Protein AF-A0AA38XIR4-F1 (afdb_monomer_lite)

Foldseek 3Di:
DVVQLVVCVVVLVLVSNLVVLVVVCVVPVLALVSLQSNLVSCVSVVNLVSSLVSLVSSCVSPVLDLVSLQVNLVSCVVVVNNVSSLVSLVSSCVSPVLPLVSLLVQLVVCVVVVNLVSNVVSLVSSCVNPVQDLSSLLSVLSSCLVVLNLVSNLVSLVSSCVVVVLPLSSLQSNLSSCVSVVVLVSSLVSLVSSCVSPVPPLVSLLVNLVSCVVVVNLVSSQVSLVVQCVDPVNLDLVSLLSQLVSCVVVVNLVSSCVSLLVCCVVVPLPLSSLVSPLSSCVSVVNLVVQLVSLVVSCVVPLVRPSSLVSNLVSDDQLDPSNLVSLVSSCVSPVLDLVSLLSNLVSCVVVVVLVVSLVSLVSNCVSPPPDCSSLVSVLVSCLVPPLVVSLVSLVVSLVPDDPVCNLVSLLVSLVSCLSSLNPQVSLVSLLVSLQVCQVVADAQQDADDADPDADAFADDDPVLVVQVFAEEEEEEDALLLSLLLLLLCVQFDPQEDPQLLDPRRDPALLNDSCSLVCLVVVVDALQNRVVRVVVCQVVVVHPDRHHYYYGPDDHNSNLRSCRHRRQRYEYEYRGAQLLSSLVQCSSPNGSHRYRDNDSVVSLVSSLRRLVRVLCCVVVVSGHYDYHYCQAPSFPQQVSQVSVCVVVVHGGDGRPGSDDDTDHHPSSVSCCVVCVVSVVSSVVSSVSVVHDDAFDFAAADDQCCACDAPVGGTFNKPGKAFDDPADPLFFFKKKWKKWFAAAPPVVQFQDPVHADDPPGHTGIWTQWIKTLHGPVDGIDHIRQFHGTDDAQADPDTGDHPRMDWAFTCQCVVCCPPPRRHHTHTGGHHDDGGQRYPDWIKMKIKMFGFSDNGFPADNHHDVVRVVVRRVPGGPDMDIGMHTHHNHPVVD

Secondary structure (DSSP, 8-state):
-HHHHHHHHHTT-HHHHHHHHHHHHHH-TT-HHHHHHHHHHHHHTT-HHHHHHHHHHHHHH-TT-HHHHHHHHHHHHHTT-HHHHHHHHHHHHHH-TT-HHHHHHHHHHHHHTT-HHHHHHHHHHHHTT-TT-HHHHHHHHHHHHHTT-HHHHHHHHHHHHHH-TT-HHHHHHHHHHHHHTT-HHHHHHHHHHHHHH-TT-HHHHHHHHHHHHHTT-HHHHHHHHHHHHTSTTT-SHHHHHHHHHHHHHTT-HHHHHHHHHHHHHHSTT-HHHHHHHHHHHHHHT-HHHHHHHHHHHHHHHTT-HHHHHHHHHTSPTT-HHHHHHHHHHHHHSTT-HHHHHHHHHHHHHHT-HHHHHHHHHHHHHHSTT-HHHHHHHHHHHHHH-HHHHHHHHHHHHHHS-GGGHHHHHHHHHHHHHHTT-HHHHHHHHHHHHHHHGGGSBPPPP-PPPPSSPPPPPPPPHHHHHHT---EEEE--TTS-HHHHHHHHHHH-TTEE-GGGSSS---STTT-TTHHHHHHHTSS-HHHHHHHHHHHTGGGT--SS--EEE-S---HHHHHHHHHH-TT-EEEEEE--HHHHHHHHHHH--SS-B--S-HHHHHHHHHHHHHHHHHHHHTT-S-EEEEE-TTTTT-HHHHHHHHHHHHTS--PPPS--SSPPPPTTGGGGGHHHHHHHHHHHHHHHHHTTPPPP--TTSBPPGGG-SEETTEE---PPPPEE---PPTT--EEEEEEEEEEEES-GGGTT-TT--B-TTS-EEEEEEEEEEEEETT--EE-TTSS--S--TT--SS---STT-EE-B-THHHHTTT-TTT-S--BS-------TTBSS-EEEEEEEEEESSSS----SS-BHHHHHHHTTTTEEEEEEEEEEE---TTT-

InterPro domains:
  IPR005247 YbhB/YbcL/LppC-like [TIGR00481] (713-880)
  IPR005247 YbhB/YbcL/LppC-like [cd00865] (692-881)
  IPR008914 Phosphatidylethanolamine-binding protein [PF01161] (711-881)
  IPR011990 Tetratricopeptide-like helical domain superfamily [G3DSA:1.25.40.10] (3-95)
  IPR011990 Tetratricopeptide-like helical domain superfamily [G3DSA:1.25.40.10] (96-233)
  IPR011990 Tetratricopeptide-like helical domain superfamily [G3DSA:1.25.40.10] (234-440)
  IPR011990 Tetratricopeptide-like helical domain superfamily [SSF48452] (9-231)
  IPR011990 Tetratricopeptide-like helical domain superfamily [SSF48452] (165-369)
  IPR019734 Tetratricopeptide repeat [PS50005] (32-65)
  IPR019734 Tetratricopeptide repeat [PS50005] (168-201)
  IPR019734 Tetratricopeptide repeat [SM00028] (32-65)
  IPR019734 Tetratricopeptide repeat [SM00028] (100-133)
  IPR019734 Tetratricopeptide repeat [SM00028] (134-167)
  IPR019734 Tetratricopeptide repeat [SM00028] (168-201)
  IPR036610 PEBP-like superfamily [G3DSA:3.90.280.10] (689-882)
  IPR036610 PEBP-like superfamily [SSF49777] (692-883)

Sequence (888 aa):
MQDQILQALRQNDAGQAVQLAQAWTRDEPGKAEAHRWLALALQQQGQAEAAMEALQQALQLAPDDAQLHLQHAGLLLALRQFEGADEALLRTTGLDPNAFPAYLMQAHLAVGRNDFDEAQRLSTLASRLEPDHPELLTIDGMVALRRGDADRALALLSAASQALPDDTRVLYALGFAYLGKDMLAFAEQAFRRVLALNPKMSSLHGMVVQLALRQGNVEAAAEAMQQALQQPELDVPPMRRLAGELALRSGQPLQALEHLLPLLESLQGDRQVLQLLLMSWQRLGREDDARARLDDALESNDQLHDLWLARLAVEDVGSAGAVAVVERWMAAMPSHLPALEARMRLHDMAGEHEQGEAIAERITTLEPGRVSGESRRVEGLLQRDPAAAVERVQALIAQAPEGHRADLRTWLGEIQDRAGQPEEALRTWMALQTDQASQRLPLPPQAKAPPSWPEMASIDEATRDSGSAPIFLWGAPGSGVERVATGLAAASPVLRSDRYTANPPDDAFQNYNTLQDLASGVLSPERLVERWREHLPARGLENDTVIDWLLWWDNALLWALRPQLPQGRLLLVLRDPRDMLLDWIAYGAAAPLAMTSMAEASQWLVRSLTQIAALHEEDLYPHVLLRIDDIGNDAHAMADLLGRVFGRPMPPAAQLGAPRLPAGHWRRYRDVMGAAFAQLTPVAVRLGYPEDLVNGAPIDREFAAGDANGFAPDRNPHLAWSGVPDGTRSFLLVCVDPDVPTVPETVGRDDMSVPRDQPRCDFVHWVMADIPASVQEIAAGSCSDGFVVKGKTAPAGPAGSRQGLNDFTGWFAGNPDMAGDYLGYDGPYPPFNDERVHRYFFRVFALDVATLSLPGRFTAADAYRAMHGHVLAEAALHGTYTLNPALA

pLDDT: mean 91.53, std 5.82, range [56.94, 98.62]

Organism: NCBI:txid1002370

Structure (mmCIF, N/CA/C/O backbone):
data_AF-A0AA38XIR4-F1
#
_entry.id   AF-A0AA38XIR4-F1
#
loop_
_atom_site.group_PDB
_atom_site.id
_atom_site.type_symbol
_atom_site.label_atom_id
_atom_site.label_alt_id
_atom_site.label_comp_id
_atom_site.label_asym_id
_atom_site.label_entity_id
_atom_site.label_seq_id
_atom_site.pdbx_PDB_ins_code
_atom_site.Cartn_x
_atom_site.Cartn_y
_atom_site.Cartn_z
_atom_site.occupancy
_atom_site.B_iso_or_equiv
_atom_site.auth_seq_id
_atom_site.auth_comp_id
_atom_site.auth_asym_id
_atom_site.auth_atom_id
_atom_site.pdbx_PDB_model_num
ATOM 1 N N . MET A 1 1 ? -42.554 14.257 71.934 1.00 84.12 1 MET A N 1
ATOM 2 C CA . MET A 1 1 ? -41.263 13.538 71.912 1.00 84.12 1 MET A CA 1
ATOM 3 C C . MET A 1 1 ? -40.608 13.647 70.538 1.00 84.12 1 MET A C 1
ATOM 5 O O . MET A 1 1 ? -39.532 14.215 70.448 1.00 84.12 1 MET A O 1
ATOM 9 N N . GLN A 1 2 ? -41.288 13.228 69.466 1.00 85.81 2 GLN A N 1
ATOM 10 C CA . GLN A 1 2 ? -40.827 13.368 68.076 1.00 85.81 2 GLN A CA 1
ATOM 11 C C . GLN A 1 2 ? -40.265 14.752 67.709 1.00 85.81 2 GLN A C 1
ATOM 13 O O . GLN A 1 2 ? -39.124 14.833 67.268 1.00 85.81 2 GLN A O 1
ATOM 18 N N . ASP A 1 3 ? -41.005 15.840 67.950 1.00 88.50 3 ASP A N 1
ATOM 19 C CA . ASP A 1 3 ? -40.545 17.196 67.598 1.00 88.50 3 ASP A CA 1
ATOM 20 C C . ASP A 1 3 ? -39.248 17.603 68.312 1.00 88.50 3 ASP A C 1
ATOM 22 O O . ASP A 1 3 ? -38.419 18.312 67.747 1.00 88.50 3 ASP A O 1
ATOM 26 N N . GLN A 1 4 ? -39.041 17.118 69.540 1.00 89.31 4 GLN A N 1
ATOM 27 C CA . GLN A 1 4 ? -37.830 17.388 70.321 1.00 89.31 4 GLN A CA 1
ATOM 28 C C . GLN A 1 4 ? -36.628 16.625 69.754 1.00 89.31 4 GLN A C 1
ATOM 30 O O . GLN A 1 4 ? -35.539 17.185 69.658 1.00 89.31 4 GLN A O 1
ATOM 35 N N . ILE A 1 5 ? -36.833 15.374 69.326 1.00 88.50 5 ILE A N 1
ATOM 36 C CA . ILE A 1 5 ? -35.803 14.578 68.642 1.00 88.50 5 ILE A CA 1
ATOM 37 C C . ILE A 1 5 ? -35.460 15.225 67.297 1.00 88.50 5 ILE A C 1
ATOM 39 O O . ILE A 1 5 ? -34.291 15.452 67.005 1.00 88.50 5 ILE A O 1
ATOM 43 N N . LEU A 1 6 ? -36.471 15.596 66.507 1.00 86.62 6 LEU A N 1
ATOM 44 C CA . LEU A 1 6 ? -36.292 16.275 65.223 1.00 86.62 6 LEU A CA 1
ATOM 45 C C . LEU A 1 6 ? -35.505 17.585 65.380 1.00 86.62 6 LEU A C 1
ATOM 47 O O . LEU A 1 6 ? -34.626 17.884 64.573 1.00 86.62 6 LEU A O 1
ATOM 51 N N . GLN A 1 7 ? -35.804 18.366 66.420 1.00 90.19 7 GLN A N 1
ATOM 52 C CA . GLN A 1 7 ? -35.092 19.605 66.712 1.00 90.19 7 GLN A CA 1
ATOM 53 C C . GLN A 1 7 ? -33.618 19.353 67.063 1.00 90.19 7 GLN A C 1
ATOM 55 O O . GLN A 1 7 ? -32.759 20.061 66.538 1.00 90.19 7 GLN A O 1
ATOM 60 N N . ALA A 1 8 ? -33.318 18.334 67.874 1.00 87.12 8 ALA A N 1
ATOM 61 C CA . ALA A 1 8 ? -31.944 17.953 68.210 1.00 87.12 8 ALA A CA 1
ATOM 62 C C . ALA A 1 8 ? -31.154 17.480 66.973 1.00 87.12 8 ALA A C 1
ATOM 64 O O . ALA A 1 8 ? -30.042 17.947 66.728 1.00 87.12 8 ALA A O 1
ATOM 65 N N . LEU A 1 9 ? -31.764 16.646 66.121 1.00 85.12 9 LEU A N 1
ATOM 66 C CA . LEU A 1 9 ? -31.159 16.186 64.862 1.00 85.12 9 LEU A CA 1
ATOM 67 C C . LEU A 1 9 ? -30.866 17.355 63.905 1.00 85.12 9 LEU A C 1
ATOM 69 O O . LEU A 1 9 ? -29.790 17.413 63.310 1.00 85.12 9 LEU A O 1
ATOM 73 N N . ARG A 1 10 ? -31.784 18.332 63.802 1.00 87.56 10 ARG A N 1
ATOM 74 C CA . ARG A 1 10 ? -31.592 19.560 62.999 1.00 87.56 10 ARG A CA 1
ATOM 75 C C . ARG A 1 10 ? -30.470 20.454 63.521 1.00 87.56 10 ARG A C 1
ATOM 77 O O . ARG A 1 10 ? -29.843 21.153 62.734 1.00 87.56 10 ARG A O 1
ATOM 84 N N . GLN A 1 11 ? -30.225 20.449 64.828 1.00 89.94 11 GLN A N 1
ATOM 85 C CA . GLN A 1 11 ? -29.117 21.176 65.458 1.00 89.94 11 GLN A CA 1
ATOM 86 C C . GLN A 1 11 ? -27.795 20.395 65.410 1.00 89.94 11 GLN A C 1
ATOM 88 O O . GLN A 1 11 ? -26.785 20.876 65.918 1.00 89.94 11 GLN A O 1
ATOM 93 N N . ASN A 1 12 ? -27.793 19.214 64.780 1.00 84.00 12 ASN A N 1
ATOM 94 C CA . ASN A 1 12 ? -26.673 18.278 64.738 1.00 84.00 12 ASN A CA 1
ATOM 95 C C . ASN A 1 12 ? -26.216 17.795 66.131 1.00 84.00 12 ASN A C 1
ATOM 97 O O . ASN A 1 12 ? -25.085 17.338 66.292 1.00 84.00 12 ASN A O 1
ATOM 101 N N . ASP A 1 13 ? -27.098 17.861 67.136 1.00 90.38 13 ASP A N 1
ATOM 102 C CA . ASP A 1 13 ? -26.867 17.294 68.467 1.00 90.38 13 ASP A CA 1
ATOM 103 C C . ASP A 1 13 ? -27.369 15.844 68.505 1.00 90.38 13 ASP A C 1
ATOM 105 O O . ASP A 1 13 ? -28.428 15.508 69.049 1.00 90.38 13 ASP A O 1
ATOM 109 N N . ALA A 1 14 ? -26.596 14.961 67.867 1.00 86.25 14 ALA A N 1
ATOM 110 C CA . ALA A 1 14 ? -26.912 13.537 67.790 1.00 86.25 14 ALA A CA 1
ATOM 111 C C . ALA A 1 14 ? -26.953 12.874 69.181 1.00 86.25 14 ALA A C 1
ATOM 113 O O . ALA A 1 14 ? -27.734 11.951 69.404 1.00 86.25 14 ALA A O 1
ATOM 114 N N . GLY A 1 15 ? -26.158 13.367 70.139 1.00 88.88 15 GLY A N 1
ATOM 115 C CA . GLY A 1 15 ? -26.134 12.846 71.505 1.00 88.88 15 GLY A CA 1
ATOM 116 C C . GLY A 1 15 ? -27.455 13.086 72.235 1.00 88.88 15 GLY A C 1
ATOM 117 O O . GLY A 1 15 ? -28.022 12.154 72.811 1.00 88.88 15 GLY A O 1
ATOM 118 N N . GLN A 1 16 ? -27.982 14.311 72.163 1.00 90.75 16 GLN A N 1
ATOM 119 C CA . GLN A 1 16 ? -29.286 14.646 72.733 1.00 90.75 16 GLN A CA 1
ATOM 120 C C . GLN A 1 16 ? -30.428 13.909 72.018 1.00 90.75 16 GLN A C 1
ATOM 122 O O . GLN A 1 16 ? -31.343 13.405 72.675 1.00 90.75 16 GLN A O 1
ATOM 127 N N . ALA A 1 17 ? -30.365 13.793 70.687 1.00 90.75 17 ALA A N 1
ATOM 128 C CA . ALA A 1 17 ? -31.366 13.071 69.904 1.00 90.75 17 ALA A CA 1
ATOM 129 C C . ALA A 1 17 ? -31.462 11.588 70.302 1.00 90.75 17 ALA A C 1
ATOM 131 O O . ALA A 1 17 ? -32.568 11.078 70.499 1.00 90.75 17 ALA A O 1
ATOM 132 N N . VAL A 1 18 ? -30.321 10.915 70.498 1.00 93.94 18 VAL A N 1
ATOM 133 C CA . VAL A 1 18 ? -30.277 9.520 70.964 1.00 93.94 18 VAL A CA 1
ATOM 134 C C . VAL A 1 18 ? -30.867 9.392 72.367 1.00 93.94 18 VAL A C 1
ATOM 136 O O . VAL A 1 18 ? -31.685 8.505 72.594 1.00 93.94 18 VAL A O 1
ATOM 139 N N . GLN A 1 19 ? -30.531 10.289 73.301 1.00 92.56 19 GLN A N 1
ATOM 140 C CA . GLN A 1 19 ? -31.079 10.243 74.666 1.00 92.56 19 GLN A CA 1
ATOM 141 C C . GLN A 1 19 ? -32.607 10.388 74.693 1.00 92.56 19 GLN A C 1
ATOM 143 O O . GLN A 1 19 ? -33.290 9.637 75.396 1.00 92.56 19 GLN A O 1
ATOM 148 N N . LEU A 1 20 ? -33.149 11.331 73.917 1.00 92.75 20 LEU A N 1
ATOM 149 C CA . LEU A 1 20 ? -34.592 11.552 73.798 1.00 92.75 20 LEU A CA 1
ATOM 150 C C . LEU A 1 20 ? -35.295 10.352 73.145 1.00 92.75 20 LEU A C 1
ATOM 152 O O . LEU A 1 20 ? -36.344 9.918 73.623 1.00 92.75 20 LEU A O 1
ATOM 156 N N . ALA A 1 21 ? -34.699 9.770 72.102 1.00 92.00 21 ALA A N 1
ATOM 157 C CA . ALA A 1 21 ? -35.238 8.583 71.445 1.00 92.00 21 ALA A CA 1
ATOM 158 C C . ALA A 1 21 ? -35.182 7.333 72.345 1.00 92.00 21 ALA A C 1
ATOM 160 O O . ALA A 1 21 ? -36.152 6.585 72.404 1.00 92.00 21 ALA A O 1
ATOM 161 N N . GLN A 1 22 ? -34.110 7.142 73.124 1.00 93.62 22 GLN A N 1
ATOM 162 C CA . GLN A 1 22 ? -33.993 6.063 74.119 1.00 93.62 22 GLN A CA 1
ATOM 163 C C . GLN A 1 22 ? -34.959 6.223 75.299 1.00 93.62 22 GLN A C 1
ATOM 165 O O . GLN A 1 22 ? -35.359 5.239 75.922 1.00 93.62 22 GLN A O 1
ATOM 170 N N . ALA A 1 23 ? -35.293 7.457 75.684 1.00 92.44 23 ALA A N 1
ATOM 171 C CA . ALA A 1 23 ? -36.355 7.703 76.656 1.00 92.44 23 ALA A CA 1
ATOM 172 C C . ALA A 1 23 ? -37.711 7.290 76.072 1.00 92.44 23 ALA A C 1
ATOM 174 O O . ALA A 1 23 ? -38.454 6.556 76.715 1.00 92.44 23 ALA A O 1
ATOM 175 N N . TRP A 1 24 ? -37.974 7.656 74.815 1.00 93.88 24 TRP A N 1
ATOM 176 C CA . TRP A 1 24 ? -39.211 7.288 74.136 1.00 93.88 24 TRP A CA 1
ATOM 177 C C . TRP A 1 24 ? -39.387 5.772 73.991 1.00 93.88 24 TRP A C 1
ATOM 179 O O . TRP A 1 24 ? -40.453 5.249 74.306 1.00 93.88 24 TRP A O 1
ATOM 189 N N . THR A 1 25 ? -38.346 5.046 73.577 1.00 92.88 25 THR A N 1
ATOM 190 C CA . THR A 1 25 ? -38.415 3.582 73.443 1.00 92.88 25 THR A CA 1
ATOM 191 C C . THR A 1 25 ? -38.568 2.868 74.786 1.00 92.88 25 THR A C 1
ATOM 193 O O . THR A 1 25 ? -39.151 1.788 74.827 1.00 92.88 25 THR A O 1
ATOM 196 N N . ARG A 1 26 ? -38.096 3.455 75.896 1.00 92.31 26 ARG A N 1
ATOM 197 C CA . ARG A 1 26 ? -38.334 2.921 77.250 1.00 92.31 26 ARG A CA 1
ATOM 198 C C . ARG A 1 26 ? -39.760 3.156 77.731 1.00 92.31 26 ARG A C 1
ATOM 200 O O . ARG A 1 26 ? -40.349 2.244 78.307 1.00 92.31 26 ARG A O 1
ATOM 207 N N . ASP A 1 27 ? -40.293 4.352 77.506 1.00 90.75 27 ASP A N 1
ATOM 208 C CA . ASP A 1 27 ? -41.641 4.717 77.947 1.00 90.75 27 ASP A CA 1
ATOM 209 C C . ASP A 1 27 ? -42.717 4.012 77.102 1.00 90.75 27 ASP A C 1
ATOM 211 O O . ASP A 1 27 ? -43.787 3.666 77.604 1.00 90.75 27 ASP A O 1
ATOM 215 N N . GLU A 1 28 ? -42.431 3.758 75.821 1.00 91.19 28 GLU A N 1
ATOM 216 C CA . GLU A 1 28 ? -43.372 3.183 74.858 1.00 91.19 28 GLU A CA 1
ATOM 217 C C . GLU A 1 28 ? -42.707 2.121 73.948 1.00 91.19 28 GLU A C 1
ATOM 219 O O . GLU A 1 28 ? -42.606 2.310 72.732 1.00 91.19 28 GLU A O 1
ATOM 224 N N . PRO A 1 29 ? -42.291 0.956 74.488 1.00 88.56 29 PRO A N 1
ATOM 225 C CA . PRO A 1 29 ? -41.488 -0.032 73.755 1.00 88.56 29 PRO A CA 1
ATOM 226 C C . PRO A 1 29 ? -42.203 -0.683 72.565 1.00 88.56 29 PRO A C 1
ATOM 228 O O . PRO A 1 29 ? -41.542 -1.204 71.672 1.00 88.56 29 PRO A O 1
ATOM 231 N N . GLY A 1 30 ? -43.540 -0.651 72.537 1.00 90.06 30 GLY A N 1
ATOM 232 C CA . GLY A 1 30 ? -44.356 -1.195 71.448 1.00 90.06 30 GLY A CA 1
ATOM 233 C C . GLY A 1 30 ? -44.609 -0.232 70.284 1.00 90.06 30 GLY A C 1
ATOM 234 O O . GLY A 1 30 ? -45.307 -0.608 69.346 1.00 90.06 30 GLY A O 1
ATOM 235 N N . LYS A 1 31 ? -44.098 1.009 70.322 1.00 92.00 31 LYS A N 1
ATOM 236 C CA . LYS A 1 31 ? -44.265 1.960 69.212 1.00 92.00 31 LYS A CA 1
ATOM 237 C C . LYS A 1 31 ? -43.094 1.874 68.236 1.00 92.00 31 LYS A C 1
ATOM 239 O O . LYS A 1 31 ? -41.989 2.309 68.550 1.00 92.00 31 LYS A O 1
ATOM 244 N N . ALA A 1 32 ? -43.363 1.396 67.020 1.00 91.25 32 ALA A N 1
ATOM 245 C CA . ALA A 1 32 ? -42.378 1.323 65.935 1.00 91.25 32 ALA A CA 1
ATOM 246 C C . ALA A 1 32 ? -41.712 2.682 65.645 1.00 91.25 32 ALA A C 1
ATOM 248 O O . ALA A 1 32 ? -40.506 2.755 65.421 1.00 91.25 32 ALA A O 1
ATOM 249 N N . GLU A 1 33 ? -42.477 3.774 65.727 1.00 90.56 33 GLU A N 1
ATOM 250 C CA . GLU A 1 33 ? -41.976 5.131 65.494 1.00 90.56 33 GLU A CA 1
ATOM 251 C C . GLU A 1 33 ? -40.881 5.547 66.494 1.00 90.56 33 GLU A C 1
ATOM 253 O O . GLU A 1 33 ? -39.906 6.184 66.100 1.00 90.56 33 GLU A O 1
ATOM 258 N N . ALA A 1 34 ? -40.970 5.135 67.764 1.00 90.75 34 ALA A N 1
ATOM 259 C CA . ALA A 1 34 ? -39.939 5.438 68.759 1.00 90.75 34 ALA A CA 1
ATOM 260 C C . ALA A 1 34 ? -38.597 4.773 68.398 1.00 90.75 34 ALA A C 1
ATOM 262 O O . ALA A 1 34 ? -37.544 5.414 68.442 1.00 90.75 34 ALA A O 1
ATOM 263 N N . HIS A 1 35 ? -38.645 3.507 67.968 1.00 93.50 35 HIS A N 1
ATOM 264 C CA . HIS A 1 35 ? -37.470 2.755 67.512 1.00 93.50 35 HIS A CA 1
ATOM 265 C C . HIS A 1 35 ? -36.902 3.299 66.196 1.00 93.50 35 HIS A C 1
ATOM 267 O O . HIS A 1 35 ? -35.686 3.385 66.039 1.00 93.50 35 HIS A O 1
ATOM 273 N N . ARG A 1 36 ? -37.763 3.771 65.286 1.00 93.75 36 ARG A N 1
ATOM 274 C CA . ARG A 1 36 ? -37.363 4.461 64.049 1.00 93.75 36 ARG A CA 1
ATOM 275 C C . ARG A 1 36 ? -36.532 5.715 64.329 1.00 93.75 36 ARG A C 1
ATOM 277 O O . ARG A 1 36 ? -35.477 5.912 63.729 1.00 93.75 36 ARG A O 1
ATOM 284 N N . TRP A 1 37 ? -36.997 6.572 65.238 1.00 92.25 37 TRP A N 1
ATOM 285 C CA . TRP A 1 37 ? -36.272 7.790 65.611 1.00 92.25 37 TRP A CA 1
ATOM 286 C C . TRP A 1 37 ? -34.961 7.487 66.341 1.00 92.25 37 TRP A C 1
ATOM 288 O O . TRP A 1 37 ? -33.983 8.210 66.148 1.00 92.25 37 TRP A O 1
ATOM 298 N N . LEU A 1 38 ? -34.910 6.396 67.114 1.00 93.69 38 LEU A N 1
ATOM 299 C CA . LEU A 1 38 ? -33.672 5.911 67.723 1.00 93.69 38 LEU A CA 1
ATOM 300 C C . LEU A 1 38 ? -32.657 5.472 66.662 1.00 93.69 38 LEU A C 1
ATOM 302 O O . LEU A 1 38 ? -31.504 5.894 66.727 1.00 93.69 38 LEU A O 1
ATOM 306 N N . ALA A 1 39 ? -33.086 4.699 65.662 1.00 93.00 39 ALA A N 1
ATOM 307 C CA . ALA A 1 39 ? -32.228 4.281 64.556 1.00 93.00 39 ALA A CA 1
ATOM 308 C C . ALA A 1 39 ? -31.633 5.480 63.803 1.00 93.00 39 ALA A C 1
ATOM 310 O O . ALA A 1 39 ? -30.425 5.536 63.580 1.00 93.00 39 ALA A O 1
ATOM 311 N N . LEU A 1 40 ? -32.461 6.478 63.478 1.00 90.25 40 LEU A N 1
ATOM 312 C CA . LEU A 1 40 ? -32.022 7.678 62.763 1.00 90.25 40 LEU A CA 1
ATOM 313 C C . LEU A 1 40 ? -31.001 8.498 63.574 1.00 90.25 40 LEU A C 1
ATOM 315 O O . LEU A 1 40 ? -30.003 8.972 63.030 1.00 90.25 40 LEU A O 1
ATOM 319 N N . ALA A 1 41 ? -31.227 8.633 64.884 1.00 91.81 41 ALA A N 1
ATOM 320 C CA . ALA A 1 41 ? -30.320 9.344 65.779 1.00 91.81 41 ALA A CA 1
ATOM 321 C C . ALA A 1 41 ? -28.977 8.612 65.950 1.00 91.81 41 ALA A C 1
ATOM 323 O O . ALA A 1 41 ? -27.921 9.244 65.893 1.00 91.81 41 ALA A O 1
ATOM 324 N N . LEU A 1 42 ? -29.002 7.282 66.091 1.00 92.56 42 LEU A N 1
ATOM 325 C CA . LEU A 1 42 ? -27.799 6.444 66.162 1.00 92.56 42 LEU A CA 1
ATOM 326 C C . LEU A 1 42 ? -27.003 6.478 64.852 1.00 92.56 42 LEU A C 1
ATOM 328 O O . LEU A 1 42 ? -25.774 6.556 64.880 1.00 92.56 42 LEU A O 1
ATOM 332 N N . GLN A 1 43 ? -27.691 6.493 63.707 1.00 89.94 43 GLN A N 1
ATOM 333 C CA . GLN A 1 43 ? -27.065 6.629 62.394 1.00 89.94 43 GLN A CA 1
ATOM 334 C C . GLN A 1 43 ? -26.336 7.974 62.257 1.00 89.94 43 GLN A C 1
ATOM 336 O O . GLN A 1 43 ? -25.184 7.994 61.828 1.00 89.94 43 GLN A O 1
ATOM 341 N N . GLN A 1 44 ? -26.952 9.089 62.674 1.00 86.81 44 GLN A N 1
ATOM 342 C CA . GLN A 1 44 ? -26.298 10.408 62.666 1.00 86.81 44 GLN A CA 1
ATOM 343 C C . GLN A 1 44 ? -25.103 10.475 63.634 1.00 86.81 44 GLN A C 1
ATOM 345 O O . GLN A 1 44 ? -24.144 11.202 63.385 1.00 86.81 44 GLN A O 1
ATOM 350 N N . GLN A 1 45 ? -25.123 9.682 64.708 1.00 89.19 45 GLN A N 1
ATOM 351 C CA . GLN A 1 45 ? -24.004 9.535 65.642 1.00 89.19 45 GLN A CA 1
ATOM 352 C C . GLN A 1 45 ? -22.884 8.605 65.124 1.00 89.19 45 GLN A C 1
ATOM 354 O O . GLN A 1 45 ? -21.867 8.438 65.797 1.00 89.19 45 GLN A O 1
ATOM 359 N N . GLY A 1 46 ? -23.051 7.982 63.951 1.00 87.56 46 GLY A N 1
ATOM 360 C CA . GLY A 1 46 ? -22.087 7.039 63.373 1.00 87.56 46 GLY A CA 1
ATOM 361 C C . GLY A 1 46 ? -22.126 5.629 63.977 1.00 87.56 46 GLY A C 1
ATOM 362 O O . GLY A 1 46 ? -21.251 4.819 63.683 1.00 87.56 46 GLY A O 1
ATOM 363 N N . GLN A 1 47 ? -23.128 5.306 64.800 1.00 91.50 47 GLN A N 1
ATOM 364 C CA . GLN A 1 47 ? -23.301 3.985 65.416 1.00 91.50 47 GLN A CA 1
ATOM 365 C C . GLN A 1 47 ? -24.182 3.090 64.535 1.00 91.50 47 GLN A C 1
ATOM 367 O O . GLN A 1 47 ? -25.327 2.790 64.867 1.00 91.50 47 GLN A O 1
ATOM 372 N N . ALA A 1 48 ? -23.655 2.690 63.378 1.00 87.88 48 ALA A N 1
ATOM 373 C CA . ALA A 1 48 ? -24.435 2.025 62.333 1.00 87.88 48 ALA A CA 1
ATOM 374 C C . ALA A 1 48 ? -25.000 0.649 62.744 1.00 87.88 48 ALA A C 1
ATOM 376 O O . ALA A 1 48 ? -26.114 0.305 62.359 1.00 87.88 48 ALA A O 1
ATOM 377 N N . GLU A 1 49 ? -24.274 -0.116 63.561 1.00 88.12 49 GLU A N 1
ATOM 378 C CA . GLU A 1 49 ? -24.721 -1.427 64.061 1.00 88.12 49 GLU A CA 1
ATOM 379 C C . GLU A 1 49 ? -25.885 -1.282 65.053 1.00 88.12 49 GLU A C 1
ATOM 381 O O . GLU A 1 49 ? -26.921 -1.921 64.897 1.00 88.12 49 GLU A O 1
ATOM 386 N N . ALA A 1 50 ? -25.771 -0.358 66.013 1.00 91.69 50 ALA A N 1
ATOM 387 C CA . ALA A 1 50 ? -26.852 -0.059 66.953 1.00 91.69 50 ALA A CA 1
ATOM 388 C C . ALA A 1 50 ? -28.075 0.557 66.246 1.00 91.69 50 ALA A C 1
ATOM 390 O O . ALA A 1 50 ? -29.220 0.278 66.607 1.00 91.69 50 ALA A O 1
ATOM 391 N N . ALA A 1 51 ? -27.847 1.375 65.210 1.00 93.62 51 ALA A N 1
ATOM 392 C CA . ALA A 1 51 ? -28.914 1.886 64.355 1.00 93.62 51 ALA A CA 1
ATOM 393 C C . ALA A 1 51 ? -29.654 0.749 63.634 1.00 93.62 51 ALA A C 1
ATOM 395 O O . ALA A 1 51 ? -30.879 0.794 63.530 1.00 93.62 51 ALA A O 1
ATOM 396 N N . MET A 1 52 ? -28.927 -0.282 63.188 1.00 93.94 52 MET A N 1
ATOM 397 C CA . MET A 1 52 ? -29.502 -1.454 62.527 1.00 93.94 52 MET A CA 1
ATOM 398 C C . MET A 1 52 ? -30.395 -2.244 63.480 1.00 93.94 52 MET A C 1
ATOM 400 O O . MET A 1 52 ? -31.529 -2.562 63.128 1.00 93.94 52 MET A O 1
ATOM 404 N N . GLU A 1 53 ? -29.931 -2.501 64.704 1.00 93.25 53 GLU A N 1
ATOM 405 C CA . GLU A 1 53 ? -30.729 -3.189 65.725 1.00 93.25 53 GLU A CA 1
ATOM 406 C C . GLU A 1 53 ? -32.026 -2.429 66.041 1.00 93.25 53 GLU A C 1
ATOM 408 O O . GLU A 1 53 ? -33.111 -3.015 66.026 1.00 93.25 53 GLU A O 1
ATOM 413 N N . ALA A 1 54 ? -31.940 -1.113 66.269 1.00 93.88 54 ALA A N 1
ATOM 414 C CA . ALA A 1 54 ? -33.111 -0.278 66.534 1.00 93.88 54 ALA A CA 1
ATOM 415 C C . ALA A 1 54 ? -34.099 -0.278 65.352 1.00 93.88 54 ALA A C 1
ATOM 417 O O . ALA A 1 54 ? -35.313 -0.355 65.545 1.00 93.88 54 ALA A O 1
ATOM 418 N N . LEU A 1 55 ? -33.596 -0.250 64.117 1.00 95.06 55 LEU A N 1
ATOM 419 C CA . LEU A 1 55 ? -34.435 -0.270 62.923 1.00 95.06 55 LEU A CA 1
ATOM 420 C C . LEU A 1 55 ? -35.101 -1.634 62.696 1.00 95.06 55 LEU A C 1
ATOM 422 O O . LEU A 1 55 ? -36.267 -1.691 62.310 1.00 95.06 55 LEU A O 1
ATOM 426 N N . GLN A 1 56 ? -34.407 -2.731 63.003 1.00 94.44 56 GLN A N 1
ATOM 427 C CA . GLN A 1 56 ? -34.984 -4.076 62.985 1.00 94.44 56 GLN A CA 1
ATOM 428 C C . GLN A 1 56 ? -36.099 -4.228 64.024 1.00 94.44 56 GLN A C 1
ATOM 430 O O . GLN A 1 56 ? -37.124 -4.836 63.722 1.00 94.44 56 GLN A O 1
ATOM 435 N N . GLN A 1 57 ? -35.954 -3.637 65.216 1.00 93.88 57 GLN A N 1
ATOM 436 C CA . GLN A 1 57 ? -37.038 -3.591 66.205 1.00 93.88 57 GLN A CA 1
ATOM 437 C C . GLN A 1 57 ? -38.247 -2.798 65.689 1.00 93.88 57 GLN A C 1
ATOM 439 O O . GLN A 1 57 ? -39.385 -3.244 65.838 1.00 93.88 57 GLN A O 1
ATOM 444 N N . ALA A 1 58 ? -38.022 -1.665 65.014 1.00 94.44 58 ALA A N 1
ATOM 445 C CA . ALA A 1 58 ? -39.101 -0.915 64.371 1.00 94.44 58 ALA A CA 1
ATOM 446 C C . ALA A 1 58 ? -39.833 -1.762 63.310 1.00 94.44 58 ALA A C 1
ATOM 448 O O . ALA A 1 58 ? -41.063 -1.801 63.302 1.00 94.44 58 ALA A O 1
ATOM 449 N N . LEU A 1 59 ? -39.091 -2.491 62.470 1.00 95.31 59 LEU A N 1
ATOM 450 C CA . LEU A 1 59 ? -39.638 -3.384 61.441 1.00 95.31 59 LEU A CA 1
ATOM 451 C C . LEU A 1 59 ? -40.376 -4.600 62.023 1.00 95.31 59 LEU A C 1
ATOM 453 O O . LEU A 1 59 ? -41.362 -5.042 61.443 1.00 95.31 59 LEU A O 1
ATOM 457 N N . GLN A 1 60 ? -39.954 -5.134 63.173 1.00 94.88 60 GLN A N 1
ATOM 458 C CA . GLN A 1 60 ? -40.691 -6.203 63.864 1.00 94.88 60 GLN A CA 1
ATOM 459 C C . GLN A 1 60 ? -42.062 -5.725 64.361 1.00 94.88 60 GLN A C 1
ATOM 461 O O . GLN A 1 60 ? -43.026 -6.489 64.346 1.00 94.88 60 GLN A O 1
ATOM 466 N N . LEU A 1 61 ? -42.151 -4.465 64.793 1.00 93.81 61 LEU A N 1
ATOM 467 C CA . LEU A 1 61 ? -43.387 -3.852 65.284 1.00 93.81 61 LEU A CA 1
ATOM 468 C C . LEU A 1 61 ? -44.308 -3.376 64.149 1.00 93.81 61 LEU A C 1
ATOM 470 O O . LEU A 1 61 ? -45.525 -3.352 64.329 1.00 93.81 61 LEU A O 1
ATOM 474 N N . ALA A 1 62 ? -43.746 -3.003 62.998 1.00 94.38 62 ALA A N 1
ATOM 475 C CA . ALA A 1 62 ? -44.477 -2.536 61.821 1.00 94.38 62 ALA A CA 1
ATOM 476 C C . ALA A 1 62 ? -43.857 -3.094 60.517 1.00 94.38 62 ALA A C 1
ATOM 478 O O . ALA A 1 62 ? -43.177 -2.365 59.793 1.00 94.38 62 ALA A O 1
ATOM 479 N N . PRO A 1 63 ? -44.083 -4.383 60.193 1.00 93.56 63 PRO A N 1
ATOM 480 C CA . PRO A 1 63 ? -43.427 -5.047 59.060 1.00 93.56 63 PRO A CA 1
ATOM 481 C C . PRO A 1 63 ? -43.884 -4.547 57.683 1.00 93.56 63 PRO A C 1
ATOM 483 O O . PRO A 1 63 ? -43.148 -4.711 56.712 1.00 93.56 63 PRO A O 1
ATOM 486 N N . ASP A 1 64 ? -45.061 -3.924 57.600 1.00 94.12 64 ASP A N 1
ATOM 487 C CA . ASP A 1 64 ? -45.650 -3.411 56.356 1.00 94.12 64 ASP A CA 1
ATOM 488 C C . ASP A 1 64 ? -45.470 -1.885 56.193 1.00 94.12 64 ASP A C 1
ATOM 490 O O . ASP A 1 64 ? -46.116 -1.263 55.351 1.00 94.12 64 ASP A O 1
ATOM 494 N N . ASP A 1 65 ? -44.599 -1.253 56.991 1.00 93.75 65 ASP A N 1
ATOM 495 C CA . ASP A 1 65 ? -44.275 0.172 56.855 1.00 93.75 65 ASP A CA 1
ATOM 496 C C . ASP A 1 65 ? -43.180 0.381 55.793 1.00 93.75 65 ASP A C 1
ATOM 498 O O . ASP A 1 65 ? -41.996 0.101 56.011 1.00 93.75 65 ASP A O 1
ATOM 502 N N . ALA A 1 66 ? -43.577 0.902 54.629 1.00 93.31 66 ALA A N 1
ATOM 503 C CA . ALA A 1 66 ? -42.675 1.178 53.511 1.00 93.31 66 ALA A CA 1
ATOM 504 C C . ALA A 1 66 ? -41.516 2.118 53.890 1.00 93.31 66 ALA A C 1
ATOM 506 O O . ALA A 1 66 ? -40.389 1.934 53.431 1.00 93.31 66 ALA A O 1
ATOM 507 N N . GLN A 1 67 ? -41.755 3.101 54.762 1.00 92.00 67 GLN A N 1
ATOM 508 C CA . GLN A 1 67 ? -40.745 4.083 55.149 1.00 92.00 67 GLN A CA 1
ATOM 509 C C . GLN A 1 67 ? -39.651 3.459 56.025 1.00 92.00 67 GLN A C 1
ATOM 511 O O . GLN A 1 67 ? -38.494 3.886 55.956 1.00 92.00 67 GLN A O 1
ATOM 516 N N . LEU A 1 68 ? -39.990 2.448 56.832 1.00 94.25 68 LEU A N 1
ATOM 517 C CA . LEU A 1 68 ? -39.003 1.682 57.597 1.00 94.25 68 LEU A CA 1
ATOM 518 C C . LEU A 1 68 ? -38.124 0.829 56.681 1.00 94.25 68 LEU A C 1
ATOM 520 O O . LEU A 1 68 ? -36.907 0.808 56.864 1.00 94.25 68 LEU A O 1
ATOM 524 N N . HIS A 1 69 ? -38.707 0.193 55.659 1.00 96.12 69 HIS A N 1
ATOM 525 C CA . HIS A 1 69 ? -37.940 -0.546 54.648 1.00 96.12 69 HIS A CA 1
ATOM 526 C C . HIS A 1 69 ? -37.016 0.370 53.835 1.00 96.12 69 HIS A C 1
ATOM 528 O O . HIS A 1 69 ? -35.865 0.009 53.593 1.00 96.12 69 HIS A O 1
ATOM 534 N N . LEU A 1 70 ? -37.454 1.588 53.499 1.00 95.06 70 LEU A N 1
ATOM 535 C CA . LEU A 1 70 ? -36.618 2.573 52.804 1.00 95.06 70 LEU A CA 1
ATOM 536 C C . LEU A 1 70 ? -35.408 2.991 53.651 1.00 95.06 70 LEU A C 1
ATOM 538 O O . LEU A 1 70 ? -34.278 3.057 53.164 1.00 95.06 70 LEU A O 1
ATOM 542 N N . GLN A 1 71 ? -35.631 3.261 54.939 1.00 93.00 71 GLN A N 1
ATOM 543 C CA . GLN A 1 71 ? -34.552 3.595 55.871 1.00 93.00 71 GLN A CA 1
ATOM 544 C C . GLN A 1 71 ? -33.603 2.409 56.081 1.00 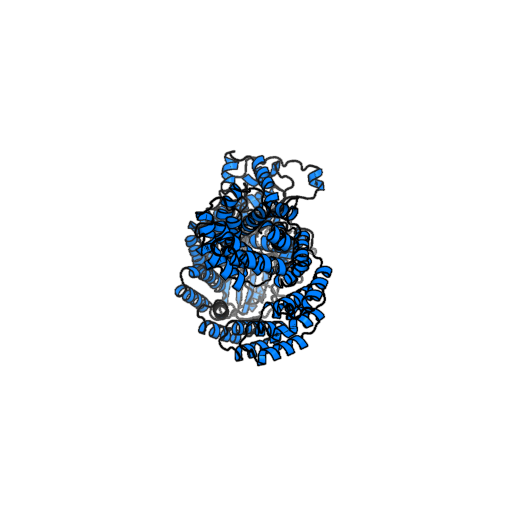93.00 71 GLN A C 1
ATOM 546 O O . GLN A 1 71 ? -32.392 2.605 56.182 1.00 93.00 71 GLN A O 1
ATOM 551 N N . HIS A 1 72 ? -34.137 1.185 56.077 1.00 95.06 72 HIS A N 1
ATOM 552 C CA . HIS A 1 72 ? -33.349 -0.039 56.189 1.00 95.06 72 HIS A CA 1
ATOM 553 C C . HIS A 1 72 ? -32.435 -0.214 54.982 1.00 95.06 72 HIS A C 1
ATOM 555 O O . HIS A 1 72 ? -31.233 -0.401 55.159 1.00 95.06 72 HIS A O 1
ATOM 561 N N . ALA A 1 73 ? -32.958 -0.015 53.772 1.00 95.19 73 ALA A N 1
ATOM 562 C CA . ALA A 1 73 ? -32.146 0.027 52.564 1.00 95.19 73 ALA A CA 1
ATOM 563 C C . ALA A 1 73 ? -31.020 1.068 52.653 1.00 95.19 73 ALA A C 1
ATOM 565 O O . ALA A 1 73 ? -29.869 0.756 52.360 1.00 95.19 73 ALA A O 1
ATOM 566 N N . GLY A 1 74 ? -31.323 2.291 53.101 1.00 91.62 74 GLY A N 1
ATOM 567 C CA . GLY A 1 74 ? -30.323 3.355 53.238 1.00 91.62 74 GLY A CA 1
ATOM 568 C C . GLY A 1 74 ? -29.182 2.989 54.192 1.00 91.62 74 GLY A C 1
ATOM 569 O O . GLY A 1 74 ? -28.012 3.222 53.882 1.00 91.62 74 GLY A O 1
ATOM 570 N N . LEU A 1 75 ? -29.506 2.366 55.327 1.00 92.25 75 LEU A N 1
ATOM 571 C CA . LEU A 1 75 ? -28.510 1.921 56.300 1.00 92.25 75 LEU A CA 1
ATOM 572 C C . LEU A 1 75 ? -27.683 0.731 55.785 1.00 92.25 75 LEU A C 1
ATOM 574 O O . LEU A 1 75 ? -26.465 0.709 55.963 1.00 92.25 75 LEU A O 1
ATOM 578 N N . LEU A 1 76 ? -28.315 -0.219 55.090 1.00 93.94 76 LEU A N 1
ATOM 579 C CA . LEU A 1 76 ? -27.630 -1.342 54.442 1.00 93.94 76 LEU A CA 1
ATOM 580 C C . LEU A 1 76 ? -26.632 -0.861 53.382 1.00 93.94 76 LEU A C 1
ATOM 582 O O . LEU A 1 76 ? -25.506 -1.356 53.331 1.00 93.94 76 LEU A O 1
ATOM 586 N N . LEU A 1 77 ? -26.988 0.155 52.590 1.00 90.44 77 LEU A N 1
ATOM 587 C CA . LEU A 1 77 ? -26.070 0.770 51.626 1.00 90.44 77 LEU A CA 1
ATOM 588 C C . LEU A 1 77 ? -24.881 1.456 52.299 1.00 90.44 77 LEU A C 1
ATOM 590 O O . LEU A 1 77 ? -23.749 1.291 51.842 1.00 90.44 77 LEU A O 1
ATOM 594 N N . ALA A 1 78 ? -25.104 2.167 53.408 1.00 87.50 78 ALA A N 1
ATOM 595 C CA . ALA A 1 78 ? -24.019 2.758 54.192 1.00 87.50 78 ALA A CA 1
ATOM 596 C C . ALA A 1 78 ? -23.052 1.687 54.740 1.00 87.50 78 ALA A C 1
ATOM 598 O O . ALA A 1 78 ? -21.842 1.910 54.787 1.00 87.50 78 ALA A O 1
ATOM 599 N N . LEU A 1 79 ? -23.574 0.502 55.075 1.00 88.88 79 LEU A N 1
ATOM 600 C CA . LEU A 1 79 ? -22.811 -0.680 55.496 1.00 88.88 79 LEU A CA 1
ATOM 601 C C . LEU A 1 79 ? -22.270 -1.529 54.328 1.00 88.88 79 LEU A C 1
ATOM 603 O O . LEU A 1 79 ? -21.655 -2.567 54.569 1.00 88.88 79 LEU A O 1
ATOM 607 N N . ARG A 1 80 ? -22.464 -1.102 53.070 1.00 89.88 80 ARG A N 1
ATOM 608 C CA . ARG A 1 80 ? -22.075 -1.821 51.837 1.00 89.88 80 ARG A CA 1
ATOM 609 C C . ARG A 1 80 ? -22.716 -3.210 51.671 1.00 89.88 80 ARG A C 1
ATOM 611 O O . ARG A 1 80 ? -22.163 -4.073 50.995 1.00 89.88 80 ARG A O 1
ATOM 618 N N . GLN A 1 81 ? -23.892 -3.425 52.253 1.00 92.88 81 GLN A N 1
ATOM 619 C CA . GLN A 1 81 ? -24.678 -4.658 52.146 1.00 92.88 81 GLN A CA 1
ATOM 620 C C . GLN A 1 81 ? -25.708 -4.534 51.011 1.00 92.88 81 GLN A C 1
ATOM 622 O O . GLN A 1 81 ? -26.890 -4.286 51.238 1.00 92.88 81 GLN A O 1
ATOM 627 N N . PHE A 1 82 ? -25.246 -4.663 49.764 1.00 90.75 82 PHE A N 1
ATOM 628 C CA . PHE A 1 82 ? -26.046 -4.345 48.571 1.00 90.75 82 PHE A CA 1
ATOM 629 C C . PHE A 1 82 ? -27.239 -5.284 48.331 1.00 90.75 82 PHE A C 1
ATOM 631 O O . PHE A 1 82 ? -28.288 -4.821 47.898 1.00 90.75 82 PHE A O 1
ATOM 638 N N . GLU A 1 83 ? -27.098 -6.579 48.619 1.00 89.69 83 GLU A N 1
ATOM 639 C CA . GLU A 1 83 ? -28.157 -7.579 48.393 1.00 89.69 83 GLU A CA 1
ATOM 640 C C . GLU A 1 83 ? -29.357 -7.340 49.316 1.00 89.69 83 GLU A C 1
ATOM 642 O O . GLU A 1 83 ? -30.491 -7.233 48.856 1.00 89.69 83 GLU A O 1
ATOM 647 N N . GLY A 1 84 ? -29.102 -7.149 50.615 1.00 92.38 84 GLY A N 1
ATOM 648 C CA . GLY A 1 84 ? -30.158 -6.799 51.565 1.00 92.38 84 GLY A CA 1
ATOM 649 C C . GLY A 1 84 ? -30.803 -5.447 51.245 1.00 92.38 84 GLY A C 1
ATOM 650 O O . GLY A 1 84 ? -32.003 -5.267 51.460 1.00 92.38 84 GLY A O 1
ATOM 651 N N . ALA A 1 85 ? -30.026 -4.488 50.725 1.00 94.31 85 ALA A N 1
ATOM 652 C CA . ALA A 1 85 ? -30.561 -3.194 50.320 1.00 94.31 85 ALA A CA 1
ATOM 653 C C . ALA A 1 85 ? -31.561 -3.331 49.161 1.00 94.31 85 ALA A C 1
ATOM 655 O O . ALA A 1 85 ? -32.611 -2.694 49.205 1.00 94.31 85 ALA A O 1
ATOM 656 N N . ASP A 1 86 ? -31.289 -4.188 48.171 1.00 92.62 86 ASP A N 1
ATOM 657 C CA . ASP A 1 86 ? -32.231 -4.459 47.078 1.00 92.62 86 ASP A CA 1
ATOM 658 C C . ASP A 1 86 ? -33.539 -5.064 47.589 1.00 92.62 86 ASP A C 1
ATOM 660 O O . ASP A 1 86 ? -34.616 -4.609 47.202 1.00 92.62 86 ASP A O 1
ATOM 664 N N . GLU A 1 87 ? -33.464 -6.053 48.486 1.00 94.31 87 GLU A N 1
ATOM 665 C CA . GLU A 1 87 ? -34.657 -6.665 49.082 1.00 94.31 87 GLU A CA 1
ATOM 666 C C . GLU A 1 87 ? -35.505 -5.626 49.826 1.00 94.31 87 GLU A C 1
ATOM 668 O O . GLU A 1 87 ? -36.726 -5.571 49.651 1.00 94.31 87 GLU A O 1
ATOM 673 N N . ALA A 1 88 ? -34.863 -4.757 50.610 1.00 95.06 88 ALA A N 1
ATOM 674 C CA . ALA A 1 88 ? -35.536 -3.684 51.333 1.00 95.06 88 ALA A CA 1
ATOM 675 C C . ALA A 1 88 ? -36.144 -2.626 50.385 1.00 95.06 88 ALA A C 1
ATOM 677 O O . ALA A 1 88 ? -37.269 -2.171 50.604 1.00 95.06 88 ALA A O 1
ATOM 678 N N . LEU A 1 89 ? -35.471 -2.269 49.284 1.00 96.44 89 LEU A N 1
ATOM 679 C CA . LEU A 1 89 ? -36.003 -1.341 48.272 1.00 96.44 89 LEU A CA 1
ATOM 680 C C . LEU A 1 89 ? -37.175 -1.946 47.481 1.00 96.44 89 LEU A C 1
ATOM 682 O O . LEU A 1 89 ? -38.161 -1.259 47.199 1.00 96.44 89 LEU A O 1
ATOM 686 N N . LEU A 1 90 ? -37.116 -3.242 47.162 1.00 95.38 90 LEU A N 1
ATOM 687 C CA . LEU A 1 90 ? -38.223 -3.975 46.538 1.00 95.38 90 LEU A CA 1
ATOM 688 C C . LEU A 1 90 ? -39.431 -4.063 47.474 1.00 95.38 90 LEU A C 1
ATOM 690 O O . LEU A 1 90 ? -40.565 -3.862 47.042 1.00 95.38 90 LEU A O 1
ATOM 694 N N . ARG A 1 91 ? -39.204 -4.303 48.770 1.00 95.81 91 ARG A N 1
ATOM 695 C CA . ARG A 1 91 ? -40.271 -4.247 49.779 1.00 95.81 91 ARG A CA 1
ATOM 696 C C . ARG A 1 91 ? -40.872 -2.852 49.892 1.00 95.81 91 ARG A C 1
ATOM 698 O O . ARG A 1 91 ? -42.093 -2.740 49.919 1.00 95.81 91 ARG A O 1
ATOM 705 N N . THR A 1 92 ? -40.041 -1.812 49.880 1.00 96.75 92 THR A N 1
ATOM 706 C CA . THR A 1 92 ? -40.487 -0.411 49.907 1.00 96.75 92 THR A CA 1
ATOM 707 C C . THR A 1 92 ? -41.428 -0.110 48.744 1.00 96.75 92 THR A C 1
ATOM 709 O O . THR A 1 92 ? -42.553 0.314 48.971 1.00 96.75 92 THR A O 1
ATOM 712 N N . THR A 1 93 ? -41.003 -0.387 47.510 1.00 95.12 93 THR A N 1
ATOM 713 C CA . THR A 1 93 ? -41.796 -0.114 46.295 1.00 95.12 93 THR A CA 1
ATOM 714 C C . THR A 1 93 ? -43.022 -1.023 46.153 1.00 95.12 93 THR A C 1
ATOM 716 O O . THR A 1 93 ? -44.018 -0.624 45.552 1.00 95.12 93 THR A O 1
ATOM 719 N N . GLY A 1 94 ? -42.984 -2.232 46.726 1.00 95.12 94 GLY A N 1
ATOM 720 C CA . GLY A 1 94 ? -44.139 -3.128 46.798 1.00 95.12 94 GLY A CA 1
ATOM 721 C C . GLY A 1 94 ? -45.213 -2.679 47.796 1.00 95.12 94 GLY A C 1
ATOM 722 O O . GLY A 1 94 ? -46.396 -2.917 47.555 1.00 95.12 94 GLY A O 1
ATOM 723 N N . LEU A 1 95 ? -44.813 -2.036 48.898 1.00 94.62 95 LEU A N 1
ATOM 724 C CA . LEU A 1 95 ? -45.717 -1.488 49.918 1.00 94.62 95 LEU A CA 1
ATOM 725 C C . LEU A 1 95 ? -46.210 -0.078 49.557 1.00 94.62 95 LEU A C 1
ATOM 727 O O . LEU A 1 95 ? -47.385 0.227 49.751 1.00 94.62 95 LEU A O 1
ATOM 731 N N . ASP A 1 96 ? -45.332 0.758 49.001 1.00 94.69 96 ASP A N 1
ATOM 732 C CA . ASP A 1 96 ? -45.638 2.099 48.504 1.00 94.69 96 ASP A CA 1
ATOM 733 C C . ASP A 1 96 ? -45.078 2.301 47.081 1.00 94.69 96 ASP A C 1
ATOM 735 O O . ASP A 1 96 ? -43.908 2.659 46.900 1.00 94.69 96 ASP A O 1
ATOM 739 N N . PRO A 1 97 ? -45.920 2.131 46.045 1.00 93.12 97 PRO A N 1
ATOM 740 C CA . PRO A 1 97 ? -45.528 2.374 44.660 1.00 93.12 97 PRO A CA 1
ATOM 741 C C . PRO A 1 97 ? -45.142 3.826 44.346 1.00 93.12 97 PRO A C 1
ATOM 743 O O . PRO A 1 97 ? -44.563 4.056 43.283 1.00 93.12 97 PRO A O 1
ATOM 746 N N . ASN A 1 98 ? -45.453 4.787 45.226 1.00 92.75 98 ASN A N 1
ATOM 747 C CA . ASN A 1 98 ? -45.127 6.208 45.074 1.00 92.75 98 ASN A CA 1
ATOM 748 C C . ASN A 1 98 ? -43.864 6.618 45.854 1.00 92.75 98 ASN A C 1
ATOM 750 O O . ASN A 1 98 ? -43.551 7.808 45.923 1.00 92.75 98 ASN A O 1
ATOM 754 N N . ALA A 1 99 ? -43.117 5.661 46.414 1.00 93.56 99 ALA A N 1
ATOM 755 C CA . ALA A 1 99 ? -41.872 5.914 47.133 1.00 93.56 99 ALA A CA 1
ATOM 756 C C . ALA A 1 99 ? -40.732 6.329 46.181 1.00 93.56 99 ALA A C 1
ATOM 758 O O . ALA A 1 99 ? -39.824 5.551 45.882 1.00 93.56 99 ALA A O 1
ATOM 759 N N . PHE A 1 100 ? -40.758 7.580 45.715 1.00 93.88 100 PHE A N 1
ATOM 760 C CA . PHE A 1 100 ? -39.774 8.145 44.786 1.00 93.88 100 PHE A CA 1
ATOM 761 C C . PHE A 1 100 ? -38.299 7.918 45.196 1.00 93.88 100 PHE A C 1
ATOM 763 O O . PHE A 1 100 ? -37.529 7.442 44.354 1.00 93.88 100 PHE A O 1
ATOM 770 N N . PRO A 1 101 ? -37.886 8.121 46.469 1.00 94.19 101 PRO A N 1
ATOM 771 C CA . PRO A 1 101 ? -36.503 7.870 46.884 1.00 94.19 101 PRO A CA 1
ATOM 772 C C . PRO A 1 101 ? -36.051 6.415 46.691 1.00 94.19 101 PRO A C 1
ATOM 774 O O . PRO A 1 101 ? -34.872 6.168 46.443 1.00 94.19 101 PRO A O 1
ATOM 777 N N . ALA A 1 102 ? -36.974 5.448 46.763 1.00 94.38 102 ALA A N 1
ATOM 778 C CA . ALA A 1 102 ? -36.648 4.042 46.554 1.00 94.38 102 ALA A CA 1
ATOM 779 C C . ALA A 1 102 ? -36.230 3.781 45.100 1.00 94.38 102 ALA A C 1
ATOM 781 O O . ALA A 1 102 ? -35.216 3.124 44.864 1.00 94.38 102 ALA A O 1
ATOM 782 N N . TYR A 1 103 ? -36.953 4.352 44.129 1.00 95.50 103 TYR A N 1
ATOM 783 C CA . TYR A 1 103 ? -36.599 4.228 42.714 1.00 95.50 103 TYR A CA 1
ATOM 784 C C . TYR A 1 103 ? -35.265 4.906 42.386 1.00 95.50 103 TYR A C 1
ATOM 786 O O . TYR A 1 103 ? -34.483 4.341 41.624 1.00 95.50 103 TYR A O 1
ATOM 794 N N . LEU A 1 104 ? -34.963 6.069 42.981 1.00 93.62 104 LEU A N 1
ATOM 795 C CA . LEU A 1 104 ? -33.659 6.725 42.805 1.00 93.62 104 LEU A CA 1
ATOM 796 C C . LEU A 1 104 ? -32.506 5.865 43.338 1.00 93.62 104 LEU A C 1
ATOM 798 O O . LEU A 1 104 ? -31.499 5.684 42.652 1.00 93.62 104 LEU A O 1
ATOM 802 N N . MET A 1 105 ? -32.658 5.292 44.536 1.00 93.88 105 MET A N 1
ATOM 803 C CA . MET A 1 105 ? -31.646 4.411 45.128 1.00 93.88 105 MET A CA 1
ATOM 804 C C . MET A 1 105 ? -31.428 3.149 44.281 1.00 93.88 105 MET A C 1
ATOM 806 O O . MET A 1 105 ? -30.282 2.785 44.017 1.00 93.88 105 MET A O 1
ATOM 810 N N . GLN A 1 106 ? -32.505 2.521 43.797 1.00 94.88 106 GLN A N 1
ATOM 811 C CA . GLN A 1 106 ? -32.416 1.370 42.890 1.00 94.88 106 GLN A CA 1
ATOM 812 C C . GLN A 1 106 ? -31.742 1.744 41.562 1.00 94.88 106 GLN A C 1
ATOM 814 O O . GLN A 1 106 ? -30.874 1.015 41.083 1.00 94.88 106 GLN A O 1
ATOM 819 N N . ALA A 1 107 ? -32.091 2.891 40.975 1.00 94.12 107 ALA A N 1
ATOM 820 C CA . ALA A 1 107 ? -31.518 3.337 39.710 1.00 94.12 107 ALA A CA 1
ATOM 821 C C . ALA A 1 107 ? -30.014 3.636 39.838 1.00 94.12 107 ALA A C 1
ATOM 823 O O . ALA A 1 107 ? -29.230 3.248 38.973 1.00 94.12 107 ALA A O 1
ATOM 824 N N . HIS A 1 108 ? -29.578 4.243 40.946 1.00 90.88 108 HIS A N 1
ATOM 825 C CA . HIS A 1 108 ? -28.154 4.426 41.235 1.00 90.88 108 HIS A CA 1
ATOM 826 C C . HIS A 1 108 ? -27.407 3.100 41.428 1.00 90.88 108 HIS A C 1
ATOM 828 O O . HIS A 1 108 ? -26.278 2.967 40.950 1.00 90.88 108 HIS A O 1
ATOM 834 N N . LEU A 1 109 ? -28.019 2.111 42.087 1.00 91.56 109 LEU A N 1
ATOM 835 C CA . LEU A 1 109 ? -27.444 0.767 42.201 1.00 91.56 109 LEU A CA 1
ATOM 836 C C . LEU A 1 109 ? -27.297 0.099 40.832 1.00 91.56 109 LEU A C 1
ATOM 838 O O . LEU A 1 109 ? -26.247 -0.482 40.552 1.00 91.56 109 LEU A O 1
ATOM 842 N N . ALA A 1 110 ? -28.300 0.232 39.963 1.00 93.00 110 ALA A N 1
ATOM 843 C CA . ALA A 1 110 ? -28.255 -0.273 38.595 1.00 93.00 110 ALA A CA 1
ATOM 844 C C . ALA A 1 110 ? -27.123 0.388 37.783 1.00 93.00 110 ALA A C 1
ATOM 846 O O . ALA A 1 110 ? -26.301 -0.316 37.195 1.00 93.00 110 ALA A O 1
ATOM 847 N N . VAL A 1 111 ? -26.976 1.720 37.854 1.00 90.25 111 VAL A N 1
ATOM 848 C CA . VAL A 1 111 ? -25.838 2.446 37.251 1.00 90.25 111 VAL A CA 1
ATOM 849 C C . VAL A 1 111 ? -24.497 1.925 37.781 1.00 90.25 111 VAL A C 1
ATOM 851 O O . VAL A 1 111 ? -23.592 1.650 36.994 1.00 90.25 111 VAL A O 1
ATOM 854 N N . GLY A 1 112 ? -24.365 1.738 39.099 1.00 86.31 112 GLY A N 1
ATOM 855 C CA . GLY A 1 112 ? -23.145 1.208 39.721 1.00 86.31 112 GLY A CA 1
ATOM 856 C C . GLY A 1 112 ? -22.795 -0.221 39.285 1.00 86.31 112 GLY A C 1
ATOM 857 O O . GLY A 1 112 ? -21.619 -0.577 39.226 1.00 86.31 112 GLY A O 1
ATOM 858 N N . ARG A 1 113 ? -23.801 -1.024 38.921 1.00 90.44 113 ARG A N 1
ATOM 859 C CA . ARG A 1 113 ? -23.653 -2.383 38.368 1.00 90.44 113 ARG A CA 1
ATOM 860 C C . ARG A 1 113 ? -23.432 -2.408 36.853 1.00 90.44 113 ARG A C 1
ATOM 862 O O . ARG A 1 113 ? -23.269 -3.486 36.294 1.00 90.44 113 ARG A O 1
ATOM 869 N N . ASN A 1 114 ? -23.383 -1.244 36.199 1.00 89.31 114 ASN A N 1
ATOM 870 C CA . ASN A 1 114 ? -23.404 -1.090 34.741 1.00 89.31 114 ASN A CA 1
ATOM 871 C C . ASN A 1 114 ? -24.672 -1.651 34.058 1.00 89.31 114 ASN A C 1
ATOM 873 O O . ASN A 1 114 ? -24.643 -1.929 32.860 1.00 89.31 114 ASN A O 1
ATOM 877 N N . ASP A 1 115 ? -25.784 -1.782 34.784 1.00 93.56 115 ASP A N 1
ATOM 878 C CA . ASP A 1 115 ? -27.085 -2.173 34.232 1.00 93.56 115 ASP A CA 1
ATOM 879 C C . ASP A 1 115 ? -27.888 -0.922 33.835 1.00 93.56 115 ASP A C 1
ATOM 881 O O . ASP A 1 115 ? -28.749 -0.419 34.562 1.00 93.56 115 ASP A O 1
ATOM 885 N N . PHE A 1 116 ? -27.531 -0.349 32.683 1.00 91.44 116 PHE A N 1
ATOM 886 C CA . PHE A 1 116 ? -28.107 0.916 32.213 1.00 91.44 116 PHE A CA 1
ATOM 887 C C . PHE A 1 116 ? -29.546 0.783 31.706 1.00 91.44 116 PHE A C 1
ATOM 889 O O . PHE A 1 116 ? -30.270 1.779 31.679 1.00 91.44 116 PHE A O 1
ATOM 896 N N . ASP A 1 117 ? -29.976 -0.420 31.327 1.00 92.50 117 ASP A N 1
ATOM 897 C CA . ASP A 1 117 ? -31.351 -0.657 30.892 1.00 92.50 117 ASP A CA 1
ATOM 898 C C . ASP A 1 117 ? -32.298 -0.699 32.090 1.00 92.50 117 ASP A C 1
ATOM 900 O O . ASP A 1 117 ? -33.347 -0.046 32.066 1.00 92.50 117 ASP A O 1
ATOM 904 N N . GLU A 1 118 ? -31.895 -1.360 33.178 1.00 93.56 118 GLU A N 1
ATOM 905 C CA . GLU A 1 118 ? -32.652 -1.320 34.425 1.00 93.56 118 GLU A CA 1
ATOM 906 C C . GLU A 1 118 ? -32.642 0.083 35.046 1.00 93.56 118 GLU A C 1
ATOM 908 O O . GLU A 1 118 ? -33.691 0.579 35.466 1.00 93.56 118 GLU A O 1
ATOM 913 N N . ALA A 1 119 ? -31.500 0.783 35.012 1.00 94.69 119 ALA A N 1
ATOM 914 C CA . ALA A 1 119 ? -31.421 2.181 35.436 1.00 94.69 119 ALA A CA 1
ATOM 915 C C . ALA A 1 119 ? -32.399 3.073 34.653 1.00 94.69 119 ALA A C 1
ATOM 917 O O . ALA A 1 119 ? -33.112 3.879 35.251 1.00 94.69 119 ALA A O 1
ATOM 918 N N . GLN A 1 120 ? -32.497 2.897 33.329 1.00 94.25 120 GLN A N 1
ATOM 919 C CA . GLN A 1 120 ? -33.448 3.640 32.502 1.00 94.25 120 GLN A CA 1
ATOM 920 C C . GLN A 1 120 ? -34.900 3.294 32.843 1.00 94.25 120 GLN A C 1
ATOM 922 O O . GLN A 1 120 ? -35.754 4.187 32.873 1.00 94.25 120 GLN A O 1
ATOM 927 N N . ARG A 1 121 ? -35.205 2.013 33.086 1.00 95.50 121 ARG A N 1
ATOM 928 C CA . ARG A 1 121 ? -36.551 1.563 33.464 1.00 95.50 121 ARG A CA 1
ATOM 929 C C . ARG A 1 121 ? -36.980 2.188 34.790 1.00 95.50 121 ARG A C 1
ATOM 931 O O . ARG A 1 121 ? -38.071 2.753 34.870 1.00 95.50 121 ARG A O 1
ATOM 938 N N . LEU A 1 122 ? -36.118 2.120 35.803 1.00 94.69 122 LEU A N 1
ATOM 939 C CA . LEU A 1 122 ? -36.347 2.694 37.129 1.00 94.69 122 LEU A CA 1
ATOM 940 C C . LEU A 1 122 ? -36.450 4.219 37.073 1.00 94.69 122 LEU A C 1
ATOM 942 O O . LEU A 1 122 ? -37.377 4.782 37.649 1.00 94.69 122 LEU A O 1
ATOM 946 N N . SER A 1 123 ? -35.577 4.871 36.303 1.00 93.25 123 SER A N 1
ATOM 947 C CA . SER A 1 123 ? -35.651 6.310 36.039 1.00 93.25 123 SER A CA 1
ATOM 948 C C . SER A 1 123 ? -36.991 6.702 35.398 1.00 93.25 123 SER A C 1
ATOM 950 O O . SER A 1 123 ? -37.671 7.619 35.848 1.00 93.25 123 SER A O 1
ATOM 952 N N . THR A 1 124 ? -37.469 5.927 34.419 1.00 93.75 124 THR A N 1
ATOM 953 C CA . THR A 1 124 ? -38.773 6.168 33.772 1.00 93.75 124 THR A CA 1
ATOM 954 C C . THR A 1 124 ? -39.939 6.049 34.757 1.00 93.75 124 THR A C 1
ATOM 956 O O . THR A 1 124 ? -40.922 6.781 34.642 1.00 93.75 124 THR A O 1
ATOM 959 N N . LEU A 1 125 ? -39.861 5.126 35.721 1.00 93.62 125 LEU A N 1
ATOM 960 C CA . LEU A 1 125 ? -40.866 5.005 36.780 1.00 93.62 125 LEU A CA 1
ATOM 961 C C . LEU A 1 125 ? -40.803 6.188 37.748 1.00 93.62 125 LEU A C 1
ATOM 963 O O . LEU A 1 125 ? -41.839 6.786 38.028 1.00 93.62 125 LEU A O 1
ATOM 967 N N . ALA A 1 126 ? -39.602 6.562 38.189 1.00 93.06 126 ALA A N 1
ATOM 968 C CA . ALA A 1 126 ? -39.370 7.704 39.067 1.00 93.06 126 ALA A CA 1
ATOM 969 C C . ALA A 1 126 ? -39.832 9.030 38.429 1.00 93.06 126 ALA A C 1
ATOM 971 O O . ALA A 1 126 ? -40.467 9.845 39.094 1.00 93.06 126 ALA A O 1
ATOM 972 N N . SER A 1 127 ? -39.623 9.200 37.119 1.00 92.88 127 SER A N 1
ATOM 973 C CA . SER A 1 127 ? -40.053 10.371 36.340 1.00 92.88 127 SER A CA 1
ATOM 974 C C . SER A 1 127 ? -41.568 10.588 36.355 1.00 92.88 127 SER A C 1
ATOM 976 O O . SER A 1 127 ? -42.031 11.719 36.263 1.00 92.88 127 SER A O 1
ATOM 978 N N . ARG A 1 128 ? -42.373 9.527 36.518 1.00 93.75 128 ARG A N 1
ATOM 979 C CA . ARG A 1 128 ? -43.839 9.665 36.643 1.00 93.75 128 ARG A CA 1
ATOM 980 C C . ARG A 1 128 ? -44.260 10.323 37.954 1.00 93.75 128 ARG A C 1
ATOM 982 O O . ARG A 1 128 ? -45.377 10.829 38.028 1.00 93.75 128 ARG A O 1
ATOM 989 N N . LEU A 1 129 ? -43.403 10.260 38.971 1.00 92.56 129 LEU A N 1
ATOM 990 C CA . LEU A 1 129 ? -43.635 10.844 40.286 1.00 92.56 129 LEU A CA 1
ATOM 991 C C . LEU A 1 129 ? -43.069 12.267 40.329 1.00 92.56 129 LEU A C 1
ATOM 993 O O . LEU A 1 129 ? -43.802 13.203 40.636 1.00 92.56 129 LEU A O 1
ATOM 997 N N . GLU A 1 130 ? -41.795 12.431 39.956 1.00 91.94 130 GLU A N 1
ATOM 998 C CA . GLU A 1 130 ? -41.096 13.722 39.948 1.00 91.94 130 GLU A CA 1
ATOM 999 C C . GLU A 1 130 ? -40.261 13.891 38.656 1.00 91.94 130 GLU A C 1
ATOM 1001 O O . GLU A 1 130 ? -39.093 13.496 38.616 1.00 91.94 130 GLU A O 1
ATOM 1006 N N . PRO A 1 131 ? -40.838 14.472 37.581 1.00 85.94 131 PRO A N 1
ATOM 1007 C CA . PRO A 1 131 ? -40.215 14.524 36.251 1.00 85.94 131 PRO A CA 1
ATOM 1008 C C . PRO A 1 131 ? -38.911 15.331 36.157 1.00 85.94 131 PRO A C 1
ATOM 1010 O O . PRO A 1 131 ? -38.050 14.990 35.352 1.00 85.94 131 PRO A O 1
ATOM 1013 N N . ASP A 1 132 ? -38.759 16.368 36.986 1.00 85.75 132 ASP A N 1
ATOM 1014 C CA . ASP A 1 132 ? -37.659 17.345 36.911 1.00 85.75 132 ASP A CA 1
ATOM 1015 C C . ASP A 1 132 ? -36.696 17.255 38.110 1.00 85.75 132 ASP A C 1
ATOM 1017 O O . ASP A 1 132 ? -35.957 18.196 38.409 1.00 85.75 132 ASP A O 1
ATOM 1021 N N . HIS A 1 133 ? -36.706 16.134 38.841 1.00 93.06 133 HIS A N 1
ATOM 1022 C CA . HIS A 1 133 ? -35.841 15.983 40.007 1.00 93.06 133 HIS A CA 1
ATOM 1023 C C . HIS A 1 133 ? -34.352 15.938 39.587 1.00 93.06 133 HIS A C 1
ATOM 1025 O O . HIS A 1 133 ? -33.978 15.114 38.747 1.00 93.06 133 HIS A O 1
ATOM 1031 N N . PRO A 1 134 ? -33.454 16.749 40.180 1.00 92.69 134 PRO A N 1
ATOM 1032 C CA . PRO A 1 134 ? -32.055 16.849 39.742 1.00 92.69 134 PRO A CA 1
ATOM 1033 C C . PRO A 1 134 ? -31.272 15.527 39.747 1.00 92.69 134 PRO A C 1
ATOM 1035 O O . PRO A 1 134 ? -30.459 15.272 38.857 1.00 92.69 134 PRO A O 1
ATOM 1038 N N . GLU A 1 135 ? -31.525 14.649 40.721 1.00 91.62 135 GLU A N 1
ATOM 1039 C CA . GLU A 1 135 ? -30.879 13.326 40.766 1.00 91.62 135 GLU A CA 1
ATOM 1040 C C . GLU A 1 135 ? -31.361 12.405 39.637 1.00 91.62 135 GLU A C 1
ATOM 1042 O O . GLU A 1 135 ? -30.584 11.610 39.110 1.00 91.62 135 GLU A O 1
ATOM 1047 N N . LEU A 1 136 ? -32.614 12.565 39.202 1.00 93.31 136 LEU A N 1
ATOM 1048 C CA . LEU A 1 136 ? -33.170 11.813 38.084 1.00 93.31 136 LEU A CA 1
ATOM 1049 C C . LEU A 1 136 ? -32.534 12.250 36.761 1.00 93.31 136 LEU A C 1
ATOM 1051 O O . LEU A 1 136 ? -32.061 11.414 35.993 1.00 93.31 136 LEU A O 1
ATOM 1055 N N . LEU A 1 137 ? -32.421 13.567 36.558 1.00 94.62 137 LEU A N 1
ATOM 1056 C CA . LEU A 1 137 ? -31.698 14.157 35.427 1.00 94.62 137 LEU A CA 1
ATOM 1057 C C . LEU A 1 137 ? -30.238 13.677 35.378 1.00 94.62 137 LEU A C 1
ATOM 1059 O O . LEU A 1 137 ? -29.688 13.445 34.303 1.00 94.62 137 LEU A O 1
ATOM 1063 N N . THR A 1 138 ? -29.619 13.477 36.545 1.00 94.88 138 THR A N 1
ATOM 1064 C CA . THR A 1 138 ? -28.257 12.940 36.655 1.00 94.88 138 THR A CA 1
ATOM 1065 C C . THR A 1 138 ? -28.172 11.494 36.166 1.00 94.88 138 THR A C 1
ATOM 1067 O O . THR A 1 138 ? -27.278 11.165 35.384 1.00 94.88 138 THR A O 1
ATOM 1070 N N . ILE A 1 139 ? -29.104 10.635 36.591 1.00 94.25 139 ILE A N 1
ATOM 1071 C CA . ILE A 1 139 ? -29.172 9.229 36.167 1.00 94.25 139 ILE A CA 1
ATOM 1072 C C . ILE A 1 139 ? -29.422 9.133 34.660 1.00 94.25 139 ILE A C 1
ATOM 1074 O O . ILE A 1 139 ? -28.664 8.458 33.962 1.00 94.25 139 ILE A O 1
ATOM 1078 N N . ASP A 1 140 ? -30.427 9.841 34.139 1.00 95.00 140 ASP A N 1
ATOM 1079 C CA . ASP A 1 140 ? -30.735 9.833 32.705 1.00 95.00 140 ASP A CA 1
ATOM 1080 C C . ASP A 1 140 ? -29.572 10.385 31.871 1.00 95.00 140 ASP A C 1
ATOM 1082 O O . ASP A 1 140 ? -29.271 9.863 30.796 1.00 95.00 140 ASP A O 1
ATOM 1086 N N . GLY A 1 141 ? -28.868 11.398 32.381 1.00 95.06 141 GLY A N 1
ATOM 1087 C CA . GLY A 1 141 ? -27.649 11.919 31.772 1.00 95.06 141 GLY A CA 1
ATOM 1088 C C . GLY A 1 141 ? -26.526 10.880 31.694 1.00 95.06 141 GLY A C 1
ATOM 1089 O O . GLY A 1 141 ? -25.906 10.718 30.643 1.00 95.06 141 GLY A O 1
ATOM 1090 N N . MET A 1 142 ? -26.288 10.122 32.770 1.00 94.19 142 MET A N 1
ATOM 1091 C CA . MET A 1 142 ? -25.313 9.021 32.778 1.00 94.19 142 MET A CA 1
ATOM 1092 C C . MET A 1 142 ? -25.703 7.892 31.813 1.00 94.19 142 MET A C 1
ATOM 1094 O O . MET A 1 142 ? -24.838 7.358 31.116 1.00 94.19 142 MET A O 1
ATOM 1098 N N . VAL A 1 143 ? -26.992 7.547 31.729 1.00 94.12 143 VAL A N 1
ATOM 1099 C CA . VAL A 1 143 ? -27.499 6.565 30.756 1.00 94.12 143 VAL A CA 1
ATOM 1100 C C . VAL A 1 143 ? -27.285 7.061 29.321 1.00 94.12 143 VAL A C 1
ATOM 1102 O O . VAL A 1 143 ? -26.810 6.299 28.477 1.00 94.12 143 VAL A O 1
ATOM 1105 N N . ALA A 1 144 ? -27.562 8.339 29.044 1.00 94.56 144 ALA A N 1
ATOM 1106 C CA . ALA A 1 144 ? -27.338 8.946 27.731 1.00 94.56 144 ALA A CA 1
ATOM 1107 C C . ALA A 1 144 ? -25.856 8.898 27.313 1.00 94.56 144 ALA A C 1
ATOM 1109 O O . ALA A 1 144 ? -25.558 8.487 26.190 1.00 94.56 144 ALA A O 1
ATOM 1110 N N . LEU A 1 145 ? -24.922 9.186 28.232 1.00 93.38 145 LEU A N 1
ATOM 1111 C CA . LEU A 1 145 ? -23.478 9.059 27.974 1.00 93.38 145 LEU A CA 1
ATOM 1112 C C . LEU A 1 145 ? -23.085 7.651 27.542 1.00 93.38 145 LEU A C 1
ATOM 1114 O O . LEU A 1 145 ? -22.317 7.476 26.599 1.00 93.38 145 LEU A O 1
ATOM 1118 N N . ARG A 1 146 ? -23.624 6.629 28.210 1.00 91.19 146 ARG A N 1
ATOM 1119 C CA . ARG A 1 146 ? -23.319 5.230 27.882 1.00 91.19 146 ARG A CA 1
ATOM 1120 C C . ARG A 1 146 ? -23.905 4.778 26.556 1.00 91.19 146 ARG A C 1
ATOM 1122 O O . ARG A 1 146 ? -23.354 3.863 25.952 1.00 91.19 146 ARG A O 1
ATOM 1129 N N . ARG A 1 147 ? -24.970 5.430 26.096 1.00 89.94 147 ARG A N 1
ATOM 1130 C CA . ARG A 1 147 ? -25.571 5.212 24.775 1.00 89.94 147 ARG A CA 1
ATOM 1131 C C . ARG A 1 147 ? -24.915 6.041 23.665 1.00 89.94 147 ARG A C 1
ATOM 1133 O O . ARG A 1 147 ? -25.330 5.925 22.519 1.00 89.94 147 ARG A O 1
ATOM 1140 N N . GLY A 1 148 ? -23.898 6.846 23.985 1.00 90.69 148 GLY A N 1
ATOM 1141 C CA . GLY A 1 148 ? -23.204 7.704 23.020 1.00 90.69 148 GLY A CA 1
ATOM 1142 C C . GLY A 1 148 ? -23.974 8.973 22.638 1.00 90.69 148 GLY A C 1
ATOM 1143 O O . GLY A 1 148 ? -23.554 9.681 21.729 1.00 90.69 148 GLY A O 1
ATOM 1144 N N . ASP A 1 149 ? -25.072 9.288 23.331 1.00 94.25 149 ASP A N 1
ATOM 1145 C CA . ASP A 1 149 ? -25.874 10.492 23.092 1.00 94.25 149 ASP A CA 1
ATOM 1146 C C . ASP A 1 149 ? -25.345 11.653 23.950 1.00 94.25 149 ASP A C 1
ATOM 1148 O O . ASP A 1 149 ? -25.872 11.984 25.018 1.00 94.25 149 ASP A O 1
ATOM 1152 N N . ALA A 1 150 ? -24.233 12.238 23.498 1.00 92.12 150 ALA A N 1
ATOM 1153 C CA . ALA A 1 150 ? -23.544 13.312 24.211 1.00 92.12 150 ALA A CA 1
ATOM 1154 C C . ALA A 1 150 ? -24.372 14.609 24.287 1.00 92.12 150 ALA A C 1
ATOM 1156 O O . ALA A 1 150 ? -24.259 15.346 25.266 1.00 92.12 150 ALA A O 1
ATOM 1157 N N . ASP A 1 151 ? -25.221 14.879 23.290 1.00 93.69 151 ASP A N 1
ATOM 1158 C CA . ASP A 1 151 ? -26.092 16.060 23.258 1.00 93.69 151 ASP A CA 1
ATOM 1159 C C . ASP A 1 151 ? -27.157 15.999 24.349 1.00 93.69 151 ASP A C 1
ATOM 1161 O O . ASP A 1 151 ? -27.299 16.929 25.152 1.00 93.69 151 ASP A O 1
ATOM 1165 N N . ARG A 1 152 ? -27.868 14.870 24.434 1.00 95.44 152 ARG A N 1
ATOM 1166 C CA . ARG A 1 152 ? -28.864 14.665 25.483 1.00 95.44 152 ARG A CA 1
ATOM 1167 C C . ARG A 1 152 ? -28.222 14.618 26.864 1.00 95.44 152 ARG A C 1
ATOM 1169 O O . ARG A 1 152 ? -28.758 15.214 27.799 1.00 95.44 152 ARG A O 1
ATOM 1176 N N . ALA A 1 153 ? -27.078 13.947 26.992 1.00 96.38 153 ALA A N 1
ATOM 1177 C CA . ALA A 1 153 ? -26.331 13.903 28.243 1.00 96.38 153 ALA A CA 1
ATOM 1178 C C . ALA A 1 153 ? -25.969 15.307 28.737 1.00 96.38 153 ALA A C 1
ATOM 1180 O O . ALA A 1 153 ? -26.223 15.632 29.896 1.00 96.38 153 ALA A O 1
ATOM 1181 N N . LEU A 1 154 ? -25.421 16.149 27.856 1.00 96.50 154 LEU A N 1
ATOM 1182 C CA . LEU A 1 154 ? -25.031 17.509 28.205 1.00 96.50 154 LEU A CA 1
ATOM 1183 C C . LEU A 1 154 ? -26.235 18.335 28.670 1.00 96.50 154 LEU A C 1
ATOM 1185 O O . LEU A 1 154 ? -26.134 19.015 29.692 1.00 96.50 154 LEU A O 1
ATOM 1189 N N . ALA A 1 155 ? -27.375 18.247 27.978 1.00 95.62 155 ALA A N 1
ATOM 1190 C CA . ALA A 1 155 ? -28.577 18.988 28.352 1.00 95.62 155 ALA A CA 1
ATOM 1191 C C . ALA A 1 155 ? -29.088 18.597 29.752 1.00 95.62 155 ALA A C 1
ATOM 1193 O O . ALA A 1 155 ? -29.300 19.465 30.603 1.00 95.62 155 ALA A O 1
ATOM 1194 N N . LEU A 1 156 ? -29.227 17.292 30.010 1.00 95.69 156 LEU A N 1
ATOM 1195 C CA . LEU A 1 156 ? -29.734 16.763 31.280 1.00 95.69 156 LEU A CA 1
ATOM 1196 C C . LEU A 1 156 ? -28.789 17.062 32.450 1.00 95.69 156 LEU A C 1
ATOM 1198 O O . LEU A 1 156 ? -29.222 17.547 33.495 1.00 95.69 156 LEU A O 1
ATOM 1202 N N . LEU A 1 157 ? -27.488 16.830 32.266 1.00 96.50 157 LEU A N 1
ATOM 1203 C CA . LEU A 1 157 ? -26.480 17.052 33.305 1.00 96.50 157 LEU A CA 1
ATOM 1204 C C . LEU A 1 157 ? -26.248 18.542 33.578 1.00 96.50 157 LEU A C 1
ATOM 1206 O O . LEU A 1 157 ? -25.980 18.911 34.720 1.00 96.50 157 LEU A O 1
ATOM 1210 N N . SER A 1 158 ? -26.403 19.414 32.577 1.00 95.12 158 SER A N 1
ATOM 1211 C CA . SER A 1 158 ? -26.358 20.866 32.802 1.00 95.12 158 SER A CA 1
ATOM 1212 C C . SER A 1 158 ? -27.531 21.334 33.657 1.00 95.12 158 SER A C 1
ATOM 1214 O O . SER A 1 158 ? -27.338 22.126 34.577 1.00 95.12 158 SER A O 1
ATOM 1216 N N . ALA A 1 159 ? -28.736 20.818 33.393 1.00 94.38 159 ALA A N 1
ATOM 1217 C CA . ALA A 1 159 ? -29.911 21.113 34.209 1.00 94.38 159 ALA A CA 1
ATOM 1218 C C . ALA A 1 159 ? -29.749 20.581 35.645 1.00 94.38 159 ALA A C 1
ATOM 1220 O O . ALA A 1 159 ? -29.986 21.316 36.605 1.00 94.38 159 ALA A O 1
ATOM 1221 N N . ALA A 1 160 ? -29.247 19.351 35.807 1.00 94.44 160 ALA A N 1
ATOM 1222 C CA . ALA A 1 160 ? -28.928 18.791 37.120 1.00 94.44 160 ALA A CA 1
ATOM 1223 C C . ALA A 1 160 ? -27.898 19.649 37.878 1.00 94.44 160 ALA A C 1
ATOM 1225 O O . ALA A 1 160 ? -28.083 19.945 39.058 1.00 94.44 160 ALA A O 1
ATOM 1226 N N . SER A 1 161 ? -26.847 20.115 37.193 1.00 95.06 161 SER A N 1
ATOM 1227 C CA . SER A 1 161 ? -25.785 20.938 37.782 1.00 95.06 161 SER A CA 1
ATOM 1228 C C . SER A 1 161 ? -26.255 22.328 38.216 1.00 95.06 161 SER A C 1
ATOM 1230 O O . SER A 1 161 ? -25.620 22.922 39.083 1.00 95.06 161 SER A O 1
ATOM 1232 N N . GLN A 1 162 ? -27.339 22.871 37.652 1.00 94.44 162 GLN A N 1
ATOM 1233 C CA . GLN A 1 162 ? -27.908 24.141 38.124 1.00 94.44 162 GLN A CA 1
ATOM 1234 C C . GLN A 1 162 ? -28.542 23.997 39.511 1.00 94.44 162 GLN A C 1
ATOM 1236 O O . GLN A 1 162 ? -28.445 24.909 40.330 1.00 94.44 162 GLN A O 1
ATOM 1241 N N . ALA A 1 163 ? -29.169 22.851 39.780 1.00 91.56 163 ALA A N 1
ATOM 1242 C CA . ALA A 1 163 ? -29.787 22.563 41.070 1.00 91.56 163 ALA A CA 1
ATOM 1243 C C . ALA A 1 163 ? -28.794 21.972 42.088 1.00 91.56 163 ALA A C 1
ATOM 1245 O O . ALA A 1 163 ? -28.923 22.221 43.285 1.00 91.56 163 ALA A O 1
ATOM 1246 N N . LEU A 1 164 ? -27.794 21.219 41.617 1.00 92.38 164 LEU A N 1
ATOM 1247 C CA . LEU A 1 164 ? -26.769 20.550 42.424 1.00 92.38 164 LEU A CA 1
ATOM 1248 C C . LEU A 1 164 ? -25.344 20.953 41.971 1.00 92.38 164 LEU A C 1
ATOM 1250 O O . LEU A 1 164 ? -24.608 20.117 41.444 1.00 92.38 164 LEU A O 1
ATOM 1254 N N . PRO A 1 165 ? -24.921 22.219 42.163 1.00 90.44 165 PRO A N 1
ATOM 1255 C CA . PRO A 1 165 ? -23.687 22.754 41.567 1.00 90.44 165 PRO A CA 1
ATOM 1256 C C . PRO A 1 165 ? -22.379 22.154 42.103 1.00 90.44 165 PRO A C 1
ATOM 1258 O O . PRO A 1 165 ? -21.370 22.186 41.403 1.00 90.44 165 PRO A O 1
ATOM 1261 N N . ASP A 1 166 ? -22.389 21.593 43.313 1.00 90.69 166 ASP A N 1
ATOM 1262 C CA . ASP A 1 166 ? -21.215 20.986 43.958 1.00 90.69 166 ASP A CA 1
ATOM 1263 C C . ASP A 1 166 ? -21.363 19.465 44.161 1.00 90.69 166 ASP A C 1
ATOM 1265 O O . ASP A 1 166 ? -20.578 18.846 44.883 1.00 90.69 166 ASP A O 1
ATOM 1269 N N . ASP A 1 167 ? -22.351 18.826 43.524 1.00 91.50 167 ASP A N 1
ATOM 1270 C CA . ASP A 1 167 ? -22.452 17.367 43.568 1.00 91.50 167 ASP A CA 1
ATOM 1271 C C . ASP A 1 167 ? -21.381 16.735 42.665 1.00 91.50 167 ASP A C 1
ATOM 1273 O O . ASP A 1 167 ? -21.383 16.867 41.438 1.00 91.50 167 ASP A O 1
ATOM 1277 N N . THR A 1 168 ? -20.442 16.020 43.290 1.00 90.69 168 THR A N 1
ATOM 1278 C CA . THR A 1 168 ? -19.313 15.379 42.596 1.00 90.69 168 THR A CA 1
ATOM 1279 C C . THR A 1 168 ? -19.733 14.386 41.511 1.00 90.69 168 THR A C 1
ATOM 1281 O O . THR A 1 168 ? -19.009 14.246 40.528 1.00 90.69 168 THR A O 1
ATOM 1284 N N . ARG A 1 169 ? -20.891 13.720 41.639 1.00 89.56 169 ARG A N 1
ATOM 1285 C CA . ARG A 1 169 ? -21.399 12.751 40.651 1.00 89.56 169 ARG A CA 1
ATOM 1286 C C . ARG A 1 169 ? -21.879 13.473 39.398 1.00 89.56 169 ARG A C 1
ATOM 1288 O O . ARG A 1 169 ? -21.566 13.041 38.289 1.00 89.56 169 ARG A O 1
ATOM 1295 N N . VAL A 1 170 ? -22.594 14.584 39.587 1.00 94.12 170 VAL A N 1
ATOM 1296 C CA . VAL A 1 170 ? -23.087 15.439 38.498 1.00 94.12 170 VAL A CA 1
ATOM 1297 C C . VAL A 1 170 ? -21.915 16.040 37.739 1.00 94.12 170 VAL A C 1
ATOM 1299 O O . VAL A 1 170 ? -21.832 15.883 36.525 1.00 94.12 170 VAL A O 1
ATOM 1302 N N . LEU A 1 171 ? -20.969 16.655 38.452 1.00 94.50 171 LEU A N 1
ATOM 1303 C CA . LEU A 1 171 ? -19.783 17.263 37.847 1.00 94.50 171 LEU A CA 1
ATOM 1304 C C . LEU A 1 171 ? -18.910 16.234 37.113 1.00 94.50 171 LEU A C 1
ATOM 1306 O O . LEU A 1 171 ? -18.403 16.521 36.030 1.00 94.50 171 LEU A O 1
ATOM 1310 N N . TYR A 1 172 ? -18.766 15.024 37.663 1.00 92.44 172 TYR A N 1
ATOM 1311 C CA . TYR A 1 172 ? -18.042 13.930 37.013 1.00 92.44 172 TYR A CA 1
ATOM 1312 C C . TYR A 1 172 ? -18.702 13.528 35.691 1.00 92.44 172 TYR A C 1
ATOM 1314 O O . TYR A 1 172 ? -18.038 13.507 34.656 1.00 92.44 172 TYR A O 1
ATOM 1322 N N . ALA A 1 173 ? -20.011 13.261 35.703 1.00 93.69 173 ALA A N 1
ATOM 1323 C CA . ALA A 1 173 ? -20.755 12.913 34.495 1.00 93.69 173 ALA A CA 1
ATOM 1324 C C . ALA A 1 173 ? -20.747 14.060 33.473 1.00 93.69 173 ALA A C 1
ATOM 1326 O O . ALA A 1 173 ? -20.532 13.828 32.284 1.00 93.69 173 ALA A O 1
ATOM 1327 N N . LEU A 1 174 ? -20.908 15.305 33.928 1.00 95.69 174 LEU A N 1
ATOM 1328 C CA . LEU A 1 174 ? -20.866 16.490 33.076 1.00 95.69 174 LEU A CA 1
ATOM 1329 C C . LEU A 1 174 ? -19.497 16.646 32.393 1.00 95.69 174 LEU A C 1
ATOM 1331 O O . LEU A 1 174 ? -19.443 16.966 31.208 1.00 95.69 174 LEU A O 1
ATOM 1335 N N . GLY A 1 175 ? -18.401 16.332 33.093 1.00 95.12 175 GLY A N 1
ATOM 1336 C CA . GLY A 1 175 ? -17.062 16.265 32.504 1.00 95.12 175 GLY A CA 1
ATOM 1337 C C . GLY A 1 175 ? -16.995 15.321 31.300 1.00 95.12 175 GLY A C 1
ATOM 1338 O O . GLY A 1 175 ? -16.499 15.706 30.244 1.00 95.12 175 GLY A O 1
ATOM 1339 N N . PHE A 1 176 ? -17.570 14.118 31.402 1.00 94.62 176 PHE A N 1
ATOM 1340 C CA . PHE A 1 176 ? -17.647 13.181 30.272 1.00 94.62 176 PHE A CA 1
ATOM 1341 C C . PHE A 1 176 ? -18.611 13.627 29.167 1.00 94.62 176 PHE A C 1
ATOM 1343 O O . PHE A 1 176 ? -18.339 13.362 27.998 1.00 94.62 176 PHE A O 1
ATOM 1350 N N . ALA A 1 177 ? -19.693 14.336 29.496 1.00 95.94 177 ALA A N 1
ATOM 1351 C CA . ALA A 1 177 ? -20.572 14.932 28.488 1.00 95.94 177 ALA A CA 1
ATOM 1352 C C . ALA A 1 177 ? -19.842 15.981 27.647 1.00 95.94 177 ALA A C 1
ATOM 1354 O O . ALA A 1 177 ? -19.918 15.946 26.419 1.00 95.94 177 ALA A O 1
ATOM 1355 N N . TYR A 1 178 ? -19.052 16.844 28.291 1.00 96.19 178 TYR A N 1
ATOM 1356 C CA . TYR A 1 178 ? -18.183 17.777 27.583 1.00 96.19 178 TYR A CA 1
ATOM 1357 C C . TYR A 1 178 ? -17.155 17.055 26.704 1.00 96.19 178 TYR A C 1
ATOM 1359 O O . TYR A 1 178 ? -16.944 17.475 25.569 1.00 96.19 178 TYR A O 1
ATOM 1367 N N . LEU A 1 179 ? -16.572 15.938 27.160 1.00 93.00 179 LEU A N 1
ATOM 1368 C CA . LEU A 1 179 ? -15.679 15.126 26.321 1.00 93.00 179 LEU A CA 1
ATOM 1369 C C . LEU A 1 179 ? -16.373 14.542 25.091 1.00 93.00 179 LEU A C 1
ATOM 1371 O O . LEU A 1 179 ? -15.801 14.589 24.006 1.00 93.00 179 LEU A O 1
ATOM 1375 N N . GLY A 1 180 ? -17.596 14.027 25.237 1.00 90.88 180 GLY A N 1
ATOM 1376 C CA . GLY A 1 180 ? -18.381 13.509 24.112 1.00 90.88 180 GLY A CA 1
ATOM 1377 C C . GLY A 1 180 ? -18.716 14.575 23.060 1.00 90.88 180 GLY A C 1
ATOM 1378 O O . GLY A 1 180 ? -18.935 14.243 21.900 1.00 90.88 180 GLY A O 1
ATOM 1379 N N . LYS A 1 181 ? -18.712 15.856 23.450 1.00 92.44 181 LYS A N 1
ATOM 1380 C CA . LYS A 1 181 ? -18.900 17.022 22.572 1.00 92.44 181 LYS A CA 1
ATOM 1381 C C . LYS A 1 181 ? -17.588 17.697 22.145 1.00 92.44 181 LYS A C 1
ATOM 1383 O O . LYS A 1 181 ? -17.639 18.774 21.560 1.00 92.44 181 LYS A O 1
ATOM 1388 N N . ASP A 1 182 ? -16.441 17.100 22.471 1.00 90.69 182 ASP A N 1
ATOM 1389 C CA . ASP A 1 182 ? -15.091 17.643 22.251 1.00 90.69 182 ASP A CA 1
ATOM 1390 C C . ASP A 1 182 ? -14.848 19.036 22.878 1.00 90.69 182 ASP A C 1
ATOM 1392 O O . ASP A 1 182 ? -13.977 19.806 22.479 1.00 90.69 182 ASP A O 1
ATOM 1396 N N . MET A 1 183 ? -15.600 19.365 23.931 1.00 93.44 183 MET A N 1
ATOM 1397 C CA . MET A 1 183 ? -15.495 20.609 24.696 1.00 93.44 183 MET A CA 1
ATOM 1398 C C . MET A 1 183 ? -14.423 20.487 25.793 1.00 93.44 183 MET A C 1
ATOM 1400 O O . MET A 1 183 ? -14.716 20.488 26.991 1.00 93.44 183 MET A O 1
ATOM 1404 N N . LEU A 1 184 ? -13.159 20.353 25.385 1.00 92.00 184 LEU A N 1
ATOM 1405 C CA . LEU A 1 184 ? -12.053 19.932 26.260 1.00 92.00 184 LEU A CA 1
ATOM 1406 C C . LEU A 1 184 ? -11.825 20.828 27.491 1.00 92.00 184 LEU A C 1
ATOM 1408 O O . LEU A 1 184 ? -11.648 20.307 28.591 1.00 92.00 184 LEU A O 1
ATOM 1412 N N . ALA A 1 185 ? -11.884 22.154 27.333 1.00 91.75 185 ALA A N 1
ATOM 1413 C CA . ALA A 1 185 ? -11.667 23.096 28.435 1.00 91.75 185 ALA A CA 1
ATOM 1414 C C . ALA A 1 185 ? -12.745 22.976 29.529 1.00 91.75 185 ALA A C 1
ATOM 1416 O O . ALA A 1 185 ? -12.445 23.005 30.724 1.00 91.75 185 ALA A O 1
ATOM 1417 N N . PHE A 1 186 ? -14.005 22.782 29.125 1.00 93.69 186 PHE A N 1
ATOM 1418 C CA . PHE A 1 186 ? -15.119 22.589 30.054 1.00 93.69 186 PHE A CA 1
ATOM 1419 C C . PHE A 1 186 ? -15.027 21.240 30.771 1.00 93.69 186 PHE A C 1
ATOM 1421 O O . PHE A 1 186 ? -15.260 21.168 31.979 1.00 93.69 186 PHE A O 1
ATOM 1428 N N . ALA A 1 187 ? -14.621 20.185 30.056 1.00 94.75 187 ALA A N 1
ATOM 1429 C CA . ALA A 1 187 ? -14.362 18.881 30.657 1.00 94.75 187 ALA A CA 1
ATOM 1430 C C . ALA A 1 187 ? -13.252 18.959 31.715 1.00 94.75 187 ALA A C 1
ATOM 1432 O O . ALA A 1 187 ? -13.418 18.474 32.835 1.00 94.75 187 ALA A O 1
ATOM 1433 N N . GLU A 1 188 ? -12.136 19.614 31.387 1.00 92.62 188 GLU A N 1
ATOM 1434 C CA . GLU A 1 188 ? -11.022 19.804 32.312 1.00 92.62 188 GLU A CA 1
ATOM 1435 C C . GLU A 1 188 ? -11.456 20.576 33.565 1.00 92.62 188 GLU A C 1
ATOM 1437 O O . GLU A 1 188 ? -11.160 20.152 34.685 1.00 92.62 188 GLU A O 1
ATOM 1442 N N . GLN A 1 189 ? -12.202 21.672 33.402 1.00 92.56 189 GLN A N 1
ATOM 1443 C CA . GLN A 1 189 ? -12.710 22.459 34.525 1.00 92.56 189 GLN A CA 1
ATOM 1444 C C . GLN A 1 189 ? -13.643 21.638 35.426 1.00 92.56 189 GLN A C 1
ATOM 1446 O O . GLN A 1 189 ? -13.518 21.703 36.653 1.00 92.56 189 GLN A O 1
ATOM 1451 N N . ALA A 1 190 ? -14.539 20.840 34.838 1.00 93.62 190 ALA A N 1
ATOM 1452 C CA . ALA A 1 190 ? -15.433 19.958 35.582 1.00 93.62 190 ALA A CA 1
ATOM 1453 C C . ALA A 1 190 ? -14.638 18.936 36.412 1.00 93.62 190 ALA A C 1
ATOM 1455 O O . ALA A 1 190 ? -14.853 18.824 37.620 1.00 93.62 190 ALA A O 1
ATOM 1456 N N . PHE A 1 191 ? -13.647 18.261 35.819 1.00 94.00 191 PHE A N 1
ATOM 1457 C CA . PHE A 1 191 ? -12.812 17.300 36.547 1.00 94.00 191 PHE A CA 1
ATOM 1458 C C . PHE A 1 191 ? -11.919 17.953 37.608 1.00 94.00 191 PHE A C 1
ATOM 1460 O O . PHE A 1 191 ? -11.780 17.404 38.702 1.00 94.00 191 PHE A O 1
ATOM 1467 N N . ARG A 1 192 ? -11.369 19.148 37.356 1.00 91.00 192 ARG A N 1
ATOM 1468 C CA . ARG A 1 192 ? -10.635 19.917 38.377 1.00 91.00 192 ARG A CA 1
ATOM 1469 C C . ARG A 1 192 ? -11.535 20.272 39.563 1.00 91.00 192 ARG A C 1
ATOM 1471 O O . ARG A 1 192 ? -11.101 20.161 40.708 1.00 91.00 192 ARG A O 1
ATOM 1478 N N . ARG A 1 193 ? -12.797 20.653 39.318 1.00 92.25 193 ARG A N 1
ATOM 1479 C CA . ARG A 1 193 ? -13.767 20.921 40.393 1.00 92.25 193 ARG A CA 1
ATOM 1480 C C . ARG A 1 193 ? -14.067 19.660 41.198 1.00 92.25 193 ARG A C 1
ATOM 1482 O O . ARG A 1 193 ? -14.087 19.720 42.424 1.00 92.25 193 ARG A O 1
ATOM 1489 N N . VAL A 1 194 ? -14.225 18.524 40.523 1.00 92.88 194 VAL A N 1
ATOM 1490 C CA . VAL A 1 194 ? -14.391 17.220 41.172 1.00 92.88 194 VAL A CA 1
ATOM 1491 C C . VAL A 1 194 ? -13.193 16.886 42.069 1.00 92.88 194 VAL A C 1
ATOM 1493 O O . VAL A 1 194 ? -13.398 16.506 43.218 1.00 92.88 194 VAL A O 1
ATOM 1496 N N . LEU A 1 195 ? -11.959 17.076 41.594 1.00 89.25 195 LEU A N 1
ATOM 1497 C CA . LEU A 1 195 ? -10.742 16.841 42.382 1.00 89.25 195 LEU A CA 1
ATOM 1498 C C . LEU A 1 195 ? -10.612 17.793 43.580 1.00 89.25 195 LEU A C 1
ATOM 1500 O O . LEU A 1 195 ? -10.141 17.381 44.635 1.00 89.25 195 LEU A O 1
ATOM 1504 N N . ALA A 1 196 ? -11.073 19.042 43.463 1.00 89.62 196 ALA A N 1
ATOM 1505 C CA . ALA A 1 196 ? -11.103 19.978 44.589 1.00 89.62 196 ALA A CA 1
ATOM 1506 C C . ALA A 1 196 ? -12.082 19.542 45.698 1.00 89.62 196 ALA A C 1
ATOM 1508 O O . ALA A 1 196 ? -11.832 19.795 46.874 1.00 89.62 196 ALA A O 1
ATOM 1509 N N . LEU A 1 197 ? -13.191 18.894 45.325 1.00 88.62 197 LEU A N 1
ATOM 1510 C CA . LEU A 1 197 ? -14.215 18.398 46.252 1.00 88.62 197 LEU A CA 1
ATOM 1511 C C . LEU A 1 197 ? -13.888 17.000 46.800 1.00 88.62 197 LEU A C 1
ATOM 1513 O O . LEU A 1 197 ? -14.207 16.691 47.946 1.00 88.62 197 LEU A O 1
ATOM 1517 N N . ASN A 1 198 ? -13.243 16.154 45.996 1.00 84.88 198 ASN A N 1
ATOM 1518 C CA . ASN A 1 198 ? -12.812 14.814 46.373 1.00 84.88 198 ASN A CA 1
ATOM 1519 C C . ASN A 1 198 ? -11.404 14.513 45.817 1.00 84.88 198 ASN A C 1
ATOM 1521 O O . ASN A 1 198 ? -11.274 13.880 44.762 1.00 84.88 198 ASN A O 1
ATOM 1525 N N . PRO A 1 199 ? -10.344 14.901 46.552 1.00 79.88 199 PRO A N 1
ATOM 1526 C CA . PRO A 1 199 ? -8.958 14.733 46.107 1.00 79.88 199 PRO A CA 1
ATOM 1527 C C . PRO A 1 199 ? -8.510 13.277 45.933 1.00 79.88 199 PRO A C 1
ATOM 1529 O O . PRO A 1 199 ? -7.476 13.018 45.334 1.00 79.88 199 PRO A O 1
ATOM 1532 N N . LYS A 1 200 ? -9.267 12.299 46.449 1.00 77.81 200 LYS A N 1
ATOM 1533 C CA . LYS A 1 200 ? -8.874 10.880 46.447 1.00 77.81 200 LYS A CA 1
ATOM 1534 C C . LYS A 1 200 ? -9.155 10.153 45.125 1.00 77.81 200 LYS A C 1
ATOM 1536 O O . LYS A 1 200 ? -8.898 8.956 45.028 1.00 77.81 200 LYS A O 1
ATOM 1541 N N . MET A 1 201 ? -9.709 10.826 44.113 1.00 79.00 201 MET A N 1
ATOM 1542 C CA . MET A 1 201 ? -10.009 10.211 42.813 1.00 79.00 201 MET A CA 1
ATOM 1543 C C . MET A 1 201 ? -8.808 10.246 41.861 1.00 79.00 201 MET A C 1
ATOM 1545 O O . MET A 1 201 ? -8.786 10.973 40.869 1.00 79.00 201 MET A O 1
ATOM 1549 N N . SER A 1 202 ? -7.824 9.390 42.146 1.00 74.50 202 SER A N 1
ATOM 1550 C CA . SER A 1 202 ? -6.535 9.285 41.447 1.00 74.50 202 SER A CA 1
ATOM 1551 C C . SER A 1 202 ? -6.626 9.174 39.919 1.00 74.50 202 SER A C 1
ATOM 1553 O O . SER A 1 202 ? -5.776 9.707 39.209 1.00 74.50 202 SER A O 1
ATOM 1555 N N . SER A 1 203 ? -7.667 8.525 39.387 1.00 78.75 203 SER A N 1
ATOM 1556 C CA . SER A 1 203 ? -7.856 8.334 37.940 1.00 78.75 203 SER A CA 1
ATOM 1557 C C . SER A 1 203 ? -8.088 9.639 37.169 1.00 78.75 203 SER A C 1
ATOM 1559 O O . SER A 1 203 ? -7.744 9.721 35.990 1.00 78.75 203 SER A O 1
ATOM 1561 N N . LEU A 1 204 ? -8.627 10.676 37.818 1.00 87.12 204 LEU A N 1
ATOM 1562 C CA . LEU A 1 204 ? -8.909 11.960 37.171 1.00 87.12 204 LEU A CA 1
ATOM 1563 C C . LEU A 1 204 ? -7.667 12.833 36.996 1.00 87.12 204 LEU A C 1
ATOM 1565 O O . LEU A 1 204 ? -7.642 13.650 36.080 1.00 87.12 204 LEU A O 1
ATOM 1569 N N . HIS A 1 205 ? -6.624 12.646 37.808 1.00 86.69 205 HIS A N 1
ATOM 1570 C CA . HIS A 1 205 ? -5.384 13.415 37.672 1.00 86.69 205 HIS A CA 1
ATOM 1571 C C . HIS A 1 205 ? -4.729 13.194 36.302 1.00 86.69 205 HIS A C 1
ATOM 1573 O O . HIS A 1 205 ? -4.391 14.156 35.615 1.00 86.69 205 HIS A O 1
ATOM 1579 N N . GLY A 1 206 ? -4.634 11.935 35.857 1.00 87.69 206 GLY A N 1
ATOM 1580 C CA . GLY A 1 206 ? -4.112 11.611 34.525 1.00 87.69 206 GLY A CA 1
ATOM 1581 C C . GLY A 1 206 ? -4.995 12.161 33.400 1.00 87.69 206 GLY A C 1
ATOM 1582 O O . GLY A 1 206 ? -4.479 12.655 32.399 1.00 87.69 206 GLY A O 1
ATOM 1583 N N . MET A 1 207 ? -6.319 12.145 33.592 1.00 89.62 207 MET A N 1
ATOM 1584 C CA . MET A 1 207 ? -7.279 12.699 32.632 1.00 89.62 207 MET A CA 1
ATOM 1585 C C . MET A 1 207 ? -7.094 14.212 32.462 1.00 89.62 207 MET A C 1
ATOM 1587 O O . MET A 1 207 ? -7.048 14.694 31.337 1.00 89.62 207 MET A O 1
ATOM 1591 N N . VAL A 1 208 ? -6.926 14.965 33.555 1.00 91.31 208 VAL A N 1
ATOM 1592 C CA . VAL A 1 208 ? -6.684 16.418 33.504 1.00 91.31 208 VAL A CA 1
ATOM 1593 C C . VAL A 1 208 ? -5.408 16.738 32.720 1.00 91.31 208 VAL A C 1
ATOM 1595 O O . VAL A 1 208 ? -5.440 17.598 31.842 1.00 91.31 208 VAL A O 1
ATOM 1598 N N . VAL A 1 209 ? -4.313 16.004 32.956 1.00 90.62 209 VAL A N 1
ATOM 1599 C CA . VAL A 1 209 ? -3.060 16.187 32.199 1.00 90.62 209 VAL A CA 1
ATOM 1600 C C . VAL A 1 209 ? -3.264 15.903 30.707 1.00 90.62 209 VAL A C 1
ATOM 1602 O O . VAL A 1 209 ? -2.835 16.686 29.858 1.00 90.62 209 VAL A O 1
ATOM 1605 N N . GLN A 1 210 ? -3.947 14.808 30.364 1.00 89.00 210 GLN A N 1
ATOM 1606 C CA . GLN A 1 210 ? -4.234 14.460 28.969 1.00 89.00 210 GLN A CA 1
ATOM 1607 C C . GLN A 1 210 ? -5.135 15.490 28.279 1.00 89.00 210 GLN A C 1
ATOM 1609 O O . GLN A 1 210 ? -4.942 15.779 27.098 1.00 89.00 210 GLN A O 1
ATOM 1614 N N . LEU A 1 211 ? -6.101 16.065 28.995 1.00 91.12 211 LEU A N 1
ATOM 1615 C CA . LEU A 1 211 ? -6.989 17.086 28.445 1.00 91.12 211 LEU A CA 1
ATOM 1616 C C . LEU A 1 211 ? -6.273 18.403 28.188 1.00 91.12 211 LEU A C 1
ATOM 1618 O O . LEU A 1 211 ? -6.478 18.986 27.124 1.00 91.12 211 LEU A O 1
ATOM 1622 N N . ALA A 1 212 ? -5.397 18.831 29.096 1.00 89.06 212 ALA A N 1
ATOM 1623 C CA . ALA A 1 212 ? -4.543 19.991 28.869 1.00 89.06 212 ALA A CA 1
ATOM 1624 C C . ALA A 1 212 ? -3.621 19.772 27.651 1.00 89.06 212 ALA A C 1
ATOM 1626 O O . ALA A 1 212 ? -3.496 20.648 26.793 1.00 89.06 212 ALA A O 1
ATOM 1627 N N . LEU A 1 213 ? -3.069 18.560 27.495 1.00 84.94 213 LEU A N 1
ATOM 1628 C CA . LEU A 1 213 ? -2.288 18.166 26.316 1.00 84.94 213 LEU A CA 1
ATOM 1629 C C . LEU A 1 213 ? -3.095 18.213 25.011 1.00 84.94 213 LEU A C 1
ATOM 1631 O O . LEU A 1 213 ? -2.603 18.740 24.014 1.00 84.94 213 LEU A O 1
ATOM 1635 N N . ARG A 1 214 ? -4.325 17.680 24.995 1.00 87.31 214 ARG A N 1
ATOM 1636 C CA . ARG A 1 214 ? -5.202 17.713 23.808 1.00 87.31 214 ARG A CA 1
ATOM 1637 C C . ARG A 1 214 ? -5.607 19.136 23.414 1.00 87.31 214 ARG A C 1
ATOM 1639 O O . ARG A 1 214 ? -5.840 19.383 22.238 1.00 87.31 214 ARG A O 1
ATOM 1646 N N . GLN A 1 215 ? -5.651 20.059 24.372 1.00 87.25 215 GLN A N 1
ATOM 1647 C CA . GLN A 1 215 ? -5.883 21.487 24.133 1.00 87.25 215 GLN A CA 1
ATOM 1648 C C . GLN A 1 215 ? -4.632 22.234 23.638 1.00 87.25 215 GLN A C 1
ATOM 1650 O O . GLN A 1 215 ? -4.714 23.418 23.325 1.00 87.25 215 GLN A O 1
ATOM 1655 N N . GLY A 1 216 ? -3.465 21.581 23.597 1.00 84.38 216 GLY A N 1
ATOM 1656 C CA . GLY A 1 216 ? -2.189 22.229 23.285 1.00 84.38 216 GLY A CA 1
ATOM 1657 C C . GLY A 1 216 ? -1.629 23.087 24.426 1.00 84.38 216 GLY A C 1
ATOM 1658 O O . GLY A 1 216 ? -0.613 23.753 24.238 1.00 84.38 216 GLY A O 1
ATOM 1659 N N . ASN A 1 217 ? -2.243 23.062 25.616 1.00 87.94 217 ASN A N 1
ATOM 1660 C CA . ASN A 1 217 ? -1.766 23.799 26.782 1.00 87.94 217 ASN A CA 1
ATOM 1661 C C . ASN A 1 217 ? -0.753 22.959 27.574 1.00 87.94 217 ASN A C 1
ATOM 1663 O O . ASN A 1 217 ? -1.060 22.326 28.586 1.00 87.94 217 ASN A O 1
ATOM 1667 N N . VAL A 1 218 ? 0.475 22.945 27.064 1.00 86.81 218 VAL A N 1
ATOM 1668 C CA . VAL A 1 218 ? 1.587 22.161 27.615 1.00 86.81 218 VAL A CA 1
ATOM 1669 C C . VAL A 1 218 ? 1.992 22.636 29.015 1.00 86.81 218 VAL A C 1
ATOM 1671 O O . VAL A 1 218 ? 2.352 21.814 29.854 1.00 86.81 218 VAL A O 1
ATOM 1674 N N . GLU A 1 219 ? 1.893 23.938 29.293 1.00 86.44 219 GLU A N 1
ATOM 1675 C CA . GLU A 1 219 ? 2.234 24.518 30.597 1.00 86.44 219 GLU A CA 1
ATOM 1676 C C . GLU A 1 219 ? 1.262 24.041 31.683 1.00 86.44 219 GLU A C 1
ATOM 1678 O O . GLU A 1 219 ? 1.691 23.476 32.689 1.00 86.44 219 GLU A O 1
ATOM 1683 N N . ALA A 1 220 ? -0.049 24.129 31.429 1.00 87.06 220 ALA A N 1
ATOM 1684 C CA . ALA A 1 220 ? -1.059 23.622 32.358 1.00 87.06 220 ALA A CA 1
ATOM 1685 C C . ALA A 1 220 ? -0.945 22.103 32.581 1.00 87.06 220 ALA A C 1
ATOM 1687 O O . ALA A 1 220 ? -1.167 21.621 33.694 1.00 87.06 220 ALA A O 1
ATOM 1688 N N . ALA A 1 221 ? -0.580 21.345 31.540 1.00 90.31 221 ALA A N 1
ATOM 1689 C CA . ALA A 1 221 ? -0.325 19.912 31.656 1.00 90.31 221 ALA A CA 1
ATOM 1690 C C . ALA A 1 221 ? 0.896 19.618 32.544 1.00 90.31 221 ALA A C 1
ATOM 1692 O O . ALA A 1 221 ? 0.841 18.705 33.369 1.00 90.31 221 ALA A O 1
ATOM 1693 N N . ALA A 1 222 ? 1.977 20.392 32.401 1.00 88.00 222 ALA A N 1
ATOM 1694 C CA . ALA A 1 222 ? 3.193 20.254 33.202 1.00 88.00 222 ALA A CA 1
ATOM 1695 C C . ALA A 1 222 ? 2.947 20.584 34.677 1.00 88.00 222 ALA A C 1
ATOM 1697 O O . ALA A 1 222 ? 3.347 19.809 35.544 1.00 88.00 222 ALA A O 1
ATOM 1698 N N . GLU A 1 223 ? 2.218 21.663 34.966 1.00 88.75 223 GLU A N 1
ATOM 1699 C CA . GLU A 1 223 ? 1.826 22.014 36.334 1.00 88.75 223 GLU A CA 1
ATOM 1700 C C . GLU A 1 223 ? 0.973 20.915 36.980 1.00 88.75 223 GLU A C 1
ATOM 1702 O O . GLU A 1 223 ? 1.264 20.469 38.093 1.00 88.75 223 GLU A O 1
ATOM 1707 N N . ALA A 1 224 ? -0.058 20.436 36.273 1.00 88.50 224 ALA A N 1
ATOM 1708 C CA . ALA A 1 224 ? -0.930 19.373 36.768 1.00 88.50 224 ALA A CA 1
ATOM 1709 C C . ALA A 1 224 ? -0.162 18.057 36.988 1.00 88.50 224 ALA A C 1
ATOM 1711 O O . ALA A 1 224 ? -0.390 17.369 37.985 1.00 88.50 224 ALA A O 1
ATOM 1712 N N . MET A 1 225 ? 0.778 17.725 36.098 1.00 92.25 225 MET A N 1
ATOM 1713 C CA . MET A 1 225 ? 1.637 16.547 36.229 1.00 92.25 225 MET A CA 1
ATOM 1714 C C . MET A 1 225 ? 2.589 16.671 37.424 1.00 92.25 225 MET A C 1
ATOM 1716 O O . MET A 1 225 ? 2.715 15.734 38.210 1.00 92.25 225 MET A O 1
ATOM 1720 N N . GLN A 1 226 ? 3.217 17.832 37.618 1.00 88.69 226 GLN A N 1
ATOM 1721 C CA . GLN A 1 226 ? 4.104 18.072 38.756 1.00 88.69 226 GLN A CA 1
ATOM 1722 C C . GLN A 1 226 ? 3.351 17.949 40.087 1.00 88.69 226 GLN A C 1
ATOM 1724 O O . GLN A 1 226 ? 3.853 17.326 41.021 1.00 88.69 226 GLN A O 1
ATOM 1729 N N . GLN A 1 227 ? 2.137 18.498 40.170 1.00 86.19 227 GLN A N 1
ATOM 1730 C CA . GLN A 1 227 ? 1.278 18.355 41.349 1.00 86.19 227 GLN A CA 1
ATOM 1731 C C . GLN A 1 227 ? 0.869 16.900 41.594 1.00 86.19 227 GLN A C 1
ATOM 1733 O O . GLN A 1 227 ? 0.817 16.469 42.745 1.00 86.19 227 GLN A O 1
ATOM 1738 N N . ALA A 1 228 ? 0.590 16.141 40.530 1.00 87.88 228 ALA A N 1
ATOM 1739 C CA . ALA A 1 228 ? 0.258 14.727 40.646 1.00 87.88 228 ALA A CA 1
ATOM 1740 C C . ALA A 1 228 ? 1.451 13.919 41.184 1.00 87.88 228 ALA A C 1
ATOM 1742 O O . ALA A 1 228 ? 1.299 13.200 42.164 1.00 87.88 228 ALA A O 1
ATOM 1743 N N . LEU A 1 229 ? 2.650 14.089 40.620 1.00 89.06 229 LEU A N 1
ATOM 1744 C CA . LEU A 1 229 ? 3.846 13.338 41.032 1.00 89.06 229 LEU A CA 1
ATOM 1745 C C . LEU A 1 229 ? 4.383 13.714 42.426 1.00 89.06 229 LEU A C 1
ATOM 1747 O O . LEU A 1 229 ? 5.192 12.977 42.983 1.00 89.06 229 LEU A O 1
ATOM 1751 N N . GLN A 1 230 ? 3.943 14.830 43.018 1.00 87.69 230 GLN A N 1
ATOM 1752 C CA . GLN A 1 230 ? 4.235 15.155 44.423 1.00 87.69 230 GLN A CA 1
ATOM 1753 C C . GLN A 1 230 ? 3.458 14.280 45.419 1.00 87.69 230 GLN A C 1
ATOM 1755 O O . GLN A 1 230 ? 3.826 14.232 46.593 1.00 87.69 230 GLN A O 1
ATOM 1760 N N . GLN A 1 231 ? 2.394 13.606 44.975 1.00 86.38 231 GLN A N 1
ATOM 1761 C CA . GLN A 1 231 ? 1.584 12.712 45.799 1.00 86.38 231 GLN A CA 1
ATOM 1762 C C . GLN A 1 231 ? 2.079 11.268 45.617 1.00 86.38 231 GLN A C 1
ATOM 1764 O O . GLN A 1 231 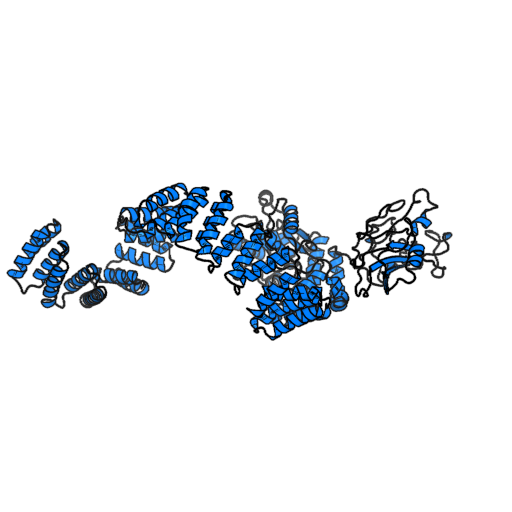? 1.936 10.722 44.520 1.00 86.38 231 GLN A O 1
ATOM 1769 N N . PRO A 1 232 ? 2.643 10.618 46.655 1.00 85.06 232 PRO A N 1
ATOM 1770 C CA . PRO A 1 232 ? 3.200 9.266 46.538 1.00 85.06 232 PRO A CA 1
ATOM 1771 C C . PRO A 1 232 ? 2.210 8.224 45.996 1.00 85.06 232 PRO A C 1
ATOM 1773 O O . PRO A 1 232 ? 2.600 7.308 45.281 1.00 85.06 232 PRO A O 1
ATOM 1776 N N . GLU A 1 233 ? 0.921 8.370 46.298 1.00 85.38 233 GLU A N 1
ATOM 1777 C CA . GLU A 1 233 ? -0.163 7.515 45.807 1.00 85.38 233 GLU A CA 1
ATOM 1778 C C . GLU A 1 233 ? -0.443 7.644 44.298 1.00 85.38 233 GLU A C 1
ATOM 1780 O O . GLU A 1 233 ? -1.051 6.746 43.713 1.00 85.38 233 GLU A O 1
ATOM 1785 N N . LEU A 1 234 ? -0.019 8.741 43.664 1.00 85.25 234 LEU A N 1
ATOM 1786 C CA . LEU A 1 234 ? -0.173 8.991 42.226 1.00 85.25 234 LEU A CA 1
ATOM 1787 C C . LEU A 1 234 ? 1.122 8.756 41.441 1.00 85.25 234 LEU A C 1
ATOM 1789 O O . LEU A 1 234 ? 1.080 8.670 40.211 1.00 85.25 234 LEU A O 1
ATOM 1793 N N . ASP A 1 235 ? 2.258 8.630 42.128 1.00 89.31 235 ASP A N 1
ATOM 1794 C CA . ASP A 1 235 ? 3.566 8.358 41.536 1.00 89.31 235 ASP A CA 1
ATOM 1795 C C . ASP A 1 235 ? 3.721 6.873 41.154 1.00 89.31 235 ASP A C 1
ATOM 1797 O O . ASP A 1 235 ? 4.499 6.107 41.722 1.00 89.31 235 ASP A O 1
ATOM 1801 N N . VAL A 1 236 ? 2.913 6.451 40.182 1.00 88.88 236 VAL A N 1
ATOM 1802 C CA . VAL A 1 236 ? 2.831 5.074 39.677 1.00 88.88 236 VAL A CA 1
ATOM 1803 C C . VAL A 1 236 ? 3.321 4.982 38.225 1.00 88.88 236 VAL A C 1
ATOM 1805 O O . VAL A 1 236 ? 3.308 5.990 37.509 1.00 88.88 236 VAL A O 1
ATOM 1808 N N . PRO A 1 237 ? 3.700 3.785 37.724 1.00 91.12 237 PRO A N 1
ATOM 1809 C CA . PRO A 1 237 ? 4.248 3.629 36.375 1.00 91.12 237 PRO A CA 1
ATOM 1810 C C . PRO A 1 237 ? 3.432 4.282 35.241 1.00 91.12 237 PRO A C 1
ATOM 1812 O O . PRO A 1 237 ? 4.034 4.967 34.411 1.00 91.12 237 PRO A O 1
ATOM 1815 N N . PRO A 1 238 ? 2.082 4.191 35.199 1.00 89.25 238 PRO A N 1
ATOM 1816 C CA . PRO A 1 238 ? 1.295 4.886 34.177 1.00 89.25 238 PRO A CA 1
ATOM 1817 C C . PRO A 1 238 ? 1.439 6.414 34.209 1.00 89.25 238 PRO A C 1
ATOM 1819 O O . PRO A 1 238 ? 1.464 7.045 33.153 1.00 89.25 238 PRO A O 1
ATOM 1822 N N . MET A 1 239 ? 1.556 7.007 35.403 1.00 90.19 239 MET A N 1
ATOM 1823 C CA . MET A 1 239 ? 1.715 8.453 35.566 1.00 90.19 239 MET A CA 1
ATOM 1824 C C . MET A 1 239 ? 3.117 8.899 35.147 1.00 90.19 239 MET A C 1
ATOM 1826 O O . MET A 1 239 ? 3.254 9.859 34.394 1.00 90.19 239 MET A O 1
ATOM 1830 N N . ARG A 1 240 ? 4.156 8.149 35.537 1.00 92.94 240 ARG A N 1
ATOM 1831 C CA . ARG A 1 240 ? 5.539 8.394 35.095 1.00 92.94 240 ARG A CA 1
ATOM 1832 C C . ARG A 1 240 ? 5.709 8.253 33.584 1.00 92.94 240 ARG A C 1
ATOM 1834 O O . ARG A 1 240 ? 6.394 9.068 32.972 1.00 92.94 240 ARG A O 1
ATOM 1841 N N . ARG A 1 241 ? 5.043 7.278 32.955 1.00 93.12 241 ARG A N 1
ATOM 1842 C CA . ARG A 1 241 ? 5.035 7.141 31.491 1.00 93.12 241 ARG A CA 1
ATOM 1843 C C . ARG A 1 241 ? 4.414 8.372 30.826 1.00 93.12 241 ARG A C 1
ATOM 1845 O O . ARG A 1 241 ? 4.997 8.907 29.887 1.00 93.12 241 ARG A O 1
ATOM 1852 N N . LEU A 1 242 ? 3.270 8.840 31.335 1.00 92.00 242 LEU A N 1
ATOM 1853 C CA . LEU A 1 242 ? 2.612 10.057 30.847 1.00 92.00 242 LEU A CA 1
ATOM 1854 C C . LEU A 1 242 ? 3.483 11.307 31.062 1.00 92.00 242 LEU A C 1
ATOM 1856 O O . LEU A 1 242 ? 3.544 12.158 30.179 1.00 92.00 242 LEU A O 1
ATOM 1860 N N . ALA A 1 243 ? 4.195 11.402 32.188 1.00 93.69 243 ALA A N 1
ATOM 1861 C CA . ALA A 1 243 ? 5.156 12.474 32.450 1.00 93.69 243 ALA A CA 1
ATOM 1862 C C . ALA A 1 243 ? 6.310 12.468 31.437 1.00 93.69 243 ALA A C 1
ATOM 1864 O O . ALA A 1 243 ? 6.664 13.514 30.895 1.00 93.69 243 ALA A O 1
ATOM 1865 N N . GLY A 1 244 ? 6.851 11.287 31.121 1.00 94.12 244 GLY A N 1
ATOM 1866 C CA . GLY A 1 244 ? 7.875 11.123 30.091 1.00 94.12 244 GLY A CA 1
ATOM 1867 C C . GLY A 1 244 ? 7.395 11.527 28.694 1.00 94.12 244 GLY A C 1
ATOM 1868 O O . GLY A 1 244 ? 8.096 12.238 27.975 1.00 94.12 244 GLY A O 1
ATOM 1869 N N . GLU A 1 245 ? 6.174 11.132 28.324 1.00 92.06 245 GLU A N 1
ATOM 1870 C CA . GLU A 1 245 ? 5.548 11.543 27.062 1.00 92.06 245 GLU A CA 1
ATOM 1871 C C . GLU A 1 245 ? 5.349 13.065 26.992 1.00 92.06 245 GLU A C 1
ATOM 1873 O O . GLU A 1 245 ? 5.696 13.690 25.986 1.00 92.06 245 GLU A O 1
ATOM 1878 N N . LEU A 1 246 ? 4.829 13.671 28.065 1.00 92.31 246 LEU A N 1
ATOM 1879 C CA . LEU A 1 246 ? 4.664 15.118 28.183 1.00 92.31 246 LEU A CA 1
ATOM 1880 C C . LEU A 1 246 ? 6.009 15.835 28.019 1.00 92.31 246 LEU A C 1
ATOM 1882 O O . LEU A 1 246 ? 6.116 16.726 27.182 1.00 92.31 246 LEU A O 1
ATOM 1886 N N . ALA A 1 247 ? 7.047 15.410 28.740 1.00 93.38 247 ALA A N 1
ATOM 1887 C CA . ALA A 1 247 ? 8.378 16.002 28.652 1.00 93.38 247 ALA A CA 1
ATOM 1888 C C . ALA A 1 247 ? 8.963 15.916 27.228 1.00 93.38 247 ALA A C 1
ATOM 1890 O O . ALA A 1 247 ? 9.519 16.895 26.727 1.00 93.38 247 ALA A O 1
ATOM 1891 N N . LEU A 1 248 ? 8.769 14.799 26.517 1.00 89.81 248 LEU A N 1
ATOM 1892 C CA . LEU A 1 248 ? 9.157 14.680 25.107 1.00 89.81 248 LEU A CA 1
ATOM 1893 C C . LEU A 1 248 ? 8.392 15.650 24.198 1.00 89.81 248 LEU A C 1
ATOM 1895 O O . LEU A 1 248 ? 9.003 16.281 23.330 1.00 89.81 248 LEU A O 1
ATOM 1899 N N . ARG A 1 249 ? 7.076 15.806 24.382 1.00 86.50 249 ARG A N 1
ATOM 1900 C CA . ARG A 1 249 ? 6.276 16.784 23.620 1.00 86.50 249 ARG A CA 1
ATOM 1901 C C . ARG A 1 249 ? 6.716 18.221 23.901 1.00 86.50 249 ARG A C 1
ATOM 1903 O O . ARG A 1 249 ? 6.769 19.024 22.976 1.00 86.50 249 ARG A O 1
ATOM 1910 N N . SER A 1 250 ? 7.117 18.506 25.135 1.00 87.25 250 SER A N 1
ATOM 1911 C CA . SER A 1 250 ? 7.639 19.805 25.577 1.00 87.25 250 SER A CA 1
ATOM 1912 C C . SER A 1 250 ? 9.073 20.097 25.121 1.00 87.25 250 SER A C 1
ATOM 1914 O O . SER A 1 250 ? 9.625 21.130 25.492 1.00 87.25 250 SER A O 1
ATOM 1916 N N . GLY A 1 251 ? 9.715 19.197 24.365 1.00 89.38 251 GLY A N 1
ATOM 1917 C CA . GLY A 1 251 ? 11.107 19.367 23.939 1.00 89.38 251 GLY A CA 1
ATOM 1918 C C . GLY A 1 251 ? 12.127 19.196 25.070 1.00 89.38 251 GLY A C 1
ATOM 1919 O O . GLY A 1 251 ? 13.236 19.713 24.973 1.00 89.38 251 GLY A O 1
ATOM 1920 N N . GLN A 1 252 ? 11.772 18.467 26.132 1.00 93.81 252 GLN A N 1
ATOM 1921 C CA . GLN A 1 252 ? 12.584 18.251 27.335 1.00 93.81 252 GLN A CA 1
ATOM 1922 C C . GLN A 1 252 ? 12.982 16.765 27.471 1.00 93.81 252 GLN A C 1
ATOM 1924 O O . GLN A 1 252 ? 12.562 16.083 28.407 1.00 93.81 252 GLN A O 1
ATOM 1929 N N . PRO A 1 253 ? 13.798 16.220 26.547 1.00 94.56 253 PRO A N 1
ATOM 1930 C CA . PRO A 1 253 ? 14.111 14.789 26.513 1.00 94.56 253 PRO A CA 1
ATOM 1931 C C . PRO A 1 253 ? 14.916 14.298 27.729 1.00 94.56 253 PRO A C 1
ATOM 1933 O O . PRO A 1 253 ? 14.848 13.121 28.068 1.00 94.56 253 PRO A O 1
ATOM 1936 N N . LEU A 1 254 ? 15.644 15.180 28.428 1.00 95.88 254 LEU A N 1
ATOM 1937 C CA . LEU A 1 254 ? 16.360 14.808 29.654 1.00 95.88 254 LEU A CA 1
ATOM 1938 C C . LEU A 1 254 ? 15.396 14.480 30.803 1.00 95.88 254 LEU A C 1
ATOM 1940 O O . LEU A 1 254 ? 15.523 13.423 31.412 1.00 95.88 254 LEU A O 1
ATOM 1944 N N . GLN A 1 255 ? 14.395 15.332 31.042 1.00 94.56 255 GLN A N 1
ATOM 1945 C CA . GLN A 1 255 ? 13.354 15.065 32.044 1.00 94.56 255 GLN A CA 1
ATOM 1946 C C . GLN A 1 255 ? 12.527 13.834 31.669 1.00 94.56 255 GLN A C 1
ATOM 1948 O O . GLN A 1 255 ? 12.136 13.049 32.531 1.00 94.56 255 GLN A O 1
ATOM 1953 N N . ALA A 1 256 ? 12.309 13.612 30.369 1.00 96.00 256 ALA A N 1
ATOM 1954 C CA . ALA A 1 256 ? 11.662 12.392 29.918 1.00 96.00 256 ALA A CA 1
ATOM 1955 C C . ALA A 1 256 ? 12.442 11.139 30.348 1.00 96.00 256 ALA A C 1
ATOM 1957 O O . ALA A 1 256 ? 11.834 10.211 30.877 1.00 96.00 256 ALA A O 1
ATOM 1958 N N . LEU A 1 257 ? 13.776 11.118 30.205 1.00 95.50 257 LEU A N 1
ATOM 1959 C CA . LEU A 1 257 ? 14.593 10.008 30.714 1.00 95.50 257 LEU A CA 1
ATOM 1960 C C . LEU A 1 257 ? 14.472 9.841 32.232 1.00 95.50 257 LEU A C 1
ATOM 1962 O O . LEU A 1 257 ? 14.358 8.711 32.695 1.00 95.50 257 LEU A O 1
ATOM 1966 N N . GLU A 1 258 ? 14.459 10.926 33.008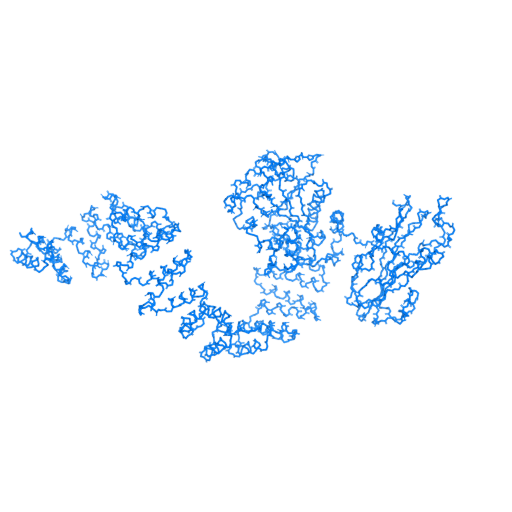 1.00 94.25 258 GLU A N 1
ATOM 1967 C CA . GLU A 1 258 ? 14.322 10.854 34.474 1.00 94.25 258 GLU A CA 1
ATOM 1968 C C . GLU A 1 258 ? 13.020 10.163 34.905 1.00 94.25 258 GLU A C 1
ATOM 1970 O O . GLU A 1 258 ? 13.008 9.377 35.856 1.00 94.25 258 GLU A O 1
ATOM 1975 N N . HIS A 1 259 ? 11.924 10.408 34.183 1.00 94.69 259 HIS A N 1
ATOM 1976 C CA . HIS A 1 259 ? 10.647 9.749 34.447 1.00 94.69 259 HIS A CA 1
ATOM 1977 C C . HIS A 1 259 ? 10.596 8.303 33.943 1.00 94.69 259 HIS A C 1
ATOM 1979 O O . HIS A 1 259 ? 9.986 7.457 34.600 1.00 94.69 259 HIS A O 1
ATOM 1985 N N . LEU A 1 260 ? 11.214 8.019 32.793 1.00 95.88 260 LEU A N 1
ATOM 1986 C CA . LEU A 1 260 ? 11.072 6.745 32.082 1.00 95.88 260 LEU A CA 1
ATOM 1987 C C . LEU A 1 260 ? 12.100 5.685 32.490 1.00 95.88 260 LEU A C 1
ATOM 1989 O O . LEU A 1 260 ? 11.767 4.505 32.474 1.00 95.88 260 LEU A O 1
ATOM 1993 N N . LEU A 1 261 ? 13.326 6.060 32.869 1.00 94.19 261 LEU A N 1
ATOM 1994 C CA . LEU A 1 261 ? 14.382 5.099 33.220 1.00 94.19 261 LEU A CA 1
ATOM 1995 C C . LEU A 1 261 ? 13.983 4.140 34.357 1.00 94.19 261 LEU A C 1
ATOM 1997 O O . LEU A 1 261 ? 14.199 2.941 34.193 1.00 94.19 261 LEU A O 1
ATOM 2001 N N . PRO A 1 262 ? 13.330 4.585 35.452 1.00 92.94 262 PRO A N 1
ATOM 2002 C CA . PRO A 1 262 ? 12.847 3.665 36.489 1.00 92.94 262 PRO A CA 1
ATOM 2003 C C . PRO A 1 262 ? 11.810 2.648 35.978 1.00 92.94 262 PRO A C 1
ATOM 2005 O O . PRO A 1 262 ? 11.589 1.599 36.586 1.00 92.94 262 PRO A O 1
ATOM 2008 N N . LEU A 1 263 ? 11.142 2.949 34.859 1.00 94.00 263 LEU A N 1
ATOM 2009 C CA . LEU A 1 263 ? 10.165 2.047 34.252 1.00 94.00 263 LEU A CA 1
ATOM 2010 C C . LEU A 1 263 ? 10.832 0.913 33.475 1.00 94.00 263 LEU A C 1
ATOM 2012 O O . LEU A 1 263 ? 10.211 -0.130 33.312 1.00 94.00 263 LEU A O 1
ATOM 2016 N N . LEU A 1 264 ? 12.092 1.072 33.059 1.00 90.69 264 LEU A N 1
ATOM 2017 C CA . LEU A 1 264 ? 12.848 -0.003 32.417 1.00 90.69 264 LEU A CA 1
ATOM 2018 C C . LEU A 1 264 ? 13.078 -1.182 33.376 1.00 90.69 264 LEU A C 1
ATOM 2020 O O . LEU A 1 264 ? 13.097 -2.326 32.939 1.00 90.69 264 LEU A O 1
ATOM 2024 N N . GLU A 1 265 ? 13.196 -0.912 34.680 1.00 84.88 265 GLU A N 1
ATOM 2025 C CA . GLU A 1 265 ? 13.358 -1.945 35.710 1.00 84.88 265 GLU A CA 1
ATOM 2026 C C . GLU A 1 265 ? 12.032 -2.618 36.093 1.00 84.88 265 GLU A C 1
ATOM 2028 O O . GLU A 1 265 ? 12.013 -3.818 36.359 1.00 84.88 265 GLU A O 1
ATOM 2033 N N . SER A 1 266 ? 10.927 -1.864 36.131 1.00 86.12 266 SER A N 1
ATOM 2034 C CA . SER A 1 266 ? 9.627 -2.336 36.646 1.00 86.12 266 SER A CA 1
ATOM 2035 C C . SER A 1 266 ? 8.657 -2.836 35.571 1.00 86.12 266 SER A C 1
ATOM 2037 O O . SER A 1 266 ? 7.848 -3.720 35.847 1.00 86.12 266 SER A O 1
ATOM 2039 N N . LEU A 1 267 ? 8.737 -2.299 34.352 1.00 86.94 267 LEU A N 1
ATOM 2040 C CA . LEU A 1 267 ? 7.930 -2.661 33.182 1.00 86.94 267 LEU A CA 1
ATOM 2041 C C . LEU A 1 267 ? 8.850 -3.098 32.034 1.00 86.94 267 LEU A C 1
ATOM 2043 O O . LEU A 1 267 ? 8.863 -2.523 30.944 1.00 86.94 267 LEU A O 1
ATOM 2047 N N . GLN A 1 268 ? 9.659 -4.116 32.312 1.00 85.12 268 GLN A N 1
ATOM 2048 C CA . GLN A 1 268 ? 10.638 -4.660 31.375 1.00 85.12 268 GLN A CA 1
ATOM 2049 C C . GLN A 1 268 ? 9.940 -5.128 30.091 1.00 85.12 268 GLN A C 1
ATOM 2051 O O . GLN A 1 268 ? 8.963 -5.874 30.137 1.00 85.12 268 GLN A O 1
ATOM 2056 N N . GLY A 1 269 ? 10.430 -4.678 28.936 1.00 84.75 269 GLY A N 1
ATOM 2057 C CA . GLY A 1 269 ? 9.846 -5.036 27.642 1.00 84.75 269 GLY A CA 1
ATOM 2058 C C . GLY A 1 269 ? 8.549 -4.302 27.281 1.00 84.75 269 GLY A C 1
ATOM 2059 O O . GLY A 1 269 ? 7.998 -4.587 26.221 1.00 84.75 269 GLY A O 1
ATOM 2060 N N . ASP A 1 270 ? 8.056 -3.350 28.088 1.00 94.06 270 ASP A N 1
ATOM 2061 C CA . ASP A 1 270 ? 6.916 -2.524 27.676 1.00 94.06 270 ASP A CA 1
ATOM 2062 C C . ASP A 1 270 ? 7.294 -1.685 26.448 1.00 94.06 270 ASP A C 1
ATOM 2064 O O . ASP A 1 270 ? 8.117 -0.765 26.503 1.00 94.06 270 ASP A O 1
ATOM 2068 N N . ARG A 1 271 ? 6.678 -2.021 25.311 1.00 93.75 271 ARG A N 1
ATOM 2069 C CA . ARG A 1 271 ? 6.981 -1.424 24.009 1.00 93.75 271 ARG A CA 1
ATOM 2070 C C . ARG A 1 271 ? 6.831 0.097 24.004 1.00 93.75 271 ARG A C 1
ATOM 2072 O O . ARG A 1 271 ? 7.613 0.781 23.345 1.00 93.75 271 ARG A O 1
ATOM 2079 N N . GLN A 1 272 ? 5.840 0.635 24.714 1.00 93.50 272 GLN A N 1
ATOM 2080 C CA . GLN A 1 272 ? 5.589 2.072 24.723 1.00 93.50 272 GLN A CA 1
ATOM 2081 C C . GLN A 1 272 ? 6.668 2.808 25.522 1.00 93.50 272 GLN A C 1
ATOM 2083 O O . GLN A 1 272 ? 7.170 3.837 25.070 1.00 93.50 272 GLN A O 1
ATOM 2088 N N . VAL A 1 273 ? 7.066 2.272 26.678 1.00 95.81 273 VAL A N 1
ATOM 2089 C CA . VAL A 1 273 ? 8.179 2.807 27.474 1.00 95.81 273 VAL A CA 1
ATOM 2090 C C . VAL A 1 273 ? 9.486 2.755 26.683 1.00 95.81 273 VAL A C 1
ATOM 2092 O O . VAL A 1 273 ? 10.180 3.768 26.607 1.00 95.81 273 VAL A O 1
ATOM 2095 N N . LEU A 1 274 ? 9.798 1.622 26.042 1.00 96.75 274 LEU A N 1
ATOM 2096 C CA . LEU A 1 274 ? 11.008 1.468 25.227 1.00 96.75 274 LEU A CA 1
ATOM 2097 C C . LEU A 1 274 ? 11.053 2.468 24.066 1.00 96.75 274 LEU A C 1
ATOM 2099 O O . LEU A 1 274 ? 12.083 3.099 23.843 1.00 96.75 274 LEU A O 1
ATOM 2103 N N . GLN A 1 275 ? 9.933 2.681 23.370 1.00 96.38 275 GLN A N 1
ATOM 2104 C CA . GLN A 1 275 ? 9.852 3.677 22.301 1.00 96.38 275 GLN A CA 1
ATOM 2105 C C . GLN A 1 275 ? 10.124 5.097 22.818 1.00 96.38 275 GLN A C 1
ATOM 2107 O O . GLN A 1 275 ? 10.889 5.839 22.201 1.00 96.38 275 GLN A O 1
ATOM 2112 N N . LEU A 1 276 ? 9.529 5.478 23.953 1.00 96.38 276 LEU A N 1
ATOM 2113 C CA . LEU A 1 276 ? 9.755 6.796 24.549 1.00 96.38 276 LEU A CA 1
ATOM 2114 C C . LEU A 1 276 ? 11.211 6.958 25.020 1.00 96.38 276 LEU A C 1
ATOM 2116 O O . LEU A 1 276 ? 11.801 8.016 24.814 1.00 96.38 276 LEU A O 1
ATOM 2120 N N . LEU A 1 277 ? 11.818 5.918 25.600 1.00 97.25 277 LEU A N 1
ATOM 2121 C CA . LEU A 1 277 ? 13.234 5.922 25.979 1.00 97.25 277 LEU A CA 1
ATOM 2122 C C . LEU A 1 277 ? 14.151 6.111 24.762 1.00 97.25 277 LEU A C 1
ATOM 2124 O O . LEU A 1 277 ? 15.009 6.992 24.789 1.00 97.25 277 LEU A O 1
ATOM 2128 N N . LEU A 1 278 ? 13.927 5.361 23.676 1.00 96.81 278 LEU A N 1
ATOM 2129 C CA . LEU A 1 278 ? 14.680 5.496 22.422 1.00 96.81 278 LEU A CA 1
ATOM 2130 C C . LEU A 1 278 ? 14.572 6.906 21.840 1.00 96.81 278 LEU A C 1
ATOM 2132 O O . LEU A 1 278 ? 15.589 7.514 21.516 1.00 96.81 278 LEU A O 1
ATOM 2136 N N . MET A 1 279 ? 13.359 7.465 21.778 1.00 95.81 279 MET A N 1
ATOM 2137 C CA . MET A 1 279 ? 13.145 8.842 21.322 1.00 95.81 279 MET A CA 1
ATOM 2138 C C . MET A 1 279 ? 13.889 9.858 22.200 1.00 95.81 279 MET A C 1
ATOM 2140 O O . MET A 1 279 ? 14.459 10.820 21.682 1.00 95.81 279 MET A O 1
ATOM 2144 N N . SER A 1 280 ? 13.889 9.658 23.520 1.00 97.12 280 SER A N 1
ATOM 2145 C CA . SER A 1 280 ? 14.604 10.523 24.460 1.00 97.12 280 SER A CA 1
ATOM 2146 C C . SER A 1 280 ? 16.120 10.450 24.279 1.00 97.12 280 SER A C 1
ATOM 2148 O O . SER A 1 280 ? 16.764 11.495 24.194 1.00 97.12 280 SER A O 1
ATOM 2150 N N . TRP A 1 281 ? 16.695 9.248 24.169 1.00 97.38 281 TRP A N 1
ATOM 2151 C CA . TRP A 1 281 ? 18.130 9.068 23.926 1.00 97.38 281 TRP A CA 1
ATOM 2152 C C . TRP A 1 281 ? 18.565 9.643 22.578 1.00 97.38 281 TRP A C 1
ATOM 2154 O O . TRP A 1 281 ? 19.543 10.388 22.536 1.00 97.38 281 TRP A O 1
ATOM 2164 N N . GLN A 1 282 ? 17.804 9.388 21.510 1.00 94.69 282 GLN A N 1
ATOM 2165 C CA . GLN A 1 282 ? 18.089 9.903 20.169 1.00 94.69 282 GLN A CA 1
ATOM 2166 C C . GLN A 1 282 ? 18.085 11.438 20.135 1.00 94.69 282 GLN A C 1
ATOM 2168 O O . GLN A 1 282 ? 18.989 12.055 19.580 1.00 94.69 282 GLN A O 1
ATOM 2173 N N . ARG A 1 283 ? 17.097 12.091 20.766 1.00 94.69 283 ARG A N 1
ATOM 2174 C CA . ARG A 1 283 ? 17.037 13.565 20.826 1.00 94.69 283 ARG A CA 1
ATOM 2175 C C . ARG A 1 283 ? 18.174 14.191 21.630 1.00 94.69 283 ARG A C 1
ATOM 2177 O O . ARG A 1 283 ? 18.458 15.371 21.444 1.00 94.69 283 ARG A O 1
ATOM 2184 N N . LEU A 1 284 ? 18.781 13.432 22.538 1.00 95.88 284 LEU A N 1
ATOM 2185 C CA . LEU A 1 284 ? 19.919 13.872 23.339 1.00 95.88 284 LEU A CA 1
ATOM 2186 C C . LEU A 1 284 ? 21.274 13.515 22.710 1.00 95.88 284 LEU A C 1
ATOM 2188 O O . LEU A 1 284 ? 22.284 13.986 23.228 1.00 95.88 284 LEU A O 1
ATOM 2192 N N . GLY A 1 285 ? 21.315 12.690 21.654 1.00 95.62 285 GLY A N 1
ATOM 2193 C CA . GLY A 1 285 ? 22.561 12.113 21.134 1.00 95.62 285 GLY A CA 1
ATOM 2194 C C . GLY A 1 285 ? 23.282 11.260 22.184 1.00 95.62 285 GLY A C 1
ATOM 2195 O O . GLY A 1 285 ? 24.479 11.427 22.411 1.00 95.62 285 GLY A O 1
ATOM 2196 N N . ARG A 1 286 ? 22.521 10.450 22.937 1.00 96.56 286 ARG A N 1
ATOM 2197 C CA . ARG A 1 286 ? 23.021 9.598 24.035 1.00 96.56 286 ARG A CA 1
ATOM 2198 C C . ARG A 1 286 ? 22.863 8.115 23.704 1.00 96.56 286 ARG A C 1
ATOM 2200 O O . ARG A 1 286 ? 22.317 7.346 24.495 1.00 96.56 286 ARG A O 1
ATOM 2207 N N . GLU A 1 287 ? 23.326 7.713 22.526 1.00 94.69 287 GLU A N 1
ATOM 2208 C CA . GLU A 1 287 ? 23.247 6.333 22.042 1.00 94.69 287 GLU A CA 1
ATOM 2209 C C . GLU A 1 287 ? 24.065 5.379 22.921 1.00 94.69 287 GLU A C 1
ATOM 2211 O O . GLU A 1 287 ? 23.605 4.281 23.215 1.00 94.69 287 GLU A O 1
ATOM 2216 N N . ASP A 1 288 ? 25.232 5.800 23.415 1.00 96.31 288 ASP A N 1
ATOM 2217 C CA . ASP A 1 288 ? 26.062 4.972 24.305 1.00 96.31 288 ASP A CA 1
ATOM 2218 C C . ASP A 1 288 ? 25.355 4.637 25.624 1.00 96.31 288 ASP A C 1
ATOM 2220 O O . ASP A 1 288 ? 25.416 3.500 26.096 1.00 96.31 288 ASP A O 1
ATOM 2224 N N . ASP A 1 289 ? 24.622 5.600 26.190 1.00 96.00 289 ASP A N 1
ATOM 2225 C CA . ASP A 1 289 ? 23.812 5.356 27.384 1.00 96.00 289 ASP A CA 1
ATOM 2226 C C . ASP A 1 289 ? 22.641 4.419 27.077 1.00 96.00 289 ASP A C 1
ATOM 2228 O O . ASP A 1 289 ? 22.331 3.546 27.887 1.00 96.00 289 ASP A O 1
ATOM 2232 N N . ALA A 1 290 ? 22.007 4.565 25.908 1.00 96.75 290 ALA A N 1
ATOM 2233 C CA . ALA A 1 290 ? 20.963 3.647 25.462 1.00 96.75 290 ALA A CA 1
ATOM 2234 C C . ALA A 1 290 ? 21.499 2.213 25.348 1.00 96.75 290 ALA A C 1
ATOM 2236 O O . ALA A 1 290 ? 20.881 1.290 25.879 1.00 96.75 290 ALA A O 1
ATOM 2237 N N . ARG A 1 291 ? 22.671 2.027 24.719 1.00 97.31 291 ARG A N 1
ATOM 2238 C CA . ARG A 1 291 ? 23.340 0.721 24.600 1.00 97.31 291 ARG A CA 1
ATOM 2239 C C . ARG A 1 291 ? 23.567 0.102 25.973 1.00 97.31 291 ARG A C 1
ATOM 2241 O O . ARG A 1 291 ? 23.083 -0.998 26.208 1.00 97.31 291 ARG A O 1
ATOM 2248 N N . ALA A 1 292 ? 24.224 0.830 26.878 1.00 96.19 292 ALA A N 1
ATOM 2249 C CA . ALA A 1 292 ? 24.546 0.336 28.215 1.00 96.19 292 ALA A CA 1
ATOM 2250 C C . ALA A 1 292 ? 23.288 -0.070 28.998 1.00 96.19 292 ALA A C 1
ATOM 2252 O O . ALA A 1 292 ? 23.204 -1.186 29.493 1.00 96.19 292 ALA A O 1
ATOM 2253 N N . ARG A 1 293 ? 22.267 0.796 29.052 1.00 95.69 293 ARG A N 1
ATOM 2254 C CA . ARG A 1 293 ? 21.041 0.522 29.822 1.00 95.69 293 ARG A CA 1
ATOM 2255 C C . ARG A 1 293 ? 20.217 -0.629 29.255 1.00 95.69 293 ARG A C 1
ATOM 2257 O O . ARG A 1 293 ? 19.615 -1.376 30.021 1.00 95.69 293 ARG A O 1
ATOM 2264 N N . LEU A 1 294 ? 20.156 -0.758 27.931 1.00 96.75 294 LEU A N 1
ATOM 2265 C CA . LEU A 1 294 ? 19.444 -1.860 27.285 1.00 96.75 294 LEU A CA 1
ATOM 2266 C C . LEU A 1 294 ? 20.222 -3.176 27.405 1.00 96.75 294 LEU A C 1
ATOM 2268 O O . LEU A 1 294 ? 19.597 -4.214 27.596 1.00 96.75 294 LEU A O 1
ATOM 2272 N N . ASP A 1 295 ? 21.556 -3.140 27.336 1.00 96.31 295 ASP A N 1
ATOM 2273 C CA . ASP A 1 295 ? 22.399 -4.314 27.577 1.00 96.31 295 ASP A CA 1
ATOM 2274 C C . ASP A 1 295 ? 22.277 -4.799 29.033 1.00 96.31 295 ASP A C 1
ATOM 2276 O O . ASP A 1 295 ? 22.024 -5.985 29.233 1.00 96.31 295 ASP A O 1
ATOM 2280 N N . ASP A 1 296 ? 22.316 -3.896 30.021 1.00 94.75 296 ASP A N 1
ATOM 2281 C CA . ASP A 1 296 ? 22.064 -4.219 31.436 1.00 94.75 296 ASP A CA 1
ATOM 2282 C C . ASP A 1 296 ? 20.678 -4.866 31.623 1.00 94.75 296 ASP A C 1
ATOM 2284 O O . ASP A 1 296 ? 20.525 -5.881 32.304 1.00 94.75 296 ASP A O 1
ATOM 2288 N N . ALA A 1 297 ? 19.641 -4.305 30.987 1.00 94.62 297 ALA A N 1
ATOM 2289 C CA . ALA A 1 297 ? 18.288 -4.851 31.066 1.00 94.62 297 ALA A CA 1
ATOM 2290 C C . ALA A 1 297 ? 18.190 -6.257 30.446 1.00 94.62 297 ALA A C 1
ATOM 2292 O O . ALA A 1 297 ? 17.426 -7.092 30.941 1.00 94.62 297 ALA A O 1
ATOM 2293 N N . LEU A 1 298 ? 18.963 -6.529 29.388 1.00 96.00 298 LEU A N 1
ATOM 2294 C CA . LEU A 1 298 ? 19.020 -7.828 28.720 1.00 96.00 298 LEU A CA 1
ATOM 2295 C C . LEU A 1 298 ? 19.729 -8.896 29.558 1.00 96.00 298 LEU A C 1
ATOM 2297 O O . LEU A 1 298 ? 19.369 -10.060 29.420 1.00 96.00 298 LEU A O 1
ATOM 2301 N N . GLU A 1 299 ? 20.657 -8.546 30.457 1.00 93.69 299 GLU A N 1
ATOM 2302 C CA . GLU A 1 299 ? 21.350 -9.534 31.308 1.00 93.69 299 GLU A CA 1
ATOM 2303 C C . GLU A 1 299 ? 20.383 -10.393 32.134 1.00 93.69 299 GLU A C 1
ATOM 2305 O O . GLU A 1 299 ? 20.651 -11.566 32.390 1.00 93.69 299 GLU A O 1
ATOM 2310 N N . SER A 1 300 ? 19.249 -9.817 32.541 1.00 91.12 300 SER A N 1
ATOM 2311 C CA . SER A 1 300 ? 18.215 -10.516 33.314 1.00 91.12 300 SER A CA 1
ATOM 2312 C C . SER A 1 300 ? 16.975 -10.889 32.494 1.00 91.12 300 SER A C 1
ATOM 2314 O O . SER A 1 300 ? 16.132 -11.632 32.993 1.00 91.12 300 SER A O 1
ATOM 2316 N N . ASN A 1 301 ? 16.842 -10.382 31.260 1.00 94.06 301 ASN A N 1
ATOM 2317 C CA . ASN A 1 301 ? 15.599 -10.435 30.475 1.00 94.06 301 ASN A CA 1
ATOM 2318 C C . ASN A 1 301 ? 15.818 -10.738 28.987 1.00 94.06 301 ASN A C 1
ATOM 2320 O O . ASN A 1 301 ? 15.100 -10.236 28.118 1.00 94.06 301 ASN A O 1
ATOM 2324 N N . ASP A 1 302 ? 16.799 -11.581 28.680 1.00 95.31 302 ASP A N 1
ATOM 2325 C CA . ASP A 1 302 ? 17.186 -11.939 27.313 1.00 95.31 302 ASP A CA 1
ATOM 2326 C C . ASP A 1 302 ? 16.106 -12.694 26.506 1.00 95.31 302 ASP A C 1
ATOM 2328 O O . ASP A 1 302 ? 16.272 -12.895 25.304 1.00 95.31 302 ASP A O 1
ATOM 2332 N N . GLN A 1 303 ? 14.979 -13.055 27.126 1.00 96.44 303 GLN A N 1
ATOM 2333 C CA . GLN A 1 303 ? 13.811 -13.662 26.474 1.00 96.44 303 GLN A CA 1
ATOM 2334 C C . GLN A 1 303 ? 12.747 -12.636 26.030 1.00 96.44 303 GLN A C 1
ATOM 2336 O O . GLN A 1 303 ? 11.732 -13.014 25.444 1.00 96.44 303 GLN A O 1
ATOM 2341 N N . LEU A 1 304 ? 12.947 -11.333 26.277 1.00 95.81 304 LEU A N 1
ATOM 2342 C CA . LEU A 1 304 ? 11.987 -10.288 25.899 1.00 95.81 304 LEU A CA 1
ATOM 2343 C C . LEU A 1 304 ? 12.264 -9.729 24.495 1.00 95.81 304 LEU A C 1
ATOM 2345 O O . LEU A 1 304 ? 13.238 -9.013 24.267 1.00 95.81 304 LEU A O 1
ATOM 2349 N N . HIS A 1 305 ? 11.362 -10.007 23.550 1.00 95.19 305 HIS A N 1
ATOM 2350 C CA . HIS A 1 305 ? 11.474 -9.578 22.150 1.00 95.19 305 HIS A CA 1
ATOM 2351 C C . HIS A 1 305 ? 11.635 -8.061 21.969 1.00 95.19 305 HIS A C 1
ATOM 2353 O O . HIS A 1 305 ? 12.550 -7.629 21.265 1.00 95.19 305 HIS A O 1
ATOM 2359 N N . ASP A 1 306 ? 10.759 -7.259 22.579 1.00 96.50 306 ASP A N 1
ATOM 2360 C CA . ASP A 1 306 ? 10.752 -5.804 22.392 1.00 96.50 306 ASP A CA 1
ATOM 2361 C C . ASP A 1 306 ? 12.036 -5.148 22.919 1.00 96.50 306 ASP A C 1
ATOM 2363 O O . ASP A 1 306 ? 12.484 -4.139 22.376 1.00 96.50 306 ASP A O 1
ATOM 2367 N N . LEU A 1 307 ? 12.680 -5.754 23.921 1.00 96.50 307 LEU A N 1
ATOM 2368 C CA . LEU A 1 307 ? 13.945 -5.268 24.463 1.00 96.50 307 LEU A CA 1
ATOM 2369 C C . LEU A 1 307 ? 15.102 -5.469 23.472 1.00 96.50 307 LEU A C 1
ATOM 2371 O O . LEU A 1 307 ? 15.913 -4.563 23.279 1.00 96.50 307 LEU A O 1
ATOM 2375 N N . TRP A 1 308 ? 15.131 -6.605 22.766 1.00 97.75 308 TRP A N 1
ATOM 2376 C CA . TRP A 1 308 ? 16.074 -6.819 21.665 1.00 97.75 308 TRP A CA 1
ATOM 2377 C C . TRP A 1 308 ? 15.816 -5.897 20.479 1.00 97.75 308 TRP A C 1
ATOM 2379 O O . TRP A 1 308 ? 16.773 -5.372 19.912 1.00 97.75 308 TRP A O 1
ATOM 2389 N N . LEU A 1 309 ? 14.549 -5.656 20.119 1.00 97.06 309 LEU A N 1
ATOM 2390 C CA . LEU A 1 309 ? 14.218 -4.669 19.088 1.00 97.06 309 LEU A CA 1
ATOM 2391 C C . LEU A 1 309 ? 14.709 -3.277 19.482 1.00 97.06 309 LEU A C 1
ATOM 2393 O O . LEU A 1 309 ? 15.309 -2.593 18.656 1.00 97.06 309 LEU A O 1
ATOM 2397 N N . ALA A 1 310 ? 14.498 -2.876 20.738 1.00 96.75 310 ALA A N 1
ATOM 2398 C CA . ALA A 1 310 ? 14.979 -1.598 21.234 1.00 96.75 310 ALA A CA 1
ATOM 2399 C C . ALA A 1 310 ? 16.506 -1.516 21.185 1.00 96.75 310 ALA A C 1
ATOM 2401 O O . ALA A 1 310 ? 17.044 -0.525 20.702 1.00 96.75 310 ALA A O 1
ATOM 2402 N N . ARG A 1 311 ? 17.213 -2.572 21.606 1.00 97.12 311 ARG A N 1
ATOM 2403 C CA . ARG A 1 311 ? 18.679 -2.616 21.541 1.00 97.12 311 ARG A CA 1
ATOM 2404 C C . ARG A 1 311 ? 19.197 -2.558 20.105 1.00 97.12 311 ARG A C 1
ATOM 2406 O O . ARG A 1 311 ? 20.181 -1.863 19.864 1.00 97.12 311 ARG A O 1
ATOM 2413 N N . LEU A 1 312 ? 18.550 -3.256 19.171 1.00 97.38 312 LEU A N 1
ATOM 2414 C CA . LEU A 1 312 ? 18.901 -3.241 17.750 1.00 97.38 312 LEU A CA 1
ATOM 2415 C C . LEU A 1 312 ? 18.645 -1.869 17.111 1.00 97.38 312 LEU A C 1
ATOM 2417 O O . LEU A 1 312 ? 19.444 -1.431 16.294 1.00 97.38 312 LEU A O 1
ATOM 2421 N N . ALA A 1 313 ? 17.576 -1.174 17.507 1.00 96.00 313 ALA A N 1
ATOM 2422 C CA . ALA A 1 313 ? 17.205 0.136 16.967 1.00 96.00 313 ALA A CA 1
ATOM 2423 C C . ALA A 1 313 ? 18.213 1.261 17.278 1.00 96.00 313 ALA A C 1
ATOM 2425 O O . ALA A 1 313 ? 18.151 2.312 16.648 1.00 96.00 313 ALA A O 1
ATOM 2426 N N . VAL A 1 314 ? 19.121 1.057 18.240 1.00 96.75 314 VAL A N 1
ATOM 2427 C CA . VAL A 1 314 ? 20.212 2.000 18.558 1.00 96.75 314 VAL A CA 1
ATOM 2428 C C . VAL A 1 314 ? 21.385 1.874 17.574 1.00 96.75 314 VAL A C 1
ATOM 2430 O O . VAL A 1 314 ? 22.225 2.768 17.495 1.00 96.75 314 VAL A O 1
ATOM 2433 N N . GLU A 1 315 ? 21.483 0.763 16.843 1.00 96.19 315 GLU A N 1
ATOM 2434 C CA . GLU A 1 315 ? 22.577 0.523 15.902 1.00 96.19 315 GLU A CA 1
ATOM 2435 C C . GLU A 1 315 ? 22.254 1.060 14.506 1.00 96.19 315 GLU A C 1
ATOM 2437 O O . GLU A 1 315 ? 21.121 0.971 14.028 1.00 96.19 315 GLU A O 1
ATOM 2442 N N . ASP A 1 316 ? 23.284 1.545 13.812 1.00 92.31 316 ASP A N 1
ATOM 2443 C CA . ASP A 1 316 ? 23.158 1.918 12.407 1.00 92.31 316 ASP A CA 1
ATOM 2444 C C . ASP A 1 316 ? 22.814 0.684 11.562 1.00 92.31 316 ASP A C 1
A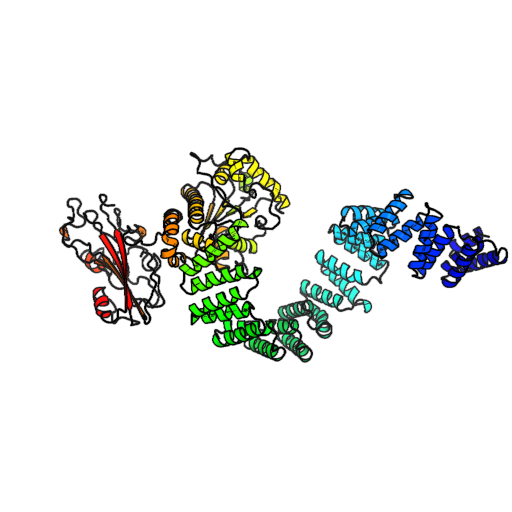TOM 2446 O O . ASP A 1 316 ? 23.374 -0.407 11.749 1.00 92.31 316 ASP A O 1
ATOM 2450 N N . VAL A 1 317 ? 21.901 0.853 10.604 1.00 88.50 317 VAL A N 1
ATOM 2451 C CA . VAL A 1 317 ? 21.416 -0.243 9.756 1.00 88.50 317 VAL A CA 1
ATOM 2452 C C . VAL A 1 317 ? 22.579 -0.847 8.960 1.00 88.50 317 VAL A C 1
ATOM 2454 O O . VAL A 1 317 ? 23.313 -0.136 8.279 1.00 88.50 317 VAL A O 1
ATOM 2457 N N . GLY A 1 318 ? 22.751 -2.169 9.040 1.00 88.69 318 GLY A N 1
ATOM 2458 C CA . GLY A 1 318 ? 23.833 -2.885 8.351 1.00 88.69 318 GLY A CA 1
ATOM 2459 C C . GLY A 1 318 ? 25.208 -2.785 9.023 1.00 88.69 318 GLY A C 1
ATOM 2460 O O . GLY A 1 318 ? 26.174 -3.342 8.509 1.00 88.69 318 GLY A O 1
ATOM 2461 N N . SER A 1 319 ? 25.324 -2.105 10.168 1.00 93.62 319 SER A N 1
ATOM 2462 C CA . SER A 1 319 ? 26.591 -2.005 10.898 1.00 93.62 319 SER A CA 1
ATOM 2463 C C . SER A 1 319 ? 27.024 -3.339 11.520 1.00 93.62 319 SER A C 1
ATOM 2465 O O . SER A 1 319 ? 26.211 -4.217 11.823 1.00 93.62 319 SER A O 1
ATOM 2467 N N . ALA A 1 320 ? 28.324 -3.469 11.803 1.00 94.25 320 ALA A N 1
ATOM 2468 C CA . ALA A 1 320 ? 28.850 -4.602 12.568 1.00 94.25 320 ALA A CA 1
ATOM 2469 C C . ALA A 1 320 ? 28.225 -4.697 13.977 1.00 94.25 320 ALA A C 1
ATOM 2471 O O . ALA A 1 320 ? 28.062 -5.798 14.503 1.00 94.25 320 ALA A O 1
ATOM 2472 N N . GLY A 1 321 ? 27.833 -3.556 14.564 1.00 94.81 321 GLY A N 1
ATOM 2473 C CA . GLY A 1 321 ? 27.100 -3.494 15.830 1.00 94.81 321 GLY A CA 1
ATOM 2474 C C . GLY A 1 321 ? 25.720 -4.142 15.726 1.00 94.81 321 GLY A C 1
ATOM 2475 O O . GLY A 1 321 ? 25.388 -5.005 16.540 1.00 94.81 321 GLY A O 1
ATOM 2476 N N . ALA A 1 322 ? 24.957 -3.822 14.675 1.00 96.56 322 ALA A N 1
ATOM 2477 C CA . ALA A 1 322 ? 23.659 -4.442 14.411 1.00 96.56 322 ALA A CA 1
ATOM 2478 C C . ALA A 1 322 ? 23.775 -5.966 14.238 1.00 96.56 322 ALA A C 1
ATOM 2480 O O . ALA A 1 322 ? 22.996 -6.716 14.830 1.00 96.56 322 ALA A O 1
ATOM 2481 N N . VAL A 1 323 ? 24.786 -6.437 13.494 1.00 97.00 323 VAL A N 1
ATOM 2482 C CA . VAL A 1 323 ? 25.069 -7.876 13.345 1.00 97.00 323 VAL A CA 1
ATOM 2483 C C . VAL A 1 323 ? 25.353 -8.518 14.704 1.00 97.00 323 VAL A C 1
ATOM 2485 O O . VAL A 1 323 ? 24.737 -9.528 15.036 1.00 97.00 323 VAL A O 1
ATOM 2488 N N . ALA A 1 324 ? 26.218 -7.919 15.527 1.00 97.31 324 ALA A N 1
ATOM 2489 C CA . ALA A 1 324 ? 26.555 -8.457 16.845 1.00 97.31 324 ALA A CA 1
ATOM 2490 C C . ALA A 1 324 ? 25.340 -8.544 17.789 1.00 97.31 324 ALA A C 1
ATOM 2492 O O . ALA A 1 324 ? 25.202 -9.522 18.527 1.00 97.31 324 ALA A O 1
ATOM 2493 N N . VAL A 1 325 ? 24.441 -7.553 17.757 1.00 98.19 325 VAL A N 1
ATOM 2494 C CA . VAL A 1 325 ? 23.194 -7.572 18.540 1.00 98.19 325 VAL A CA 1
ATOM 2495 C C . VAL A 1 325 ? 22.271 -8.694 18.069 1.00 98.19 325 VAL A C 1
ATOM 2497 O O . VAL A 1 325 ? 21.771 -9.451 18.899 1.00 98.19 325 VAL A O 1
ATOM 2500 N N . VAL A 1 326 ? 22.068 -8.845 16.756 1.00 97.81 326 VAL A N 1
ATOM 2501 C CA . VAL A 1 326 ? 21.204 -9.903 16.207 1.00 97.81 326 VAL A CA 1
ATOM 2502 C C . VAL A 1 326 ? 21.768 -11.300 16.485 1.00 97.81 326 VAL A C 1
ATOM 2504 O O . VAL A 1 326 ? 21.002 -12.198 16.819 1.00 97.81 326 VAL A O 1
ATOM 2507 N N . GLU A 1 327 ? 23.086 -11.494 16.426 1.00 97.44 327 GLU A N 1
ATOM 2508 C CA . GLU A 1 327 ? 23.719 -12.775 16.778 1.00 97.44 327 GLU A CA 1
ATOM 2509 C C . GLU A 1 327 ? 23.525 -13.120 18.262 1.00 97.44 327 GLU A C 1
ATOM 2511 O O . GLU A 1 327 ? 23.160 -14.248 18.598 1.00 97.44 327 GLU A O 1
ATOM 2516 N N . ARG A 1 328 ? 23.686 -12.142 19.167 1.00 98.00 328 ARG A N 1
ATOM 2517 C CA . ARG A 1 328 ? 23.371 -12.325 20.596 1.00 98.00 328 ARG A CA 1
ATOM 2518 C C . ARG A 1 328 ? 21.895 -12.655 20.808 1.00 98.00 328 ARG A C 1
ATOM 2520 O O . ARG A 1 328 ? 21.580 -13.549 21.589 1.00 98.00 328 ARG A O 1
ATOM 2527 N N . TRP A 1 329 ? 21.005 -11.982 20.085 1.00 98.12 329 TRP A N 1
ATOM 2528 C CA . TRP A 1 329 ? 19.571 -12.242 20.142 1.00 98.12 329 TRP A CA 1
ATOM 2529 C C . TRP A 1 329 ? 19.234 -13.660 19.663 1.00 98.12 329 TRP A C 1
ATOM 2531 O O . TRP A 1 329 ? 18.512 -14.388 20.340 1.00 98.12 329 TRP A O 1
ATOM 2541 N N . MET A 1 330 ? 19.809 -14.102 18.545 1.00 97.75 330 MET A N 1
ATOM 2542 C CA . MET A 1 330 ? 19.663 -15.474 18.057 1.00 97.75 330 MET A CA 1
ATOM 2543 C C . MET A 1 330 ? 20.261 -16.507 19.018 1.00 97.75 330 MET A C 1
ATOM 2545 O O . MET A 1 330 ? 19.740 -17.615 19.105 1.00 97.75 330 MET A O 1
ATOM 2549 N N . ALA A 1 331 ? 21.332 -16.182 19.742 1.00 97.50 331 ALA A N 1
ATOM 2550 C CA . ALA A 1 331 ? 21.887 -17.069 20.761 1.00 97.50 331 ALA A CA 1
ATOM 2551 C C . ALA A 1 331 ? 20.956 -17.198 21.979 1.00 97.50 331 ALA A C 1
ATOM 2553 O O . ALA A 1 331 ? 20.743 -18.309 22.463 1.00 97.50 331 ALA A O 1
ATOM 2554 N N . ALA A 1 332 ? 20.372 -16.085 22.436 1.00 97.56 332 ALA A N 1
ATOM 2555 C CA . ALA A 1 332 ? 19.414 -16.061 23.542 1.00 97.56 332 ALA A CA 1
ATOM 2556 C C . ALA A 1 332 ? 18.073 -16.719 23.175 1.00 97.56 332 ALA A C 1
ATOM 2558 O O . ALA A 1 332 ? 17.469 -17.404 24.001 1.00 97.56 332 ALA A O 1
ATOM 2559 N N . MET A 1 333 ? 17.624 -16.553 21.925 1.00 97.56 333 MET A N 1
ATOM 2560 C CA . MET A 1 333 ? 16.376 -17.117 21.407 1.00 97.56 333 MET A CA 1
ATOM 2561 C C . MET A 1 333 ? 16.561 -17.820 20.040 1.00 97.56 333 MET A C 1
ATOM 2563 O O . MET A 1 333 ? 16.145 -17.297 19.000 1.00 97.56 333 MET A O 1
ATOM 2567 N N . PRO A 1 334 ? 17.118 -19.048 20.003 1.00 96.06 334 PRO A N 1
ATOM 2568 C CA . PRO A 1 334 ? 17.503 -19.726 18.755 1.00 96.06 334 PRO A CA 1
ATOM 2569 C C . PRO A 1 334 ? 16.374 -20.045 17.773 1.00 96.06 334 PRO A C 1
ATOM 2571 O O . PRO A 1 334 ? 16.635 -20.211 16.580 1.00 96.06 334 PRO A O 1
ATOM 2574 N N . SER A 1 335 ? 15.135 -20.157 18.243 1.00 95.50 335 SER A N 1
ATOM 2575 C CA . SER A 1 335 ? 13.972 -20.456 17.396 1.00 95.50 335 SER A CA 1
ATOM 2576 C C . SER A 1 335 ? 13.077 -19.238 17.161 1.00 95.50 335 SER A C 1
ATOM 2578 O O . SER A 1 335 ? 11.987 -19.376 16.612 1.00 95.50 335 SER A O 1
ATOM 2580 N N . HIS A 1 336 ? 13.504 -18.044 17.588 1.00 97.31 336 HIS A N 1
ATOM 2581 C CA . HIS A 1 336 ? 12.688 -16.840 17.471 1.00 97.31 336 HIS A CA 1
ATOM 2582 C C . HIS A 1 336 ? 12.771 -16.252 16.067 1.00 97.31 336 HIS A C 1
ATOM 2584 O O . HIS A 1 336 ? 13.796 -15.708 15.652 1.00 97.31 336 HIS A O 1
ATOM 2590 N N . LEU A 1 337 ? 11.667 -16.359 15.330 1.00 97.44 337 LEU A N 1
ATOM 2591 C CA . LEU A 1 337 ? 11.596 -16.005 13.912 1.00 97.44 337 LEU A CA 1
ATOM 2592 C C . LEU A 1 337 ? 12.000 -14.544 13.627 1.00 97.44 337 LEU A C 1
ATOM 2594 O O . LEU A 1 337 ? 12.807 -14.352 12.720 1.00 97.44 337 LEU A O 1
ATOM 2598 N N . PRO A 1 338 ? 11.575 -13.523 14.404 1.00 97.19 338 PRO A N 1
ATOM 2599 C CA . PRO A 1 338 ? 12.021 -12.144 14.187 1.00 97.19 338 PRO A CA 1
ATOM 2600 C C . PRO A 1 338 ? 13.542 -11.936 14.246 1.00 97.19 338 PRO A C 1
ATOM 2602 O O . PRO A 1 338 ? 14.065 -11.099 13.510 1.00 97.19 338 PRO A O 1
ATOM 2605 N N . ALA A 1 339 ? 14.262 -12.694 15.084 1.00 97.44 339 ALA A N 1
ATOM 2606 C CA . ALA A 1 339 ? 15.722 -12.611 15.173 1.00 97.44 339 ALA A CA 1
ATOM 2607 C C . ALA A 1 339 ? 16.382 -13.186 13.909 1.00 97.44 339 ALA A C 1
ATOM 2609 O O . ALA A 1 339 ? 17.262 -12.562 13.317 1.00 97.44 339 ALA A O 1
ATOM 2610 N N . LEU A 1 340 ? 15.892 -14.343 13.448 1.00 98.00 340 LEU A N 1
ATOM 2611 C CA . LEU A 1 340 ? 16.334 -14.962 12.196 1.00 98.00 340 LEU A CA 1
ATOM 2612 C C . LEU A 1 340 ? 16.038 -14.057 10.992 1.00 98.00 340 LEU A C 1
ATOM 2614 O O . LEU A 1 340 ? 16.895 -13.862 10.139 1.00 98.00 340 LEU A O 1
ATOM 2618 N N . GLU A 1 341 ? 14.859 -13.439 10.937 1.00 97.69 341 GLU A N 1
ATOM 2619 C CA . GLU A 1 341 ? 14.495 -12.503 9.869 1.00 97.69 341 GLU A CA 1
ATOM 2620 C C . GLU A 1 341 ? 15.368 -11.247 9.870 1.00 97.69 341 GLU A C 1
ATOM 2622 O O . GLU A 1 341 ? 15.762 -10.772 8.804 1.00 97.69 341 GLU A O 1
ATOM 2627 N N . ALA A 1 342 ? 15.699 -10.711 11.049 1.00 96.62 342 ALA A N 1
ATOM 2628 C CA . ALA A 1 342 ? 16.652 -9.613 11.159 1.00 96.62 342 ALA A CA 1
ATOM 2629 C C . ALA A 1 342 ? 18.027 -10.023 10.612 1.00 96.62 342 ALA A C 1
ATOM 2631 O O . ALA A 1 342 ? 18.636 -9.258 9.864 1.00 96.62 342 ALA A O 1
ATOM 2632 N N . ARG A 1 343 ? 18.485 -11.248 10.904 1.00 96.94 343 ARG A N 1
ATOM 2633 C CA . ARG A 1 343 ? 19.773 -11.746 10.409 1.00 96.94 343 ARG A CA 1
ATOM 2634 C C . ARG A 1 343 ? 19.790 -11.973 8.905 1.00 96.94 343 ARG A C 1
ATOM 2636 O O . ARG A 1 343 ? 20.763 -11.597 8.253 1.00 96.94 343 ARG A O 1
ATOM 2643 N N . MET A 1 344 ? 18.720 -12.555 8.371 1.00 97.06 344 MET A N 1
ATOM 2644 C CA . MET A 1 344 ? 18.528 -12.761 6.938 1.00 97.06 344 MET A CA 1
ATOM 2645 C C . MET A 1 344 ? 18.609 -11.429 6.186 1.00 97.06 344 MET A C 1
ATOM 2647 O O . MET A 1 344 ? 19.391 -11.309 5.250 1.00 97.06 344 MET A O 1
ATOM 2651 N N . ARG A 1 345 ? 17.904 -10.392 6.665 1.00 94.56 345 ARG A N 1
ATOM 2652 C CA . ARG A 1 345 ? 17.973 -9.045 6.074 1.00 94.56 345 ARG A CA 1
ATOM 2653 C C . ARG A 1 345 ? 19.384 -8.456 6.105 1.00 94.56 345 ARG A C 1
ATOM 2655 O O . ARG A 1 345 ? 19.798 -7.845 5.127 1.00 94.56 345 ARG A O 1
ATOM 2662 N N . LEU A 1 346 ? 20.132 -8.642 7.196 1.00 95.00 346 LEU A N 1
ATOM 2663 C CA . LEU A 1 346 ? 21.519 -8.168 7.283 1.00 95.00 346 LEU A CA 1
ATOM 2664 C C . LEU A 1 346 ? 22.441 -8.881 6.279 1.00 95.00 346 LEU A C 1
ATOM 2666 O O . LEU A 1 346 ? 23.290 -8.225 5.683 1.00 95.00 346 LEU A O 1
ATOM 2670 N N . HIS A 1 347 ? 22.252 -10.185 6.046 1.00 95.31 347 HIS A N 1
ATOM 2671 C CA . HIS A 1 347 ? 22.964 -10.901 4.980 1.00 95.31 347 HIS A CA 1
ATOM 2672 C C . HIS A 1 347 ? 22.613 -10.359 3.591 1.00 95.31 347 HIS A C 1
ATOM 2674 O O . HIS A 1 347 ? 23.507 -10.130 2.779 1.00 95.31 347 HIS A O 1
ATOM 2680 N N . ASP A 1 348 ? 21.330 -10.101 3.331 1.00 90.12 348 ASP A N 1
ATOM 2681 C CA . ASP A 1 348 ? 20.881 -9.561 2.046 1.00 90.12 348 ASP A CA 1
ATOM 2682 C C . ASP A 1 348 ? 21.473 -8.172 1.773 1.00 90.12 348 ASP A C 1
ATOM 2684 O O . ASP A 1 348 ? 21.954 -7.916 0.671 1.00 90.12 348 ASP A O 1
ATOM 2688 N N . MET A 1 349 ? 21.530 -7.305 2.790 1.00 89.06 349 MET A N 1
ATOM 2689 C CA . MET A 1 349 ? 22.184 -5.993 2.694 1.00 89.06 349 MET A CA 1
ATOM 2690 C C . MET A 1 349 ? 23.691 -6.089 2.425 1.00 89.06 349 MET A C 1
ATOM 2692 O O . MET A 1 349 ? 24.248 -5.224 1.751 1.00 89.06 349 MET A O 1
ATOM 2696 N N . ALA A 1 350 ? 24.351 -7.123 2.948 1.00 91.50 350 ALA A N 1
ATOM 2697 C CA . ALA A 1 350 ? 25.776 -7.366 2.745 1.00 91.50 350 ALA A CA 1
ATOM 2698 C C . ALA A 1 350 ? 26.093 -8.086 1.417 1.00 91.50 350 ALA A C 1
ATOM 2700 O O . ALA A 1 350 ? 27.266 -8.266 1.091 1.00 91.50 350 ALA A O 1
ATOM 2701 N N . GLY A 1 351 ? 25.080 -8.515 0.651 1.00 89.50 351 GLY A N 1
ATOM 2702 C CA . GLY A 1 351 ? 25.267 -9.354 -0.541 1.00 89.50 351 GLY A CA 1
ATOM 2703 C C . GLY A 1 351 ? 25.714 -10.789 -0.220 1.00 89.50 351 GLY A C 1
ATOM 2704 O O . GLY A 1 351 ? 26.201 -11.509 -1.090 1.00 89.50 351 GLY A O 1
ATOM 2705 N N . GLU A 1 352 ? 25.556 -11.226 1.030 1.00 92.25 352 GLU A N 1
ATOM 2706 C CA . GLU A 1 352 ? 25.940 -12.549 1.536 1.00 92.25 352 GLU A CA 1
ATOM 2707 C C . GLU A 1 352 ? 24.850 -13.579 1.202 1.00 92.25 352 GLU A C 1
ATOM 2709 O O . GLU A 1 352 ? 24.126 -14.086 2.066 1.00 92.25 352 GLU A O 1
ATOM 2714 N N . HIS A 1 353 ? 24.674 -13.841 -0.096 1.00 88.12 353 HIS A N 1
ATOM 2715 C CA . HIS A 1 353 ? 23.493 -14.541 -0.596 1.00 88.12 353 HIS A CA 1
ATOM 2716 C C . HIS A 1 353 ? 23.340 -15.976 -0.070 1.00 88.12 353 HIS A C 1
ATOM 2718 O O . HIS A 1 353 ? 22.218 -16.408 0.196 1.00 88.12 353 HIS A O 1
ATOM 2724 N N . GLU A 1 354 ? 24.441 -16.710 0.082 1.00 90.50 354 GLU A N 1
ATOM 2725 C CA . GLU A 1 354 ? 24.430 -18.095 0.566 1.00 90.50 354 GLU A CA 1
ATOM 2726 C C . GLU A 1 354 ? 24.022 -18.160 2.044 1.00 90.50 354 GLU A C 1
ATOM 2728 O O . GLU A 1 354 ? 23.181 -18.967 2.439 1.00 90.50 354 GLU A O 1
ATOM 2733 N N . GLN A 1 355 ? 24.561 -17.256 2.860 1.00 94.12 355 GLN A N 1
ATOM 2734 C CA . GLN A 1 355 ? 24.271 -17.204 4.286 1.00 94.12 355 GLN A CA 1
ATOM 2735 C C . GLN A 1 355 ? 22.835 -16.738 4.550 1.00 94.12 355 GLN A C 1
ATOM 2737 O O . GLN A 1 355 ? 22.143 -17.324 5.384 1.00 94.12 355 GLN A O 1
ATOM 2742 N N . GLY A 1 356 ? 22.351 -15.738 3.802 1.00 94.50 356 GLY A N 1
ATOM 2743 C CA . GLY A 1 356 ? 20.953 -15.305 3.871 1.00 94.50 356 GLY A CA 1
ATOM 2744 C C . GLY A 1 356 ? 19.982 -16.449 3.566 1.00 94.50 356 GLY A C 1
ATOM 2745 O O . GLY A 1 356 ? 18.978 -16.622 4.257 1.00 94.50 356 GLY A O 1
ATOM 2746 N N . GLU A 1 357 ? 20.316 -17.297 2.596 1.00 93.44 357 GLU A N 1
ATOM 2747 C CA . GLU A 1 357 ? 19.501 -18.459 2.257 1.00 93.44 357 GLU A CA 1
ATOM 2748 C C . GLU A 1 357 ? 19.568 -19.582 3.297 1.00 93.44 357 GLU A C 1
ATOM 2750 O O . GLU A 1 357 ? 18.539 -20.189 3.588 1.00 93.44 357 GLU A O 1
ATOM 2755 N N . ALA A 1 358 ? 20.723 -19.815 3.925 1.00 95.25 358 ALA A N 1
ATOM 2756 C CA . ALA A 1 358 ? 20.830 -20.757 5.040 1.00 95.25 358 ALA A CA 1
ATOM 2757 C C . ALA A 1 358 ? 19.936 -20.341 6.228 1.00 95.25 358 ALA A C 1
ATOM 2759 O O . ALA A 1 358 ? 19.285 -21.177 6.862 1.00 95.25 358 ALA A O 1
ATOM 2760 N N . ILE A 1 359 ? 19.840 -19.035 6.512 1.00 97.56 359 ILE A N 1
ATOM 2761 C CA . ILE A 1 359 ? 18.888 -18.517 7.505 1.00 97.56 359 ILE A CA 1
ATOM 2762 C C . ILE A 1 359 ? 17.442 -18.716 7.032 1.00 97.56 359 ILE A C 1
ATOM 2764 O O . ILE A 1 359 ? 16.598 -19.143 7.822 1.00 97.56 359 ILE A O 1
ATOM 2768 N N . ALA A 1 360 ? 17.152 -18.468 5.755 1.00 96.62 360 ALA A N 1
ATOM 2769 C CA . ALA A 1 360 ? 15.829 -18.690 5.178 1.00 96.62 360 ALA A CA 1
ATOM 2770 C C . ALA A 1 360 ? 15.392 -20.167 5.260 1.00 96.62 360 ALA A C 1
ATOM 2772 O O . ALA A 1 360 ? 14.246 -20.459 5.606 1.00 96.62 360 ALA A O 1
ATOM 2773 N N . GLU A 1 361 ? 16.303 -21.116 5.030 1.00 95.44 361 GLU A N 1
ATOM 2774 C CA . GLU A 1 361 ? 16.058 -22.548 5.224 1.00 95.44 361 GLU A CA 1
ATOM 2775 C C . GLU A 1 361 ? 15.684 -22.856 6.677 1.00 95.44 361 GLU A C 1
ATOM 2777 O O . GLU A 1 361 ? 14.669 -23.516 6.931 1.00 95.44 361 GLU A O 1
ATOM 2782 N N . ARG A 1 362 ? 16.432 -22.305 7.639 1.00 97.06 362 ARG A N 1
ATOM 2783 C CA . ARG A 1 362 ? 16.128 -22.445 9.068 1.00 97.06 362 ARG A CA 1
ATOM 2784 C C . ARG A 1 362 ? 14.755 -21.870 9.423 1.00 97.06 362 ARG A C 1
ATOM 2786 O O . ARG A 1 362 ? 14.009 -22.517 10.155 1.00 97.06 362 ARG A O 1
ATOM 2793 N N . ILE A 1 363 ? 14.392 -20.711 8.870 1.00 97.75 363 ILE A N 1
ATOM 2794 C CA . ILE A 1 363 ? 13.061 -20.106 9.031 1.00 97.75 363 ILE A CA 1
ATOM 2795 C C . ILE A 1 363 ? 11.972 -21.057 8.516 1.00 97.75 363 ILE A C 1
ATOM 2797 O O . ILE A 1 363 ? 11.051 -21.383 9.260 1.00 97.75 363 ILE A O 1
ATOM 2801 N N . THR A 1 364 ? 12.101 -21.556 7.282 1.00 95.31 364 THR A N 1
ATOM 2802 C CA . THR A 1 364 ? 11.103 -22.466 6.682 1.00 95.31 364 THR A CA 1
ATOM 2803 C C . THR A 1 364 ? 11.058 -23.848 7.342 1.00 95.31 364 THR A C 1
ATOM 2805 O O . THR A 1 364 ? 10.055 -24.546 7.239 1.00 95.31 364 THR A O 1
ATOM 2808 N N . THR A 1 365 ? 12.118 -24.248 8.048 1.00 95.50 365 THR A N 1
ATOM 2809 C CA . THR A 1 365 ? 12.139 -25.474 8.862 1.00 95.50 365 THR A CA 1
ATOM 2810 C C . THR A 1 365 ? 11.349 -25.298 10.159 1.00 95.50 365 THR A C 1
ATOM 2812 O O . THR A 1 365 ? 10.660 -26.220 10.589 1.00 95.50 365 THR A O 1
ATOM 2815 N N . LEU A 1 366 ? 11.444 -24.120 10.785 1.00 96.25 366 LEU A N 1
ATOM 2816 C CA . LEU A 1 366 ? 10.695 -23.788 12.000 1.00 96.25 366 LEU A CA 1
ATOM 2817 C C . LEU A 1 366 ? 9.213 -23.537 11.703 1.00 96.25 366 LEU A C 1
ATOM 2819 O O . LEU A 1 366 ? 8.352 -24.005 12.443 1.00 96.25 366 LEU A O 1
ATOM 2823 N N . GLU A 1 367 ? 8.925 -22.815 10.621 1.00 94.69 367 GLU A N 1
ATOM 2824 C CA . GLU A 1 367 ? 7.571 -22.480 10.184 1.00 94.69 367 GLU A CA 1
ATOM 2825 C C . GLU A 1 367 ? 7.454 -22.664 8.658 1.00 94.69 367 GLU A C 1
ATOM 2827 O O . GLU A 1 367 ? 7.737 -21.740 7.886 1.00 94.69 367 GLU A O 1
ATOM 2832 N N . PRO A 1 368 ? 7.069 -23.870 8.195 1.00 90.69 368 PRO A N 1
ATOM 2833 C CA . PRO A 1 368 ? 6.877 -24.146 6.774 1.00 90.69 368 PRO A CA 1
ATOM 2834 C C . PRO A 1 368 ? 5.870 -23.189 6.131 1.00 90.69 368 PRO A C 1
ATOM 2836 O O . PRO A 1 368 ? 4.779 -22.981 6.659 1.00 90.69 368 PRO A O 1
ATOM 2839 N N . GLY A 1 369 ? 6.224 -22.621 4.975 1.00 87.62 369 GLY A N 1
ATOM 2840 C CA . GLY A 1 369 ? 5.373 -21.662 4.265 1.00 87.62 369 GLY A CA 1
ATOM 2841 C C . GLY A 1 369 ? 5.479 -20.216 4.758 1.00 87.62 369 GLY A C 1
ATOM 2842 O O . GLY A 1 369 ? 4.791 -19.349 4.217 1.00 87.62 369 GLY A O 1
ATOM 2843 N N . ARG A 1 370 ? 6.339 -19.914 5.743 1.00 91.88 370 ARG A N 1
ATOM 2844 C CA . ARG A 1 370 ? 6.567 -18.530 6.175 1.00 91.88 370 ARG A CA 1
ATOM 2845 C C . ARG A 1 370 ? 7.143 -17.692 5.034 1.00 91.88 370 ARG A C 1
ATOM 2847 O O . ARG A 1 370 ? 8.241 -17.960 4.545 1.00 91.88 370 ARG A O 1
ATOM 2854 N N . VAL A 1 371 ? 6.414 -16.637 4.667 1.00 91.69 371 VAL A N 1
ATOM 2855 C CA . VAL A 1 371 ? 6.677 -15.802 3.482 1.00 91.69 371 VAL A CA 1
ATOM 2856 C C . VAL A 1 371 ? 8.116 -15.289 3.429 1.00 91.69 371 VAL A C 1
ATOM 2858 O O . VAL A 1 371 ? 8.760 -15.412 2.398 1.00 91.69 371 VAL A O 1
ATOM 2861 N N . SER A 1 372 ? 8.658 -14.768 4.533 1.00 92.69 372 SER A N 1
ATOM 2862 C CA . SER A 1 372 ? 10.020 -14.213 4.570 1.00 92.69 372 SER A CA 1
ATOM 2863 C C . SER A 1 372 ? 11.088 -15.232 4.150 1.00 92.69 372 SER A C 1
ATOM 2865 O O . SER A 1 372 ? 11.940 -14.925 3.316 1.00 92.69 372 SER A O 1
ATOM 2867 N N . GLY A 1 373 ? 11.014 -16.455 4.682 1.00 95.38 373 GLY A N 1
ATOM 2868 C CA . GLY A 1 373 ? 11.931 -17.536 4.337 1.00 95.38 373 GLY A CA 1
ATOM 2869 C C . GLY A 1 373 ? 11.693 -18.080 2.927 1.00 95.38 373 GLY A C 1
ATOM 2870 O O . GLY A 1 373 ? 12.642 -18.226 2.159 1.00 95.38 373 GLY A O 1
ATOM 2871 N N . GLU A 1 374 ? 10.438 -18.342 2.548 1.00 95.06 374 GLU A N 1
ATOM 2872 C CA . GLU A 1 374 ? 10.127 -18.869 1.212 1.00 95.06 374 GLU A CA 1
ATOM 2873 C C . GLU A 1 374 ? 10.517 -17.886 0.104 1.00 95.06 374 GLU A C 1
ATOM 2875 O O . GLU A 1 374 ? 11.172 -18.291 -0.856 1.00 95.06 374 GLU A O 1
ATOM 2880 N N . SER A 1 375 ? 10.203 -16.595 0.255 1.00 93.06 375 SER A N 1
ATOM 2881 C CA . SER A 1 375 ? 10.566 -15.565 -0.722 1.00 93.06 375 SER A CA 1
ATOM 2882 C C . SER A 1 375 ? 12.067 -15.508 -0.948 1.00 93.06 375 SER A C 1
ATOM 2884 O O . SER A 1 375 ? 12.522 -15.469 -2.091 1.00 93.06 375 SER A O 1
ATOM 2886 N N . ARG A 1 376 ? 12.858 -15.571 0.129 1.00 94.75 376 ARG A N 1
ATOM 2887 C CA . ARG A 1 376 ? 14.311 -15.502 0.006 1.00 94.75 376 ARG A CA 1
ATOM 2888 C C . ARG A 1 376 ? 14.914 -16.745 -0.649 1.00 94.75 376 ARG A C 1
ATOM 2890 O O . ARG A 1 376 ? 15.859 -16.621 -1.432 1.00 94.75 376 ARG A O 1
ATOM 2897 N N . ARG A 1 377 ? 14.373 -17.930 -0.353 1.00 94.44 377 ARG A N 1
ATOM 2898 C CA . ARG A 1 377 ? 14.785 -19.190 -0.995 1.00 94.44 377 ARG A CA 1
ATOM 2899 C C . ARG A 1 377 ? 14.435 -19.206 -2.478 1.00 94.44 377 ARG A C 1
ATOM 2901 O O . ARG A 1 377 ? 15.276 -19.564 -3.295 1.00 94.44 377 ARG A O 1
ATOM 2908 N N . VAL A 1 378 ? 13.222 -18.784 -2.831 1.00 95.12 378 VAL A N 1
ATOM 2909 C CA . VAL A 1 378 ? 12.787 -18.682 -4.230 1.00 95.12 378 VAL A CA 1
ATOM 2910 C C . VAL A 1 378 ? 13.649 -17.683 -4.998 1.00 95.12 378 VAL A C 1
ATOM 2912 O O . VAL A 1 378 ? 14.057 -17.992 -6.110 1.00 95.12 378 VAL A O 1
ATOM 2915 N N . GLU A 1 379 ? 14.020 -16.550 -4.397 1.00 92.00 379 GLU A N 1
ATOM 2916 C CA . GLU A 1 379 ? 14.942 -15.589 -5.018 1.00 92.00 379 GLU A CA 1
ATOM 2917 C C . GLU A 1 379 ? 16.330 -16.197 -5.283 1.00 92.00 379 GLU A C 1
ATOM 2919 O O . GLU A 1 379 ? 16.885 -16.039 -6.368 1.00 92.00 379 GLU A O 1
ATOM 2924 N N . GLY A 1 380 ? 16.876 -16.950 -4.320 1.00 90.25 380 GLY A N 1
ATOM 2925 C CA . GLY A 1 380 ? 18.147 -17.660 -4.502 1.00 90.25 380 GLY A CA 1
ATOM 2926 C C . GLY A 1 380 ? 18.074 -18.727 -5.599 1.00 90.25 380 GLY A C 1
ATOM 2927 O O . GLY A 1 380 ? 19.001 -18.868 -6.398 1.00 90.25 380 GLY A O 1
ATOM 2928 N N . LEU A 1 381 ? 16.965 -19.472 -5.670 1.00 92.06 381 LEU A N 1
ATOM 2929 C CA . LEU A 1 381 ? 16.721 -20.435 -6.745 1.00 92.06 381 LEU A CA 1
ATOM 2930 C C . LEU A 1 381 ? 16.599 -19.739 -8.095 1.00 92.06 381 LEU A C 1
ATOM 2932 O O . LEU A 1 381 ? 17.247 -20.165 -9.034 1.00 92.06 381 LEU A O 1
ATOM 2936 N N . LEU A 1 382 ? 15.864 -18.637 -8.194 1.00 89.12 382 LEU A N 1
ATOM 2937 C CA . LEU A 1 382 ? 15.636 -17.944 -9.458 1.00 89.12 382 LEU A CA 1
ATOM 2938 C C . LEU A 1 382 ? 16.936 -17.492 -10.141 1.00 89.12 382 LEU A C 1
ATOM 2940 O O . LEU A 1 382 ? 17.007 -17.456 -11.364 1.00 89.12 382 LEU A O 1
ATOM 2944 N N . GLN A 1 383 ? 17.979 -17.195 -9.363 1.00 85.75 383 GLN A N 1
ATOM 2945 C CA . GLN A 1 383 ? 19.298 -16.837 -9.889 1.00 85.75 383 GLN A CA 1
ATOM 2946 C C . GLN A 1 383 ? 20.111 -18.041 -10.392 1.00 85.75 383 GLN A C 1
ATOM 2948 O O . GLN A 1 383 ? 20.947 -17.881 -11.279 1.00 85.75 383 GLN A O 1
ATOM 2953 N N . ARG A 1 384 ? 19.914 -19.233 -9.815 1.00 87.88 384 ARG A N 1
ATOM 2954 C CA . ARG A 1 384 ? 20.755 -20.424 -10.067 1.00 87.88 384 ARG A CA 1
ATOM 2955 C C . ARG A 1 384 ? 20.067 -21.482 -10.923 1.00 87.88 384 ARG A C 1
ATOM 2957 O O . ARG A 1 384 ? 20.707 -22.103 -11.761 1.00 87.88 384 ARG A O 1
ATOM 2964 N N . ASP A 1 385 ? 18.785 -21.693 -10.670 1.00 90.00 385 ASP A N 1
ATOM 2965 C CA . ASP A 1 385 ? 17.894 -22.639 -11.328 1.00 90.00 385 ASP A CA 1
ATOM 2966 C C . ASP A 1 385 ? 16.456 -22.067 -11.333 1.00 90.00 385 ASP A C 1
ATOM 2968 O O . ASP A 1 385 ? 15.654 -22.328 -10.423 1.00 90.00 385 ASP A O 1
ATOM 2972 N N . PRO A 1 386 ? 16.117 -21.251 -12.351 1.00 91.38 386 PRO A N 1
ATOM 2973 C CA . PRO A 1 386 ? 14.786 -20.668 -12.489 1.00 91.38 386 PRO A CA 1
ATOM 2974 C C . PRO A 1 386 ? 13.654 -21.700 -12.526 1.00 91.38 386 PRO A C 1
ATOM 2976 O O . PRO A 1 386 ? 12.556 -21.422 -12.043 1.00 91.38 386 PRO A O 1
ATOM 2979 N N . ALA A 1 387 ? 13.903 -22.897 -13.067 1.00 91.88 387 ALA A N 1
ATOM 2980 C CA . ALA A 1 387 ? 12.898 -23.953 -13.125 1.00 91.88 387 ALA A CA 1
ATOM 2981 C C . ALA A 1 387 ? 12.590 -24.492 -11.721 1.00 91.88 387 ALA A C 1
ATOM 2983 O O . ALA A 1 387 ? 11.421 -24.576 -11.340 1.00 91.88 387 ALA A O 1
ATOM 2984 N N . ALA A 1 388 ? 13.619 -24.742 -10.906 1.00 94.25 388 ALA A N 1
ATOM 2985 C CA . ALA A 1 388 ? 13.437 -25.145 -9.511 1.00 94.25 388 ALA A CA 1
ATOM 2986 C C . ALA A 1 388 ? 12.721 -24.071 -8.669 1.00 94.25 388 ALA A C 1
ATOM 2988 O O . ALA A 1 388 ? 11.958 -24.401 -7.756 1.00 94.25 388 ALA A O 1
ATOM 2989 N N . ALA A 1 389 ? 12.922 -22.783 -8.975 1.00 95.81 389 ALA A N 1
ATOM 2990 C CA . ALA A 1 389 ? 12.198 -21.690 -8.322 1.00 95.81 389 ALA A CA 1
ATOM 2991 C C . ALA A 1 389 ? 10.682 -21.777 -8.584 1.00 95.81 389 ALA A C 1
ATOM 2993 O O . ALA A 1 389 ? 9.881 -21.679 -7.651 1.00 95.81 389 ALA A O 1
ATOM 2994 N N . VAL A 1 390 ? 10.292 -22.029 -9.839 1.00 96.94 390 VAL A N 1
ATOM 2995 C CA . VAL A 1 390 ? 8.890 -22.238 -10.238 1.00 96.94 390 VAL A CA 1
ATOM 2996 C C . VAL A 1 390 ? 8.304 -23.475 -9.546 1.00 96.94 390 VAL A C 1
ATOM 2998 O O . VAL A 1 390 ? 7.234 -23.388 -8.937 1.00 96.94 390 VAL A O 1
ATOM 3001 N N . GLU A 1 391 ? 9.015 -24.607 -9.564 1.00 96.75 391 GLU A N 1
ATOM 3002 C CA . GLU A 1 391 ? 8.579 -25.849 -8.904 1.00 96.75 391 GLU A CA 1
ATOM 3003 C C . GLU A 1 391 ? 8.365 -25.661 -7.395 1.00 96.75 391 GLU A C 1
ATOM 3005 O O . GLU A 1 391 ? 7.401 -26.177 -6.819 1.00 96.75 391 GLU A O 1
ATOM 3010 N N . ARG A 1 392 ? 9.227 -24.872 -6.739 1.00 95.06 392 ARG A N 1
ATOM 3011 C CA . ARG A 1 392 ? 9.100 -24.565 -5.310 1.00 95.06 392 ARG A CA 1
ATOM 3012 C C . ARG A 1 392 ? 7.791 -23.840 -5.006 1.00 95.06 392 ARG A C 1
ATOM 3014 O O . ARG A 1 392 ? 7.083 -24.253 -4.087 1.00 95.06 392 ARG A O 1
ATOM 3021 N N . VAL A 1 393 ? 7.441 -22.804 -5.770 1.00 96.44 393 VAL A N 1
ATOM 3022 C CA . VAL A 1 393 ? 6.186 -22.058 -5.560 1.00 96.44 393 VAL A CA 1
ATOM 3023 C C . VAL A 1 393 ? 4.966 -22.932 -5.866 1.00 96.44 393 VAL A C 1
ATOM 3025 O O . VAL A 1 393 ? 3.990 -22.912 -5.115 1.00 96.44 393 VAL A O 1
ATOM 3028 N N . GLN A 1 394 ? 5.029 -23.781 -6.897 1.00 96.25 394 GLN A N 1
ATOM 3029 C CA . GLN A 1 394 ? 3.975 -24.763 -7.180 1.00 96.25 394 GLN A CA 1
ATOM 3030 C C . GLN A 1 394 ? 3.756 -25.732 -6.007 1.00 96.25 394 GLN A C 1
ATOM 3032 O O . GLN A 1 394 ? 2.612 -26.005 -5.634 1.00 96.25 394 GLN A O 1
ATOM 3037 N N . ALA A 1 395 ? 4.836 -26.208 -5.380 1.00 94.44 395 ALA A N 1
ATOM 3038 C CA . ALA A 1 395 ? 4.749 -27.054 -4.194 1.00 94.44 395 ALA A CA 1
ATOM 3039 C C . ALA A 1 395 ? 4.111 -26.321 -2.999 1.00 94.44 395 ALA A C 1
ATOM 3041 O O . ALA A 1 395 ? 3.314 -26.926 -2.277 1.00 94.44 395 ALA A O 1
ATOM 3042 N N . LEU A 1 396 ? 4.404 -25.026 -2.816 1.00 94.69 396 LEU A N 1
ATOM 3043 C CA . LEU A 1 396 ? 3.764 -24.196 -1.787 1.00 94.69 396 LEU A CA 1
ATOM 3044 C C . LEU A 1 396 ? 2.258 -24.055 -2.035 1.00 94.69 396 LEU A C 1
ATOM 3046 O O . LEU A 1 396 ? 1.470 -24.248 -1.113 1.00 94.69 396 LEU A O 1
ATOM 3050 N N . ILE A 1 397 ? 1.839 -23.810 -3.281 1.00 94.25 397 ILE A N 1
ATOM 3051 C CA . ILE A 1 397 ? 0.414 -23.737 -3.651 1.00 94.25 397 ILE A CA 1
ATOM 3052 C C . ILE A 1 397 ? -0.305 -25.052 -3.335 1.00 94.25 397 ILE A C 1
ATOM 3054 O O . ILE A 1 397 ? -1.410 -25.037 -2.789 1.00 94.25 397 ILE A O 1
ATOM 3058 N N . ALA A 1 398 ? 0.313 -26.191 -3.661 1.00 93.25 398 ALA A N 1
ATOM 3059 C CA . ALA A 1 398 ? -0.278 -27.508 -3.431 1.00 93.25 398 ALA A CA 1
ATOM 3060 C C . ALA A 1 398 ? -0.523 -27.796 -1.938 1.00 93.25 398 ALA A C 1
ATOM 3062 O O . ALA A 1 398 ? -1.494 -28.470 -1.589 1.00 93.25 398 ALA A O 1
ATOM 3063 N N . GLN A 1 399 ? 0.336 -27.267 -1.063 1.00 91.25 399 GLN A N 1
ATOM 3064 C CA . GLN A 1 399 ? 0.264 -27.452 0.390 1.00 91.25 399 GLN A CA 1
ATOM 3065 C C . GLN A 1 399 ? -0.585 -26.381 1.092 1.00 91.25 399 GLN A C 1
ATOM 3067 O O . GLN A 1 399 ? -1.046 -26.602 2.212 1.00 91.25 399 GLN A O 1
ATOM 3072 N N . ALA A 1 400 ? -0.820 -25.235 0.448 1.00 90.81 400 ALA A N 1
ATOM 3073 C CA . ALA A 1 400 ? -1.527 -24.113 1.048 1.00 90.81 400 ALA A CA 1
ATOM 3074 C C . ALA A 1 400 ? -3.045 -24.365 1.209 1.00 90.81 400 ALA A C 1
ATOM 3076 O O . ALA A 1 400 ? -3.676 -24.981 0.333 1.00 90.81 400 ALA A O 1
ATOM 3077 N N . PRO A 1 401 ? -3.668 -23.836 2.285 1.00 90.56 401 PRO A N 1
ATOM 3078 C CA . PRO A 1 401 ? -5.123 -23.762 2.416 1.00 90.56 401 PRO A CA 1
ATOM 3079 C C . PRO A 1 401 ? -5.752 -22.963 1.270 1.00 90.56 401 PRO A C 1
ATOM 3081 O O . PRO A 1 401 ? -5.143 -22.022 0.766 1.00 90.56 401 PRO A O 1
ATOM 3084 N N . GLU A 1 402 ? -6.996 -23.284 0.905 1.00 86.56 402 GLU A N 1
ATOM 3085 C CA . GLU A 1 402 ? -7.687 -22.711 -0.262 1.00 86.56 402 GLU A CA 1
ATOM 3086 C C . GLU A 1 402 ? -7.652 -21.174 -0.308 1.00 86.56 402 GLU A C 1
ATOM 3088 O O . GLU A 1 402 ? -7.313 -20.607 -1.344 1.00 86.56 402 GLU A O 1
ATOM 3093 N N . GLY A 1 403 ? -7.870 -20.507 0.832 1.00 85.12 403 GLY A N 1
ATOM 3094 C CA . GLY A 1 403 ? -7.858 -19.043 0.926 1.00 85.12 403 GLY A CA 1
ATOM 3095 C C . GLY A 1 403 ? -6.516 -18.364 0.614 1.00 85.12 403 GLY A C 1
ATOM 3096 O O . GLY A 1 403 ? -6.520 -17.190 0.279 1.00 85.12 403 GLY A O 1
ATOM 3097 N N . HIS A 1 404 ? -5.386 -19.080 0.673 1.00 86.56 404 HIS A N 1
ATOM 3098 C CA . HIS A 1 404 ? -4.048 -18.521 0.404 1.00 86.56 404 HIS A CA 1
ATOM 3099 C C . HIS A 1 404 ? -3.521 -18.873 -0.996 1.00 86.56 404 HIS A C 1
ATOM 3101 O O . HIS A 1 404 ? -2.485 -18.368 -1.429 1.00 86.56 404 HIS A O 1
ATOM 3107 N N . ARG A 1 405 ? -4.211 -19.759 -1.728 1.00 90.06 405 ARG A N 1
ATOM 3108 C CA . ARG A 1 405 ? -3.744 -20.238 -3.040 1.00 90.06 405 ARG A CA 1
ATOM 3109 C C . ARG A 1 405 ? -3.781 -19.157 -4.113 1.00 90.06 405 ARG A C 1
ATOM 3111 O O . ARG A 1 405 ? -2.980 -19.224 -5.038 1.00 90.06 405 ARG A O 1
ATOM 3118 N N . ALA A 1 406 ? -4.698 -18.196 -4.007 1.00 88.25 406 ALA A N 1
ATOM 3119 C CA . ALA A 1 406 ? -4.802 -17.088 -4.954 1.00 88.25 406 ALA A CA 1
ATOM 3120 C C . ALA A 1 406 ? -3.542 -16.209 -4.918 1.00 88.25 406 ALA A C 1
ATOM 3122 O O . ALA A 1 406 ? -2.921 -16.007 -5.957 1.00 88.25 406 ALA A O 1
ATOM 3123 N N . ASP A 1 407 ? -3.107 -15.791 -3.728 1.00 88.44 407 ASP A N 1
ATOM 3124 C CA . ASP A 1 407 ? -1.915 -14.950 -3.558 1.00 88.44 407 ASP A CA 1
ATOM 3125 C C . ASP A 1 407 ? -0.639 -15.672 -4.011 1.00 88.44 407 ASP A C 1
ATOM 3127 O O . ASP A 1 407 ? 0.183 -15.111 -4.735 1.00 88.44 407 ASP A O 1
ATOM 3131 N N . LEU A 1 408 ? -0.504 -16.958 -3.668 1.00 92.06 408 LEU A N 1
ATOM 3132 C CA . LEU A 1 408 ? 0.622 -17.772 -4.131 1.00 92.06 408 LEU A CA 1
ATOM 3133 C C . LEU A 1 408 ? 0.610 -17.993 -5.652 1.00 92.06 408 LEU A C 1
ATOM 3135 O O . LEU A 1 408 ? 1.674 -18.121 -6.249 1.00 92.06 408 LEU A O 1
ATOM 3139 N N . ARG A 1 409 ? -0.565 -18.026 -6.297 1.00 93.88 409 ARG A N 1
ATOM 3140 C CA . ARG A 1 409 ? -0.682 -18.084 -7.765 1.00 93.88 409 ARG A CA 1
ATOM 3141 C C . ARG A 1 409 ? -0.277 -16.770 -8.426 1.00 93.88 409 ARG A C 1
ATOM 3143 O O . ARG A 1 409 ? 0.376 -16.820 -9.465 1.00 93.88 409 ARG A O 1
ATOM 3150 N N . THR A 1 410 ? -0.612 -15.623 -7.833 1.00 91.88 410 THR A N 1
ATOM 3151 C CA . THR A 1 410 ? -0.093 -14.320 -8.284 1.00 91.88 410 THR A CA 1
ATOM 3152 C C . THR A 1 410 ? 1.432 -14.337 -8.266 1.00 91.88 410 THR A C 1
ATOM 3154 O O . THR A 1 410 ? 2.063 -14.068 -9.288 1.00 91.88 410 THR A O 1
ATOM 3157 N N . TRP A 1 411 ? 2.012 -14.773 -7.143 1.00 93.94 411 TRP A N 1
ATOM 3158 C CA . TRP A 1 411 ? 3.459 -14.892 -6.993 1.00 93.94 411 TRP A CA 1
ATOM 3159 C C . TRP A 1 411 ? 4.076 -15.915 -7.961 1.00 93.94 411 TRP A C 1
ATOM 3161 O O . TRP A 1 411 ? 5.121 -15.653 -8.549 1.00 93.94 411 TRP A O 1
ATOM 3171 N N . LEU A 1 412 ? 3.417 -17.053 -8.212 1.00 96.50 412 LEU A N 1
ATOM 3172 C CA . LEU A 1 412 ? 3.866 -18.030 -9.210 1.00 96.50 412 LEU A CA 1
ATOM 3173 C C . LEU A 1 412 ? 4.003 -17.405 -10.600 1.00 96.50 412 LEU A C 1
ATOM 3175 O O . LEU A 1 412 ? 5.011 -17.643 -11.257 1.00 96.50 412 LEU A O 1
ATOM 3179 N N . GLY A 1 413 ? 3.022 -16.612 -11.038 1.00 96.38 413 GLY A N 1
ATOM 3180 C CA . GLY A 1 413 ? 3.094 -15.945 -12.337 1.00 96.38 413 GLY A CA 1
ATOM 3181 C C . GLY A 1 413 ? 4.268 -14.963 -12.425 1.00 96.38 413 GLY A C 1
ATOM 3182 O O . GLY A 1 413 ? 4.976 -14.951 -13.428 1.00 96.38 413 GLY A O 1
ATOM 3183 N N . GLU A 1 414 ? 4.560 -14.220 -11.351 1.00 95.00 414 GLU A N 1
ATOM 3184 C CA . GLU A 1 414 ? 5.749 -13.352 -11.274 1.00 95.00 414 GLU A CA 1
ATOM 3185 C C . GLU A 1 414 ? 7.060 -14.148 -11.363 1.00 95.00 414 GLU A C 1
ATOM 3187 O O . GLU A 1 414 ? 7.993 -13.754 -12.062 1.00 95.00 414 GLU A O 1
ATOM 3192 N N . ILE A 1 415 ? 7.144 -15.288 -10.672 1.00 96.25 415 ILE A N 1
ATOM 3193 C CA . ILE A 1 415 ? 8.330 -16.150 -10.720 1.00 96.25 415 ILE A CA 1
ATOM 3194 C C . ILE A 1 415 ? 8.486 -16.793 -12.102 1.00 96.25 415 ILE A C 1
ATOM 3196 O O . ILE A 1 415 ? 9.602 -16.842 -12.611 1.00 96.25 415 ILE A O 1
ATOM 3200 N N . GLN A 1 416 ? 7.396 -17.214 -12.749 1.00 96.88 416 GLN A N 1
ATOM 3201 C CA . GLN A 1 416 ? 7.410 -17.719 -14.128 1.00 96.88 416 GLN A CA 1
ATOM 3202 C C . GLN A 1 416 ? 7.883 -16.649 -15.124 1.00 96.88 416 GLN A C 1
ATOM 3204 O O . GLN A 1 416 ? 8.717 -16.936 -15.985 1.00 96.88 416 GLN A O 1
ATOM 3209 N N . ASP A 1 417 ? 7.419 -15.405 -14.983 1.00 94.62 417 ASP A N 1
ATOM 3210 C CA . ASP A 1 417 ? 7.850 -14.278 -15.815 1.00 94.62 417 ASP A CA 1
ATOM 3211 C C . ASP A 1 417 ? 9.361 -14.024 -15.706 1.00 94.62 417 ASP A C 1
ATOM 3213 O O . ASP A 1 417 ? 10.083 -13.977 -16.716 1.00 94.62 417 ASP A O 1
ATOM 3217 N N . ARG A 1 418 ? 9.855 -13.927 -14.466 1.00 92.00 418 ARG A N 1
ATOM 3218 C CA . ARG A 1 418 ? 11.279 -13.714 -14.180 1.00 92.00 418 ARG A CA 1
ATOM 3219 C C . ARG A 1 418 ? 12.133 -14.920 -14.576 1.00 92.00 418 ARG A C 1
ATOM 3221 O O . ARG A 1 418 ? 13.279 -14.734 -14.974 1.00 92.00 418 ARG A O 1
ATOM 3228 N N . ALA A 1 419 ? 11.568 -16.128 -14.550 1.00 89.19 419 ALA A N 1
ATOM 3229 C CA . ALA A 1 419 ? 12.199 -17.352 -15.043 1.00 89.19 419 ALA A CA 1
ATOM 3230 C C . ALA A 1 419 ? 12.219 -17.464 -16.580 1.00 89.19 419 ALA A C 1
ATOM 3232 O O . ALA A 1 419 ? 12.716 -18.456 -17.110 1.00 89.19 419 ALA A O 1
ATOM 3233 N N . GLY A 1 420 ? 11.690 -16.474 -17.310 1.00 87.38 420 GLY A N 1
ATOM 3234 C CA . GLY A 1 420 ? 11.679 -16.487 -18.774 1.00 87.38 420 GLY A CA 1
ATOM 3235 C C . GLY A 1 420 ? 10.612 -17.398 -19.380 1.00 87.38 420 GLY A C 1
ATOM 3236 O O . GLY A 1 420 ? 10.792 -17.869 -20.500 1.00 87.38 420 GLY A O 1
ATOM 3237 N N . GLN A 1 421 ? 9.507 -17.637 -18.667 1.00 92.38 421 GLN A N 1
ATOM 3238 C CA . GLN A 1 421 ? 8.393 -18.488 -19.101 1.00 92.38 421 GLN A CA 1
ATOM 3239 C C . GLN A 1 421 ? 7.111 -17.658 -19.332 1.00 92.38 421 GLN A C 1
ATOM 3241 O O . GLN A 1 421 ? 6.133 -17.818 -18.598 1.00 92.38 421 GLN A O 1
ATOM 3246 N N . PRO A 1 422 ? 7.075 -16.762 -20.341 1.00 91.81 422 PRO A N 1
ATOM 3247 C CA . PRO A 1 422 ? 5.959 -15.833 -20.544 1.00 91.81 422 PRO A CA 1
ATOM 3248 C C . PRO A 1 422 ? 4.631 -16.540 -20.853 1.00 91.81 422 PRO A C 1
ATOM 3250 O O . PRO A 1 422 ? 3.576 -16.082 -20.424 1.00 91.81 422 PRO A O 1
ATOM 3253 N N . GLU A 1 423 ? 4.655 -17.677 -21.555 1.00 95.12 423 GLU A N 1
ATOM 3254 C CA . GLU A 1 423 ? 3.433 -18.444 -21.831 1.00 95.12 423 GLU A CA 1
ATOM 3255 C C . GLU A 1 423 ? 2.815 -19.016 -20.545 1.00 95.12 423 GLU A C 1
ATOM 3257 O O . GLU A 1 423 ? 1.605 -18.919 -20.329 1.00 95.12 423 GLU A O 1
ATOM 3262 N N . GLU A 1 424 ? 3.653 -19.572 -19.669 1.00 97.12 424 GLU A N 1
ATOM 3263 C CA . GLU A 1 424 ? 3.229 -20.146 -18.393 1.00 97.12 424 GLU A CA 1
ATOM 3264 C C . GLU A 1 424 ? 2.723 -19.060 -17.439 1.00 97.12 424 GLU A C 1
ATOM 3266 O O . GLU A 1 424 ? 1.641 -19.209 -16.867 1.00 97.12 424 GLU A O 1
ATOM 3271 N N . ALA A 1 425 ? 3.456 -17.945 -17.332 1.00 97.50 425 ALA A N 1
ATOM 3272 C CA . ALA A 1 425 ? 3.069 -16.787 -16.528 1.00 97.50 425 ALA A CA 1
ATOM 3273 C C . ALA A 1 425 ? 1.706 -16.232 -16.965 1.00 97.50 425 ALA A C 1
ATOM 3275 O O . ALA A 1 425 ? 0.790 -16.098 -16.148 1.00 97.50 425 ALA A O 1
ATOM 3276 N N . LEU A 1 426 ? 1.531 -16.007 -18.274 1.00 96.56 426 LEU A N 1
ATOM 3277 C CA . LEU A 1 426 ? 0.272 -15.535 -18.845 1.00 96.56 426 LEU A CA 1
ATOM 3278 C C . LEU A 1 426 ? -0.879 -16.496 -18.536 1.00 96.56 426 LEU A C 1
ATOM 3280 O O . LEU A 1 426 ? -1.965 -16.054 -18.160 1.00 96.56 426 LEU A O 1
ATOM 3284 N N . ARG A 1 427 ? -0.654 -17.808 -18.666 1.00 96.44 427 ARG A N 1
ATOM 3285 C CA . ARG A 1 427 ? -1.677 -18.818 -18.371 1.00 96.44 427 ARG A CA 1
ATOM 3286 C C . ARG A 1 427 ? -2.080 -18.800 -16.897 1.00 96.44 427 ARG A C 1
ATOM 3288 O O . ARG A 1 427 ? -3.274 -18.855 -16.601 1.00 96.44 427 ARG A O 1
ATOM 3295 N N . THR A 1 428 ? -1.110 -18.692 -15.990 1.00 97.00 428 THR A N 1
ATOM 3296 C CA . THR A 1 428 ? -1.342 -18.593 -14.542 1.00 97.00 428 THR A CA 1
ATOM 3297 C C . THR A 1 428 ? -2.169 -17.357 -14.197 1.00 97.00 428 THR A C 1
ATOM 3299 O O . THR A 1 428 ? -3.197 -17.475 -13.525 1.00 97.00 428 THR A O 1
ATOM 3302 N N . TRP A 1 429 ? -1.777 -16.183 -14.696 1.00 95.88 429 TRP A N 1
ATOM 3303 C CA . TRP A 1 429 ? -2.497 -14.938 -14.440 1.00 95.88 429 TRP A CA 1
ATOM 3304 C C . TRP A 1 429 ? -3.900 -14.937 -15.054 1.00 95.88 429 TRP A C 1
ATOM 3306 O O . TRP A 1 429 ? -4.865 -14.607 -14.370 1.00 95.88 429 TRP A O 1
ATOM 3316 N N . MET A 1 430 ? -4.065 -15.390 -16.300 1.00 94.81 430 MET A N 1
ATOM 3317 C CA . MET A 1 430 ? -5.383 -15.485 -16.945 1.00 94.81 430 MET A CA 1
ATOM 3318 C C . MET A 1 430 ? -6.339 -16.431 -16.207 1.00 94.81 430 MET A C 1
ATOM 3320 O O . MET A 1 430 ? -7.533 -16.134 -16.093 1.00 94.81 430 MET A O 1
ATOM 3324 N N . ALA A 1 431 ? -5.834 -17.551 -15.681 1.00 93.75 431 ALA A N 1
ATOM 3325 C CA . ALA A 1 431 ? -6.632 -18.447 -14.849 1.00 93.75 431 ALA A CA 1
ATOM 3326 C C . ALA A 1 431 ? -7.109 -17.737 -13.572 1.00 93.75 431 ALA A C 1
ATOM 3328 O O . ALA A 1 431 ? -8.289 -17.809 -13.241 1.00 93.75 431 ALA A O 1
ATOM 3329 N N . LEU A 1 432 ? -6.228 -16.975 -12.912 1.00 92.62 432 LEU A N 1
ATOM 3330 C CA . LEU A 1 432 ? -6.583 -16.186 -11.730 1.00 92.62 432 LEU A CA 1
ATOM 3331 C C . LEU A 1 432 ? -7.648 -15.119 -12.039 1.00 92.62 432 LEU A C 1
ATOM 3333 O O . LEU A 1 432 ? -8.607 -14.972 -11.282 1.00 92.62 432 LEU A O 1
ATOM 3337 N N . GLN A 1 433 ? -7.513 -14.406 -13.162 1.00 92.50 433 GLN A N 1
ATOM 3338 C CA . GLN A 1 433 ? -8.503 -13.415 -13.599 1.00 92.50 433 GLN A CA 1
ATOM 3339 C C . GLN A 1 433 ? -9.875 -14.059 -13.836 1.00 92.50 433 GLN A C 1
ATOM 3341 O O . GLN A 1 433 ? -10.896 -13.524 -13.400 1.00 92.50 433 GLN A O 1
ATOM 3346 N N . THR A 1 434 ? -9.892 -15.238 -14.462 1.00 90.94 434 THR A N 1
ATOM 3347 C CA . THR A 1 434 ? -11.120 -15.995 -14.743 1.00 90.94 434 THR A CA 1
ATOM 3348 C C . THR A 1 434 ? -11.791 -16.475 -13.454 1.00 90.94 434 THR A C 1
ATOM 3350 O O . THR A 1 434 ? -12.994 -16.276 -13.288 1.00 90.94 434 THR A O 1
ATOM 3353 N N . ASP A 1 435 ? -11.018 -17.037 -12.519 1.00 89.75 435 ASP A N 1
ATOM 3354 C CA . ASP A 1 435 ? -11.510 -17.529 -11.223 1.00 89.75 435 ASP A CA 1
ATOM 3355 C C . ASP A 1 435 ? -12.161 -16.403 -10.392 1.00 89.75 435 ASP A C 1
ATOM 3357 O O . ASP A 1 435 ? -13.105 -16.636 -9.636 1.00 89.75 435 ASP A O 1
ATOM 3361 N N . GLN A 1 436 ? -11.686 -15.163 -10.549 1.00 88.94 436 GLN A N 1
ATOM 3362 C CA . GLN A 1 436 ? -12.171 -13.996 -9.805 1.00 88.94 436 GLN A CA 1
ATOM 3363 C C . GLN A 1 436 ? -13.240 -13.181 -10.550 1.00 88.94 436 GLN A C 1
ATOM 3365 O O . GLN A 1 436 ? -13.868 -12.307 -9.948 1.00 88.94 436 GLN A O 1
ATOM 3370 N N . ALA A 1 437 ? -13.489 -13.453 -11.835 1.00 90.06 437 ALA A N 1
ATOM 3371 C CA . ALA A 1 437 ? -14.355 -12.630 -12.679 1.00 90.06 437 ALA A CA 1
ATOM 3372 C C . ALA A 1 437 ? -15.791 -12.505 -12.139 1.00 90.06 437 ALA A C 1
ATOM 3374 O O . ALA A 1 437 ? -16.375 -11.427 -12.210 1.00 90.06 437 ALA A O 1
ATOM 3375 N N . SER A 1 438 ? -16.353 -13.564 -11.541 1.00 88.88 438 SER A N 1
ATOM 3376 C CA . SER A 1 438 ? -17.725 -13.545 -11.005 1.00 88.88 438 SER A CA 1
ATOM 3377 C C . SER A 1 438 ? -17.896 -12.693 -9.743 1.00 88.88 438 SER A C 1
ATOM 3379 O O . SER A 1 438 ? -19.025 -12.414 -9.350 1.00 88.88 438 SER A O 1
ATOM 3381 N N . GLN A 1 439 ? -16.798 -12.323 -9.080 1.00 88.56 439 GLN A N 1
ATOM 3382 C CA . GLN A 1 439 ? -16.790 -11.501 -7.862 1.00 88.56 439 GLN A CA 1
ATOM 3383 C C . GLN A 1 439 ? -16.484 -10.026 -8.163 1.00 88.56 439 GLN A C 1
ATOM 3385 O O . GLN A 1 439 ? -16.430 -9.200 -7.254 1.00 88.56 439 GLN A O 1
ATOM 3390 N N . ARG A 1 440 ? -16.255 -9.696 -9.437 1.00 90.25 440 ARG A N 1
ATOM 3391 C CA . ARG A 1 440 ? -15.797 -8.392 -9.911 1.00 90.25 440 ARG A CA 1
ATOM 3392 C C . ARG A 1 440 ? -16.862 -7.706 -10.768 1.00 90.25 440 ARG A C 1
ATOM 3394 O O . ARG A 1 440 ? -17.786 -8.339 -11.273 1.00 90.25 440 ARG A O 1
ATOM 3401 N N . LEU A 1 441 ? -16.736 -6.391 -10.924 1.00 87.81 441 LEU A N 1
ATOM 3402 C CA . LEU A 1 441 ? -17.660 -5.575 -11.709 1.00 87.81 441 LEU A CA 1
ATOM 3403 C C . LEU A 1 441 ? -17.465 -5.819 -13.211 1.00 87.81 441 LEU A C 1
ATOM 3405 O O . LEU A 1 441 ? -16.322 -5.858 -13.661 1.00 87.81 441 LEU A O 1
ATOM 3409 N N . PRO A 1 442 ? -18.531 -5.914 -14.021 1.00 88.94 442 PRO A N 1
ATOM 3410 C CA . PRO A 1 442 ? -18.378 -5.985 -15.470 1.00 88.94 442 PRO A CA 1
ATOM 3411 C C . PRO A 1 442 ? -17.667 -4.738 -16.013 1.00 88.94 442 PRO A C 1
ATOM 3413 O O . PRO A 1 442 ? -17.764 -3.652 -15.435 1.00 88.94 442 PRO A O 1
ATOM 3416 N N . LEU A 1 443 ? -16.975 -4.872 -17.147 1.00 89.19 443 LEU A N 1
ATOM 3417 C CA . LEU A 1 443 ? -16.317 -3.736 -17.794 1.00 89.19 443 LEU A CA 1
ATOM 3418 C C . LEU A 1 443 ? -17.336 -2.628 -18.101 1.00 89.19 443 LEU A C 1
ATOM 3420 O O . LEU A 1 443 ? -18.334 -2.917 -18.766 1.00 89.19 443 LEU A O 1
ATOM 3424 N N . PRO A 1 444 ? -17.116 -1.380 -17.641 1.00 86.06 444 PRO A N 1
ATOM 3425 C CA . PRO A 1 444 ? -18.056 -0.294 -17.875 1.00 86.06 444 PRO A CA 1
ATOM 3426 C C . PRO A 1 444 ? -18.318 -0.103 -19.375 1.00 86.06 444 PRO A C 1
ATOM 3428 O O . PRO A 1 444 ? -17.367 -0.171 -20.168 1.00 86.06 444 PRO A O 1
ATOM 3431 N N . PRO A 1 445 ? -19.572 0.146 -19.793 1.00 82.44 445 PRO A N 1
ATOM 3432 C CA . PRO A 1 445 ? -19.850 0.536 -21.169 1.00 82.44 445 PRO A CA 1
ATOM 3433 C C . PRO A 1 445 ? -19.114 1.843 -21.501 1.00 82.44 445 PRO A C 1
ATOM 3435 O O . PRO A 1 445 ? -18.762 2.605 -20.612 1.00 82.44 445 PRO A O 1
ATOM 3438 N N . GLN A 1 446 ? -18.860 2.105 -22.782 1.00 86.38 446 GLN A N 1
ATOM 3439 C CA . GLN A 1 446 ? -18.125 3.296 -23.223 1.00 86.38 446 GLN A CA 1
ATOM 3440 C C . GLN A 1 446 ? -18.945 4.051 -24.265 1.00 86.38 446 GLN A C 1
ATOM 3442 O O . GLN A 1 446 ? -19.281 3.487 -25.315 1.00 86.38 446 GLN A O 1
ATOM 3447 N N . ALA A 1 447 ? -19.251 5.323 -24.006 1.00 86.31 447 ALA A N 1
ATOM 3448 C CA . ALA A 1 447 ? -19.962 6.155 -24.964 1.00 86.31 447 ALA A CA 1
ATOM 3449 C C . ALA A 1 447 ? -19.124 6.416 -26.227 1.00 86.31 447 ALA A C 1
ATOM 3451 O O . ALA A 1 447 ? -17.910 6.641 -26.188 1.00 86.31 447 ALA A O 1
ATOM 3452 N N . LYS A 1 448 ? -19.793 6.412 -27.384 1.00 87.12 448 LYS A N 1
ATOM 3453 C CA . LYS A 1 448 ? -19.180 6.832 -28.651 1.00 87.12 448 LYS A CA 1
ATOM 3454 C C . LYS A 1 448 ? -18.960 8.344 -28.648 1.00 87.12 448 LYS A C 1
ATOM 3456 O O . LYS A 1 448 ? -19.682 9.070 -27.970 1.00 87.12 448 LYS A O 1
ATOM 3461 N N . ALA A 1 449 ? -17.993 8.807 -29.437 1.00 87.31 449 ALA A N 1
ATOM 3462 C CA . ALA A 1 449 ? -17.831 10.236 -29.671 1.00 87.31 449 ALA A CA 1
ATOM 3463 C C . ALA A 1 449 ? -19.106 10.797 -30.337 1.00 87.31 449 ALA A C 1
ATOM 3465 O O . ALA A 1 449 ? -19.652 10.149 -31.242 1.00 87.31 449 ALA A O 1
ATOM 3466 N N . PRO A 1 450 ? -19.612 11.958 -29.888 1.00 88.00 450 PRO A N 1
ATOM 3467 C CA . PRO A 1 450 ? -20.740 12.613 -30.532 1.00 88.00 450 PRO A CA 1
ATOM 3468 C C . PRO A 1 450 ? -20.325 13.151 -31.915 1.00 88.00 450 PRO A C 1
ATOM 3470 O O . PRO A 1 450 ? -19.141 13.380 -32.154 1.00 88.00 450 PRO A O 1
ATOM 3473 N N . PRO A 1 451 ? -21.280 13.425 -32.823 1.00 86.69 451 PRO A N 1
ATOM 3474 C CA . PRO A 1 451 ? -20.983 14.075 -34.104 1.00 86.69 451 PRO A CA 1
ATOM 3475 C C . PRO A 1 451 ? -20.350 15.467 -33.951 1.00 86.69 451 PRO A C 1
ATOM 3477 O O . PRO A 1 451 ? -19.638 15.925 -34.838 1.00 86.69 451 PRO A O 1
ATOM 3480 N N . SER A 1 452 ? -20.641 16.145 -32.839 1.00 90.31 452 SER A N 1
ATOM 3481 C CA . SER A 1 452 ? -20.081 17.443 -32.471 1.00 90.31 452 SER A CA 1
ATOM 3482 C C . SER A 1 452 ? -20.038 17.581 -30.952 1.00 90.31 452 SER A C 1
ATOM 3484 O O . SER A 1 452 ? -21.010 17.236 -30.270 1.00 90.31 452 SER A O 1
ATOM 3486 N N . TRP A 1 453 ? -18.943 18.123 -30.427 1.00 93.19 453 TRP A N 1
ATOM 3487 C CA . TRP A 1 453 ? -18.801 18.419 -29.003 1.00 93.19 453 TRP A CA 1
ATOM 3488 C C . TRP A 1 453 ? -19.553 19.703 -28.614 1.00 93.19 453 TRP A C 1
ATOM 3490 O O . TRP A 1 453 ? -19.572 20.649 -29.401 1.00 93.19 453 TRP A O 1
ATOM 3500 N N . PRO A 1 454 ? -20.152 19.773 -27.410 1.00 92.38 454 PRO A N 1
ATOM 3501 C CA . PRO A 1 454 ? -20.761 21.000 -26.906 1.00 92.38 454 PRO A CA 1
ATOM 3502 C C . PRO A 1 454 ? -19.682 22.067 -26.694 1.00 92.38 454 PRO A C 1
ATOM 3504 O O . PRO A 1 454 ? -18.525 21.740 -26.414 1.00 92.38 454 PRO A O 1
ATOM 3507 N N . GLU A 1 455 ? -20.029 23.345 -26.832 1.00 92.12 455 GLU A N 1
ATOM 3508 C CA . GLU A 1 455 ? -19.076 24.428 -26.571 1.00 92.12 455 GLU A CA 1
ATOM 3509 C C . GLU A 1 455 ? -18.613 24.415 -25.108 1.00 92.12 455 GLU A C 1
ATOM 3511 O O . GLU A 1 455 ? -19.361 24.053 -24.197 1.00 92.12 455 GLU A O 1
ATOM 3516 N N . MET A 1 456 ? -17.349 24.780 -24.890 1.00 91.62 456 MET A N 1
ATOM 3517 C CA . MET A 1 456 ? -16.810 24.941 -23.545 1.00 91.62 456 MET A CA 1
ATOM 3518 C C . MET A 1 456 ? -17.361 26.235 -22.949 1.00 91.62 456 MET A C 1
ATOM 3520 O O . MET A 1 456 ? -17.235 27.297 -23.560 1.00 91.62 456 MET A O 1
ATOM 3524 N N . ALA A 1 457 ? -17.988 26.153 -21.775 1.00 88.88 457 ALA A N 1
ATOM 3525 C CA . ALA A 1 457 ? -18.561 27.333 -21.137 1.00 88.88 457 ALA A CA 1
ATOM 3526 C C . ALA A 1 457 ? -17.468 28.327 -20.703 1.00 88.88 457 ALA A C 1
ATOM 3528 O O . ALA A 1 457 ? -16.330 27.955 -20.412 1.00 88.88 457 ALA A O 1
ATOM 3529 N N . SER A 1 458 ? -17.804 29.617 -20.637 1.00 85.31 458 SER A N 1
ATOM 3530 C CA . SER A 1 458 ? -16.874 30.633 -20.142 1.00 85.31 458 SER A CA 1
ATOM 3531 C C . SER A 1 458 ? -16.691 30.506 -18.630 1.00 85.31 458 SER A C 1
ATOM 3533 O O . SER A 1 458 ? -17.669 30.540 -17.888 1.00 85.31 458 SER A O 1
ATOM 3535 N N . ILE A 1 459 ? -15.442 30.444 -18.170 1.00 82.12 459 ILE A N 1
ATOM 3536 C CA . ILE A 1 459 ? -15.117 30.544 -16.740 1.00 82.12 459 ILE A CA 1
ATOM 3537 C C . ILE A 1 459 ? -15.322 31.999 -16.300 1.00 82.12 459 ILE A C 1
ATOM 3539 O O . ILE A 1 459 ? -14.708 32.888 -16.902 1.00 82.12 459 ILE A O 1
ATOM 3543 N N . ASP A 1 460 ? -16.157 32.233 -15.285 1.00 74.25 460 ASP A N 1
ATOM 3544 C CA . ASP A 1 460 ? -16.386 33.563 -14.709 1.00 74.25 460 ASP A CA 1
ATOM 3545 C C . ASP A 1 460 ? -15.135 34.120 -13.990 1.00 74.25 460 ASP A C 1
ATOM 3547 O O . ASP A 1 460 ? -14.205 33.385 -13.646 1.00 74.25 460 ASP A O 1
ATOM 3551 N N . GLU A 1 461 ? -15.071 35.444 -13.813 1.00 68.00 461 GLU A N 1
ATOM 3552 C CA . GLU A 1 461 ? -13.896 36.112 -13.227 1.00 68.00 461 GLU A CA 1
ATOM 3553 C C . GLU A 1 461 ? -13.666 35.720 -11.759 1.00 68.00 461 GLU A C 1
ATOM 3555 O O . GLU A 1 461 ? -12.525 35.507 -11.359 1.00 68.00 461 GLU A O 1
ATOM 3560 N N . ALA A 1 462 ? -14.734 35.526 -10.978 1.00 63.28 462 ALA A N 1
ATOM 3561 C CA . ALA A 1 462 ? -14.635 35.139 -9.570 1.00 63.28 462 ALA A CA 1
ATOM 3562 C C . ALA A 1 462 ? -14.015 33.738 -9.387 1.00 63.28 462 ALA A C 1
ATOM 3564 O O . ALA A 1 462 ? -13.160 33.542 -8.524 1.00 63.28 462 ALA A O 1
ATOM 3565 N N . THR A 1 463 ? -14.391 32.781 -10.237 1.00 65.88 463 THR A N 1
ATOM 3566 C CA . THR A 1 463 ? -13.854 31.414 -10.252 1.00 65.88 463 THR A CA 1
ATOM 3567 C C . THR A 1 463 ? -12.420 31.400 -10.781 1.00 65.88 463 THR A C 1
ATOM 3569 O O . THR A 1 463 ? -11.587 30.648 -10.279 1.00 65.88 463 THR A O 1
ATOM 3572 N N . ARG A 1 464 ? -12.073 32.264 -11.748 1.00 65.19 464 ARG A N 1
ATOM 3573 C CA . ARG A 1 464 ? -10.671 32.417 -12.185 1.00 65.19 464 ARG A CA 1
ATOM 3574 C C . ARG A 1 464 ? -9.769 32.926 -11.064 1.00 65.19 464 ARG A C 1
ATOM 3576 O O . ARG A 1 464 ? -8.688 32.372 -10.875 1.00 65.19 464 ARG A O 1
ATOM 3583 N N . ASP A 1 465 ? -10.218 33.932 -10.320 1.00 56.94 465 ASP A N 1
ATOM 3584 C CA . ASP A 1 465 ? -9.424 34.569 -9.263 1.00 56.94 465 ASP A CA 1
ATOM 3585 C C . ASP A 1 465 ? -9.287 33.693 -8.007 1.00 56.94 465 ASP A C 1
ATOM 3587 O O . ASP A 1 465 ? -8.294 33.792 -7.286 1.00 56.94 465 ASP A O 1
ATOM 3591 N N . SER A 1 466 ? -10.243 32.791 -7.763 1.00 61.16 466 SER A N 1
ATOM 3592 C CA . SER A 1 466 ? -10.206 31.844 -6.639 1.00 61.16 466 SER A CA 1
ATOM 3593 C C . SER A 1 466 ? -9.127 30.751 -6.753 1.00 61.16 466 SER A C 1
ATOM 3595 O O . SER A 1 466 ? -8.773 30.129 -5.751 1.00 61.16 466 SER A O 1
ATOM 3597 N N . GLY A 1 467 ? -8.554 30.527 -7.947 1.00 57.53 467 GLY A N 1
ATOM 3598 C CA . GLY A 1 467 ? -7.469 29.557 -8.172 1.00 57.53 467 GLY A CA 1
ATOM 3599 C C . GLY A 1 467 ? -7.861 28.084 -7.974 1.00 57.53 467 GLY A C 1
ATOM 3600 O O . GLY A 1 467 ? -6.995 27.209 -7.933 1.00 57.53 467 GLY A O 1
ATOM 3601 N N . SER A 1 468 ? -9.154 27.800 -7.860 1.00 65.06 468 SER A N 1
ATOM 3602 C CA . SER A 1 468 ? -9.724 26.562 -7.344 1.00 65.06 468 SER A CA 1
ATOM 3603 C C . SER A 1 468 ? -10.354 25.684 -8.427 1.00 65.06 468 SER A C 1
ATOM 3605 O O . SER A 1 468 ? -11.563 25.472 -8.534 1.00 65.06 468 SER A O 1
ATOM 3607 N N . ALA A 1 469 ? -9.500 25.158 -9.295 1.00 79.56 469 ALA A N 1
ATOM 3608 C CA . ALA A 1 469 ? -9.928 24.200 -10.302 1.00 79.56 469 ALA A CA 1
ATOM 3609 C C . ALA A 1 469 ? -10.024 22.791 -9.689 1.00 79.56 469 ALA A C 1
ATOM 3611 O O . ALA A 1 469 ? -9.016 22.297 -9.172 1.00 79.56 469 ALA A O 1
ATOM 3612 N N . PRO A 1 470 ? -11.173 22.095 -9.782 1.00 89.25 470 PRO A N 1
ATOM 3613 C CA . PRO A 1 470 ? -11.234 20.690 -9.420 1.00 89.25 470 PRO A CA 1
ATOM 3614 C C . PRO A 1 470 ? -10.389 19.864 -10.385 1.00 89.25 470 PRO A C 1
ATOM 3616 O O . PRO A 1 470 ? -10.408 20.067 -11.603 1.00 89.25 470 PRO A O 1
ATOM 3619 N N . ILE A 1 471 ? -9.647 18.918 -9.825 1.00 92.31 471 ILE A N 1
ATOM 3620 C CA . ILE A 1 471 ? -8.779 18.018 -10.564 1.00 92.31 471 ILE A CA 1
ATOM 3621 C C . ILE A 1 471 ? -9.370 16.615 -10.490 1.00 92.31 471 ILE A C 1
ATOM 3623 O O . ILE A 1 471 ? -9.612 16.096 -9.403 1.00 92.31 471 ILE A O 1
ATOM 3627 N N . PHE A 1 472 ? -9.551 15.976 -11.639 1.00 94.62 472 PHE A N 1
ATOM 3628 C CA . PHE A 1 472 ? -9.938 14.573 -11.709 1.00 94.62 472 PHE A CA 1
ATOM 3629 C C . PHE A 1 472 ? -8.735 13.723 -12.077 1.00 94.62 472 PHE A C 1
ATOM 3631 O O . PHE A 1 472 ? -8.159 13.880 -13.153 1.00 94.62 472 PHE A O 1
ATOM 3638 N N . LEU A 1 473 ? -8.356 12.821 -11.178 1.00 96.88 473 LEU A N 1
ATOM 3639 C CA . LEU A 1 473 ? -7.327 11.825 -11.436 1.00 96.88 473 LEU A CA 1
ATOM 3640 C C . LEU A 1 473 ? -7.983 10.586 -12.036 1.00 96.88 473 LEU A C 1
ATOM 3642 O O . LEU A 1 473 ? -8.908 10.028 -11.445 1.00 96.88 473 LEU A O 1
ATOM 3646 N N . TRP A 1 474 ? -7.484 10.125 -13.178 1.00 96.12 474 TRP A N 1
ATOM 3647 C CA . TRP A 1 474 ? -7.944 8.883 -13.780 1.00 96.12 474 TRP A CA 1
ATOM 3648 C C . TRP A 1 474 ? -6.838 8.180 -14.568 1.00 96.12 474 TRP A C 1
ATOM 3650 O O . TRP A 1 474 ? -5.916 8.802 -15.089 1.00 96.12 474 TRP A O 1
ATOM 3660 N N . GLY A 1 475 ? -6.950 6.862 -14.678 1.00 95.88 475 GLY A N 1
ATOM 3661 C CA . GLY A 1 475 ? -6.160 6.052 -15.591 1.00 95.88 475 GLY A CA 1
ATOM 3662 C C . GLY A 1 475 ? -6.859 4.720 -15.835 1.00 95.88 475 GLY A C 1
ATOM 3663 O O . GLY A 1 475 ? -7.536 4.196 -14.950 1.00 95.88 475 GLY A O 1
ATOM 3664 N N . ALA A 1 476 ? -6.721 4.190 -17.047 1.00 95.44 476 ALA A N 1
ATOM 3665 C CA . ALA A 1 476 ? -7.255 2.875 -17.380 1.00 95.44 476 ALA A CA 1
ATOM 3666 C C . ALA A 1 476 ? -6.497 1.761 -16.616 1.00 95.44 476 ALA A C 1
ATOM 3668 O O . ALA A 1 476 ? -5.374 1.989 -16.163 1.00 95.44 476 ALA A O 1
ATOM 3669 N N . PRO A 1 477 ? -7.071 0.550 -16.479 1.00 95.56 477 PRO A N 1
ATOM 3670 C CA . PRO A 1 477 ? -6.376 -0.610 -15.928 1.00 95.56 477 PRO A CA 1
ATOM 3671 C C . PRO A 1 477 ? -4.943 -0.778 -16.450 1.00 95.56 477 PRO A C 1
ATOM 3673 O O . PRO A 1 477 ? -4.693 -0.610 -17.643 1.00 95.56 477 PRO A O 1
ATOM 3676 N N . GLY A 1 478 ? -4.014 -1.083 -15.540 1.00 94.88 478 GLY A N 1
ATOM 3677 C CA . GLY A 1 478 ? -2.586 -1.226 -15.834 1.00 94.88 478 GLY A CA 1
ATOM 3678 C C . GLY A 1 478 ? -1.809 0.082 -16.023 1.00 94.88 478 GLY A C 1
ATOM 3679 O O . GLY A 1 478 ? -0.593 0.043 -16.200 1.00 94.88 478 GLY A O 1
ATOM 3680 N N . SER A 1 479 ? -2.455 1.255 -15.949 1.00 96.00 479 SER A N 1
ATOM 3681 C CA . SER A 1 479 ? -1.739 2.538 -16.031 1.00 96.00 479 SER A CA 1
ATOM 3682 C C . SER A 1 479 ? -0.878 2.840 -14.805 1.00 96.00 479 SER A C 1
ATOM 3684 O O . SER A 1 479 ? 0.004 3.687 -14.888 1.00 96.00 479 SER A O 1
ATOM 3686 N N . GLY A 1 480 ? -1.150 2.194 -13.665 1.00 95.00 480 GLY A N 1
ATOM 3687 C CA . GLY A 1 480 ? -0.530 2.499 -12.375 1.00 95.00 480 GLY A CA 1
ATOM 3688 C C . GLY A 1 480 ? -1.084 3.759 -11.697 1.00 95.00 480 GLY A C 1
ATOM 3689 O O . GLY A 1 480 ? -0.396 4.371 -10.876 1.00 95.00 480 GLY A O 1
ATOM 3690 N N . VAL A 1 481 ? -2.316 4.172 -12.019 1.00 96.25 481 VAL A N 1
ATOM 3691 C CA . VAL A 1 481 ? -2.986 5.332 -11.399 1.00 96.25 481 VAL A CA 1
ATOM 3692 C C . VAL A 1 481 ? -3.030 5.258 -9.868 1.00 96.25 481 VAL A C 1
ATOM 3694 O O . VAL A 1 481 ? -2.873 6.282 -9.205 1.00 96.25 481 VAL A O 1
ATOM 3697 N N . GLU A 1 482 ? -3.152 4.064 -9.285 1.00 95.12 482 GLU A N 1
ATOM 3698 C CA . GLU A 1 482 ? -3.138 3.852 -7.833 1.00 95.12 482 GLU A CA 1
ATOM 3699 C C . GLU A 1 482 ? -1.820 4.297 -7.180 1.00 95.12 482 GLU A C 1
ATOM 3701 O O . GLU A 1 482 ? -1.785 4.753 -6.032 1.00 95.12 482 GLU A O 1
ATOM 3706 N N . ARG A 1 483 ? -0.729 4.221 -7.943 1.00 94.75 483 ARG A N 1
ATOM 3707 C CA . ARG A 1 483 ? 0.623 4.580 -7.510 1.00 94.75 483 ARG A CA 1
ATOM 3708 C C . ARG A 1 483 ? 0.790 6.094 -7.506 1.00 94.75 483 ARG A C 1
ATOM 3710 O O . ARG A 1 483 ? 1.306 6.656 -6.543 1.00 94.75 483 ARG A O 1
ATOM 3717 N N . VAL A 1 484 ? 0.254 6.763 -8.528 1.00 95.75 484 VAL A N 1
ATOM 3718 C CA . VAL A 1 484 ? 0.146 8.231 -8.572 1.00 95.75 484 VAL A CA 1
ATOM 3719 C C . VAL A 1 484 ? -0.748 8.736 -7.439 1.00 95.75 484 VAL A C 1
ATOM 3721 O O . VAL A 1 484 ? -0.385 9.694 -6.760 1.00 95.75 484 VAL A O 1
ATOM 3724 N N . ALA A 1 485 ? -1.874 8.063 -7.173 1.00 95.50 485 ALA A N 1
ATOM 3725 C CA . ALA A 1 485 ? -2.753 8.392 -6.053 1.00 95.50 485 ALA A CA 1
ATOM 3726 C C . ALA A 1 485 ? -2.030 8.250 -4.703 1.00 95.50 485 ALA A C 1
ATOM 3728 O O . ALA A 1 485 ? -2.142 9.134 -3.859 1.00 95.50 485 ALA A O 1
ATOM 3729 N N . THR A 1 486 ? -1.221 7.203 -4.513 1.00 94.06 486 THR A N 1
ATOM 3730 C CA . THR A 1 486 ? -0.398 7.038 -3.300 1.00 94.06 486 THR A CA 1
ATOM 3731 C C . THR A 1 486 ? 0.652 8.142 -3.163 1.00 94.06 486 THR A C 1
ATOM 3733 O O . THR A 1 486 ? 0.792 8.724 -2.087 1.00 94.06 486 THR A O 1
ATOM 3736 N N . GLY A 1 487 ? 1.345 8.493 -4.252 1.00 92.94 487 GLY A N 1
ATOM 3737 C CA . GLY A 1 487 ? 2.287 9.617 -4.267 1.00 92.94 487 GLY A CA 1
ATOM 3738 C C . GLY A 1 487 ? 1.619 10.950 -3.909 1.00 92.94 487 GLY A C 1
ATOM 3739 O O . GLY A 1 487 ? 2.135 11.712 -3.095 1.00 92.94 487 GLY A O 1
ATOM 3740 N N . LEU A 1 488 ? 0.424 11.205 -4.448 1.00 92.88 488 LEU A N 1
ATOM 3741 C CA . LEU A 1 488 ? -0.375 12.386 -4.118 1.00 92.88 488 LEU A CA 1
ATOM 3742 C C . LEU A 1 488 ? -0.854 12.383 -2.663 1.00 92.88 488 LEU A C 1
ATOM 3744 O O . LEU A 1 488 ? -0.811 13.429 -2.018 1.00 92.88 488 LEU A O 1
ATOM 3748 N N . ALA A 1 489 ? -1.280 11.233 -2.135 1.00 89.94 489 ALA A N 1
ATOM 3749 C CA . ALA A 1 489 ? -1.763 11.097 -0.761 1.00 89.94 489 ALA A CA 1
ATOM 3750 C C . ALA A 1 489 ? -0.682 11.458 0.267 1.00 89.94 489 ALA A C 1
ATOM 3752 O O . ALA A 1 489 ? -0.980 12.094 1.275 1.00 89.94 489 ALA A O 1
ATOM 3753 N N . ALA A 1 490 ? 0.577 11.102 -0.010 1.00 83.50 490 ALA A N 1
ATOM 3754 C CA . ALA A 1 490 ? 1.712 11.440 0.849 1.00 83.50 490 ALA A CA 1
ATOM 3755 C C . ALA A 1 490 ? 1.968 12.957 0.939 1.00 83.50 490 ALA A C 1
ATOM 3757 O O . ALA A 1 490 ? 2.536 13.436 1.919 1.00 83.50 490 ALA A O 1
ATOM 3758 N N . ALA A 1 491 ? 1.546 13.712 -0.078 1.00 77.19 491 ALA A N 1
ATOM 3759 C CA . ALA A 1 491 ? 1.892 15.116 -0.257 1.00 77.19 491 ALA A CA 1
ATOM 3760 C C . ALA A 1 491 ? 0.706 16.090 -0.133 1.00 77.19 491 ALA A C 1
ATOM 3762 O O . ALA A 1 491 ? 0.912 17.304 -0.058 1.00 77.19 491 ALA A O 1
ATOM 3763 N N . SER A 1 492 ? -0.536 15.598 -0.167 1.00 78.06 492 SER A N 1
ATOM 3764 C CA . SER A 1 492 ? -1.712 16.440 -0.373 1.00 78.06 492 SER A CA 1
ATOM 3765 C C . SER A 1 492 ? -2.935 15.959 0.418 1.00 78.06 492 SER A C 1
ATOM 3767 O O . SER A 1 492 ? -3.532 14.940 0.063 1.00 78.06 492 SER A O 1
ATOM 3769 N N . PRO A 1 493 ? -3.403 16.722 1.427 1.00 73.31 493 PRO A N 1
ATOM 3770 C CA . PRO A 1 493 ? -4.605 16.372 2.189 1.00 73.31 493 PRO A CA 1
ATOM 3771 C C . PRO A 1 493 ? -5.907 16.577 1.392 1.00 73.31 493 PRO A C 1
ATOM 3773 O O . PRO A 1 493 ? -6.985 16.227 1.874 1.00 73.31 493 PRO A O 1
ATOM 3776 N N . VAL A 1 494 ? -5.833 17.150 0.182 1.00 80.25 494 VAL A N 1
ATOM 3777 C CA . VAL A 1 494 ? -7.000 17.399 -0.686 1.00 80.25 494 VAL A CA 1
ATOM 3778 C C . VAL A 1 494 ? -7.277 16.272 -1.685 1.00 80.25 494 VAL A C 1
ATOM 3780 O O . VAL A 1 494 ? -8.271 16.335 -2.409 1.00 80.25 494 VAL A O 1
ATOM 3783 N N . LEU A 1 495 ? -6.433 15.231 -1.729 1.00 87.56 495 LEU A N 1
ATOM 3784 C CA . LEU A 1 495 ? -6.763 14.013 -2.467 1.00 87.56 495 LEU A CA 1
ATOM 3785 C C . LEU A 1 495 ? -7.958 13.315 -1.810 1.00 87.56 495 LEU A C 1
ATOM 3787 O O . LEU A 1 495 ? -8.029 13.179 -0.586 1.00 87.56 495 LEU A O 1
ATOM 3791 N N . ARG A 1 496 ? -8.894 12.850 -2.632 1.00 89.12 496 ARG A N 1
ATOM 3792 C CA . ARG A 1 496 ? -10.018 12.019 -2.216 1.00 89.12 496 ARG A CA 1
ATOM 3793 C C . ARG A 1 496 ? -9.952 10.668 -2.919 1.00 89.12 496 ARG A C 1
ATOM 3795 O O . ARG A 1 496 ? -10.213 10.552 -4.112 1.00 89.12 496 ARG A O 1
ATOM 3802 N N . SER A 1 497 ? -9.557 9.659 -2.145 1.00 87.25 497 SER A N 1
ATOM 3803 C CA . SER A 1 497 ? -9.491 8.242 -2.527 1.00 87.25 497 SER A CA 1
ATOM 3804 C C . SER A 1 497 ? -10.639 7.412 -1.931 1.00 87.25 497 SER A C 1
ATOM 3806 O O . SER A 1 497 ? -10.660 6.190 -2.054 1.00 87.25 497 SER A O 1
ATOM 3808 N N . ASP A 1 498 ? -11.613 8.071 -1.303 1.00 86.81 498 ASP A N 1
ATOM 3809 C CA . ASP A 1 498 ? -12.776 7.487 -0.625 1.00 86.81 498 ASP A CA 1
ATOM 3810 C C . ASP A 1 498 ? -13.667 6.638 -1.547 1.00 86.81 498 ASP A C 1
ATOM 3812 O O . ASP A 1 498 ? -14.280 5.679 -1.079 1.00 86.81 498 ASP A O 1
ATOM 3816 N N . ARG A 1 499 ? -13.650 6.891 -2.863 1.00 89.25 499 ARG A N 1
ATOM 3817 C CA . ARG A 1 499 ? -14.319 6.059 -3.888 1.00 89.25 499 ARG A CA 1
ATOM 3818 C C . ARG A 1 499 ? -13.854 4.603 -3.934 1.00 89.25 499 ARG A C 1
ATOM 3820 O O . ARG A 1 499 ? -14.609 3.743 -4.382 1.00 89.25 499 ARG A O 1
ATOM 3827 N N . TYR A 1 500 ? -12.635 4.336 -3.468 1.00 88.50 500 TYR A N 1
ATOM 3828 C CA . TYR A 1 500 ? -12.018 3.006 -3.421 1.00 88.50 500 TYR A CA 1
ATOM 3829 C C . TYR A 1 500 ? -12.062 2.388 -2.013 1.00 88.50 500 TYR A C 1
ATOM 3831 O O . TYR A 1 500 ? -11.388 1.395 -1.743 1.00 88.50 500 TYR A O 1
ATOM 3839 N N . THR A 1 501 ? -12.835 2.977 -1.095 1.00 85.38 501 THR A N 1
ATOM 3840 C CA . THR A 1 501 ? -13.016 2.465 0.270 1.00 85.38 501 THR A CA 1
ATOM 3841 C C . THR A 1 501 ? -14.321 1.681 0.406 1.00 85.38 501 THR A C 1
ATOM 3843 O O . THR A 1 501 ? -15.137 1.636 -0.510 1.00 85.38 501 THR A O 1
ATOM 3846 N N . ALA A 1 502 ? -14.543 1.072 1.575 1.00 82.62 502 ALA A N 1
ATOM 3847 C CA . ALA A 1 502 ? -15.780 0.347 1.870 1.00 82.62 502 ALA A CA 1
ATOM 3848 C C . ALA A 1 502 ? -17.032 1.248 1.929 1.00 82.62 502 ALA A C 1
ATOM 3850 O O . ALA A 1 502 ? -18.140 0.739 1.792 1.00 82.62 502 ALA A O 1
ATOM 3851 N N . ASN A 1 503 ? -16.859 2.564 2.111 1.00 84.75 503 ASN A N 1
ATOM 3852 C CA . ASN A 1 503 ? -17.941 3.548 2.194 1.00 84.75 503 ASN A CA 1
ATOM 3853 C C . ASN A 1 503 ? -17.739 4.644 1.131 1.00 84.75 503 ASN A C 1
ATOM 3855 O O . ASN A 1 503 ? -17.351 5.763 1.478 1.00 84.75 503 ASN A O 1
ATOM 3859 N N . PRO A 1 504 ? -17.938 4.336 -0.161 1.00 87.88 504 PRO A N 1
ATOM 3860 C CA . PRO A 1 504 ? -17.766 5.321 -1.218 1.00 87.88 504 PRO A CA 1
ATOM 3861 C C . PRO A 1 504 ? -18.875 6.391 -1.200 1.00 87.88 504 PRO A C 1
ATOM 3863 O O . PRO A 1 504 ? -19.963 6.138 -0.677 1.00 87.88 504 PRO A O 1
ATOM 3866 N N . PRO A 1 505 ? -18.638 7.577 -1.794 1.00 87.12 505 PRO A N 1
ATOM 3867 C CA . PRO A 1 505 ? -19.660 8.615 -1.907 1.00 87.12 505 PRO A CA 1
ATOM 3868 C C . PRO A 1 505 ? -20.816 8.166 -2.813 1.00 87.12 505 PRO A C 1
ATOM 3870 O O . PRO A 1 505 ? -20.583 7.618 -3.886 1.00 87.12 505 PRO A O 1
ATOM 3873 N N . ASP A 1 506 ? -22.060 8.446 -2.419 1.00 86.12 506 ASP A N 1
ATOM 3874 C CA . ASP A 1 506 ? -23.261 8.169 -3.226 1.00 86.12 506 ASP A CA 1
ATOM 3875 C C . ASP A 1 506 ? -23.538 9.309 -4.223 1.00 86.12 506 ASP A C 1
ATOM 3877 O O . ASP A 1 506 ? -24.519 10.048 -4.132 1.00 86.12 506 ASP A O 1
ATOM 3881 N N . ASP A 1 507 ? -22.613 9.498 -5.167 1.00 86.44 507 ASP A N 1
ATOM 3882 C CA . ASP A 1 507 ? -22.740 10.490 -6.232 1.00 86.44 507 ASP A CA 1
ATOM 3883 C C . ASP A 1 507 ? -22.748 9.856 -7.631 1.00 86.44 507 ASP A C 1
ATOM 3885 O O . ASP A 1 507 ? -22.545 8.656 -7.838 1.00 86.44 507 ASP A O 1
ATOM 3889 N N . ALA A 1 508 ? -22.998 10.689 -8.638 1.00 79.69 508 ALA A N 1
ATOM 3890 C CA . ALA A 1 508 ? -23.093 10.215 -10.008 1.00 79.69 508 ALA A CA 1
ATOM 3891 C C . ALA A 1 508 ? -21.736 9.782 -10.605 1.00 79.69 508 ALA A C 1
ATOM 3893 O O . ALA A 1 508 ? -21.721 9.014 -11.557 1.00 79.69 508 ALA A O 1
ATOM 3894 N N . PHE A 1 509 ? -20.593 10.175 -10.043 1.00 86.31 509 PHE A N 1
ATOM 3895 C CA . PHE A 1 509 ? -19.296 9.626 -10.460 1.00 86.31 509 PHE A CA 1
ATOM 3896 C C . PHE A 1 509 ? -19.015 8.245 -9.841 1.00 86.31 509 PHE A C 1
ATOM 3898 O O . PHE A 1 509 ? -18.113 7.543 -10.296 1.00 86.31 509 PHE A O 1
ATOM 3905 N N . GLN A 1 510 ? -19.789 7.835 -8.830 1.00 87.50 510 GLN A N 1
ATOM 3906 C CA . GLN A 1 510 ? -19.714 6.504 -8.225 1.00 87.50 510 GLN A CA 1
ATOM 3907 C C . GLN A 1 510 ? -20.641 5.483 -8.903 1.00 87.50 510 GLN A C 1
ATOM 3909 O O . GLN A 1 510 ? -20.327 4.292 -8.951 1.00 87.50 510 GLN A O 1
ATOM 3914 N N . ASN A 1 511 ? -21.788 5.923 -9.422 1.00 82.69 511 ASN A N 1
ATOM 3915 C CA . ASN A 1 511 ? -22.804 5.027 -9.970 1.00 82.69 511 ASN A CA 1
ATOM 3916 C C . ASN A 1 511 ? -22.372 4.402 -11.314 1.00 82.69 511 ASN A C 1
ATOM 3918 O O . ASN A 1 511 ? -22.114 5.095 -12.294 1.00 82.69 511 ASN A O 1
ATOM 3922 N N . TYR A 1 512 ? -22.366 3.067 -11.377 1.00 76.88 512 TYR A N 1
ATOM 3923 C CA . TYR A 1 512 ? -22.032 2.290 -12.578 1.00 76.88 512 TYR A CA 1
ATOM 3924 C C . TYR A 1 512 ? -22.932 2.614 -13.788 1.00 76.88 512 TYR A C 1
ATOM 3926 O O . TYR A 1 512 ? -22.489 2.549 -14.933 1.00 76.88 512 TYR A O 1
ATOM 3934 N N . ASN A 1 513 ? -24.192 2.991 -13.544 1.00 81.06 513 ASN A N 1
ATOM 3935 C CA . ASN A 1 513 ? -25.179 3.260 -14.594 1.00 81.06 513 ASN A CA 1
ATOM 3936 C C . ASN A 1 513 ? -25.171 4.709 -15.096 1.00 81.06 513 ASN A C 1
ATOM 3938 O O . ASN A 1 513 ? -25.903 5.020 -16.033 1.00 81.06 513 ASN A O 1
ATOM 3942 N N . THR A 1 514 ? -24.340 5.592 -14.535 1.00 83.75 514 THR A N 1
ATOM 3943 C CA . THR A 1 514 ? -24.317 7.021 -14.892 1.00 83.75 514 THR A CA 1
ATOM 3944 C C . THR A 1 514 ? -24.187 7.259 -16.390 1.00 83.75 514 THR A C 1
ATOM 3946 O O . THR A 1 514 ? -24.825 8.156 -16.933 1.00 83.75 514 THR A O 1
ATOM 3949 N N . LEU A 1 515 ? -23.416 6.425 -17.087 1.00 74.62 515 LEU A N 1
ATOM 3950 C CA . LEU A 1 515 ? -23.260 6.504 -18.538 1.00 74.62 515 LEU A CA 1
ATOM 3951 C C . LEU A 1 515 ? -24.564 6.249 -19.291 1.00 74.62 515 LEU A C 1
ATOM 3953 O O . LEU A 1 515 ? -24.917 6.983 -20.215 1.00 74.62 515 LEU A O 1
ATOM 3957 N N . GLN A 1 516 ? -25.295 5.216 -18.881 1.00 80.06 516 GLN A N 1
ATOM 3958 C CA . GLN A 1 516 ? -26.597 4.892 -19.448 1.00 80.06 516 GLN A CA 1
ATOM 3959 C C . GLN A 1 516 ? -27.623 5.983 -19.119 1.00 80.06 516 GLN A C 1
ATOM 3961 O O . GLN A 1 516 ? -28.434 6.342 -19.976 1.00 80.06 516 GLN A O 1
ATOM 3966 N N . ASP A 1 517 ? -27.567 6.540 -17.912 1.00 86.25 517 ASP A N 1
ATOM 3967 C CA . ASP A 1 517 ? -28.482 7.589 -17.470 1.00 86.25 517 ASP A CA 1
ATOM 3968 C C . ASP A 1 517 ? -28.239 8.911 -18.216 1.00 86.25 517 ASP A C 1
ATOM 3970 O O . ASP A 1 517 ? -29.202 9.560 -18.626 1.00 86.25 517 ASP A O 1
ATOM 3974 N N . LEU A 1 518 ? -26.976 9.272 -18.480 1.00 83.81 518 LEU A N 1
ATOM 3975 C CA . LEU A 1 518 ? -26.618 10.414 -19.333 1.00 83.81 518 LEU A CA 1
ATOM 3976 C C . LEU A 1 518 ? -27.088 10.195 -20.777 1.00 83.81 518 LEU A C 1
ATOM 3978 O O . LEU A 1 518 ? -27.718 11.071 -21.368 1.00 83.81 518 LEU A O 1
ATOM 3982 N N . ALA A 1 519 ? -26.832 9.013 -21.346 1.00 77.38 519 ALA A N 1
ATOM 3983 C CA . ALA A 1 519 ? -27.203 8.702 -22.727 1.00 77.38 519 ALA A CA 1
ATOM 3984 C C . ALA A 1 519 ? -28.727 8.643 -22.949 1.00 77.38 519 ALA A C 1
ATOM 3986 O O . ALA A 1 519 ? -29.208 8.971 -24.033 1.00 77.38 519 ALA A O 1
ATOM 3987 N N . SER A 1 520 ? -29.488 8.220 -21.937 1.00 82.56 520 SER A N 1
ATOM 3988 C CA . SER A 1 520 ? -30.956 8.156 -21.980 1.00 82.56 520 SER A CA 1
ATOM 3989 C C . SER A 1 520 ? -31.645 9.462 -21.569 1.00 82.56 520 SER A C 1
ATOM 3991 O O . SER A 1 520 ? -32.861 9.578 -21.726 1.00 82.56 520 SER A O 1
ATOM 3993 N N . GLY A 1 521 ? -30.892 10.443 -21.058 1.00 82.94 521 GLY A N 1
ATOM 3994 C CA . GLY A 1 521 ? -31.419 11.708 -20.540 1.00 82.94 521 GLY A CA 1
ATOM 3995 C C . GLY A 1 521 ? -32.085 11.601 -19.163 1.00 82.94 521 GLY A C 1
ATOM 3996 O O . GLY A 1 521 ? -32.699 12.566 -18.714 1.00 82.94 521 GLY A O 1
ATOM 3997 N N . VAL A 1 522 ? -31.973 10.451 -18.486 1.00 88.06 522 VAL A N 1
ATOM 3998 C CA . VAL A 1 522 ? -32.411 10.262 -17.090 1.00 88.06 522 VAL A CA 1
ATOM 3999 C C . VAL A 1 522 ? -31.590 11.140 -16.142 1.00 88.06 522 VAL A C 1
ATOM 4001 O O . VAL A 1 522 ? -32.126 11.677 -15.172 1.00 88.06 522 VAL A O 1
ATOM 4004 N N . LEU A 1 523 ? -30.305 11.323 -16.445 1.00 89.81 523 LEU A N 1
ATOM 4005 C CA . LEU A 1 523 ? -29.411 12.244 -15.757 1.00 89.81 523 LEU A CA 1
ATOM 4006 C C . LEU A 1 523 ? -28.998 13.357 -16.724 1.00 89.81 523 LEU A C 1
ATOM 4008 O O . LEU A 1 523 ? -28.504 13.076 -17.813 1.00 89.81 523 LEU A O 1
ATOM 4012 N N . SER A 1 524 ? -29.180 14.619 -16.330 1.00 92.12 524 SER A N 1
ATOM 4013 C CA . SER A 1 524 ? -28.672 15.759 -17.102 1.00 92.12 524 SER A CA 1
ATOM 4014 C C . SER A 1 524 ? -27.232 16.111 -16.691 1.00 92.12 524 SER A C 1
ATOM 4016 O O . SER A 1 524 ? -26.844 15.840 -15.548 1.00 92.12 524 SER A O 1
ATOM 4018 N N . PRO A 1 525 ? -26.431 16.738 -17.575 1.00 90.69 525 PRO A N 1
ATOM 4019 C CA . PRO A 1 525 ? -25.092 17.231 -17.236 1.00 90.69 525 PRO A CA 1
ATOM 4020 C C . PRO A 1 525 ? -25.057 18.159 -16.026 1.00 90.69 525 PRO A C 1
ATOM 4022 O O . PRO A 1 525 ? -24.155 18.068 -15.198 1.00 90.69 525 PRO A O 1
ATOM 4025 N N . GLU A 1 526 ? -26.037 19.055 -15.919 1.00 91.62 526 GLU A N 1
ATOM 4026 C CA . GLU A 1 526 ? -26.147 20.007 -14.813 1.00 91.62 526 GLU A CA 1
ATOM 4027 C C . GLU A 1 526 ? -26.292 19.229 -13.503 1.00 91.62 526 GLU A C 1
ATOM 4029 O O . GLU A 1 526 ? -25.520 19.418 -12.562 1.00 91.62 526 GLU A O 1
ATOM 4034 N N . ARG A 1 527 ? -27.220 18.259 -13.475 1.00 91.62 527 ARG A N 1
ATOM 4035 C CA . ARG A 1 527 ? -27.486 17.464 -12.274 1.00 91.62 527 ARG A CA 1
ATOM 4036 C C . ARG A 1 527 ? -26.320 16.545 -11.902 1.00 91.62 527 ARG A C 1
ATOM 4038 O O . ARG A 1 527 ? -26.125 16.292 -10.713 1.00 91.62 527 ARG A O 1
ATOM 4045 N N . LEU A 1 528 ? -25.546 16.064 -12.881 1.00 91.00 528 LEU A N 1
ATOM 4046 C CA . LEU A 1 528 ? -24.304 15.310 -12.659 1.00 91.00 528 LEU A CA 1
ATOM 4047 C C . LEU A 1 528 ? -23.331 16.118 -11.782 1.00 91.00 528 LEU A C 1
ATOM 4049 O O . LEU A 1 528 ? -22.881 15.627 -10.745 1.00 91.00 528 LEU A O 1
ATOM 4053 N N . VAL A 1 529 ? -23.041 17.363 -12.176 1.00 89.06 529 VAL A N 1
ATOM 4054 C CA . VAL A 1 529 ? -22.082 18.231 -11.472 1.00 89.06 529 VAL A CA 1
ATOM 4055 C C . VAL A 1 529 ? -22.654 18.761 -10.156 1.00 89.06 529 VAL A C 1
ATOM 4057 O O . VAL A 1 529 ? -21.932 18.809 -9.160 1.00 89.06 529 VAL A O 1
ATOM 4060 N N . GLU A 1 530 ? -23.943 19.110 -10.110 1.00 89.25 530 GLU A N 1
ATOM 4061 C CA . GLU A 1 530 ? -24.611 19.537 -8.872 1.00 89.25 530 GLU A CA 1
ATOM 4062 C C . GLU A 1 530 ? -24.534 18.469 -7.779 1.00 89.25 530 GLU A C 1
ATOM 4064 O O . GLU A 1 530 ? -24.094 18.766 -6.669 1.00 89.25 530 GLU A O 1
ATOM 4069 N N . ARG A 1 531 ? -24.899 17.216 -8.092 1.00 89.19 531 ARG A N 1
ATOM 4070 C CA . ARG A 1 531 ? -24.850 16.117 -7.114 1.00 89.19 531 ARG A CA 1
ATOM 4071 C C . ARG A 1 531 ? -23.445 15.882 -6.588 1.00 89.19 531 ARG A C 1
ATOM 4073 O O . ARG A 1 531 ? -23.277 15.635 -5.400 1.00 89.19 531 ARG A O 1
ATOM 4080 N N . TRP A 1 532 ? -22.444 15.958 -7.458 1.00 89.50 532 TRP A N 1
ATOM 4081 C CA . TRP A 1 532 ? -21.053 15.832 -7.045 1.00 89.50 532 TRP A CA 1
ATOM 4082 C C . TRP A 1 532 ? -20.649 16.947 -6.067 1.00 89.50 532 TRP A C 1
ATOM 4084 O O . TRP A 1 532 ? -20.105 16.650 -5.004 1.00 89.50 532 TRP A O 1
ATOM 4094 N N . ARG A 1 533 ? -20.996 18.211 -6.358 1.00 87.06 533 ARG A N 1
ATOM 4095 C CA . ARG A 1 533 ? -20.719 19.350 -5.460 1.00 87.06 533 ARG A CA 1
ATOM 4096 C C . ARG A 1 533 ? -21.439 19.233 -4.114 1.00 87.06 533 ARG A C 1
ATOM 4098 O O . ARG A 1 533 ? -20.820 19.497 -3.088 1.00 87.06 533 ARG A O 1
ATOM 4105 N N . GLU A 1 534 ? -22.705 18.805 -4.107 1.00 87.75 534 GLU A N 1
ATOM 4106 C CA . GLU A 1 534 ? -23.517 18.605 -2.890 1.00 87.75 534 GLU A CA 1
ATOM 4107 C C . GLU A 1 534 ? -22.847 17.648 -1.882 1.00 87.75 534 GLU A C 1
ATOM 4109 O O . GLU A 1 534 ? -23.033 17.799 -0.675 1.00 87.75 534 GLU A O 1
ATOM 4114 N N . HIS A 1 535 ? -22.034 16.697 -2.355 1.00 86.50 535 HIS A N 1
ATOM 4115 C CA . HIS A 1 535 ? -21.370 15.700 -1.509 1.00 86.50 535 HIS A CA 1
ATOM 4116 C C . HIS A 1 535 ? -19.972 16.113 -1.022 1.00 86.50 535 HIS A C 1
ATOM 4118 O O . HIS A 1 535 ? -19.437 15.470 -0.118 1.00 86.50 535 HIS A O 1
ATOM 4124 N N . LEU A 1 536 ? -19.366 17.177 -1.561 1.00 84.38 536 LEU A N 1
ATOM 4125 C CA . LEU A 1 536 ? -18.019 17.612 -1.156 1.00 84.38 536 LEU A CA 1
ATOM 4126 C C . LEU A 1 536 ? -17.913 18.006 0.334 1.00 84.38 536 LEU A C 1
ATOM 4128 O O .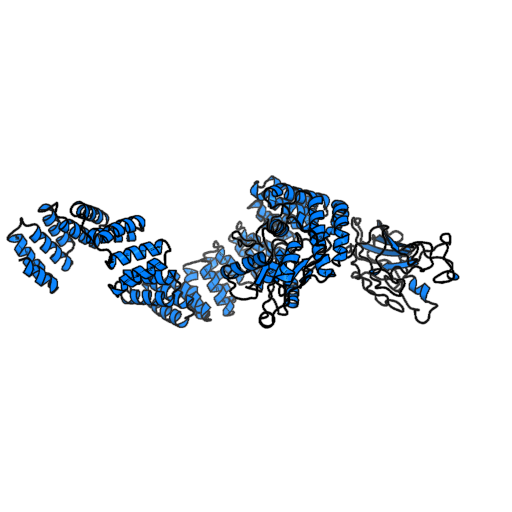 LEU A 1 536 ? -16.952 17.560 0.972 1.00 84.38 536 LEU A O 1
ATOM 4132 N N . PRO A 1 537 ? -18.880 18.729 0.943 1.00 84.31 537 PRO A N 1
ATOM 4133 C CA . PRO A 1 537 ? -18.798 19.088 2.362 1.00 84.31 537 PRO A CA 1
ATOM 4134 C C . PRO A 1 537 ? -18.767 17.866 3.286 1.00 84.31 537 PRO A C 1
ATOM 4136 O O . PRO A 1 537 ? -17.945 17.793 4.197 1.00 84.31 537 PRO A O 1
ATOM 4139 N N . ALA A 1 538 ? -19.589 16.849 3.001 1.00 81.12 538 ALA A N 1
ATOM 4140 C CA . ALA A 1 538 ? -19.595 15.589 3.751 1.00 81.12 538 ALA A CA 1
ATOM 4141 C C . ALA A 1 538 ? -18.267 14.815 3.625 1.00 81.12 538 ALA A C 1
ATOM 4143 O O . ALA A 1 538 ? -17.920 14.028 4.502 1.00 81.12 538 ALA A O 1
ATOM 4144 N N . ARG A 1 539 ? -17.491 15.081 2.565 1.00 79.94 539 ARG A N 1
ATOM 4145 C CA . ARG A 1 539 ? -16.140 14.546 2.323 1.00 79.94 539 ARG A CA 1
ATOM 4146 C C . ARG A 1 539 ? -15.041 15.435 2.934 1.00 79.94 539 ARG A C 1
ATOM 4148 O O . ARG A 1 539 ? -13.864 15.300 2.583 1.00 79.94 539 ARG A O 1
ATOM 4155 N N . GLY A 1 540 ? -15.401 16.363 3.827 1.00 73.69 540 GLY A N 1
ATOM 4156 C CA . GLY A 1 540 ? -14.472 17.255 4.526 1.00 73.69 540 GLY A CA 1
ATOM 4157 C C . GLY A 1 540 ? -13.802 18.280 3.610 1.00 73.69 540 GLY A C 1
ATOM 4158 O O . GLY A 1 540 ? -12.630 18.599 3.806 1.00 73.69 540 GLY A O 1
ATOM 4159 N N . LEU A 1 541 ? -14.497 18.726 2.560 1.00 73.88 541 LEU A N 1
ATOM 4160 C CA . LEU A 1 541 ? -14.034 19.749 1.623 1.00 73.88 541 LEU A CA 1
ATOM 4161 C C . LEU A 1 541 ? -15.058 20.883 1.583 1.00 73.88 541 LEU A C 1
ATOM 4163 O O . LEU A 1 541 ? -16.084 20.774 0.919 1.00 73.88 541 LEU A O 1
ATOM 4167 N N . GLU A 1 542 ? -14.777 21.971 2.300 1.00 60.09 542 GLU A N 1
ATOM 4168 C CA . GLU A 1 542 ? -15.642 23.161 2.313 1.00 60.09 542 GLU A CA 1
ATOM 4169 C C . GLU A 1 542 ? -15.210 24.228 1.286 1.00 60.09 542 GLU A C 1
ATOM 4171 O O . GLU A 1 542 ? -15.985 25.138 1.027 1.00 60.09 542 GLU A O 1
ATOM 4176 N N . ASN A 1 543 ? -14.031 24.093 0.646 1.00 57.62 543 ASN A N 1
ATOM 4177 C CA . ASN A 1 543 ? -13.533 24.996 -0.407 1.00 57.62 543 ASN A CA 1
ATOM 4178 C C . ASN A 1 543 ? -12.741 24.254 -1.521 1.00 57.62 543 ASN A C 1
ATOM 4180 O O . ASN A 1 543 ? -11.659 23.720 -1.284 1.00 57.62 543 ASN A O 1
ATOM 4184 N N . ASP A 1 544 ? -13.268 24.298 -2.749 1.00 60.59 544 ASP A N 1
ATOM 4185 C CA . ASP A 1 544 ? -12.616 24.723 -3.999 1.00 60.59 544 ASP A CA 1
ATOM 4186 C C . ASP A 1 544 ? -11.387 23.962 -4.594 1.00 60.59 544 ASP A C 1
ATOM 4188 O O . ASP A 1 544 ? -11.344 23.749 -5.806 1.00 60.59 544 ASP A O 1
ATOM 4192 N N . THR A 1 545 ? -10.417 23.445 -3.827 1.00 70.50 545 THR A N 1
ATOM 4193 C CA . THR A 1 545 ? -9.346 22.584 -4.400 1.00 70.50 545 THR A CA 1
ATOM 4194 C C . THR A 1 545 ? -9.556 21.128 -4.009 1.00 70.50 545 THR A C 1
ATOM 4196 O O . THR A 1 545 ? -9.257 20.727 -2.888 1.00 70.50 545 THR A O 1
ATOM 4199 N N . VAL A 1 546 ? -10.040 20.324 -4.953 1.00 86.50 546 VAL A N 1
ATOM 4200 C CA . VAL A 1 546 ? -10.249 18.879 -4.798 1.00 86.50 546 VAL A CA 1
ATOM 4201 C C . VAL A 1 546 ? -9.448 18.123 -5.851 1.00 86.50 546 VAL A C 1
ATOM 4203 O O . VAL A 1 546 ? -9.438 18.515 -7.016 1.00 86.50 546 VAL A O 1
ATOM 4206 N N . ILE A 1 547 ? -8.792 17.035 -5.443 1.00 90.81 547 ILE A N 1
ATOM 4207 C CA . ILE A 1 547 ? -8.289 16.020 -6.373 1.00 90.81 547 ILE A CA 1
ATOM 4208 C C . ILE A 1 547 ? -9.153 14.775 -6.170 1.00 90.81 547 ILE A C 1
ATOM 4210 O O . ILE A 1 547 ? -8.986 14.070 -5.176 1.00 90.81 547 ILE A O 1
ATOM 4214 N N . ASP A 1 548 ? -10.100 14.530 -7.071 1.00 91.94 548 ASP A N 1
ATOM 4215 C CA . ASP A 1 548 ? -11.036 13.404 -6.985 1.00 91.94 548 ASP A CA 1
ATOM 4216 C C . ASP A 1 548 ? -10.543 12.255 -7.877 1.00 91.94 548 ASP A C 1
ATOM 4218 O O . ASP A 1 548 ? -10.363 12.428 -9.087 1.00 91.94 548 ASP A O 1
ATOM 4222 N N . TRP A 1 549 ? -10.270 11.090 -7.285 1.00 94.44 549 TRP A N 1
ATOM 4223 C CA . TRP A 1 549 ? -9.780 9.925 -8.022 1.00 94.44 549 TRP A CA 1
ATOM 4224 C C . TRP A 1 549 ? -10.949 9.122 -8.589 1.00 94.44 549 TRP A C 1
ATOM 4226 O O . TRP A 1 549 ? -11.592 8.359 -7.876 1.00 94.44 549 TRP A O 1
ATOM 4236 N N . LEU A 1 550 ? -11.216 9.284 -9.885 1.00 92.00 550 LEU A N 1
ATOM 4237 C CA . LEU A 1 550 ? -12.357 8.669 -10.561 1.00 92.00 550 LEU A CA 1
ATOM 4238 C C . LEU A 1 550 ? -12.183 7.155 -10.744 1.00 92.00 550 LEU A C 1
ATOM 4240 O O . LEU A 1 550 ? -11.071 6.662 -10.943 1.00 92.00 550 LEU A O 1
ATOM 4244 N N . LEU A 1 551 ? -13.303 6.424 -10.737 1.00 87.88 551 LEU A N 1
ATOM 4245 C CA . LEU A 1 551 ? -13.352 4.983 -11.023 1.00 87.88 551 LEU A CA 1
ATOM 4246 C C . LEU A 1 551 ? -13.227 4.673 -12.520 1.00 87.88 551 LEU A C 1
ATOM 4248 O O . LEU A 1 551 ? -12.629 3.676 -12.918 1.00 87.88 551 LEU A O 1
ATOM 4252 N N . TRP A 1 552 ? -13.827 5.514 -13.357 1.00 86.25 552 TRP A N 1
ATOM 4253 C CA . TRP A 1 552 ? -13.921 5.324 -14.800 1.00 86.25 552 TRP A CA 1
ATOM 4254 C C . TRP A 1 552 ? -14.041 6.685 -15.504 1.00 86.25 552 TRP A C 1
ATOM 4256 O O . TRP A 1 552 ? -14.401 7.688 -14.889 1.00 86.25 552 TRP A O 1
ATOM 4266 N N . TRP A 1 553 ? -13.702 6.708 -16.793 1.00 89.12 553 TRP A N 1
ATOM 4267 C CA . TRP A 1 553 ? -13.774 7.874 -17.672 1.00 89.12 553 TRP A CA 1
ATOM 4268 C C . TRP A 1 553 ? -14.346 7.463 -19.026 1.00 89.12 553 TRP A C 1
ATOM 4270 O O . TRP A 1 553 ? -14.012 6.383 -19.520 1.00 89.12 553 TRP A O 1
ATOM 4280 N N . ASP A 1 554 ? -15.156 8.330 -19.640 1.00 89.62 554 ASP A N 1
ATOM 4281 C CA . ASP A 1 554 ? -15.571 8.175 -21.032 1.00 89.62 554 ASP A CA 1
ATOM 4282 C C . ASP A 1 554 ? -16.008 9.504 -21.701 1.00 89.62 554 ASP A C 1
ATOM 4284 O O . ASP A 1 554 ? -16.006 10.583 -21.101 1.00 89.62 554 ASP A O 1
ATOM 4288 N N . ASN A 1 555 ? -16.427 9.410 -22.966 1.00 91.81 555 ASN A N 1
ATOM 4289 C CA . ASN A 1 555 ? -16.938 10.523 -23.766 1.00 91.81 555 ASN A CA 1
ATOM 4290 C C . ASN A 1 555 ? -18.242 11.162 -23.253 1.00 91.81 555 ASN A C 1
ATOM 4292 O O . ASN A 1 555 ? -18.479 12.330 -23.556 1.00 91.81 555 ASN A O 1
ATOM 4296 N N . ALA A 1 556 ? -19.104 10.448 -22.522 1.00 88.94 556 ALA A N 1
ATOM 4297 C CA . ALA A 1 556 ? -20.320 11.038 -21.961 1.00 88.94 556 ALA A CA 1
ATOM 4298 C C . ALA A 1 556 ? -19.983 11.969 -20.791 1.00 88.94 556 ALA A C 1
ATOM 4300 O O . ALA A 1 556 ? -20.567 13.050 -20.687 1.00 88.94 556 ALA A O 1
ATOM 4301 N N . LEU A 1 557 ? -18.993 11.606 -19.964 1.00 91.00 557 LEU A N 1
ATOM 4302 C CA . LEU A 1 557 ? -18.455 12.521 -18.954 1.00 91.00 557 LEU A CA 1
ATOM 4303 C C . LEU A 1 557 ? -17.811 13.742 -19.601 1.00 91.00 557 LEU A C 1
ATOM 4305 O O . LEU A 1 557 ? -18.118 14.863 -19.205 1.00 91.00 557 LEU A O 1
ATOM 4309 N N . LEU A 1 558 ? -16.984 13.551 -20.632 1.00 92.94 558 LEU A N 1
ATOM 4310 C CA . LEU A 1 558 ? -16.404 14.668 -21.382 1.00 92.94 558 LEU A CA 1
ATOM 4311 C C . LEU A 1 558 ? -17.488 15.608 -21.930 1.00 92.94 558 LEU A C 1
ATOM 4313 O O . LEU A 1 558 ? -17.395 16.827 -21.784 1.00 92.94 558 LEU A O 1
ATOM 4317 N N . TRP A 1 559 ? -18.535 15.039 -22.532 1.00 92.25 559 TRP A N 1
ATOM 4318 C CA . TRP A 1 559 ? -19.664 15.796 -23.062 1.00 92.25 559 TRP A CA 1
ATOM 4319 C C . TRP A 1 559 ? -20.354 16.627 -21.976 1.00 92.25 559 TRP A C 1
ATOM 4321 O O . TRP A 1 559 ? -20.620 17.808 -22.189 1.00 92.25 559 TRP A O 1
ATOM 4331 N N . ALA A 1 560 ? -20.597 16.036 -20.804 1.00 91.88 560 ALA A N 1
ATOM 4332 C CA . ALA A 1 560 ? -21.253 16.708 -19.690 1.00 91.88 560 ALA A CA 1
ATOM 4333 C C . ALA A 1 560 ? -20.369 17.778 -19.023 1.00 91.88 560 ALA A C 1
ATOM 4335 O O . ALA A 1 560 ? -20.865 18.838 -18.647 1.00 91.88 560 ALA A O 1
ATOM 4336 N N . LEU A 1 561 ? -19.064 17.533 -18.885 1.00 92.56 561 LEU A N 1
ATOM 4337 C CA . LEU A 1 561 ? -18.147 18.423 -18.168 1.00 92.56 561 LEU A CA 1
ATOM 4338 C C . LEU A 1 561 ? -17.840 19.717 -18.930 1.00 92.56 561 LEU A C 1
ATOM 4340 O O . LEU A 1 561 ? -17.696 20.762 -18.302 1.00 92.56 561 LEU A O 1
ATOM 4344 N N . ARG A 1 562 ? -17.776 19.684 -20.267 1.00 93.62 562 ARG A N 1
ATOM 4345 C CA . ARG A 1 562 ? -17.443 20.861 -21.095 1.00 93.62 562 ARG A CA 1
ATOM 4346 C C . ARG A 1 562 ? -18.312 22.102 -20.805 1.00 93.62 562 ARG A C 1
ATOM 4348 O O . ARG A 1 562 ? -17.738 23.172 -20.594 1.00 93.62 562 ARG A O 1
ATOM 4355 N N . PRO A 1 563 ? -19.655 22.006 -20.764 1.00 92.75 563 PRO A N 1
ATOM 4356 C CA . PRO A 1 563 ? -20.494 23.149 -20.412 1.00 92.75 563 PRO A CA 1
ATOM 4357 C C . PRO A 1 563 ? -20.625 23.384 -18.897 1.00 92.75 563 PRO A C 1
ATOM 4359 O O . PRO A 1 563 ? -20.886 24.511 -18.490 1.00 92.75 563 PRO A O 1
ATOM 4362 N N . GLN A 1 564 ? -20.462 22.357 -18.057 1.00 92.38 564 GLN A N 1
ATOM 4363 C CA . GLN A 1 564 ? -20.826 22.437 -16.630 1.00 92.38 564 GLN A CA 1
ATOM 4364 C C . GLN A 1 564 ? -19.654 22.712 -15.686 1.00 92.38 564 GLN A C 1
ATOM 4366 O O . GLN A 1 564 ? -19.845 23.187 -14.562 1.00 92.38 564 GLN A O 1
ATOM 4371 N N . LEU A 1 565 ? -18.438 22.387 -16.116 1.00 90.56 565 LEU A N 1
ATOM 4372 C CA . LEU A 1 565 ? -17.238 22.502 -15.301 1.00 90.56 565 LEU A CA 1
ATOM 4373 C C . LEU A 1 565 ? -16.019 22.963 -16.121 1.00 90.56 565 LEU A C 1
ATOM 4375 O O . LEU A 1 565 ? -14.965 22.344 -16.033 1.00 90.56 565 LEU A O 1
ATOM 4379 N N . PRO A 1 566 ? -16.104 24.054 -16.902 1.00 90.50 566 PRO A N 1
ATOM 4380 C CA . PRO A 1 566 ? -15.024 24.480 -17.802 1.00 90.50 566 PRO A CA 1
ATOM 4381 C C . PRO A 1 566 ? -13.688 24.789 -17.101 1.00 90.50 566 PRO A C 1
ATOM 4383 O O . PRO A 1 566 ? -12.643 24.810 -17.745 1.00 90.50 566 PRO A O 1
ATOM 4386 N N . GLN A 1 567 ? -13.705 25.034 -15.789 1.00 88.69 567 GLN A N 1
ATOM 4387 C CA . GLN A 1 567 ? -12.517 25.253 -14.965 1.00 88.69 567 GLN A CA 1
ATOM 4388 C C . GLN A 1 567 ? -11.816 23.962 -14.517 1.00 88.69 567 GLN A C 1
ATOM 4390 O O . GLN A 1 567 ? -10.710 24.035 -13.987 1.00 88.69 567 GLN A O 1
ATOM 4395 N N . GLY A 1 568 ? -12.454 22.795 -14.653 1.00 90.69 568 GLY A N 1
ATOM 4396 C CA . GLY A 1 568 ? -11.896 21.529 -14.187 1.00 90.69 568 GLY A CA 1
ATOM 4397 C C . GLY A 1 568 ? -10.705 21.065 -15.024 1.00 90.69 568 GLY A C 1
ATOM 4398 O O . GLY A 1 568 ? -10.550 21.445 -16.182 1.00 90.69 568 GLY A O 1
ATOM 4399 N N . ARG A 1 569 ? -9.866 20.204 -14.442 1.00 92.62 569 ARG A N 1
ATOM 4400 C CA . ARG A 1 569 ? -8.684 19.642 -15.110 1.00 92.62 569 ARG A CA 1
ATOM 4401 C C . ARG A 1 569 ? -8.603 18.132 -14.934 1.00 92.62 569 ARG A C 1
ATOM 4403 O O . ARG A 1 569 ? -8.866 17.624 -13.850 1.00 92.62 569 ARG A O 1
ATOM 4410 N N . LEU A 1 570 ? -8.178 17.416 -15.970 1.00 95.88 570 LEU A N 1
ATOM 4411 C CA . LEU A 1 570 ? -7.891 15.981 -15.889 1.00 95.88 570 LEU A CA 1
ATOM 4412 C C . LEU A 1 570 ? -6.397 15.727 -15.669 1.00 95.88 570 LEU A C 1
ATOM 4414 O O . LEU A 1 570 ? -5.553 16.309 -16.347 1.00 95.88 570 LEU A O 1
ATOM 4418 N N . LEU A 1 571 ? -6.069 14.818 -14.758 1.00 97.06 571 LEU A N 1
ATOM 4419 C CA . LEU A 1 571 ? -4.761 14.175 -14.668 1.00 97.06 571 LEU A CA 1
ATOM 4420 C C . LEU A 1 571 ? -4.916 12.737 -15.151 1.00 97.06 571 LEU A C 1
ATOM 4422 O O . LEU A 1 571 ? -5.524 11.910 -14.470 1.00 97.06 571 LEU A O 1
ATOM 4426 N N . LEU A 1 572 ? -4.388 12.459 -16.339 1.00 97.88 572 LEU A N 1
ATOM 4427 C CA . LEU A 1 572 ? -4.555 11.189 -17.035 1.00 97.88 572 LEU A CA 1
ATOM 4428 C C . LEU A 1 572 ? -3.262 10.387 -16.933 1.00 97.88 572 LEU A C 1
ATOM 4430 O O . LEU A 1 572 ? -2.261 10.739 -17.554 1.00 97.88 572 LEU A O 1
ATOM 4434 N N . VAL A 1 573 ? -3.275 9.326 -16.130 1.00 98.00 573 VAL A N 1
ATOM 4435 C CA . VAL A 1 573 ? -2.108 8.460 -15.925 1.00 98.00 573 VAL A CA 1
ATOM 4436 C C . VAL A 1 573 ? -2.023 7.439 -17.049 1.00 98.00 573 VAL A C 1
ATOM 4438 O O . VAL A 1 573 ? -2.996 6.727 -17.312 1.00 98.00 573 VAL A O 1
ATOM 4441 N N . LEU A 1 574 ? -0.860 7.367 -17.693 1.00 96.00 574 LEU A N 1
ATOM 4442 C CA . LEU A 1 574 ? -0.593 6.511 -18.842 1.00 96.00 574 LEU A CA 1
ATOM 4443 C C . LEU A 1 574 ? 0.752 5.788 -18.709 1.00 96.00 574 LEU A C 1
ATOM 4445 O O . LEU A 1 574 ? 1.713 6.293 -18.121 1.00 96.00 574 LEU A O 1
ATOM 4449 N N . ARG A 1 575 ? 0.777 4.605 -19.316 1.00 95.75 575 ARG A N 1
ATOM 4450 C CA . ARG A 1 575 ? 1.958 3.827 -19.691 1.00 95.75 575 ARG A CA 1
ATOM 4451 C C . ARG A 1 575 ? 1.759 3.340 -21.127 1.00 95.75 575 ARG A C 1
ATOM 4453 O O . ARG A 1 575 ? 0.683 3.556 -21.693 1.00 95.75 575 ARG A O 1
ATOM 4460 N N . ASP A 1 576 ? 2.751 2.671 -21.706 1.00 94.44 576 ASP A N 1
ATOM 4461 C CA . ASP A 1 576 ? 2.576 1.973 -22.980 1.00 94.44 576 ASP A CA 1
ATOM 4462 C C . ASP A 1 576 ? 1.328 1.070 -22.897 1.00 94.44 576 ASP A C 1
ATOM 4464 O O . ASP A 1 576 ? 1.271 0.188 -22.036 1.00 94.44 576 ASP A O 1
ATOM 4468 N N . PRO A 1 577 ? 0.310 1.252 -23.760 1.00 97.75 577 PRO A N 1
ATOM 4469 C CA . PRO A 1 577 ? -0.924 0.470 -23.713 1.00 97.75 577 PRO A CA 1
ATOM 4470 C C . PRO A 1 577 ? -0.720 -1.049 -23.739 1.00 97.75 577 PRO A C 1
ATOM 4472 O O . PRO A 1 577 ? -1.561 -1.795 -23.231 1.00 97.75 577 PRO A O 1
ATOM 4475 N N . ARG A 1 578 ? 0.389 -1.517 -24.322 1.00 95.69 578 ARG A N 1
ATOM 4476 C CA . ARG A 1 578 ? 0.766 -2.935 -24.357 1.00 95.69 578 ARG A CA 1
ATOM 4477 C C . ARG A 1 578 ? 1.256 -3.413 -22.988 1.00 95.69 578 ARG A C 1
ATOM 4479 O O . ARG A 1 578 ? 0.820 -4.475 -22.544 1.00 95.69 578 ARG A O 1
ATOM 4486 N N . ASP A 1 579 ? 2.059 -2.608 -22.287 1.00 95.88 579 ASP A N 1
ATOM 4487 C CA . ASP A 1 579 ? 2.413 -2.866 -20.884 1.00 95.88 579 ASP A CA 1
ATOM 4488 C C . ASP A 1 579 ? 1.186 -2.774 -19.984 1.00 95.88 579 ASP A C 1
ATOM 4490 O O . ASP A 1 579 ? 1.008 -3.623 -19.121 1.00 95.88 579 ASP A O 1
ATOM 4494 N N . MET A 1 580 ? 0.302 -1.797 -20.208 1.00 97.62 580 MET A N 1
ATOM 4495 C CA . MET A 1 580 ? -0.925 -1.648 -19.422 1.00 97.62 580 MET A CA 1
ATOM 4496 C C . MET A 1 580 ? -1.798 -2.906 -19.485 1.00 97.62 580 MET A C 1
ATOM 4498 O O . MET A 1 580 ? -2.294 -3.364 -18.458 1.00 97.62 580 MET A O 1
ATOM 4502 N N . LEU A 1 581 ? -1.973 -3.506 -20.669 1.00 97.81 581 LEU A N 1
ATOM 4503 C CA . LEU A 1 581 ? -2.728 -4.756 -20.786 1.00 97.81 581 LEU A CA 1
ATOM 4504 C C . LEU A 1 581 ? -2.060 -5.896 -20.006 1.00 97.81 581 LEU A C 1
ATOM 4506 O O . LEU A 1 581 ? -2.749 -6.635 -19.303 1.00 97.81 581 LEU A O 1
ATOM 4510 N N . LEU A 1 582 ? -0.741 -6.046 -20.136 1.00 97.06 582 LEU A N 1
ATOM 4511 C CA . LEU A 1 582 ? 0.005 -7.095 -19.445 1.00 97.06 582 LEU A CA 1
ATOM 4512 C C . LEU A 1 582 ? -0.036 -6.909 -17.919 1.00 97.06 582 LEU A C 1
ATOM 4514 O O . LEU A 1 582 ? -0.318 -7.860 -17.194 1.00 97.06 582 LEU A O 1
ATOM 4518 N N . ASP A 1 583 ? 0.170 -5.684 -17.441 1.00 95.94 583 ASP A N 1
ATOM 4519 C CA . ASP A 1 583 ? 0.110 -5.306 -16.026 1.00 95.94 583 ASP A CA 1
ATOM 4520 C C . ASP A 1 583 ? -1.293 -5.551 -15.449 1.00 95.94 583 ASP A C 1
ATOM 4522 O O . ASP A 1 583 ? -1.440 -6.144 -14.380 1.00 95.94 583 ASP A O 1
ATOM 4526 N N . TRP A 1 584 ? -2.343 -5.211 -16.208 1.00 95.56 584 TRP A N 1
ATOM 4527 C CA . TRP A 1 584 ? -3.724 -5.502 -15.823 1.00 95.56 584 TRP A CA 1
ATOM 4528 C C . TRP A 1 584 ? -3.985 -7.009 -15.696 1.00 95.56 584 TRP A C 1
ATOM 4530 O O . TRP A 1 584 ? -4.630 -7.445 -14.740 1.00 95.56 584 TRP A O 1
ATOM 4540 N N . ILE A 1 585 ? -3.471 -7.824 -16.619 1.00 95.50 585 ILE A N 1
ATOM 4541 C CA . ILE A 1 585 ? -3.593 -9.285 -16.533 1.00 95.50 585 ILE A CA 1
ATOM 4542 C C . ILE A 1 585 ? -2.839 -9.821 -15.312 1.00 95.50 585 ILE A C 1
ATOM 4544 O O . ILE A 1 585 ? -3.393 -10.641 -14.579 1.00 95.50 585 ILE A O 1
ATOM 4548 N N . ALA A 1 586 ? -1.618 -9.345 -15.065 1.00 94.31 586 ALA A N 1
ATOM 4549 C CA . ALA A 1 586 ? -0.776 -9.822 -13.972 1.00 94.31 586 ALA A CA 1
ATOM 4550 C C . ALA A 1 586 ? -1.327 -9.445 -12.589 1.00 94.31 586 ALA A C 1
ATOM 4552 O O . ALA A 1 586 ? -1.318 -10.264 -11.670 1.00 94.31 586 ALA A O 1
ATOM 4553 N N . TYR A 1 587 ? -1.845 -8.224 -12.445 1.00 91.62 587 TYR A N 1
ATOM 4554 C CA . TYR A 1 587 ? -2.112 -7.644 -11.130 1.00 91.62 587 TYR A CA 1
ATOM 4555 C C . TYR A 1 587 ? -3.529 -7.118 -10.905 1.00 91.62 587 TYR A C 1
ATOM 4557 O O . TYR A 1 587 ? -3.867 -6.716 -9.789 1.00 91.62 587 TYR A O 1
ATOM 4565 N N . GLY A 1 588 ? -4.373 -7.107 -11.934 1.00 90.00 588 GLY A N 1
ATOM 4566 C CA . GLY A 1 588 ? -5.701 -6.510 -11.859 1.00 90.00 588 GLY A CA 1
ATOM 4567 C C . GLY A 1 588 ? -5.686 -4.987 -12.019 1.00 90.00 588 GLY A C 1
ATOM 4568 O O . GLY A 1 588 ? -4.765 -4.397 -12.576 1.00 90.00 588 GLY A O 1
ATOM 4569 N N . ALA A 1 589 ? -6.774 -4.351 -11.598 1.00 88.56 589 ALA A N 1
ATOM 4570 C CA . ALA A 1 589 ? -6.986 -2.914 -11.719 1.00 88.56 589 ALA A CA 1
ATOM 4571 C C . ALA A 1 589 ? -7.390 -2.329 -10.364 1.00 88.56 589 ALA A C 1
ATOM 4573 O O . ALA A 1 589 ? -7.905 -3.050 -9.511 1.00 88.56 589 ALA A O 1
ATOM 4574 N N . ALA A 1 590 ? -7.183 -1.021 -10.179 1.00 87.56 590 ALA A N 1
ATOM 4575 C CA . ALA A 1 590 ? -7.586 -0.330 -8.954 1.00 87.56 590 ALA A CA 1
ATOM 4576 C C . ALA A 1 590 ? -9.094 -0.480 -8.682 1.00 87.56 590 ALA A C 1
ATOM 4578 O O . ALA A 1 590 ? -9.506 -0.770 -7.561 1.00 87.56 590 ALA A O 1
ATOM 4579 N N . ALA A 1 591 ? -9.918 -0.329 -9.724 1.00 86.38 591 ALA A N 1
ATOM 4580 C CA . ALA A 1 591 ? -11.314 -0.739 -9.684 1.00 86.38 591 ALA A CA 1
ATOM 4581 C C . ALA A 1 591 ? -11.390 -2.257 -9.934 1.00 86.38 591 ALA A C 1
ATOM 4583 O O . ALA A 1 591 ? -10.730 -2.735 -10.860 1.00 86.38 591 ALA A O 1
ATOM 4584 N N . PRO A 1 592 ? -12.196 -3.025 -9.177 1.00 86.69 592 PRO A N 1
ATOM 4585 C CA . PRO A 1 592 ? -12.251 -4.482 -9.280 1.00 86.69 592 PRO A CA 1
ATOM 4586 C C . PRO A 1 592 ? -13.031 -4.910 -10.530 1.00 86.69 592 PRO A C 1
ATOM 4588 O O . PRO A 1 592 ? -14.136 -5.436 -10.435 1.00 86.69 592 PRO A O 1
ATOM 4591 N N . LEU A 1 593 ? -12.474 -4.646 -11.711 1.00 89.81 593 LEU A N 1
ATOM 4592 C CA . LEU A 1 593 ? -13.073 -4.953 -13.002 1.00 89.81 593 LEU A CA 1
ATOM 4593 C C . LEU A 1 593 ? -12.838 -6.421 -13.376 1.00 89.81 593 LEU A C 1
ATOM 4595 O O . LEU A 1 593 ? -11.736 -6.962 -13.236 1.00 89.81 593 LEU A O 1
ATOM 4599 N N . ALA A 1 594 ? -13.896 -7.065 -13.850 1.00 90.81 594 ALA A N 1
ATOM 4600 C CA . ALA A 1 594 ? -13.900 -8.433 -14.322 1.00 90.81 594 ALA A CA 1
ATOM 4601 C C . ALA A 1 594 ? -13.211 -8.504 -15.685 1.00 90.81 594 ALA A C 1
ATOM 4603 O O . ALA A 1 594 ? -13.492 -7.713 -16.585 1.00 90.81 594 ALA A O 1
ATOM 4604 N N . MET A 1 595 ? -12.329 -9.487 -15.834 1.00 91.25 595 MET A N 1
ATOM 4605 C CA . MET A 1 595 ? -11.699 -9.829 -17.099 1.00 91.25 595 MET A CA 1
ATOM 4606 C C . MET A 1 595 ? -12.056 -11.275 -17.420 1.00 91.25 595 MET A C 1
ATOM 4608 O O . MET A 1 595 ? -11.567 -12.192 -16.765 1.00 91.25 595 MET A O 1
ATOM 4612 N N . THR A 1 596 ? -12.919 -11.480 -18.417 1.00 85.75 596 THR A N 1
ATOM 4613 C CA . THR A 1 596 ? -13.325 -12.835 -18.831 1.00 85.75 596 THR A CA 1
ATOM 4614 C C . THR A 1 596 ? -12.455 -13.387 -19.957 1.00 85.75 596 THR A C 1
ATOM 4616 O O . THR A 1 596 ? -12.303 -14.598 -20.098 1.00 85.75 596 THR A O 1
ATOM 4619 N N . SER A 1 597 ? -11.856 -12.504 -20.764 1.00 91.75 597 SER A N 1
ATOM 4620 C CA . SER A 1 597 ? -10.920 -12.876 -21.822 1.00 91.75 597 SER A CA 1
ATOM 4621 C C . SER A 1 597 ? -9.955 -11.740 -22.164 1.00 91.75 597 SER A C 1
ATOM 4623 O O . SER A 1 597 ? -10.282 -10.558 -22.041 1.00 91.75 597 SER A O 1
ATOM 4625 N N . MET A 1 598 ? -8.779 -12.103 -22.681 1.00 93.81 598 MET A N 1
ATOM 4626 C CA . MET A 1 598 ? -7.785 -11.145 -23.179 1.00 93.81 598 MET A CA 1
ATOM 4627 C C . MET A 1 598 ? -8.308 -10.328 -24.375 1.00 93.81 598 MET A C 1
ATOM 4629 O O . MET A 1 598 ? -7.978 -9.152 -24.526 1.00 93.81 598 MET A O 1
ATOM 4633 N N . ALA A 1 599 ? -9.147 -10.929 -25.225 1.00 93.44 599 ALA A N 1
ATOM 4634 C CA . ALA A 1 599 ? -9.742 -10.246 -26.374 1.00 93.44 599 ALA A CA 1
ATOM 4635 C C . ALA A 1 599 ? -10.714 -9.138 -25.937 1.00 93.44 599 ALA A C 1
ATOM 4637 O O . ALA A 1 599 ? -10.650 -8.024 -26.447 1.00 93.44 599 ALA A O 1
ATOM 4638 N N . GLU A 1 600 ? -11.578 -9.418 -24.961 1.00 93.12 600 GLU A N 1
ATOM 4639 C CA . GLU A 1 600 ? -12.499 -8.421 -24.410 1.00 93.12 600 GLU A CA 1
ATOM 4640 C C . GLU A 1 600 ? -11.737 -7.272 -23.729 1.00 93.12 600 GLU A C 1
ATOM 4642 O O . GLU A 1 600 ? -12.005 -6.101 -24.010 1.00 93.12 600 GLU A O 1
ATOM 4647 N N . ALA A 1 601 ? -10.747 -7.605 -22.893 1.00 94.56 601 ALA A N 1
ATOM 4648 C CA . ALA A 1 601 ? -9.919 -6.629 -22.190 1.00 94.56 601 ALA A CA 1
ATOM 4649 C C . ALA A 1 601 ? -9.146 -5.715 -23.151 1.00 94.56 601 ALA A C 1
ATOM 4651 O O . ALA A 1 601 ? -9.203 -4.493 -23.016 1.00 94.56 601 ALA A O 1
ATOM 4652 N N . SER A 1 602 ? -8.474 -6.289 -24.155 1.00 96.19 602 SER A N 1
ATOM 4653 C CA . SER A 1 602 ? -7.734 -5.515 -25.162 1.00 96.19 602 SER A CA 1
ATOM 4654 C C . SER A 1 602 ? -8.653 -4.595 -25.966 1.00 96.19 602 SER A C 1
ATOM 4656 O O . SER A 1 602 ? -8.359 -3.410 -26.090 1.00 96.19 602 SER A O 1
ATOM 4658 N N . GLN A 1 603 ? -9.809 -5.075 -26.434 1.00 96.00 603 GLN A N 1
ATOM 4659 C CA . GLN A 1 603 ? -10.772 -4.241 -27.162 1.00 96.00 603 GLN A CA 1
ATOM 4660 C C . GLN A 1 603 ? -11.343 -3.107 -26.305 1.00 96.00 603 GLN A C 1
ATOM 4662 O O . GLN A 1 603 ? -11.538 -1.994 -26.797 1.00 96.00 603 GLN A O 1
ATOM 4667 N N . TRP A 1 604 ? -11.637 -3.378 -25.032 1.00 95.50 604 TRP A N 1
ATOM 4668 C CA . TRP A 1 604 ? -12.099 -2.350 -24.106 1.00 95.50 604 TRP A CA 1
ATOM 4669 C C . TRP A 1 604 ? -11.019 -1.294 -23.870 1.00 95.50 604 TRP A C 1
ATOM 4671 O O . TRP A 1 604 ? -11.311 -0.098 -23.936 1.00 95.50 604 TRP A O 1
ATOM 4681 N N . LEU A 1 605 ? -9.769 -1.722 -23.680 1.00 96.88 605 LEU A N 1
ATOM 4682 C CA . LEU A 1 605 ? -8.639 -0.826 -23.468 1.00 96.88 605 LEU A CA 1
ATOM 4683 C C . LEU A 1 605 ? -8.363 0.038 -24.707 1.00 96.88 605 LEU A C 1
ATOM 4685 O O . LEU A 1 605 ? -8.226 1.252 -24.571 1.00 96.88 605 LEU A O 1
ATOM 4689 N N . VAL A 1 606 ? -8.397 -0.548 -25.913 1.00 97.69 606 VAL A N 1
ATOM 4690 C CA . VAL A 1 606 ? -8.303 0.187 -27.188 1.00 97.69 606 VAL A CA 1
ATOM 4691 C C . VAL A 1 606 ? -9.342 1.299 -27.245 1.00 97.69 606 VAL A C 1
ATOM 4693 O O . VAL A 1 606 ? -8.999 2.447 -27.526 1.00 97.69 606 VAL A O 1
ATOM 4696 N N . ARG A 1 607 ? -10.611 0.991 -26.949 1.00 95.94 607 ARG A N 1
ATOM 4697 C CA . ARG A 1 607 ? -11.689 1.988 -26.976 1.00 95.94 607 ARG A CA 1
ATOM 4698 C C . ARG A 1 607 ? -11.492 3.083 -25.929 1.00 95.94 607 ARG A C 1
ATOM 4700 O O . ARG A 1 607 ? -11.629 4.246 -26.289 1.00 95.94 607 ARG A O 1
ATOM 4707 N N . SER A 1 608 ? -11.129 2.739 -24.690 1.00 95.12 608 SER A N 1
ATOM 4708 C CA . SER A 1 608 ? -10.842 3.713 -23.620 1.00 95.12 608 SER A CA 1
ATOM 4709 C C . SER A 1 608 ? -9.738 4.677 -24.040 1.00 95.12 608 SER A C 1
ATOM 4711 O O . SER A 1 608 ? -9.906 5.893 -24.020 1.00 95.12 608 SER A O 1
ATOM 4713 N N . LEU A 1 609 ? -8.604 4.129 -24.469 1.00 97.44 609 LEU A N 1
ATOM 4714 C CA . LEU A 1 609 ? -7.420 4.910 -24.801 1.00 97.44 609 LEU A CA 1
ATOM 4715 C C . LEU A 1 609 ? -7.595 5.712 -26.090 1.00 97.44 609 LEU A C 1
ATOM 4717 O O . LEU A 1 609 ? -7.030 6.791 -26.214 1.00 97.44 609 LEU A O 1
ATOM 4721 N N . THR A 1 610 ? -8.436 5.246 -27.016 1.00 97.31 610 THR A N 1
ATOM 4722 C CA . THR A 1 610 ? -8.797 5.998 -28.226 1.00 97.31 610 THR A CA 1
ATOM 4723 C C . THR A 1 610 ? -9.524 7.294 -27.873 1.00 97.31 610 THR A C 1
ATOM 4725 O O . THR A 1 610 ? -9.316 8.307 -28.535 1.00 97.31 610 THR A O 1
ATOM 4728 N N . GLN A 1 611 ? -10.352 7.281 -26.822 1.00 95.75 611 GLN A N 1
ATOM 4729 C CA . GLN A 1 611 ? -11.023 8.487 -26.329 1.00 95.75 611 GLN A CA 1
ATOM 4730 C C . GLN A 1 611 ? -10.029 9.454 -25.690 1.00 95.75 611 GLN A C 1
ATOM 4732 O O . GLN A 1 611 ? -10.127 10.655 -25.911 1.00 95.75 611 GLN A O 1
ATOM 4737 N N . ILE A 1 612 ? -9.045 8.938 -24.951 1.00 97.56 612 ILE A N 1
ATOM 4738 C CA . ILE A 1 612 ? -7.971 9.759 -24.379 1.00 97.56 612 ILE A CA 1
ATOM 4739 C C . ILE A 1 612 ? -7.088 10.370 -25.467 1.00 97.56 612 ILE A C 1
ATOM 4741 O O . ILE A 1 612 ? -6.781 11.556 -25.396 1.00 97.56 612 ILE A O 1
ATOM 4745 N N . ALA A 1 613 ? -6.727 9.592 -26.489 1.00 96.25 613 ALA A N 1
ATOM 4746 C CA . ALA A 1 613 ? -5.974 10.085 -27.635 1.00 96.25 613 ALA A CA 1
ATOM 4747 C C . ALA A 1 613 ? -6.734 11.211 -28.349 1.00 96.25 613 ALA A C 1
ATOM 4749 O O . ALA A 1 613 ? -6.170 12.277 -28.552 1.00 96.25 613 ALA A O 1
ATOM 4750 N N . ALA A 1 614 ? -8.029 11.024 -28.635 1.00 96.38 614 ALA A N 1
ATOM 4751 C CA . ALA A 1 614 ? -8.860 12.066 -29.244 1.00 96.38 614 ALA A CA 1
ATOM 4752 C C . ALA A 1 614 ? -8.985 13.315 -28.350 1.00 96.38 614 ALA A C 1
ATOM 4754 O O . ALA A 1 614 ? -8.852 14.433 -28.835 1.00 96.38 614 ALA A O 1
ATOM 4755 N N . LEU A 1 615 ? -9.180 13.135 -27.037 1.00 96.06 615 LEU A N 1
ATOM 4756 C CA . LEU A 1 615 ? -9.202 14.236 -26.068 1.00 96.06 615 LEU A CA 1
ATOM 4757 C C . LEU A 1 615 ? -7.913 15.059 -26.112 1.00 96.06 615 LEU A C 1
ATOM 4759 O O . LEU A 1 615 ? -7.988 16.285 -26.053 1.00 96.06 615 LEU A O 1
ATOM 4763 N N . HIS A 1 616 ? -6.765 14.389 -26.216 1.00 95.94 616 HIS A N 1
ATOM 4764 C CA . HIS A 1 616 ? -5.454 15.025 -26.266 1.00 95.94 616 HIS A CA 1
ATOM 4765 C C . HIS A 1 616 ? -5.177 15.715 -27.606 1.00 95.94 616 HIS A C 1
ATOM 4767 O O . HIS A 1 616 ? -4.801 16.882 -27.625 1.00 95.94 616 HIS A O 1
ATOM 4773 N N . GLU A 1 617 ? -5.388 15.008 -28.716 1.00 94.69 617 GLU A N 1
ATOM 4774 C CA . GLU A 1 617 ? -5.124 15.490 -30.076 1.00 94.69 617 GLU A CA 1
ATOM 4775 C C . GLU A 1 617 ? -6.008 16.686 -30.459 1.00 94.69 617 GLU A C 1
ATOM 4777 O O . GLU A 1 617 ? -5.544 17.605 -31.133 1.00 94.69 617 GLU A O 1
ATOM 4782 N N . GLU A 1 618 ? -7.273 16.686 -30.028 1.00 95.31 618 GLU A N 1
ATOM 4783 C CA . GLU A 1 618 ? -8.255 17.730 -30.352 1.00 95.31 618 GLU A CA 1
ATOM 4784 C C . GLU A 1 618 ? -8.415 18.785 -29.235 1.00 95.31 618 GLU A C 1
ATOM 4786 O O . GLU A 1 618 ? -9.291 19.644 -29.332 1.00 95.31 618 GLU A O 1
ATOM 4791 N N . ASP A 1 619 ? -7.602 18.720 -28.170 1.00 94.50 619 ASP A N 1
ATOM 4792 C CA . ASP A 1 619 ? -7.660 19.595 -26.984 1.00 94.50 619 ASP A CA 1
ATOM 4793 C C . ASP A 1 619 ? -9.092 19.782 -26.434 1.00 94.50 619 ASP A C 1
ATOM 4795 O O . ASP A 1 619 ? -9.604 20.885 -26.223 1.00 94.50 619 ASP A O 1
ATOM 4799 N N . LEU A 1 620 ? -9.800 18.662 -26.240 1.00 95.06 620 LEU A N 1
ATOM 4800 C CA . LEU A 1 620 ? -11.238 18.688 -25.946 1.00 95.06 620 LEU A CA 1
ATOM 4801 C C . LEU A 1 620 ? -11.570 19.153 -24.521 1.00 95.06 620 LEU A C 1
ATOM 4803 O O . LEU A 1 620 ? -12.732 19.460 -24.237 1.00 95.06 620 LEU A O 1
ATOM 4807 N N . TYR A 1 621 ? -10.603 19.165 -23.609 1.00 95.88 621 TYR A N 1
ATOM 4808 C CA . TYR A 1 621 ? -10.792 19.584 -22.221 1.00 95.88 621 TYR A CA 1
ATOM 4809 C C . TYR A 1 621 ? -9.438 19.812 -21.537 1.00 95.88 621 TYR A C 1
ATOM 4811 O O . TYR A 1 621 ? -8.496 19.094 -21.872 1.00 95.88 621 TYR A O 1
ATOM 4819 N N . PRO A 1 622 ? -9.306 20.723 -20.550 1.00 94.75 622 PRO A N 1
ATOM 4820 C CA . PRO A 1 622 ? -8.033 20.933 -19.863 1.00 94.75 622 PRO A CA 1
ATOM 4821 C C . PRO A 1 622 ? -7.507 19.642 -19.218 1.00 94.75 622 PRO A C 1
ATOM 4823 O O . PRO A 1 622 ? -8.165 19.042 -18.364 1.00 94.75 622 PRO A O 1
ATOM 4826 N N . HIS A 1 623 ? -6.306 19.206 -19.598 1.00 96.00 623 HIS A N 1
ATOM 4827 C CA . HIS A 1 623 ? -5.745 17.941 -19.126 1.00 96.00 623 HIS A CA 1
ATOM 4828 C C . HIS A 1 623 ? -4.212 17.945 -19.076 1.00 96.00 623 HIS A C 1
ATOM 4830 O O . HIS A 1 623 ? -3.547 18.778 -19.686 1.00 96.00 623 HIS A O 1
ATOM 4836 N N . VAL A 1 624 ? -3.652 16.987 -18.336 1.00 95.88 624 VAL A N 1
ATOM 4837 C CA . VAL A 1 624 ? -2.223 16.657 -18.313 1.00 95.88 624 VAL A CA 1
ATOM 4838 C C . VAL A 1 624 ? -2.084 15.147 -18.463 1.00 95.88 624 VAL A C 1
ATOM 4840 O O . VAL A 1 624 ? -2.696 14.391 -17.707 1.00 95.88 624 VAL A O 1
ATOM 4843 N N . LEU A 1 625 ? -1.258 14.712 -19.415 1.00 95.44 625 LEU A N 1
ATOM 4844 C CA . LEU A 1 625 ? -0.855 13.314 -19.533 1.00 95.44 625 LEU A CA 1
ATOM 4845 C C . LEU A 1 625 ? 0.332 13.047 -18.598 1.00 95.44 625 LEU A C 1
ATOM 4847 O O . LEU A 1 625 ? 1.413 13.609 -18.772 1.00 95.44 625 LEU A O 1
ATOM 4851 N N . LEU A 1 626 ? 0.127 12.189 -17.603 1.00 95.94 626 LEU A N 1
ATOM 4852 C CA . LEU A 1 626 ? 1.154 11.735 -16.671 1.00 95.94 626 LEU A CA 1
ATOM 4853 C C . LEU A 1 626 ? 1.704 10.392 -17.146 1.00 95.94 626 LEU A C 1
ATOM 4855 O O . LEU A 1 626 ? 1.088 9.351 -16.924 1.00 95.94 626 LEU A O 1
ATOM 4859 N N . ARG A 1 627 ? 2.868 10.423 -17.794 1.00 92.81 627 ARG A N 1
ATOM 4860 C CA . ARG A 1 627 ? 3.590 9.215 -18.210 1.00 92.81 627 ARG A CA 1
ATOM 4861 C C . ARG A 1 627 ? 4.442 8.712 -17.063 1.00 92.81 627 ARG A C 1
ATOM 4863 O O . ARG A 1 627 ? 5.277 9.463 -16.555 1.00 92.81 627 ARG A O 1
ATOM 4870 N N . ILE A 1 628 ? 4.212 7.469 -16.651 1.00 94.50 628 ILE A N 1
ATOM 4871 C CA . ILE A 1 628 ? 4.903 6.882 -15.498 1.00 94.50 628 ILE A CA 1
ATOM 4872 C C . ILE A 1 628 ? 5.694 5.614 -15.832 1.00 94.50 628 ILE A C 1
ATOM 4874 O O . ILE A 1 628 ? 6.081 4.892 -14.918 1.00 94.50 628 ILE A O 1
ATOM 4878 N N . ASP A 1 629 ? 5.931 5.354 -17.117 1.00 88.50 629 ASP A N 1
ATOM 4879 C CA . ASP A 1 629 ? 6.578 4.151 -17.649 1.00 88.50 629 ASP A CA 1
ATOM 4880 C C . ASP A 1 629 ? 7.832 3.740 -16.856 1.00 88.50 629 ASP A C 1
ATOM 4882 O O . ASP A 1 629 ? 7.867 2.648 -16.289 1.00 88.50 629 ASP A O 1
ATOM 4886 N N . ASP A 1 630 ? 8.806 4.644 -16.727 1.00 83.50 630 ASP A N 1
ATOM 4887 C CA . ASP A 1 630 ? 10.093 4.357 -16.073 1.00 83.50 630 ASP A CA 1
ATOM 4888 C C . ASP A 1 630 ? 10.114 4.668 -14.570 1.00 83.50 630 ASP A C 1
ATOM 4890 O O . ASP A 1 630 ? 10.998 4.225 -13.841 1.00 83.50 630 ASP A O 1
ATOM 4894 N N . ILE A 1 631 ? 9.141 5.442 -14.086 1.00 89.38 631 ILE A N 1
ATOM 4895 C CA . ILE A 1 631 ? 9.139 5.972 -12.713 1.00 89.38 631 ILE A CA 1
ATOM 4896 C C . ILE A 1 631 ? 8.105 5.300 -11.812 1.00 89.38 631 ILE A C 1
ATOM 4898 O O . ILE A 1 631 ? 8.065 5.573 -10.616 1.00 89.38 631 ILE A O 1
ATOM 4902 N N . GLY A 1 632 ? 7.245 4.435 -12.358 1.00 87.25 632 GLY A N 1
ATOM 4903 C CA . GLY A 1 632 ? 6.140 3.830 -11.619 1.00 87.25 632 GLY A CA 1
ATOM 4904 C C . GLY A 1 632 ? 6.604 3.123 -10.344 1.00 87.25 632 GLY A C 1
ATOM 4905 O O . GLY A 1 632 ? 5.903 3.149 -9.337 1.00 87.25 632 GLY A O 1
ATOM 4906 N N . ASN A 1 633 ? 7.807 2.553 -10.336 1.00 91.94 633 ASN A N 1
ATOM 4907 C CA . ASN A 1 633 ? 8.378 1.856 -9.183 1.00 91.94 633 ASN A CA 1
ATOM 4908 C C . ASN A 1 633 ? 9.239 2.730 -8.254 1.00 91.94 633 ASN A C 1
ATOM 4910 O O . ASN A 1 633 ? 9.623 2.252 -7.189 1.00 91.94 633 ASN A O 1
ATOM 4914 N N . ASP A 1 634 ? 9.494 3.994 -8.600 1.00 93.06 634 ASP A N 1
ATOM 4915 C CA . ASP A 1 634 ? 10.385 4.893 -7.861 1.00 93.06 634 ASP A CA 1
ATOM 4916 C C . ASP A 1 634 ? 9.599 6.026 -7.178 1.00 93.06 634 ASP A C 1
ATOM 4918 O O . ASP A 1 634 ? 9.068 6.938 -7.816 1.00 93.06 634 ASP A O 1
ATOM 4922 N N . ALA A 1 635 ? 9.544 5.981 -5.844 1.00 93.56 635 ALA A N 1
ATOM 4923 C CA . ALA A 1 635 ? 8.838 6.970 -5.033 1.00 93.56 635 ALA A CA 1
ATOM 4924 C C . ALA A 1 635 ? 9.426 8.389 -5.126 1.00 93.56 635 ALA A C 1
ATOM 4926 O O . ALA A 1 635 ? 8.670 9.359 -5.034 1.00 93.56 635 ALA A O 1
ATOM 4927 N N . HIS A 1 636 ? 10.741 8.524 -5.318 1.00 93.69 636 HIS A N 1
ATOM 4928 C CA . HIS A 1 636 ? 11.402 9.823 -5.439 1.00 93.69 636 HIS A CA 1
ATOM 4929 C C . HIS A 1 636 ? 11.150 10.419 -6.820 1.00 93.69 636 HIS A C 1
ATOM 4931 O O . HIS A 1 636 ? 10.677 11.550 -6.919 1.00 93.69 636 HIS A O 1
ATOM 4937 N N . ALA A 1 637 ? 11.349 9.633 -7.881 1.00 92.38 637 ALA A N 1
ATOM 4938 C CA . ALA A 1 637 ? 11.068 10.088 -9.240 1.00 92.38 637 ALA A CA 1
ATOM 4939 C C . ALA A 1 637 ? 9.578 10.440 -9.438 1.00 92.38 637 ALA A C 1
ATOM 4941 O O . ALA A 1 637 ? 9.250 11.417 -10.119 1.00 92.38 637 ALA A O 1
ATOM 4942 N N . MET A 1 638 ? 8.669 9.695 -8.793 1.00 95.19 638 MET A N 1
ATOM 4943 C CA . MET A 1 638 ? 7.240 10.021 -8.747 1.00 95.19 638 MET A CA 1
ATOM 4944 C C . MET A 1 638 ? 6.980 11.369 -8.062 1.00 95.19 638 MET A C 1
ATOM 4946 O O . MET A 1 638 ? 6.222 12.190 -8.583 1.00 95.19 638 MET A O 1
ATOM 4950 N N . ALA A 1 639 ? 7.620 11.629 -6.920 1.00 94.06 639 ALA A N 1
ATOM 4951 C CA . ALA A 1 639 ? 7.491 12.901 -6.215 1.00 94.06 639 ALA A CA 1
ATOM 4952 C C . ALA A 1 639 ? 8.027 14.079 -7.039 1.00 94.06 639 ALA A C 1
ATOM 4954 O O . ALA A 1 639 ? 7.381 15.125 -7.095 1.00 94.06 639 ALA A O 1
ATOM 4955 N N . ASP A 1 640 ? 9.139 13.892 -7.752 1.00 93.19 640 ASP A N 1
ATOM 4956 C CA . ASP A 1 640 ? 9.697 14.895 -8.659 1.00 93.19 640 ASP A CA 1
ATOM 4957 C C . ASP A 1 640 ? 8.760 15.193 -9.838 1.00 93.19 640 ASP A C 1
ATOM 4959 O O . ASP A 1 640 ? 8.573 16.360 -10.202 1.00 93.19 640 ASP A O 1
ATOM 4963 N N . LEU A 1 641 ? 8.141 14.164 -10.437 1.00 93.19 641 LEU A N 1
ATOM 4964 C CA . LEU A 1 641 ? 7.132 14.348 -11.486 1.00 93.19 641 LEU A CA 1
ATOM 4965 C C . LEU A 1 641 ? 5.949 15.165 -10.963 1.00 93.19 641 LEU A C 1
ATOM 4967 O O . LEU A 1 641 ? 5.585 16.177 -11.565 1.00 93.19 641 LEU A O 1
ATOM 4971 N N . LEU A 1 642 ? 5.367 14.749 -9.836 1.00 93.75 642 LEU A N 1
ATOM 4972 C CA . LEU A 1 642 ? 4.245 15.451 -9.219 1.00 93.75 642 LEU A CA 1
ATOM 4973 C C . LEU A 1 642 ? 4.633 16.884 -8.839 1.00 93.75 642 LEU A C 1
ATOM 4975 O O . LEU A 1 642 ? 3.855 17.813 -9.054 1.00 93.75 642 LEU A O 1
ATOM 4979 N N . GLY A 1 643 ? 5.854 17.097 -8.355 1.00 92.06 643 GLY A N 1
ATOM 4980 C CA . GLY A 1 643 ? 6.327 18.425 -8.000 1.00 92.06 643 GLY A CA 1
ATOM 4981 C C . GLY A 1 643 ? 6.410 19.379 -9.192 1.00 92.06 643 GLY A C 1
ATOM 4982 O O . GLY A 1 643 ? 6.010 20.540 -9.081 1.00 92.06 643 GLY A O 1
ATOM 4983 N N . ARG A 1 644 ? 6.828 18.881 -10.366 1.00 92.81 644 ARG A N 1
ATOM 4984 C CA . ARG A 1 644 ? 6.785 19.646 -11.625 1.00 92.81 644 ARG A CA 1
ATOM 4985 C C . ARG A 1 644 ? 5.355 19.951 -12.067 1.00 92.81 644 ARG A C 1
ATOM 4987 O O . ARG A 1 644 ? 5.074 21.084 -12.445 1.00 92.81 644 ARG A O 1
ATOM 4994 N N . VAL A 1 645 ? 4.452 18.972 -11.989 1.00 90.88 645 VAL A N 1
ATOM 4995 C CA . VAL A 1 645 ? 3.045 19.110 -12.420 1.00 90.88 645 VAL A CA 1
ATOM 4996 C C . VAL A 1 645 ? 2.292 20.150 -11.588 1.00 90.88 645 VAL A C 1
ATOM 4998 O O . VAL A 1 645 ? 1.512 20.931 -12.129 1.00 90.88 645 VAL A O 1
ATOM 5001 N N . PHE A 1 646 ? 2.534 20.181 -10.277 1.00 88.75 646 PHE A N 1
ATOM 5002 C CA . PHE A 1 646 ? 1.864 21.095 -9.349 1.00 88.75 646 PHE A CA 1
ATOM 5003 C C . PHE A 1 646 ? 2.670 22.367 -9.040 1.00 88.75 646 PHE A C 1
ATOM 5005 O O . PHE A 1 646 ? 2.207 23.205 -8.268 1.00 88.75 646 PHE A O 1
ATOM 5012 N N . GLY A 1 647 ? 3.868 22.523 -9.615 1.00 89.12 647 GLY A N 1
ATOM 5013 C CA . GLY A 1 647 ? 4.717 23.704 -9.433 1.00 89.12 647 GLY A CA 1
ATOM 5014 C C . GLY A 1 647 ? 5.237 23.903 -8.004 1.00 89.12 647 GLY A C 1
ATOM 5015 O O . GLY A 1 647 ? 5.538 25.030 -7.615 1.00 89.12 647 GLY A O 1
ATOM 5016 N N . ARG A 1 648 ? 5.321 22.835 -7.201 1.00 88.00 648 ARG A N 1
ATOM 5017 C CA . ARG A 1 648 ? 5.810 22.878 -5.813 1.00 88.00 648 ARG A CA 1
ATOM 5018 C C . ARG A 1 648 ? 6.497 21.564 -5.431 1.00 88.00 648 ARG A C 1
ATOM 5020 O O . ARG A 1 648 ? 6.037 20.524 -5.885 1.00 88.00 648 ARG A O 1
ATOM 5027 N N . PRO A 1 649 ? 7.532 21.563 -4.575 1.00 88.38 649 PRO A N 1
ATOM 5028 C CA . PRO A 1 649 ? 8.139 20.322 -4.095 1.00 88.38 649 PRO A CA 1
ATOM 5029 C C . PRO A 1 649 ? 7.112 19.412 -3.407 1.00 88.38 649 PRO A C 1
ATOM 5031 O O . PRO A 1 649 ? 6.300 19.890 -2.612 1.00 88.38 649 PRO A O 1
ATOM 5034 N N . MET A 1 650 ? 7.169 18.111 -3.695 1.00 89.25 650 MET A N 1
ATOM 5035 C CA . MET A 1 650 ? 6.338 17.086 -3.057 1.00 89.25 650 MET A CA 1
ATOM 5036 C C . MET A 1 650 ? 7.247 16.101 -2.306 1.00 89.25 650 MET A C 1
ATOM 5038 O O . MET A 1 650 ? 8.284 15.722 -2.850 1.00 89.25 650 MET A O 1
ATOM 5042 N N . PRO A 1 651 ? 6.911 15.683 -1.073 1.00 91.06 651 PRO A N 1
ATOM 5043 C CA . PRO A 1 651 ? 7.651 14.627 -0.393 1.00 91.06 651 PRO A CA 1
ATOM 5044 C C . PRO A 1 651 ? 7.424 13.265 -1.077 1.00 91.06 651 PRO A C 1
ATOM 5046 O O . PRO A 1 651 ? 6.306 12.991 -1.525 1.00 91.06 651 PRO A O 1
ATOM 5049 N N . PRO A 1 652 ? 8.440 12.386 -1.133 1.00 91.69 652 PRO A N 1
ATOM 5050 C CA . PRO A 1 652 ? 8.259 11.016 -1.598 1.00 91.69 652 PRO A CA 1
ATOM 5051 C C . PRO A 1 652 ? 7.399 10.210 -0.624 1.00 91.69 652 PRO A C 1
ATOM 5053 O O . PRO A 1 652 ? 7.524 10.328 0.597 1.00 91.69 652 PRO A O 1
ATOM 5056 N N . ALA A 1 653 ? 6.534 9.355 -1.170 1.00 91.19 653 ALA A N 1
ATOM 5057 C CA . ALA A 1 653 ? 5.841 8.348 -0.376 1.00 91.19 653 ALA A CA 1
ATOM 5058 C C . ALA A 1 653 ? 6.849 7.325 0.175 1.00 91.19 653 ALA A C 1
ATOM 5060 O O . ALA A 1 653 ? 7.840 7.012 -0.481 1.00 91.19 653 ALA A O 1
ATOM 5061 N N . ALA A 1 654 ? 6.574 6.749 1.349 1.00 87.38 654 ALA A N 1
ATOM 5062 C CA . ALA A 1 654 ? 7.434 5.705 1.920 1.00 87.38 654 ALA A CA 1
ATOM 5063 C C . ALA A 1 654 ? 7.531 4.467 1.006 1.00 87.38 654 ALA A C 1
ATOM 5065 O O . ALA A 1 654 ? 8.591 3.863 0.878 1.00 87.38 654 ALA A O 1
ATOM 5066 N N . GLN A 1 655 ? 6.418 4.110 0.361 1.00 89.19 655 GLN A N 1
ATOM 5067 C CA . GLN A 1 655 ? 6.333 3.089 -0.679 1.00 89.19 655 GLN A CA 1
ATOM 5068 C C . GLN A 1 655 ? 5.138 3.392 -1.592 1.00 89.19 655 GLN A C 1
ATOM 5070 O O . GLN A 1 655 ? 4.115 3.887 -1.122 1.00 89.19 655 GLN A O 1
ATOM 5075 N N . LEU A 1 656 ? 5.248 3.068 -2.882 1.00 90.19 656 LEU A N 1
ATOM 5076 C CA . LEU A 1 656 ? 4.158 3.226 -3.861 1.00 90.19 656 LEU A CA 1
ATOM 5077 C C . LEU A 1 656 ? 3.272 1.971 -4.001 1.00 90.19 656 LEU A C 1
ATOM 5079 O O . LEU A 1 656 ? 2.312 1.978 -4.766 1.00 90.19 656 LEU A O 1
ATOM 5083 N N . GLY A 1 657 ? 3.605 0.893 -3.284 1.00 88.62 657 GLY A N 1
ATOM 5084 C CA . GLY A 1 657 ? 3.013 -0.441 -3.422 1.00 88.62 657 GLY A CA 1
ATOM 5085 C C . GLY A 1 657 ? 4.021 -1.466 -3.949 1.00 88.62 657 GLY A C 1
ATOM 5086 O O . GLY A 1 657 ? 5.183 -1.130 -4.188 1.00 88.62 657 GLY A O 1
ATOM 5087 N N . ALA A 1 658 ? 3.579 -2.714 -4.135 1.00 85.88 658 ALA A N 1
ATOM 5088 C CA . ALA A 1 658 ? 4.415 -3.773 -4.706 1.00 85.88 658 ALA A CA 1
ATOM 5089 C C . ALA A 1 658 ? 4.971 -3.351 -6.084 1.00 85.88 658 ALA A C 1
ATOM 5091 O O . ALA A 1 658 ? 4.254 -2.669 -6.828 1.00 85.88 658 ALA A O 1
ATOM 5092 N N . PRO A 1 659 ? 6.227 -3.690 -6.430 1.00 86.56 659 PRO A N 1
ATOM 5093 C CA . PRO A 1 659 ? 6.787 -3.371 -7.740 1.00 86.56 659 PRO A CA 1
ATOM 5094 C C . PRO A 1 659 ? 5.927 -3.923 -8.885 1.00 86.56 659 PRO A C 1
ATOM 5096 O O . PRO A 1 659 ? 5.418 -5.037 -8.809 1.00 86.56 659 PRO A O 1
ATOM 5099 N N . ARG A 1 660 ? 5.764 -3.123 -9.939 1.00 91.06 660 ARG A N 1
ATOM 5100 C CA . ARG A 1 660 ? 5.094 -3.482 -11.197 1.00 91.06 660 ARG A CA 1
ATOM 5101 C C . ARG A 1 660 ? 6.108 -3.856 -12.274 1.00 91.06 660 ARG A C 1
ATOM 5103 O O . ARG A 1 660 ? 7.299 -3.574 -12.122 1.00 91.06 660 ARG A O 1
ATOM 5110 N N . LEU A 1 661 ? 5.629 -4.434 -13.375 1.00 92.06 661 LEU A N 1
ATOM 5111 C CA . LEU A 1 661 ? 6.468 -4.763 -14.530 1.00 92.06 661 LEU A CA 1
ATOM 5112 C C . LEU A 1 661 ? 7.140 -3.492 -15.086 1.00 92.06 661 LEU A C 1
ATOM 5114 O O . LEU A 1 661 ? 6.473 -2.454 -15.149 1.00 92.06 661 LEU A O 1
ATOM 5118 N N . PRO A 1 662 ? 8.429 -3.541 -15.472 1.00 88.88 662 PRO A N 1
ATOM 5119 C CA . PRO A 1 662 ? 9.150 -2.383 -16.005 1.00 88.88 662 PRO A CA 1
ATOM 5120 C C . PRO A 1 662 ? 8.592 -1.925 -17.364 1.00 88.88 662 PRO A C 1
ATOM 5122 O O . PRO A 1 662 ? 7.794 -2.622 -17.991 1.00 88.88 662 PRO A O 1
ATOM 5125 N N . ALA A 1 663 ? 8.997 -0.739 -17.823 1.00 85.12 663 ALA A N 1
ATOM 5126 C CA . ALA A 1 663 ? 8.649 -0.248 -19.155 1.00 85.12 663 ALA A CA 1
ATOM 5127 C C . ALA A 1 663 ? 9.174 -1.182 -20.258 1.00 85.12 663 ALA A C 1
ATOM 5129 O O . ALA A 1 663 ? 10.289 -1.696 -20.180 1.00 85.12 663 ALA A O 1
ATOM 5130 N N . GLY A 1 664 ? 8.367 -1.399 -21.296 1.00 82.75 664 GLY A N 1
ATOM 5131 C CA . GLY A 1 664 ? 8.708 -2.236 -22.443 1.00 82.75 664 GLY A CA 1
ATOM 5132 C C . GLY A 1 664 ? 8.636 -3.743 -22.191 1.00 82.75 664 GLY A C 1
ATOM 5133 O O . GLY A 1 664 ? 8.945 -4.518 -23.101 1.00 82.75 664 GLY A O 1
ATOM 5134 N N . HIS A 1 665 ? 8.221 -4.180 -20.998 1.00 88.94 665 HIS A N 1
ATOM 5135 C CA . HIS A 1 665 ? 8.191 -5.597 -20.622 1.00 88.94 665 HIS A CA 1
ATOM 5136 C C . HIS A 1 665 ? 7.237 -6.422 -21.493 1.00 88.94 665 HIS A C 1
ATOM 5138 O O . HIS A 1 665 ? 7.484 -7.607 -21.731 1.00 88.94 665 HIS A O 1
ATOM 5144 N N . TRP A 1 666 ? 6.204 -5.787 -22.061 1.00 90.12 666 TRP A N 1
ATOM 5145 C CA . TRP A 1 666 ? 5.287 -6.375 -23.041 1.00 90.12 666 TRP A CA 1
ATOM 5146 C C . TRP A 1 666 ? 6.002 -7.080 -24.203 1.00 90.12 666 TRP A C 1
ATOM 5148 O O . TRP A 1 666 ? 5.486 -8.065 -24.735 1.00 90.12 666 TRP A O 1
ATOM 5158 N N . ARG A 1 667 ? 7.218 -6.653 -24.570 1.00 83.12 667 ARG A N 1
ATOM 5159 C CA . ARG A 1 667 ? 8.007 -7.266 -25.653 1.00 83.12 667 ARG A CA 1
ATOM 5160 C C . ARG A 1 667 ? 8.347 -8.728 -25.390 1.00 83.12 667 ARG A C 1
ATOM 5162 O O . ARG A 1 667 ? 8.368 -9.519 -26.332 1.00 83.12 667 ARG A O 1
ATOM 5169 N N . ARG A 1 668 ? 8.520 -9.122 -24.123 1.00 83.25 668 ARG A N 1
ATOM 5170 C CA . ARG A 1 668 ? 8.730 -10.529 -23.721 1.00 83.25 668 ARG A CA 1
ATOM 5171 C C . ARG A 1 668 ? 7.506 -11.408 -23.987 1.00 83.25 668 ARG A C 1
ATOM 5173 O O . ARG A 1 668 ? 7.635 -12.622 -24.085 1.00 83.25 668 ARG A O 1
ATOM 5180 N N . TYR A 1 669 ? 6.336 -10.792 -24.135 1.00 91.81 669 TYR A N 1
ATOM 5181 C CA . TYR A 1 669 ? 5.058 -11.456 -24.380 1.00 91.81 669 TYR A CA 1
ATOM 5182 C C . TYR A 1 669 ? 4.597 -11.326 -25.834 1.00 91.81 669 TYR A C 1
ATOM 5184 O O . TYR A 1 669 ? 3.496 -11.765 -26.161 1.00 91.81 669 TYR A O 1
ATOM 5192 N N . ARG A 1 670 ? 5.407 -10.740 -26.731 1.00 84.31 670 ARG A N 1
ATOM 5193 C CA . ARG A 1 670 ? 4.997 -10.444 -28.115 1.00 84.31 670 ARG A CA 1
ATOM 5194 C C . ARG A 1 670 ? 4.487 -11.670 -28.873 1.00 84.31 670 ARG A C 1
ATOM 5196 O O . ARG A 1 670 ? 3.526 -11.553 -29.627 1.00 84.31 670 ARG A O 1
ATOM 5203 N N . ASP A 1 671 ? 5.089 -12.833 -28.636 1.00 81.38 671 ASP A N 1
ATOM 5204 C CA . ASP A 1 671 ? 4.745 -14.066 -29.345 1.00 81.38 671 ASP A CA 1
ATOM 5205 C C . ASP A 1 671 ? 3.435 -14.670 -28.821 1.00 81.38 671 ASP A C 1
ATOM 5207 O O . ASP A 1 671 ? 2.626 -15.177 -29.596 1.00 81.38 671 ASP A O 1
ATOM 5211 N N . VAL A 1 672 ? 3.180 -14.555 -27.513 1.00 91.25 672 VAL A N 1
ATOM 5212 C CA . VAL A 1 672 ? 1.998 -15.133 -26.849 1.00 91.25 672 VAL A CA 1
ATOM 5213 C C . VAL A 1 672 ? 0.789 -14.187 -26.823 1.00 91.25 672 VAL A C 1
ATOM 5215 O O . VAL A 1 672 ? -0.351 -14.643 -26.774 1.00 91.25 672 VAL A O 1
ATOM 5218 N N . MET A 1 673 ? 1.009 -12.871 -26.907 1.00 93.44 673 MET A N 1
ATOM 5219 C CA . MET A 1 673 ? -0.029 -11.826 -26.873 1.00 93.44 673 MET A CA 1
ATOM 5220 C C . MET A 1 673 ? -0.110 -11.000 -28.169 1.00 93.44 673 MET A C 1
ATOM 5222 O O . MET A 1 673 ? -0.813 -9.987 -28.216 1.00 93.44 673 MET A O 1
ATOM 5226 N N . GLY A 1 674 ? 0.556 -11.430 -29.245 1.00 86.94 674 GLY A N 1
ATOM 5227 C CA . GLY A 1 674 ? 0.737 -10.637 -30.467 1.00 86.94 674 GLY A CA 1
ATOM 5228 C C . GLY A 1 674 ? -0.552 -10.078 -31.073 1.00 86.94 674 GLY A C 1
ATOM 5229 O O . GLY A 1 674 ? -0.595 -8.911 -31.451 1.00 86.94 674 GLY A O 1
ATOM 5230 N N . ALA A 1 675 ? -1.641 -10.853 -31.095 1.00 88.56 675 ALA A N 1
ATOM 5231 C CA . ALA A 1 675 ? -2.929 -10.388 -31.622 1.00 88.56 675 ALA A CA 1
ATOM 5232 C C . ALA A 1 675 ? -3.579 -9.276 -30.774 1.00 88.56 675 ALA A C 1
ATOM 5234 O O . ALA A 1 675 ? -4.282 -8.420 -31.313 1.00 88.56 675 ALA A O 1
ATOM 5235 N N . ALA A 1 676 ? -3.370 -9.289 -29.454 1.00 94.19 676 ALA A N 1
ATOM 5236 C CA . ALA A 1 676 ? -3.864 -8.247 -28.559 1.00 94.19 676 ALA A CA 1
ATOM 5237 C C . ALA A 1 676 ? -2.996 -6.986 -28.665 1.00 94.19 676 ALA A C 1
ATOM 5239 O O . ALA A 1 676 ? -3.524 -5.880 -28.766 1.00 94.19 676 ALA A O 1
ATOM 5240 N N . PHE A 1 677 ? -1.671 -7.149 -28.728 1.00 93.44 677 PHE A N 1
ATOM 5241 C CA . PHE A 1 677 ? -0.754 -6.024 -28.908 1.00 93.44 677 PHE A CA 1
ATOM 5242 C C . PHE A 1 677 ? -0.922 -5.349 -30.265 1.00 93.44 677 PHE A C 1
ATOM 5244 O O . PHE A 1 677 ? -0.993 -4.129 -30.302 1.00 93.44 677 PHE A O 1
ATOM 5251 N N . ALA A 1 678 ? -1.119 -6.104 -31.349 1.00 86.31 678 ALA A N 1
ATOM 5252 C CA . ALA A 1 678 ? -1.405 -5.539 -32.668 1.00 86.31 678 ALA A CA 1
ATOM 5253 C C . ALA A 1 678 ? -2.670 -4.657 -32.684 1.00 86.31 678 ALA A C 1
ATOM 5255 O O . ALA A 1 678 ? -2.717 -3.666 -33.405 1.00 86.31 678 ALA A O 1
ATOM 5256 N N . GLN A 1 679 ? -3.685 -4.977 -31.870 1.00 93.00 679 GLN A N 1
ATOM 5257 C CA . GLN A 1 679 ? -4.877 -4.130 -31.717 1.00 93.00 679 GLN A CA 1
ATOM 5258 C C . GLN A 1 679 ? -4.596 -2.850 -30.918 1.00 93.00 679 GLN A C 1
ATOM 5260 O O . GLN A 1 679 ? -5.232 -1.827 -31.165 1.00 93.00 679 GLN A O 1
ATOM 5265 N N . LEU A 1 680 ? -3.663 -2.902 -29.963 1.00 95.62 680 LEU A N 1
ATOM 5266 C CA . LEU A 1 680 ? -3.283 -1.771 -29.114 1.00 95.62 680 LEU A CA 1
ATOM 5267 C C . LEU A 1 680 ? -2.260 -0.839 -29.775 1.00 95.62 680 LEU A C 1
ATOM 5269 O O . LEU A 1 680 ? -2.259 0.350 -29.464 1.00 95.62 680 LEU A O 1
ATOM 5273 N N . THR A 1 681 ? -1.429 -1.335 -30.695 1.00 89.62 681 THR A N 1
ATOM 5274 C CA . THR A 1 681 ? -0.374 -0.542 -31.345 1.00 89.62 681 THR A CA 1
ATOM 5275 C C . THR A 1 681 ? -0.891 0.766 -31.960 1.00 89.62 681 THR A C 1
ATOM 5277 O O . THR A 1 681 ? -0.321 1.806 -31.637 1.00 89.62 681 THR A O 1
ATOM 5280 N N . PRO A 1 682 ? -1.995 0.803 -32.740 1.00 91.50 682 PRO A N 1
ATOM 5281 C CA . PRO A 1 682 ? -2.458 2.056 -33.341 1.00 91.50 682 PRO A CA 1
ATOM 5282 C C . PRO A 1 682 ? -2.785 3.150 -32.316 1.00 91.50 682 PRO A C 1
ATOM 5284 O O . PRO A 1 682 ? -2.489 4.322 -32.539 1.00 91.50 682 PRO A O 1
ATOM 5287 N N . VAL A 1 683 ? -3.385 2.787 -31.176 1.00 95.38 683 VAL A N 1
ATOM 5288 C CA . VAL A 1 683 ? -3.687 3.761 -30.118 1.00 95.38 683 VAL A CA 1
ATOM 5289 C C . VAL A 1 683 ? -2.452 4.102 -29.279 1.00 95.38 683 VAL A C 1
ATOM 5291 O O . VAL A 1 683 ? -2.329 5.235 -28.827 1.00 95.38 683 VAL A O 1
ATOM 5294 N N . ALA A 1 684 ? -1.508 3.170 -29.118 1.00 92.88 684 ALA A N 1
ATOM 5295 C CA . ALA A 1 684 ? -0.215 3.434 -28.489 1.00 92.88 684 ALA A CA 1
ATOM 5296 C C . ALA A 1 684 ? 0.576 4.502 -29.259 1.00 92.88 684 ALA A C 1
ATOM 5298 O O . ALA A 1 684 ? 1.017 5.475 -28.650 1.00 92.88 684 ALA A O 1
ATOM 5299 N N . VAL A 1 685 ? 0.649 4.379 -30.588 1.00 87.19 685 VAL A N 1
ATOM 5300 C CA . VAL A 1 685 ? 1.308 5.353 -31.476 1.00 87.19 685 VAL A CA 1
ATOM 5301 C C . VAL A 1 685 ? 0.660 6.728 -31.381 1.00 87.19 685 VAL A C 1
ATOM 5303 O O . VAL A 1 685 ? 1.352 7.724 -31.184 1.00 87.19 685 VAL A O 1
ATOM 5306 N N . ARG A 1 686 ? -0.676 6.797 -31.422 1.00 93.06 686 ARG A N 1
ATOM 5307 C CA . ARG A 1 686 ? -1.417 8.054 -31.208 1.00 93.06 686 ARG A CA 1
ATOM 5308 C C . ARG A 1 686 ? -1.125 8.696 -29.852 1.00 93.06 686 ARG A C 1
ATOM 5310 O O . ARG A 1 686 ? -1.028 9.911 -29.736 1.00 93.06 686 ARG A O 1
ATOM 5317 N N . LEU A 1 687 ? -0.928 7.873 -28.825 1.00 91.25 687 LEU A N 1
ATOM 5318 C CA . LEU A 1 687 ? -0.506 8.306 -27.496 1.00 91.25 687 LEU A CA 1
ATOM 5319 C C . LEU A 1 687 ? 1.015 8.500 -27.381 1.00 91.25 687 LEU A C 1
ATOM 5321 O O . LEU A 1 687 ? 1.510 8.618 -26.265 1.00 91.25 687 LEU A O 1
ATOM 5325 N N . GLY A 1 688 ? 1.770 8.562 -28.479 1.00 82.69 688 GLY A N 1
ATOM 5326 C CA . GLY A 1 688 ? 3.201 8.882 -28.493 1.00 82.69 688 GLY A CA 1
ATOM 5327 C C . GLY A 1 688 ? 4.131 7.753 -28.042 1.00 82.69 688 GLY A C 1
ATOM 5328 O O . GLY A 1 688 ? 5.269 8.030 -27.669 1.00 82.69 688 GLY A O 1
ATOM 5329 N N . TYR A 1 689 ? 3.662 6.504 -28.033 1.00 84.06 689 TYR A N 1
ATOM 5330 C CA . TYR A 1 689 ? 4.505 5.329 -27.804 1.00 84.06 689 TYR A CA 1
ATOM 5331 C C . TYR A 1 689 ? 4.995 4.761 -29.139 1.00 84.06 689 TYR A C 1
ATOM 5333 O O . TYR A 1 689 ? 4.192 4.631 -30.061 1.00 84.06 689 TYR A O 1
ATOM 5341 N N . PRO A 1 690 ? 6.282 4.394 -29.262 1.00 70.56 690 PRO A N 1
ATOM 5342 C CA . PRO A 1 690 ? 6.835 3.966 -30.539 1.00 70.56 690 PRO A CA 1
ATOM 5343 C C . PRO A 1 690 ? 6.203 2.653 -31.015 1.00 70.56 690 PRO A C 1
ATOM 5345 O O . PRO A 1 690 ? 5.931 1.733 -30.227 1.00 70.56 690 PRO A O 1
ATOM 5348 N N . GLU A 1 691 ? 6.010 2.551 -32.326 1.00 70.94 691 GLU A N 1
ATOM 5349 C CA . GLU A 1 691 ? 5.827 1.262 -32.980 1.00 70.94 691 GLU A CA 1
ATOM 5350 C C . GLU A 1 691 ? 7.195 0.574 -33.063 1.00 70.94 691 GLU A C 1
ATOM 5352 O O . GLU A 1 691 ? 8.174 1.156 -33.531 1.00 70.94 691 GLU A O 1
ATOM 5357 N N . ASP A 1 692 ? 7.289 -0.653 -32.549 1.00 72.00 692 ASP A N 1
ATOM 5358 C CA . ASP A 1 692 ? 8.507 -1.441 -32.723 1.00 72.00 692 ASP A CA 1
ATOM 5359 C C . ASP A 1 692 ? 8.675 -1.793 -34.194 1.00 72.00 692 ASP A C 1
ATOM 5361 O O . ASP A 1 692 ? 7.693 -2.020 -34.903 1.00 72.00 692 ASP A O 1
ATOM 5365 N N . LEU A 1 693 ? 9.922 -1.947 -34.634 1.00 74.88 693 LEU A N 1
ATOM 5366 C CA . LEU A 1 693 ? 10.182 -2.435 -35.977 1.00 74.88 693 LEU A CA 1
ATOM 5367 C C . LEU A 1 693 ? 9.585 -3.845 -36.147 1.00 74.88 693 LEU A C 1
ATOM 5369 O O . LEU A 1 693 ? 10.004 -4.815 -35.505 1.00 74.88 693 LEU A O 1
ATOM 5373 N N . VAL A 1 694 ? 8.593 -3.961 -37.029 1.00 74.06 694 VAL A N 1
ATOM 5374 C CA . VAL A 1 694 ? 7.970 -5.235 -37.400 1.00 74.06 694 VAL A CA 1
ATOM 5375 C C . VAL A 1 694 ? 8.672 -5.788 -38.636 1.00 74.06 694 VAL A C 1
ATOM 5377 O O . VAL A 1 694 ? 8.917 -5.067 -39.600 1.00 74.06 694 VAL A O 1
ATOM 5380 N N . ASN A 1 695 ? 8.992 -7.084 -38.624 1.00 80.69 695 ASN A N 1
ATOM 5381 C CA . ASN A 1 695 ? 9.718 -7.709 -39.725 1.00 80.69 695 ASN A CA 1
ATOM 5382 C C . ASN A 1 695 ? 8.944 -7.584 -41.045 1.00 80.69 695 ASN A C 1
ATOM 5384 O O . ASN A 1 695 ? 7.817 -8.065 -41.154 1.00 80.69 695 ASN A O 1
ATOM 5388 N N . GLY A 1 696 ? 9.568 -6.966 -42.043 1.00 82.44 696 GLY A N 1
ATOM 5389 C CA . GLY A 1 696 ? 8.999 -6.695 -43.357 1.00 82.44 696 GLY A CA 1
ATOM 5390 C C . GLY A 1 696 ? 8.056 -5.494 -43.432 1.00 82.44 696 GLY A C 1
ATOM 5391 O O . GLY A 1 696 ? 7.532 -5.243 -44.515 1.00 82.44 696 GLY A O 1
ATOM 5392 N N . ALA A 1 697 ? 7.835 -4.762 -42.338 1.00 84.00 697 ALA A N 1
ATOM 5393 C CA . ALA A 1 697 ? 6.982 -3.576 -42.326 1.00 84.00 697 ALA A CA 1
ATOM 5394 C C . ALA A 1 697 ? 7.751 -2.295 -42.711 1.00 84.00 697 ALA A C 1
ATOM 5396 O O . ALA A 1 697 ? 8.986 -2.266 -42.628 1.00 84.00 697 ALA A O 1
ATOM 5397 N N . PRO A 1 698 ? 7.044 -1.223 -43.116 1.00 87.81 698 PRO A N 1
ATOM 5398 C CA . PRO A 1 698 ? 7.647 0.088 -43.319 1.00 87.81 698 PRO A CA 1
ATOM 5399 C C . PRO A 1 698 ? 8.376 0.612 -42.076 1.00 87.81 698 PRO A C 1
ATOM 5401 O O . PRO A 1 698 ? 7.912 0.436 -40.953 1.00 87.81 698 PRO A O 1
ATOM 5404 N N . ILE A 1 699 ? 9.523 1.253 -42.289 1.00 89.31 699 ILE A N 1
ATOM 5405 C CA . ILE A 1 699 ? 10.279 1.970 -41.261 1.00 89.31 699 ILE A CA 1
ATOM 5406 C C . ILE A 1 699 ? 9.670 3.363 -41.119 1.00 89.31 699 ILE A C 1
ATOM 5408 O O . ILE A 1 699 ? 9.476 4.050 -42.122 1.00 89.31 699 ILE A O 1
ATOM 5412 N N . ASP A 1 700 ? 9.379 3.780 -39.887 1.00 87.69 700 ASP A N 1
ATOM 5413 C CA . ASP A 1 700 ? 8.888 5.132 -39.630 1.00 87.69 700 ASP A CA 1
ATOM 5414 C C . ASP A 1 700 ? 9.943 6.186 -40.002 1.00 87.69 700 ASP A C 1
ATOM 5416 O O . ASP A 1 700 ? 11.152 5.989 -39.838 1.00 87.69 700 ASP A O 1
ATOM 5420 N N . ARG A 1 701 ? 9.465 7.338 -40.478 1.00 89.31 701 ARG A N 1
ATOM 5421 C CA . ARG A 1 701 ? 10.269 8.519 -40.802 1.00 89.31 701 ARG A CA 1
ATOM 5422 C C . ARG A 1 701 ? 11.216 8.918 -39.669 1.00 89.31 701 ARG A C 1
ATOM 5424 O O . ARG A 1 701 ? 12.305 9.409 -39.955 1.00 89.31 701 ARG A O 1
ATOM 5431 N N . GLU A 1 702 ? 10.832 8.748 -38.404 1.00 89.31 702 GLU A N 1
ATOM 5432 C CA . GLU A 1 702 ? 11.699 9.105 -37.276 1.00 89.31 702 GLU A CA 1
ATOM 5433 C C . GLU A 1 702 ? 13.029 8.336 -37.271 1.00 89.31 702 GLU A C 1
ATOM 5435 O O . GLU A 1 702 ? 14.027 8.849 -36.762 1.00 89.31 702 GLU A O 1
ATOM 5440 N N . PHE A 1 703 ? 13.066 7.147 -37.881 1.00 93.69 703 PHE A N 1
ATOM 5441 C CA . PHE A 1 703 ? 14.269 6.325 -37.970 1.00 93.69 703 PHE A CA 1
ATOM 5442 C C . PHE A 1 703 ? 15.062 6.535 -39.265 1.00 93.69 703 PHE A C 1
ATOM 5444 O O . PHE A 1 703 ? 16.119 5.930 -39.442 1.00 93.69 703 PHE A O 1
ATOM 5451 N N . ALA A 1 704 ? 14.562 7.357 -40.188 1.00 95.19 704 ALA A N 1
ATOM 5452 C CA . ALA A 1 704 ? 15.201 7.634 -41.467 1.00 95.19 704 ALA A CA 1
ATOM 5453 C C . ALA A 1 704 ? 16.245 8.752 -41.349 1.00 95.19 704 ALA A C 1
ATOM 5455 O O . ALA A 1 704 ? 16.043 9.725 -40.621 1.00 95.19 704 ALA A O 1
ATOM 5456 N N . ALA A 1 705 ? 17.330 8.646 -42.122 1.00 95.69 705 ALA A N 1
ATOM 5457 C CA . ALA A 1 705 ? 18.290 9.737 -42.276 1.00 95.69 705 ALA A CA 1
ATOM 5458 C C . ALA A 1 705 ? 17.704 10.874 -43.122 1.00 95.69 705 ALA A C 1
ATOM 5460 O O . ALA A 1 705 ? 18.064 12.035 -42.928 1.00 95.69 705 ALA A O 1
ATOM 5461 N N . GLY A 1 706 ? 16.776 10.565 -44.037 1.00 93.00 706 GLY A N 1
ATOM 5462 C CA . GLY A 1 706 ? 16.116 11.570 -44.863 1.00 93.00 706 GLY A CA 1
ATOM 5463 C C . GLY A 1 706 ? 14.697 11.224 -45.311 1.00 93.00 706 GLY A C 1
ATOM 5464 O O . GLY A 1 706 ? 14.257 10.072 -45.311 1.00 93.00 706 GLY A O 1
ATOM 5465 N N . ASP A 1 707 ? 13.974 12.268 -45.698 1.00 91.12 707 ASP A N 1
ATOM 5466 C CA . ASP A 1 707 ? 12.639 12.239 -46.280 1.00 91.12 707 ASP A CA 1
ATOM 5467 C C . ASP A 1 707 ? 12.571 13.121 -47.546 1.00 91.12 707 ASP A C 1
ATOM 5469 O O . ASP A 1 707 ? 13.582 13.642 -48.022 1.00 91.12 707 ASP A O 1
ATOM 5473 N N . ALA A 1 708 ? 11.374 13.299 -48.112 1.00 85.62 708 ALA A N 1
ATOM 5474 C CA . ALA A 1 708 ? 11.164 14.120 -49.310 1.00 85.62 708 ALA A CA 1
ATOM 5475 C C . ALA A 1 708 ? 11.559 15.609 -49.151 1.00 85.62 708 ALA A C 1
ATOM 5477 O O . ALA A 1 708 ? 11.683 16.319 -50.146 1.00 85.62 708 ALA A O 1
ATOM 5478 N N . ASN A 1 709 ? 11.749 16.092 -47.921 1.00 87.31 709 ASN A N 1
ATOM 5479 C CA . ASN A 1 709 ? 12.092 17.470 -47.573 1.00 87.31 709 ASN A CA 1
ATOM 5480 C C . ASN A 1 709 ? 13.551 17.639 -47.103 1.00 87.31 709 ASN A C 1
ATOM 5482 O O . ASN A 1 709 ? 13.943 18.758 -46.763 1.00 87.31 709 ASN A O 1
ATOM 5486 N N . GLY A 1 710 ? 14.364 16.576 -47.080 1.00 88.62 710 GLY A N 1
ATOM 5487 C CA . GLY A 1 710 ? 15.771 16.623 -46.669 1.00 88.62 710 GLY A CA 1
ATOM 5488 C C . GLY A 1 710 ? 16.084 15.678 -45.511 1.00 88.62 710 GLY A C 1
ATOM 5489 O O . GLY A 1 710 ? 15.539 14.584 -45.444 1.00 88.62 710 GLY A O 1
ATOM 5490 N N . PHE A 1 711 ? 16.994 16.070 -44.612 1.00 92.94 711 PHE A N 1
ATOM 5491 C CA . PHE A 1 711 ? 17.357 15.228 -43.465 1.00 92.94 711 PHE A CA 1
ATOM 5492 C C . PHE A 1 711 ? 16.199 15.090 -42.467 1.00 92.94 711 PHE A C 1
ATOM 5494 O O . PHE A 1 711 ? 15.497 16.058 -42.166 1.00 92.94 711 PHE A O 1
ATOM 5501 N N . ALA A 1 712 ? 16.029 13.878 -41.949 1.00 92.00 712 ALA A N 1
ATOM 5502 C CA . ALA A 1 712 ? 14.985 13.483 -41.010 1.00 92.00 712 ALA A CA 1
ATOM 5503 C C . ALA A 1 712 ? 15.586 13.250 -39.597 1.00 92.00 712 ALA A C 1
ATOM 5505 O O . ALA A 1 712 ? 16.782 13.492 -39.400 1.00 92.00 712 ALA A O 1
ATOM 5506 N N . PRO A 1 713 ? 14.784 12.873 -38.577 1.00 93.25 713 PRO A N 1
ATOM 5507 C CA . PRO A 1 713 ? 15.269 12.747 -37.199 1.00 93.25 713 PRO A CA 1
ATOM 5508 C C . PRO A 1 713 ? 16.362 11.695 -36.976 1.00 93.25 713 PRO A C 1
ATOM 5510 O O . PRO A 1 713 ? 17.048 11.786 -35.968 1.00 93.25 713 PRO A O 1
ATOM 5513 N N . ASP A 1 714 ? 16.554 10.734 -37.887 1.00 95.81 714 ASP A N 1
ATOM 5514 C CA . ASP A 1 714 ? 17.693 9.805 -37.891 1.00 95.81 714 ASP A CA 1
ATOM 5515 C C . ASP A 1 714 ? 17.934 9.080 -36.556 1.00 95.81 714 ASP A C 1
ATOM 5517 O O . ASP A 1 714 ? 19.065 8.909 -36.080 1.00 95.81 714 ASP A O 1
ATOM 5521 N N . ARG A 1 715 ? 16.844 8.667 -35.908 1.00 93.75 715 ARG A N 1
ATOM 5522 C CA . ARG A 1 715 ? 16.909 7.886 -34.675 1.00 93.75 715 ARG A CA 1
ATOM 5523 C C . ARG A 1 715 ? 17.227 6.435 -35.012 1.00 93.75 715 ARG A C 1
ATOM 5525 O O . ARG A 1 715 ? 16.664 5.884 -35.952 1.00 93.75 715 ARG A O 1
ATOM 5532 N N . ASN A 1 716 ? 18.077 5.752 -34.246 1.00 94.19 716 ASN A N 1
ATOM 5533 C CA . ASN A 1 716 ? 18.136 4.293 -34.410 1.00 94.19 716 ASN A CA 1
ATOM 5534 C C . ASN A 1 716 ? 16.786 3.685 -33.980 1.00 94.19 716 ASN A C 1
ATOM 5536 O O . ASN A 1 716 ? 16.227 4.144 -32.977 1.00 94.19 716 ASN A O 1
ATOM 5540 N N . PRO A 1 717 ? 16.265 2.651 -34.666 1.00 91.19 717 PRO A N 1
ATOM 5541 C CA . PRO A 1 717 ? 15.074 1.956 -34.199 1.00 91.19 717 PRO A CA 1
ATOM 5542 C C . PRO A 1 717 ? 15.363 1.208 -32.898 1.00 91.19 717 PRO A C 1
ATOM 5544 O O . PRO A 1 717 ? 16.516 0.883 -32.587 1.00 91.19 717 PRO A O 1
ATOM 5547 N N . HIS A 1 718 ? 14.303 0.922 -32.145 1.00 87.69 718 HIS A N 1
ATOM 5548 C CA . HIS A 1 718 ? 14.392 -0.016 -31.035 1.00 87.69 718 HIS A CA 1
ATOM 5549 C C . HIS A 1 718 ? 14.667 -1.424 -31.583 1.00 87.69 718 HIS A C 1
ATOM 5551 O O . HIS A 1 718 ? 13.968 -1.894 -32.483 1.00 87.69 718 HIS A O 1
ATOM 5557 N N . LEU A 1 719 ? 15.670 -2.101 -31.026 1.00 89.00 719 LEU A N 1
ATOM 5558 C CA . LEU A 1 719 ? 16.042 -3.470 -31.378 1.00 89.00 719 LEU A CA 1
ATOM 5559 C C . LEU A 1 719 ? 16.181 -4.293 -30.100 1.00 89.00 719 LEU A C 1
ATOM 5561 O O . LEU A 1 719 ? 16.942 -3.917 -29.216 1.00 89.00 719 LEU A O 1
ATOM 5565 N N . ALA A 1 720 ? 15.508 -5.437 -30.028 1.00 86.31 720 ALA A N 1
ATOM 5566 C CA . ALA A 1 720 ? 15.633 -6.373 -28.916 1.00 86.31 720 ALA A CA 1
ATOM 5567 C C . ALA A 1 720 ? 15.713 -7.813 -29.425 1.00 86.31 720 ALA A C 1
ATOM 5569 O O . ALA A 1 720 ? 15.111 -8.158 -30.447 1.00 86.31 720 ALA A O 1
ATOM 5570 N N . TRP A 1 721 ? 16.450 -8.655 -28.706 1.00 87.75 721 TRP A N 1
ATOM 5571 C CA . TRP A 1 721 ? 16.611 -10.075 -29.014 1.00 87.75 721 TRP A CA 1
ATOM 5572 C C . TRP A 1 721 ? 16.607 -10.924 -27.742 1.00 87.75 721 TRP A C 1
ATOM 5574 O O . TRP A 1 721 ? 16.916 -10.454 -26.654 1.00 87.75 721 TRP A O 1
ATOM 5584 N N . SER A 1 722 ? 16.243 -12.195 -27.883 1.00 82.69 722 SER A N 1
ATOM 5585 C CA . SER A 1 722 ? 16.188 -13.182 -26.801 1.00 82.69 722 SER A CA 1
ATOM 5586 C C . SER A 1 722 ? 16.719 -14.534 -27.295 1.00 82.69 722 SER A C 1
ATOM 5588 O O . SER A 1 722 ? 17.125 -14.658 -28.451 1.00 82.69 722 SER A O 1
ATOM 5590 N N . GLY A 1 723 ? 16.761 -15.548 -26.421 1.00 83.31 723 GLY A N 1
ATOM 5591 C CA . GLY A 1 723 ? 17.269 -16.879 -26.785 1.00 83.31 723 GLY A CA 1
ATOM 5592 C C . GLY A 1 723 ? 18.782 -16.906 -27.019 1.00 83.31 723 GLY A C 1
ATOM 5593 O O . GLY A 1 723 ? 19.261 -17.590 -27.922 1.00 83.31 723 GLY A O 1
ATOM 5594 N N . VAL A 1 724 ? 19.531 -16.127 -26.233 1.00 90.19 724 VAL A N 1
ATOM 5595 C CA . VAL A 1 724 ? 20.990 -16.007 -26.343 1.00 90.19 724 VAL A CA 1
ATOM 5596 C C . VAL A 1 724 ? 21.653 -17.369 -26.076 1.00 90.19 724 VAL A C 1
ATOM 5598 O O . VAL A 1 724 ? 21.418 -17.938 -25.010 1.00 90.19 724 VAL A O 1
ATOM 5601 N N . PRO A 1 725 ? 22.485 -17.897 -26.996 1.00 93.12 725 PRO A N 1
ATOM 5602 C CA . PRO A 1 725 ? 23.169 -19.170 -26.789 1.00 93.12 725 PRO A CA 1
ATOM 5603 C C . PRO A 1 725 ? 24.137 -19.146 -25.603 1.00 93.12 725 PRO A C 1
ATOM 5605 O O . PRO A 1 725 ? 24.834 -18.149 -25.374 1.00 93.12 725 PRO A O 1
ATOM 5608 N N . ASP A 1 726 ? 24.261 -20.284 -24.920 1.00 89.88 726 ASP A N 1
ATOM 5609 C CA . ASP A 1 726 ? 25.282 -20.490 -23.893 1.00 89.88 726 ASP A CA 1
ATOM 5610 C C . ASP A 1 726 ? 26.689 -20.233 -24.449 1.00 89.88 726 ASP A C 1
ATOM 5612 O O . ASP A 1 726 ? 27.036 -20.640 -25.559 1.00 89.88 726 ASP A O 1
ATOM 5616 N N . GLY A 1 727 ? 27.522 -19.555 -23.657 1.00 93.62 727 GLY A N 1
ATOM 5617 C CA . GLY A 1 727 ? 28.884 -19.189 -24.053 1.00 93.62 727 GLY A CA 1
ATOM 5618 C C . GLY A 1 727 ? 29.000 -17.868 -24.819 1.00 93.62 727 GLY A C 1
ATOM 5619 O O . GLY A 1 727 ? 30.123 -17.453 -25.107 1.00 93.62 727 GLY A O 1
ATOM 5620 N N . THR A 1 728 ? 27.889 -17.174 -25.093 1.00 97.69 728 THR A N 1
ATOM 5621 C CA . THR A 1 728 ? 27.923 -15.822 -25.672 1.00 97.69 728 THR A CA 1
ATOM 5622 C C . THR A 1 728 ? 28.670 -14.855 -24.750 1.00 97.69 728 THR A C 1
ATOM 5624 O O . THR A 1 728 ? 28.365 -14.741 -23.563 1.00 97.69 728 THR A O 1
ATOM 5627 N N . ARG A 1 729 ? 29.654 -14.141 -25.302 1.00 97.62 729 ARG A N 1
ATOM 5628 C CA . ARG A 1 729 ? 30.479 -13.145 -24.600 1.00 97.62 729 ARG 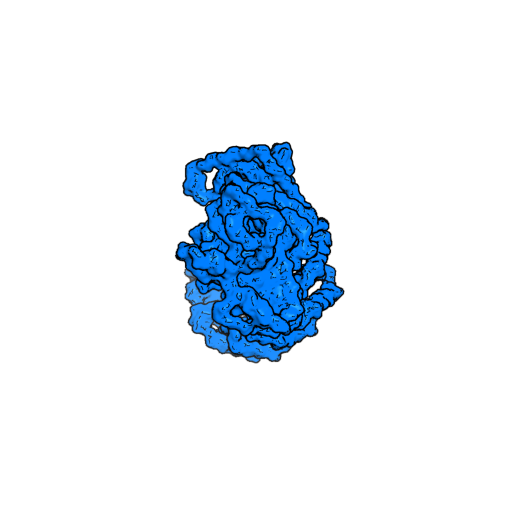A CA 1
ATOM 5629 C C . ARG A 1 729 ? 30.307 -11.723 -25.128 1.00 97.62 729 ARG A C 1
ATOM 5631 O O . ARG A 1 729 ? 30.502 -10.783 -24.360 1.00 97.62 729 ARG A O 1
ATOM 5638 N N . SER A 1 730 ? 29.922 -11.560 -26.391 1.00 98.25 730 SER A N 1
ATOM 5639 C CA . SER A 1 730 ? 29.541 -10.267 -26.967 1.00 98.25 730 SER A CA 1
ATOM 5640 C C . SER A 1 730 ? 28.590 -10.433 -28.156 1.00 98.25 730 SER A C 1
ATOM 5642 O O . SER A 1 730 ? 28.374 -11.552 -28.629 1.00 98.25 730 SER A O 1
ATOM 5644 N N . PHE A 1 731 ? 28.047 -9.318 -28.649 1.00 98.62 731 PHE A N 1
ATOM 5645 C CA . PHE A 1 731 ? 27.302 -9.245 -29.901 1.00 98.62 731 PHE A CA 1
ATOM 5646 C C . PHE A 1 731 ? 27.946 -8.285 -30.910 1.00 98.62 731 PHE A C 1
ATOM 5648 O O . PHE A 1 731 ? 28.573 -7.285 -30.545 1.00 98.62 731 PHE A O 1
ATOM 5655 N N . LEU A 1 732 ? 27.731 -8.577 -32.194 1.00 98.31 732 LEU A N 1
ATOM 5656 C CA . LEU A 1 732 ? 27.930 -7.654 -33.315 1.00 98.31 732 LEU A CA 1
ATOM 5657 C C . LEU A 1 732 ? 26.564 -7.299 -33.912 1.00 98.31 732 LEU A C 1
ATOM 5659 O O . LEU A 1 732 ? 25.777 -8.202 -34.185 1.00 98.31 732 LEU A O 1
ATOM 5663 N N . LEU A 1 733 ? 26.311 -6.015 -34.165 1.00 98.25 733 LEU A N 1
ATOM 5664 C CA . LEU A 1 733 ? 25.131 -5.516 -34.872 1.00 98.25 733 LEU A CA 1
ATOM 5665 C C . LEU A 1 733 ? 25.536 -4.882 -36.207 1.00 98.25 733 LEU A C 1
ATOM 5667 O O . LEU A 1 733 ? 26.466 -4.076 -36.250 1.00 98.25 733 LEU A O 1
ATOM 5671 N N . VAL A 1 734 ? 24.815 -5.212 -37.281 1.00 98.31 734 VAL A N 1
ATOM 5672 C CA . VAL A 1 734 ? 24.978 -4.599 -38.608 1.00 98.31 734 VAL A CA 1
ATOM 5673 C C . VAL A 1 734 ? 23.613 -4.229 -39.191 1.00 98.31 734 VAL A C 1
ATOM 5675 O O . VAL A 1 734 ? 22.723 -5.073 -39.209 1.00 98.31 734 VAL A O 1
ATOM 5678 N N . CYS A 1 735 ? 23.456 -3.004 -39.698 1.00 98.31 735 CYS A N 1
ATOM 5679 C CA . CYS A 1 735 ? 22.333 -2.604 -40.551 1.00 98.31 735 CYS A CA 1
ATOM 5680 C C . CYS A 1 735 ? 22.811 -2.456 -42.000 1.00 98.31 735 CYS A C 1
ATOM 5682 O O . CYS A 1 735 ? 23.749 -1.697 -42.257 1.00 98.31 735 CYS A O 1
ATOM 5684 N N . VAL A 1 736 ? 22.178 -3.171 -42.932 1.00 98.06 736 VAL A N 1
ATOM 5685 C CA . VAL A 1 736 ? 22.544 -3.174 -44.356 1.00 98.06 736 VAL A CA 1
ATOM 5686 C C . VAL A 1 736 ? 21.323 -3.011 -45.262 1.00 98.06 736 VAL A C 1
ATOM 5688 O O . VAL A 1 736 ? 20.300 -3.663 -45.054 1.00 98.06 736 VAL A O 1
ATOM 5691 N N . ASP A 1 737 ? 21.455 -2.161 -46.277 1.00 97.69 737 ASP A N 1
ATOM 5692 C CA . ASP A 1 737 ? 20.528 -1.991 -47.397 1.00 97.69 737 ASP A CA 1
ATOM 5693 C C . ASP A 1 737 ? 21.093 -2.705 -48.640 1.00 97.69 737 ASP A C 1
ATOM 5695 O O . ASP A 1 737 ? 22.080 -2.232 -49.200 1.00 97.69 737 ASP A O 1
ATOM 5699 N N . PRO A 1 738 ? 20.531 -3.846 -49.082 1.00 96.81 738 PRO A N 1
ATOM 5700 C CA . PRO A 1 738 ? 21.001 -4.575 -50.258 1.00 96.81 738 PRO A CA 1
ATOM 5701 C C . PRO A 1 738 ? 20.362 -4.075 -51.565 1.00 96.81 738 PRO A C 1
ATOM 5703 O O . PRO A 1 738 ? 20.549 -4.684 -52.623 1.00 96.81 738 PRO A O 1
ATOM 5706 N N . ASP A 1 739 ? 19.534 -3.029 -51.505 1.00 96.75 739 ASP A N 1
ATOM 5707 C CA . ASP A 1 739 ? 18.720 -2.550 -52.617 1.00 96.75 739 ASP A CA 1
ATOM 5708 C C . ASP A 1 739 ? 19.273 -1.255 -53.249 1.00 96.75 739 ASP A C 1
ATOM 5710 O O . ASP A 1 739 ? 18.659 -0.720 -54.178 1.00 96.75 739 ASP A O 1
ATOM 5714 N N . VAL A 1 740 ? 20.470 -0.797 -52.854 1.00 95.19 740 VAL A N 1
ATOM 5715 C CA . VAL A 1 740 ? 21.094 0.426 -53.389 1.00 95.19 740 VAL A CA 1
ATOM 5716 C C . VAL A 1 740 ? 21.487 0.271 -54.865 1.00 95.19 740 VAL A C 1
ATOM 5718 O O . VAL A 1 740 ? 22.139 -0.709 -55.231 1.00 95.19 740 VAL A O 1
ATOM 5721 N N . PRO A 1 741 ? 21.098 1.203 -55.757 1.00 93.44 741 PRO A N 1
ATOM 5722 C CA . PRO A 1 741 ? 21.412 1.123 -57.184 1.00 93.44 741 PRO A CA 1
ATOM 5723 C C . PRO A 1 741 ? 22.906 1.303 -57.490 1.00 93.44 741 PRO A C 1
ATOM 5725 O O . PRO A 1 741 ? 23.581 2.167 -56.943 1.00 93.44 741 PRO A O 1
ATOM 5728 N N . THR A 1 742 ? 23.414 0.522 -58.448 1.00 91.56 742 THR A N 1
ATOM 5729 C CA . THR A 1 742 ? 24.849 0.487 -58.816 1.00 91.56 742 THR A CA 1
ATOM 5730 C C . THR A 1 742 ? 25.278 1.472 -59.912 1.00 91.56 742 THR A C 1
ATOM 5732 O O . THR A 1 742 ? 26.454 1.496 -60.267 1.00 91.56 742 THR A O 1
ATOM 5735 N N . VAL A 1 743 ? 24.357 2.266 -60.474 1.00 88.94 743 VAL A N 1
ATOM 5736 C CA . VAL A 1 743 ? 24.652 3.274 -61.519 1.00 88.94 743 VAL A CA 1
ATOM 5737 C C . VAL A 1 743 ? 24.358 4.651 -60.919 1.00 88.94 743 VAL A C 1
ATOM 5739 O O . VAL A 1 743 ? 23.196 5.058 -60.902 1.00 88.94 743 VAL A O 1
ATOM 5742 N N . PRO A 1 744 ? 25.360 5.349 -60.355 1.00 82.94 744 PRO A N 1
ATOM 5743 C CA . PRO A 1 744 ? 25.148 6.595 -59.615 1.00 82.94 744 PRO A CA 1
ATOM 5744 C C . PRO A 1 744 ? 24.508 7.713 -60.446 1.00 82.94 744 PRO A C 1
ATOM 5746 O O . PRO A 1 744 ? 23.832 8.578 -59.900 1.00 82.94 744 PRO A O 1
ATOM 5749 N N . GLU A 1 745 ? 24.680 7.696 -61.770 1.00 86.00 745 GLU A N 1
ATOM 5750 C CA . GLU A 1 745 ? 24.180 8.727 -62.683 1.00 86.00 745 GLU A CA 1
ATOM 5751 C C . GLU A 1 745 ? 22.646 8.797 -62.752 1.00 86.00 745 GLU A C 1
ATOM 5753 O O . GLU A 1 745 ? 22.107 9.815 -63.192 1.00 86.00 745 GLU A O 1
ATOM 5758 N N . THR A 1 746 ? 21.945 7.739 -62.328 1.00 86.12 746 THR A N 1
ATOM 5759 C CA . THR A 1 746 ? 20.474 7.678 -62.311 1.00 86.12 746 THR A CA 1
ATOM 5760 C C . THR A 1 746 ? 19.867 8.114 -60.975 1.00 86.12 746 THR A C 1
ATOM 5762 O O . THR A 1 746 ? 18.657 8.304 -60.894 1.00 86.12 746 THR A O 1
ATOM 5765 N N . VAL A 1 747 ? 20.671 8.262 -59.920 1.00 87.88 747 VAL A N 1
ATOM 5766 C CA . VAL A 1 747 ? 20.211 8.475 -58.539 1.00 87.88 747 VAL A CA 1
ATOM 5767 C C . VAL A 1 747 ? 19.837 9.942 -58.298 1.00 87.88 747 VAL A C 1
ATOM 5769 O O . VAL A 1 747 ? 20.640 10.835 -58.554 1.00 87.88 747 VAL A O 1
ATOM 5772 N N . GLY A 1 748 ? 18.633 10.198 -57.770 1.00 84.31 748 GLY A N 1
ATOM 5773 C CA . GLY A 1 748 ? 18.211 11.533 -57.313 1.00 84.31 748 GLY A CA 1
ATOM 5774 C C . GLY A 1 748 ? 17.964 12.545 -58.438 1.00 84.31 748 GLY A C 1
ATOM 5775 O O . GLY A 1 748 ? 18.190 13.739 -58.255 1.00 84.31 748 GLY A O 1
ATOM 5776 N N . ARG A 1 749 ? 17.548 12.069 -59.618 1.00 87.25 749 ARG A N 1
ATOM 5777 C CA . ARG A 1 749 ? 17.311 12.872 -60.826 1.00 87.25 749 ARG A CA 1
ATOM 5778 C C . ARG A 1 749 ? 15.816 13.025 -61.090 1.00 87.25 749 ARG A C 1
ATOM 5780 O O . ARG A 1 749 ? 15.115 12.028 -61.199 1.00 87.25 749 ARG A O 1
ATOM 5787 N N . ASP A 1 750 ? 15.349 14.256 -61.284 1.00 86.81 750 ASP A N 1
ATOM 5788 C CA . ASP A 1 750 ? 13.935 14.535 -61.591 1.00 86.81 750 ASP A CA 1
ATOM 5789 C C . ASP A 1 750 ? 13.513 14.091 -63.005 1.00 86.81 750 ASP A C 1
ATOM 5791 O O . ASP A 1 750 ? 12.334 13.874 -63.274 1.00 86.81 750 ASP A O 1
ATOM 5795 N N . ASP A 1 751 ? 14.469 13.976 -63.932 1.00 90.06 751 ASP A N 1
ATOM 5796 C CA . ASP A 1 751 ? 14.239 13.651 -65.343 1.00 90.06 751 ASP A CA 1
ATOM 5797 C C . ASP A 1 751 ? 14.412 12.159 -65.677 1.00 90.06 751 ASP A C 1
ATOM 5799 O O . ASP A 1 751 ? 14.299 11.773 -66.843 1.00 90.06 751 ASP A O 1
ATOM 5803 N N . MET A 1 752 ? 14.691 11.312 -64.679 1.00 91.19 752 MET A N 1
ATOM 5804 C CA . MET A 1 752 ? 14.948 9.878 -64.850 1.00 91.19 752 MET A CA 1
ATOM 5805 C C . MET A 1 752 ? 14.330 9.057 -63.713 1.00 91.19 752 MET A C 1
ATOM 5807 O O . MET A 1 752 ? 14.269 9.525 -62.582 1.00 91.19 752 MET A O 1
ATOM 5811 N N . SER A 1 753 ? 13.948 7.805 -63.983 1.00 90.56 753 SER A N 1
ATOM 5812 C CA . SER A 1 753 ? 13.714 6.800 -62.936 1.00 90.56 753 SER A CA 1
ATOM 5813 C C . SER A 1 753 ? 14.922 5.870 -62.801 1.00 90.56 753 SER A C 1
ATOM 5815 O O . SER A 1 753 ? 15.668 5.671 -63.764 1.00 90.56 753 SER A O 1
ATOM 5817 N N . VAL A 1 754 ? 15.125 5.309 -61.606 1.00 93.69 754 VAL A N 1
ATOM 5818 C CA . VAL A 1 754 ? 16.046 4.187 -61.369 1.00 93.69 754 VAL A CA 1
ATOM 5819 C C . VAL A 1 754 ? 15.249 2.900 -61.619 1.00 93.69 754 VAL A C 1
ATOM 5821 O O . VAL A 1 754 ? 14.364 2.575 -60.819 1.00 93.69 754 VAL A O 1
ATOM 5824 N N . PRO A 1 755 ? 15.502 2.169 -62.723 1.00 91.75 755 PRO A N 1
ATOM 5825 C CA . PRO A 1 755 ? 14.655 1.052 -63.114 1.00 91.75 755 PRO A CA 1
ATOM 5826 C C . PRO A 1 755 ? 14.648 -0.079 -62.091 1.00 91.75 755 PRO A C 1
ATOM 5828 O O . PRO A 1 755 ? 15.667 -0.423 -61.469 1.00 91.75 755 PRO A O 1
ATOM 5831 N N . ARG A 1 756 ? 13.494 -0.743 -61.972 1.00 90.25 756 ARG A N 1
ATOM 5832 C CA . ARG A 1 756 ? 13.357 -1.890 -61.072 1.00 90.25 756 ARG A CA 1
ATOM 5833 C C . ARG A 1 756 ? 14.327 -3.026 -61.392 1.00 90.25 756 ARG A C 1
ATOM 5835 O O . ARG A 1 756 ? 14.616 -3.794 -60.494 1.00 90.25 756 ARG A O 1
ATOM 5842 N N . ASP A 1 757 ? 14.846 -3.202 -62.596 1.00 91.56 757 ASP A N 1
ATOM 5843 C CA . ASP A 1 757 ? 15.765 -4.297 -62.956 1.00 91.56 757 ASP A CA 1
ATOM 5844 C C . ASP A 1 757 ? 17.257 -3.940 -62.831 1.00 91.56 757 ASP A C 1
ATOM 5846 O O . ASP A 1 757 ? 18.107 -4.824 -62.955 1.00 91.56 757 ASP A O 1
ATOM 5850 N N . GLN A 1 758 ? 17.585 -2.688 -62.499 1.00 92.44 758 GLN A N 1
ATOM 5851 C CA . GLN A 1 758 ? 18.964 -2.243 -62.313 1.00 92.44 758 GLN A CA 1
ATOM 5852 C C . GLN A 1 758 ? 19.699 -3.069 -61.231 1.00 92.44 758 GLN A C 1
ATOM 5854 O O . GLN A 1 758 ? 19.105 -3.356 -60.179 1.00 92.44 758 GLN A O 1
ATOM 5859 N N . PRO A 1 759 ? 20.982 -3.441 -61.443 1.00 93.44 759 PRO A N 1
ATOM 5860 C CA . PRO A 1 759 ? 21.766 -4.173 -60.450 1.00 93.44 759 PRO A CA 1
ATOM 5861 C C . PRO A 1 759 ? 21.921 -3.378 -59.150 1.00 93.44 759 PRO A C 1
ATOM 5863 O O . PRO A 1 759 ? 22.092 -2.155 -59.190 1.00 93.44 759 PRO A O 1
ATOM 5866 N N . ARG A 1 760 ? 21.878 -4.081 -58.012 1.00 95.25 760 ARG A N 1
ATOM 5867 C CA . ARG A 1 760 ? 21.953 -3.497 -56.665 1.00 95.25 760 ARG A CA 1
ATOM 5868 C C . ARG A 1 760 ? 23.210 -3.936 -55.917 1.00 95.25 760 ARG A C 1
ATOM 5870 O O . ARG A 1 760 ? 23.812 -4.947 -56.284 1.00 95.25 760 ARG A O 1
ATOM 5877 N N . CYS A 1 761 ? 23.599 -3.173 -54.905 1.00 94.50 761 CYS A N 1
ATOM 5878 C CA . CYS A 1 761 ? 24.703 -3.477 -54.001 1.00 94.50 761 CYS A CA 1
ATOM 5879 C C . CYS A 1 761 ? 24.313 -3.224 -52.543 1.00 94.50 761 CYS A C 1
ATOM 5881 O O . CYS A 1 761 ? 23.345 -2.519 -52.267 1.00 94.50 761 CYS A O 1
ATOM 5883 N N . ASP A 1 762 ? 25.108 -3.785 -51.635 1.00 96.62 762 ASP A N 1
ATOM 5884 C CA . ASP A 1 762 ? 24.992 -3.529 -50.204 1.00 96.62 762 ASP A CA 1
ATOM 5885 C C . ASP A 1 762 ? 25.468 -2.111 -49.869 1.00 96.62 762 ASP A C 1
ATOM 5887 O O . ASP A 1 762 ? 26.485 -1.647 -50.392 1.00 96.62 762 ASP A O 1
ATOM 5891 N N . PHE A 1 763 ? 24.749 -1.467 -48.958 1.00 97.38 763 PHE A N 1
ATOM 5892 C CA . PHE A 1 763 ? 25.116 -0.212 -48.322 1.00 97.38 763 PHE A CA 1
ATOM 5893 C C . PHE A 1 763 ? 24.925 -0.347 -46.813 1.00 97.38 763 PHE A C 1
ATOM 5895 O O . PHE A 1 763 ? 23.842 -0.658 -46.315 1.00 97.38 763 PHE A O 1
ATOM 5902 N N . VAL A 1 764 ? 26.002 -0.169 -46.065 1.00 98.38 764 VAL A N 1
ATOM 5903 C CA . VAL A 1 764 ? 26.028 -0.308 -44.613 1.00 98.38 764 VAL A CA 1
ATOM 5904 C C . VAL A 1 764 ? 25.542 0.988 -43.986 1.00 98.38 764 VAL A C 1
ATOM 5906 O O . VAL A 1 764 ? 26.178 2.028 -44.123 1.00 98.38 764 VAL A O 1
ATOM 5909 N N . HIS A 1 765 ? 24.448 0.893 -43.238 1.00 98.25 765 HIS A N 1
ATOM 5910 C CA . HIS A 1 765 ? 23.858 1.990 -42.470 1.00 98.25 765 HIS A CA 1
ATOM 5911 C C . HIS A 1 765 ? 24.348 2.023 -41.021 1.00 98.25 765 HIS A C 1
ATOM 5913 O O . HIS A 1 765 ? 24.332 3.068 -40.378 1.00 98.25 765 HIS A O 1
ATOM 5919 N N . TRP A 1 766 ? 24.781 0.876 -40.487 1.00 98.25 766 TRP A N 1
ATOM 5920 C CA . TRP A 1 766 ? 25.265 0.779 -39.113 1.00 98.25 766 TRP A CA 1
ATOM 5921 C C . TRP A 1 766 ? 26.159 -0.440 -38.920 1.00 98.25 766 TRP A C 1
ATOM 5923 O O . TRP A 1 766 ? 25.843 -1.526 -39.402 1.00 98.25 766 TRP A O 1
ATOM 5933 N N . VAL A 1 767 ? 27.243 -0.288 -38.164 1.00 97.88 767 VAL A N 1
ATOM 5934 C CA . VAL A 1 767 ? 28.007 -1.405 -37.606 1.00 97.88 767 VAL A CA 1
ATOM 5935 C C . VAL A 1 767 ? 28.448 -1.067 -36.181 1.00 97.88 767 VAL A C 1
ATOM 5937 O O . VAL A 1 767 ? 29.051 -0.021 -35.937 1.00 97.88 767 VAL A O 1
ATOM 5940 N N . MET A 1 768 ? 28.165 -1.966 -35.239 1.00 98.19 768 MET A N 1
ATOM 5941 C CA . MET A 1 768 ? 28.537 -1.828 -33.832 1.00 98.19 768 MET A CA 1
ATOM 5942 C C . MET A 1 768 ? 29.041 -3.162 -33.285 1.00 98.19 768 MET A C 1
ATOM 5944 O O . MET A 1 768 ? 28.328 -4.163 -33.331 1.00 98.19 768 MET A O 1
ATOM 5948 N N . ALA A 1 769 ? 30.270 -3.175 -32.775 1.00 97.94 769 ALA A N 1
ATOM 5949 C CA . ALA A 1 769 ? 30.950 -4.363 -32.262 1.00 97.94 769 ALA A CA 1
ATOM 5950 C C . ALA A 1 769 ? 31.096 -4.326 -30.735 1.00 97.94 769 ALA A C 1
ATOM 5952 O O . ALA A 1 769 ? 30.969 -3.270 -30.115 1.00 97.94 769 ALA A O 1
ATOM 5953 N N . ASP A 1 770 ? 31.423 -5.480 -30.152 1.00 97.75 770 ASP A N 1
ATOM 5954 C CA . ASP A 1 770 ? 31.714 -5.670 -28.724 1.00 97.75 770 ASP A CA 1
ATOM 5955 C C . ASP A 1 770 ? 30.570 -5.246 -27.793 1.00 97.75 770 ASP A C 1
ATOM 5957 O O . ASP A 1 770 ? 30.786 -4.764 -26.681 1.00 97.75 770 ASP A O 1
ATOM 5961 N N . ILE A 1 771 ? 29.327 -5.416 -28.243 1.00 98.12 771 ILE A N 1
ATOM 5962 C CA . ILE A 1 771 ? 28.155 -5.196 -27.398 1.00 98.12 771 ILE A CA 1
ATOM 5963 C C . ILE A 1 771 ? 28.197 -6.259 -26.284 1.00 98.12 771 ILE A C 1
ATOM 5965 O O . ILE A 1 771 ? 28.252 -7.444 -26.613 1.00 98.12 771 ILE A O 1
ATOM 5969 N N . PRO A 1 772 ? 28.199 -5.904 -24.985 1.00 97.06 772 PRO A N 1
ATOM 5970 C CA . PRO A 1 772 ? 28.328 -6.895 -23.916 1.00 97.06 772 PRO A CA 1
ATOM 5971 C C . PRO A 1 772 ? 27.225 -7.960 -23.954 1.00 97.06 772 PRO A C 1
ATOM 5973 O O . PRO A 1 772 ? 26.074 -7.640 -24.237 1.00 97.06 772 PRO A O 1
ATOM 5976 N N . ALA A 1 773 ? 27.539 -9.209 -23.585 1.00 93.56 773 ALA A N 1
ATOM 5977 C CA . ALA A 1 773 ? 26.555 -10.304 -23.546 1.00 93.56 773 ALA A CA 1
ATOM 5978 C C . ALA A 1 773 ? 25.342 -10.038 -22.629 1.00 93.56 773 ALA A C 1
ATOM 5980 O O . ALA A 1 773 ? 24.289 -10.646 -22.799 1.00 93.56 773 ALA A O 1
ATOM 5981 N N . SER A 1 774 ? 25.476 -9.125 -21.662 1.00 88.62 774 SER A N 1
ATOM 5982 C CA . SER A 1 774 ? 24.379 -8.690 -20.792 1.00 88.62 774 SER A CA 1
ATOM 5983 C C . SER A 1 774 ? 23.361 -7.781 -21.490 1.00 88.62 774 SER A C 1
ATOM 5985 O O . SER A 1 774 ? 22.292 -7.542 -20.937 1.00 88.62 774 SER A O 1
ATOM 5987 N N . VAL A 1 775 ? 23.680 -7.245 -22.671 1.00 91.44 775 VAL A N 1
ATOM 5988 C CA . VAL A 1 775 ? 22.812 -6.342 -23.434 1.00 91.44 775 VAL A CA 1
ATOM 5989 C C . VAL A 1 775 ? 21.979 -7.158 -24.418 1.00 91.44 775 VAL A C 1
ATOM 5991 O O . VAL A 1 775 ? 22.519 -7.823 -25.296 1.00 91.44 775 VAL A O 1
ATOM 5994 N N . GLN A 1 776 ? 20.659 -7.089 -24.274 1.00 87.44 776 GLN A N 1
ATOM 5995 C CA . GLN A 1 776 ? 19.684 -7.768 -25.143 1.00 87.44 776 GLN A CA 1
ATOM 5996 C C . GLN A 1 776 ? 18.717 -6.787 -25.821 1.00 87.44 776 GLN A C 1
ATOM 5998 O O . GLN A 1 776 ? 17.781 -7.191 -26.507 1.00 87.44 776 GLN A O 1
ATOM 6003 N N . GLU A 1 777 ? 18.949 -5.490 -25.623 1.00 88.31 777 GLU A N 1
ATOM 6004 C CA . GLU A 1 777 ? 18.106 -4.413 -26.115 1.00 88.31 777 GLU A CA 1
ATOM 6005 C C . GLU A 1 777 ? 18.955 -3.183 -26.442 1.00 88.31 777 GLU A C 1
ATOM 6007 O O . GLU A 1 777 ? 19.896 -2.842 -25.721 1.00 88.31 777 GLU A O 1
ATOM 6012 N N . ILE A 1 778 ? 18.588 -2.500 -27.521 1.00 90.62 778 ILE A N 1
ATOM 6013 C CA . ILE A 1 778 ? 19.042 -1.163 -27.872 1.00 90.62 778 ILE A CA 1
ATOM 6014 C C . ILE A 1 778 ? 17.798 -0.299 -28.058 1.00 90.62 778 ILE A C 1
ATOM 6016 O O . ILE A 1 778 ? 17.034 -0.483 -29.006 1.00 90.62 778 ILE A O 1
ATOM 6020 N N . ALA A 1 779 ? 17.595 0.651 -27.146 1.00 84.75 779 ALA A N 1
ATOM 6021 C CA . ALA A 1 779 ? 16.433 1.527 -27.174 1.00 84.75 779 ALA A CA 1
ATOM 6022 C C . ALA A 1 779 ? 16.464 2.467 -28.391 1.00 84.75 779 ALA A C 1
ATOM 6024 O O . ALA A 1 779 ? 17.539 2.874 -28.854 1.00 84.75 779 ALA A O 1
ATOM 6025 N N . ALA A 1 780 ? 15.282 2.847 -28.882 1.00 85.81 780 ALA A N 1
ATOM 6026 C CA . ALA A 1 780 ? 15.158 3.815 -29.965 1.00 85.81 780 ALA A CA 1
ATOM 6027 C C . ALA A 1 780 ? 15.829 5.143 -29.586 1.00 85.81 780 ALA A C 1
ATOM 6029 O O . ALA A 1 780 ? 15.649 5.646 -28.476 1.00 85.81 780 ALA A O 1
ATOM 6030 N N . GLY A 1 781 ? 16.616 5.710 -30.494 1.00 88.75 781 GLY A N 1
ATOM 6031 C CA . GLY A 1 781 ? 17.324 6.966 -30.249 1.00 88.75 781 GLY A CA 1
ATOM 6032 C C . GLY A 1 781 ? 18.589 6.872 -29.375 1.00 88.75 781 GLY A C 1
ATOM 6033 O O . GLY A 1 781 ? 19.307 7.855 -29.236 1.00 88.75 781 GLY A O 1
ATOM 6034 N N . SER A 1 782 ? 18.882 5.723 -28.751 1.00 91.44 782 SER A N 1
ATOM 6035 C CA . SER A 1 782 ? 19.975 5.611 -27.764 1.00 91.44 782 SER A CA 1
ATOM 6036 C C . SER A 1 782 ? 21.388 5.652 -28.359 1.00 91.44 782 SER A C 1
ATOM 6038 O O . SER A 1 782 ? 22.345 5.971 -27.654 1.00 91.44 782 SER A O 1
ATOM 6040 N N . CYS A 1 783 ? 21.529 5.318 -29.641 1.00 94.94 783 CYS A N 1
ATOM 6041 C CA . CYS A 1 783 ? 22.798 5.300 -30.373 1.00 94.94 783 CYS A CA 1
ATOM 6042 C C . CYS A 1 783 ? 22.876 6.394 -31.450 1.00 94.94 783 CYS A C 1
ATOM 6044 O O . CYS A 1 783 ? 23.972 6.777 -31.860 1.00 94.94 783 CYS A O 1
ATOM 6046 N N . SER A 1 784 ? 21.727 6.897 -31.907 1.00 95.31 784 SER A N 1
ATOM 6047 C CA . SER A 1 784 ? 21.607 8.016 -32.845 1.00 95.31 784 SER A CA 1
ATOM 6048 C C . SER A 1 784 ? 20.310 8.766 -32.579 1.00 95.31 784 SER A C 1
ATOM 6050 O O . SER A 1 784 ? 19.279 8.119 -32.443 1.00 95.31 784 SER A O 1
ATOM 6052 N N . ASP A 1 785 ? 20.365 10.096 -32.533 1.00 92.88 785 ASP A N 1
ATOM 6053 C CA . ASP A 1 785 ? 19.213 10.994 -32.377 1.00 92.88 785 ASP A CA 1
ATOM 6054 C C . ASP A 1 785 ? 19.495 12.291 -33.150 1.00 92.88 785 ASP A C 1
ATOM 6056 O O . ASP A 1 785 ? 19.890 13.315 -32.588 1.00 92.88 785 ASP A O 1
ATOM 6060 N N . GLY A 1 786 ? 19.419 12.199 -34.476 1.00 93.06 786 GLY A N 1
ATOM 6061 C CA . GLY A 1 786 ? 19.692 13.296 -35.401 1.00 93.06 786 GLY A CA 1
ATOM 6062 C C . GLY A 1 786 ? 20.820 13.004 -36.388 1.00 93.06 786 GLY A C 1
ATOM 6063 O O . GLY A 1 786 ? 21.880 12.483 -36.028 1.00 93.06 786 GLY A O 1
ATOM 6064 N N . PHE A 1 787 ? 20.613 13.426 -37.637 1.00 94.06 787 PHE A N 1
ATOM 6065 C CA . PHE A 1 787 ? 21.620 13.343 -38.689 1.00 94.06 787 PHE A CA 1
ATOM 6066 C C . PHE A 1 787 ? 22.682 14.439 -38.506 1.00 94.06 787 PHE A C 1
ATOM 6068 O O . PHE A 1 787 ? 22.352 15.612 -38.304 1.00 94.06 787 PHE A O 1
ATOM 6075 N N . VAL A 1 788 ? 23.968 14.089 -38.616 1.00 94.88 788 VAL A N 1
ATOM 6076 C CA . VAL A 1 788 ? 25.084 15.030 -38.411 1.00 94.88 788 VAL A CA 1
ATOM 6077 C C . VAL A 1 788 ? 25.864 15.231 -39.707 1.00 94.88 788 VAL A C 1
ATOM 6079 O O . VAL A 1 788 ? 26.483 14.311 -40.236 1.00 94.88 788 VAL A O 1
ATOM 6082 N N . VAL A 1 789 ? 25.885 16.472 -40.197 1.00 93.19 789 VAL A N 1
ATOM 6083 C CA . VAL A 1 789 ? 26.692 16.872 -41.360 1.00 93.19 789 VAL A CA 1
ATOM 6084 C C . VAL A 1 789 ? 28.175 16.608 -41.077 1.00 93.19 789 VAL A C 1
ATOM 6086 O O . VAL A 1 789 ? 28.695 17.049 -40.052 1.00 93.19 789 VAL A O 1
ATOM 6089 N N . LYS A 1 790 ? 28.857 15.917 -42.003 1.00 94.56 790 LYS A N 1
ATOM 6090 C CA . LYS A 1 790 ? 30.244 15.412 -41.866 1.00 94.56 790 LYS A CA 1
ATOM 6091 C C . LYS A 1 790 ? 30.423 14.275 -40.851 1.00 94.56 790 LYS A C 1
ATOM 6093 O O . LYS A 1 790 ? 31.561 13.939 -40.523 1.00 94.56 790 LYS A O 1
ATOM 6098 N N . GLY A 1 791 ? 29.323 13.657 -40.427 1.00 92.81 791 GLY A N 1
ATOM 6099 C CA . GLY A 1 791 ? 29.309 12.425 -39.653 1.00 92.81 791 GLY A CA 1
ATOM 6100 C C . GLY A 1 791 ? 29.472 12.608 -38.143 1.00 92.81 791 GLY A C 1
ATOM 6101 O O . GLY A 1 791 ? 29.972 13.618 -37.639 1.00 92.81 791 GLY A O 1
ATOM 6102 N N . LYS A 1 792 ? 29.007 11.601 -37.399 1.00 93.06 792 LYS A N 1
ATOM 6103 C CA . LYS A 1 792 ? 29.073 11.540 -35.934 1.00 93.06 792 LYS A CA 1
ATOM 6104 C C . LYS A 1 792 ? 30.487 11.118 -35.519 1.00 93.06 792 LYS A C 1
ATOM 6106 O O . LYS A 1 792 ? 30.954 10.058 -35.913 1.00 93.06 792 LYS A O 1
ATOM 6111 N N . THR A 1 793 ? 31.180 11.916 -34.706 1.00 84.19 793 THR A N 1
ATOM 6112 C CA . THR A 1 793 ? 32.583 11.634 -34.326 1.00 84.19 793 THR A CA 1
ATOM 6113 C C . THR A 1 793 ? 32.727 10.643 -33.168 1.00 84.19 793 THR A C 1
ATOM 6115 O O . THR A 1 793 ? 33.732 9.942 -33.085 1.00 84.19 793 THR A O 1
ATOM 6118 N N . ALA A 1 794 ? 31.740 10.586 -32.271 1.00 86.06 794 ALA A N 1
ATOM 6119 C CA . ALA A 1 794 ? 31.701 9.677 -31.126 1.00 86.06 794 ALA A CA 1
ATOM 6120 C C . ALA A 1 794 ? 30.243 9.335 -30.748 1.00 86.06 794 ALA A C 1
ATOM 6122 O O . ALA A 1 794 ? 29.767 9.769 -29.697 1.00 86.06 794 ALA A O 1
ATOM 6123 N N . PRO A 1 795 ? 29.500 8.630 -31.622 1.00 88.75 795 PRO A N 1
ATOM 6124 C CA . PRO A 1 795 ? 28.117 8.251 -31.341 1.00 88.75 795 PRO A CA 1
ATOM 6125 C C . PRO A 1 795 ? 28.018 7.365 -30.093 1.00 88.75 795 PRO A C 1
ATOM 6127 O O . PRO A 1 795 ? 28.911 6.563 -29.808 1.00 88.75 795 PRO A O 1
ATOM 6130 N N . ALA A 1 796 ? 26.923 7.528 -29.349 1.00 91.69 796 ALA A N 1
ATOM 6131 C CA . ALA A 1 796 ? 26.653 6.763 -28.139 1.00 91.69 796 ALA A CA 1
ATOM 6132 C C . ALA A 1 796 ? 26.406 5.277 -28.451 1.00 91.69 796 ALA A C 1
ATOM 6134 O O . ALA A 1 796 ? 26.122 4.886 -29.583 1.00 91.69 796 ALA A O 1
ATOM 6135 N N . GLY A 1 797 ? 26.527 4.433 -27.434 1.00 93.12 797 GLY A N 1
ATOM 6136 C CA . GLY A 1 797 ? 26.236 3.007 -27.518 1.00 93.12 797 GLY A CA 1
ATOM 6137 C C . GLY A 1 797 ? 26.308 2.356 -26.139 1.00 93.12 797 GLY A C 1
ATOM 6138 O O . GLY A 1 797 ? 26.733 3.008 -25.177 1.00 93.12 797 GLY A O 1
ATOM 6139 N N . PRO A 1 798 ? 25.912 1.078 -26.013 1.00 94.62 798 PRO A N 1
ATOM 6140 C CA . PRO A 1 798 ? 26.071 0.333 -24.771 1.00 94.62 798 PRO A CA 1
ATOM 6141 C C . PRO A 1 798 ? 27.515 0.397 -24.255 1.00 94.62 798 PRO A C 1
ATOM 6143 O O . PRO A 1 798 ? 28.466 0.355 -25.040 1.00 94.62 798 PRO A O 1
ATOM 6146 N N . ALA A 1 799 ? 27.695 0.490 -22.936 1.00 92.00 799 ALA A N 1
ATOM 6147 C CA . ALA A 1 799 ? 29.021 0.616 -22.336 1.00 92.00 799 ALA A CA 1
ATOM 6148 C C . ALA A 1 799 ? 29.939 -0.545 -22.764 1.00 92.00 799 ALA A C 1
ATOM 6150 O O . ALA A 1 799 ? 29.599 -1.710 -22.582 1.00 92.00 799 ALA A O 1
ATOM 6151 N N . GLY A 1 800 ? 31.103 -0.221 -23.335 1.00 90.31 800 GLY A N 1
ATOM 6152 C CA . GLY A 1 800 ? 32.064 -1.203 -23.855 1.00 90.31 800 GLY A CA 1
ATOM 6153 C C . GLY A 1 800 ? 31.931 -1.521 -25.349 1.00 90.31 800 GLY A C 1
ATOM 6154 O O . GLY A 1 800 ? 32.873 -2.069 -25.916 1.00 90.31 800 GLY A O 1
ATOM 6155 N N . SER A 1 801 ? 30.833 -1.122 -25.999 1.00 96.50 801 SER A N 1
ATOM 6156 C CA . SER A 1 801 ? 30.671 -1.273 -27.450 1.00 96.50 801 SER A CA 1
ATOM 6157 C C . SER A 1 801 ? 31.520 -0.272 -28.244 1.00 96.50 801 SER A C 1
ATOM 6159 O O . SER A 1 801 ? 31.919 0.784 -27.743 1.00 96.50 801 SER A O 1
ATOM 6161 N N . ARG A 1 802 ? 31.802 -0.603 -29.508 1.00 96.44 802 ARG A N 1
ATOM 6162 C CA . ARG A 1 802 ? 32.537 0.249 -30.453 1.00 96.44 802 ARG A CA 1
ATOM 6163 C C . ARG A 1 802 ? 31.716 0.473 -31.717 1.00 96.44 802 ARG A C 1
ATOM 6165 O O . ARG A 1 802 ? 31.240 -0.485 -32.321 1.00 96.44 802 ARG A O 1
ATOM 6172 N N . GLN A 1 803 ? 31.601 1.731 -32.133 1.00 96.81 803 GLN A N 1
ATOM 6173 C CA . GLN A 1 803 ? 30.887 2.149 -33.342 1.00 96.81 803 GLN A CA 1
ATOM 6174 C C . GLN A 1 803 ? 31.862 2.192 -34.526 1.00 96.81 803 GLN A C 1
ATOM 6176 O O . GLN A 1 803 ? 32.956 2.748 -34.402 1.00 96.81 803 GLN A O 1
ATOM 6181 N N . GLY A 1 804 ? 31.493 1.584 -35.654 1.00 96.75 804 GLY A N 1
ATOM 6182 C CA . GLY A 1 804 ? 32.308 1.588 -36.872 1.00 96.75 804 GLY A CA 1
ATOM 6183 C C . GLY A 1 804 ? 31.783 2.548 -37.938 1.00 96.75 804 GLY A C 1
ATOM 6184 O O . GLY A 1 804 ? 30.750 3.193 -37.761 1.00 96.75 804 GLY A O 1
ATOM 6185 N N . LEU A 1 805 ? 32.533 2.649 -39.036 1.00 97.44 805 LEU A N 1
ATOM 6186 C CA . LEU A 1 805 ? 32.218 3.485 -40.193 1.00 97.44 805 LEU A CA 1
ATOM 6187 C C . LEU A 1 805 ? 31.089 2.857 -41.012 1.00 97.44 805 LEU A C 1
ATOM 6189 O O . LEU A 1 805 ? 31.168 1.677 -41.371 1.00 97.44 805 LEU A O 1
ATOM 6193 N N . ASN A 1 806 ? 30.089 3.670 -41.336 1.00 97.00 806 ASN A N 1
ATOM 6194 C CA . ASN A 1 806 ? 29.039 3.344 -42.293 1.00 97.00 806 ASN A CA 1
ATOM 6195 C C . ASN A 1 806 ? 29.361 3.934 -43.685 1.00 97.00 806 ASN A C 1
ATOM 6197 O O . ASN A 1 806 ? 30.301 4.728 -43.851 1.00 97.00 806 ASN A O 1
ATOM 6201 N N . ASP A 1 807 ? 28.588 3.537 -44.696 1.00 97.00 807 ASP A N 1
ATOM 6202 C CA . ASP A 1 807 ? 28.903 3.820 -46.099 1.00 97.00 807 ASP A CA 1
ATOM 6203 C C . ASP A 1 807 ? 28.587 5.262 -46.533 1.00 97.00 807 ASP A C 1
ATOM 6205 O O . ASP A 1 807 ? 29.061 5.694 -47.591 1.00 97.00 807 ASP A O 1
ATOM 6209 N N . PHE A 1 808 ? 27.932 6.078 -45.690 1.00 94.75 808 PHE A N 1
ATOM 6210 C CA . PHE A 1 808 ? 27.827 7.524 -45.934 1.00 94.75 808 PHE A CA 1
ATOM 6211 C C . PHE A 1 808 ? 29.204 8.206 -45.963 1.00 94.75 808 PHE A C 1
ATOM 6213 O O . PHE A 1 808 ? 29.389 9.184 -46.692 1.00 94.75 808 PHE A O 1
ATOM 6220 N N . THR A 1 809 ? 30.199 7.636 -45.268 1.00 95.00 809 THR A N 1
ATOM 6221 C CA . THR A 1 809 ? 31.614 8.048 -45.347 1.00 95.00 809 THR A CA 1
ATOM 6222 C C . THR A 1 809 ? 32.134 8.003 -46.783 1.00 95.00 809 THR A C 1
ATOM 6224 O O . THR A 1 809 ? 32.780 8.942 -47.250 1.00 95.00 809 THR A O 1
ATOM 6227 N N . GLY A 1 810 ? 31.848 6.913 -47.500 1.00 92.75 810 GLY A N 1
ATOM 6228 C CA . GLY A 1 810 ? 32.237 6.754 -48.900 1.00 92.75 810 GLY A CA 1
ATOM 6229 C C . GLY A 1 810 ? 31.364 7.588 -49.833 1.00 92.75 810 GLY A C 1
ATOM 6230 O O . GLY A 1 810 ? 31.886 8.254 -50.728 1.00 92.75 810 GLY A O 1
ATOM 6231 N N . TRP A 1 811 ? 30.050 7.600 -49.590 1.00 89.88 811 TRP A N 1
ATOM 6232 C CA . TRP A 1 811 ? 29.065 8.317 -50.402 1.00 89.88 811 TRP A CA 1
ATOM 6233 C C . TRP A 1 811 ? 29.345 9.823 -50.483 1.00 89.88 811 TRP A C 1
ATOM 6235 O O . TRP A 1 811 ? 29.355 10.405 -51.568 1.00 89.88 811 TRP A O 1
ATOM 6245 N N . PHE A 1 812 ? 29.634 10.461 -49.346 1.00 92.81 812 PHE A N 1
ATOM 6246 C CA . PHE A 1 812 ? 29.857 11.905 -49.280 1.00 92.81 812 PHE A CA 1
ATOM 6247 C C . PHE A 1 812 ? 31.308 12.340 -49.514 1.00 92.81 812 PHE A C 1
ATOM 6249 O O . PHE A 1 812 ? 31.577 13.541 -49.519 1.00 92.81 812 PHE A O 1
ATOM 6256 N N . ALA A 1 813 ? 32.243 11.417 -49.763 1.00 92.25 813 ALA A N 1
ATOM 6257 C CA . ALA A 1 813 ? 33.668 11.733 -49.901 1.00 92.25 813 ALA A CA 1
ATOM 6258 C C . ALA A 1 813 ? 33.971 12.779 -50.996 1.00 92.25 813 ALA A C 1
ATOM 6260 O O . ALA A 1 813 ? 34.921 13.552 -50.873 1.00 92.25 813 ALA A O 1
ATOM 6261 N N . GLY A 1 814 ? 33.160 12.821 -52.060 1.00 90.00 814 GLY A N 1
ATOM 6262 C CA . GLY A 1 814 ? 33.289 13.784 -53.160 1.00 90.00 814 GLY A CA 1
ATOM 6263 C C . GLY A 1 814 ? 32.621 15.145 -52.924 1.00 90.00 814 GLY A C 1
ATOM 6264 O O . GLY A 1 814 ? 32.802 16.048 -53.739 1.00 90.00 814 GLY A O 1
ATOM 6265 N N . ASN A 1 815 ? 31.853 15.313 -51.842 1.00 90.44 815 ASN A N 1
ATOM 6266 C CA . ASN A 1 815 ? 31.119 16.539 -51.529 1.00 90.44 815 ASN A CA 1
ATOM 6267 C C . ASN A 1 815 ? 31.817 17.299 -50.379 1.00 90.44 815 ASN A C 1
ATOM 6269 O O . ASN A 1 815 ? 31.737 16.848 -49.240 1.00 90.44 815 ASN A O 1
ATOM 6273 N N . PRO A 1 816 ? 32.459 18.462 -50.615 1.00 91.81 816 PRO A N 1
ATOM 6274 C CA . PRO A 1 816 ? 33.206 19.195 -49.581 1.00 91.81 816 PRO A CA 1
ATOM 6275 C C . PRO A 1 816 ? 32.389 19.615 -48.348 1.00 91.81 816 PRO A C 1
ATOM 6277 O O . PRO A 1 816 ? 32.945 19.761 -47.254 1.00 91.81 816 PRO A O 1
ATOM 6280 N N . ASP A 1 817 ? 31.079 19.802 -48.513 1.00 93.62 817 ASP A N 1
ATOM 6281 C CA . ASP A 1 817 ? 30.185 20.214 -47.430 1.00 93.62 817 ASP A CA 1
ATOM 6282 C C . ASP A 1 817 ? 29.758 19.026 -46.560 1.00 93.62 817 ASP A C 1
ATOM 6284 O O . ASP A 1 817 ? 29.466 19.208 -45.379 1.00 93.62 817 ASP A O 1
ATOM 6288 N N . MET A 1 818 ? 29.817 17.809 -47.109 1.00 93.00 818 MET A N 1
ATOM 6289 C CA . MET A 1 818 ? 29.358 16.579 -46.459 1.00 93.00 818 MET A CA 1
ATOM 6290 C C . MET A 1 818 ? 30.486 15.587 -46.140 1.00 93.00 818 MET A C 1
ATOM 6292 O O . MET A 1 818 ? 30.275 14.673 -45.348 1.00 93.00 818 MET A O 1
ATOM 6296 N N . ALA A 1 819 ? 31.675 15.736 -46.725 1.00 95.69 819 ALA A N 1
ATOM 6297 C CA . ALA A 1 819 ? 32.787 14.809 -46.547 1.00 95.69 819 ALA A CA 1
ATOM 6298 C C . ALA A 1 819 ? 33.242 14.757 -45.080 1.00 95.69 819 ALA A C 1
ATOM 6300 O O . ALA A 1 819 ? 33.575 15.783 -44.477 1.00 95.69 819 ALA A O 1
ATOM 6301 N N . GLY A 1 820 ? 33.280 13.549 -44.521 1.00 94.75 820 GLY A N 1
ATOM 6302 C CA . GLY A 1 820 ? 33.640 13.286 -43.133 1.00 94.75 820 GLY A CA 1
ATOM 6303 C C . GLY A 1 820 ? 33.521 11.803 -42.787 1.00 94.75 820 GLY A C 1
ATOM 6304 O O . GLY A 1 820 ? 33.194 10.991 -43.652 1.00 94.75 820 GLY A O 1
ATOM 6305 N N . ASP A 1 821 ? 33.808 11.463 -41.532 1.00 94.50 821 ASP A N 1
ATOM 6306 C CA . ASP A 1 821 ? 33.718 10.096 -41.016 1.00 94.50 821 ASP A CA 1
ATOM 6307 C C . ASP A 1 821 ? 32.332 9.884 -40.395 1.00 94.50 821 ASP A C 1
ATOM 6309 O O . ASP A 1 821 ? 32.021 10.455 -39.349 1.00 94.50 821 ASP A O 1
ATOM 6313 N N . TYR A 1 822 ? 31.506 9.054 -41.028 1.00 96.38 822 TYR A N 1
ATOM 6314 C CA . TYR A 1 822 ? 30.166 8.723 -40.549 1.00 96.38 822 TYR A CA 1
ATOM 6315 C C . TYR A 1 822 ? 30.243 7.445 -39.716 1.00 96.38 822 TYR A C 1
ATOM 6317 O O . TYR A 1 822 ? 30.366 6.342 -40.253 1.00 96.38 822 TYR A O 1
ATOM 6325 N N . LEU A 1 823 ? 30.261 7.608 -38.389 1.00 95.50 823 LEU A N 1
ATOM 6326 C CA . LEU A 1 823 ? 30.243 6.503 -37.433 1.00 95.50 823 LEU A CA 1
ATOM 6327 C C . LEU A 1 823 ? 28.824 6.250 -36.920 1.00 95.50 823 LEU A C 1
ATOM 6329 O O . LEU A 1 823 ? 28.059 7.186 -36.689 1.00 95.50 823 LEU A O 1
ATOM 6333 N N . GLY A 1 824 ? 28.529 4.987 -36.617 1.00 95.44 824 GLY A N 1
ATOM 6334 C CA . GLY A 1 824 ? 27.263 4.593 -36.000 1.00 95.44 824 GLY A CA 1
ATOM 6335 C C . GLY A 1 824 ? 26.111 4.497 -36.999 1.00 95.44 824 GLY A C 1
ATOM 6336 O O . GLY A 1 824 ? 26.324 4.202 -38.174 1.00 95.44 824 GLY A O 1
ATOM 6337 N N . TYR A 1 825 ? 24.887 4.653 -36.498 1.00 97.56 825 TYR A N 1
ATOM 6338 C CA . TYR A 1 825 ? 23.671 4.551 -37.301 1.00 97.56 825 TYR A CA 1
ATOM 6339 C C . TYR A 1 825 ? 23.429 5.852 -38.066 1.00 97.56 825 TYR A C 1
ATOM 6341 O O . TYR A 1 825 ? 23.338 6.901 -37.436 1.00 97.56 825 TYR A O 1
ATOM 6349 N N . ASP A 1 826 ? 23.280 5.764 -39.384 1.00 97.31 826 ASP A N 1
ATOM 6350 C CA . ASP A 1 826 ? 22.580 6.754 -40.208 1.00 97.31 826 ASP A CA 1
ATOM 6351 C C . ASP A 1 826 ? 21.544 5.972 -41.033 1.00 97.31 826 ASP A C 1
ATOM 6353 O O . ASP A 1 826 ? 21.888 5.035 -41.757 1.00 97.31 826 ASP A O 1
ATOM 6357 N N . GLY A 1 827 ? 20.267 6.286 -40.857 1.00 95.31 827 GLY A N 1
ATOM 6358 C CA . GLY A 1 827 ? 19.134 5.481 -41.297 1.00 95.31 827 GLY A CA 1
ATOM 6359 C C . GLY A 1 827 ? 18.829 5.512 -42.797 1.00 95.31 827 GLY A C 1
ATOM 6360 O O . GLY A 1 827 ? 19.614 6.015 -43.605 1.00 95.31 827 GLY A O 1
ATOM 6361 N N . PRO A 1 828 ? 17.667 4.962 -43.197 1.00 96.75 828 PRO A N 1
ATOM 6362 C CA . PRO A 1 828 ? 17.200 4.973 -44.579 1.00 96.75 828 PRO A CA 1
ATOM 6363 C C . PRO A 1 828 ? 17.221 6.358 -45.235 1.00 96.75 828 PRO A C 1
ATOM 6365 O O . PRO A 1 828 ? 16.718 7.327 -44.667 1.00 96.75 828 PRO A O 1
ATOM 6368 N N . TYR A 1 829 ? 17.755 6.439 -46.456 1.00 95.25 829 TYR A N 1
ATOM 6369 C CA . TYR A 1 829 ? 17.599 7.606 -47.332 1.00 95.25 829 TYR A CA 1
ATOM 6370 C C . TYR A 1 829 ? 17.693 7.210 -48.822 1.00 95.25 829 TYR A C 1
ATOM 6372 O O . TYR A 1 829 ? 18.640 7.588 -49.516 1.00 95.25 829 TYR A O 1
ATOM 6380 N N . PRO A 1 830 ? 16.752 6.388 -49.325 1.00 94.88 830 PRO A N 1
ATOM 6381 C CA . PRO A 1 830 ? 16.780 5.903 -50.698 1.00 94.88 830 PRO A CA 1
ATOM 6382 C C . PRO A 1 830 ? 16.429 7.023 -51.694 1.00 94.88 830 PRO A C 1
ATOM 6384 O O . PRO A 1 830 ? 15.721 7.967 -51.336 1.00 94.88 830 PRO A O 1
ATOM 6387 N N . PRO A 1 831 ? 16.865 6.928 -52.961 1.00 93.00 831 PRO A N 1
ATOM 6388 C CA . PRO A 1 831 ? 16.499 7.901 -53.984 1.00 93.00 831 PRO A CA 1
ATOM 6389 C C . PRO A 1 831 ? 14.980 7.987 -54.188 1.00 93.00 831 PRO A C 1
ATOM 6391 O O . PRO A 1 831 ? 14.305 6.973 -54.363 1.00 93.00 831 PRO A O 1
ATOM 6394 N N . PHE A 1 832 ? 14.437 9.208 -54.249 1.00 93.00 832 PHE A N 1
ATOM 6395 C CA . PHE A 1 832 ? 13.004 9.438 -54.497 1.00 93.00 832 PHE A CA 1
ATOM 6396 C C . PHE A 1 832 ? 12.533 8.929 -55.866 1.00 93.00 832 PHE A C 1
ATOM 6398 O O . PHE A 1 832 ? 11.350 8.660 -56.058 1.00 93.00 832 PHE A O 1
ATOM 6405 N N . ASN A 1 833 ? 13.452 8.792 -56.823 1.00 94.19 833 ASN A N 1
ATOM 6406 C CA . ASN A 1 833 ? 13.171 8.332 -58.175 1.00 94.19 833 ASN A CA 1
ATOM 6407 C C . ASN A 1 833 ? 13.405 6.819 -58.371 1.00 94.19 833 ASN A C 1
ATOM 6409 O O . ASN A 1 833 ? 13.468 6.366 -59.516 1.00 94.19 833 ASN A O 1
ATOM 6413 N N . ASP A 1 834 ? 13.531 6.030 -57.292 1.00 95.25 834 ASP A N 1
ATOM 6414 C CA . ASP A 1 834 ? 13.695 4.573 -57.379 1.00 95.25 834 ASP A CA 1
ATOM 6415 C C . ASP A 1 834 ? 12.379 3.811 -57.505 1.00 95.25 834 ASP A C 1
ATOM 6417 O O . ASP A 1 834 ? 11.449 3.996 -56.725 1.00 95.25 834 ASP A O 1
ATOM 6421 N N . GLU A 1 835 ? 12.298 2.912 -58.484 1.00 95.25 835 GLU A N 1
ATOM 6422 C CA . GLU A 1 835 ? 11.148 2.026 -58.689 1.00 95.25 835 GLU A CA 1
ATOM 6423 C C . GLU A 1 835 ? 11.145 0.813 -57.736 1.00 95.25 835 GLU A C 1
ATOM 6425 O O . GLU A 1 835 ? 10.246 -0.036 -57.808 1.00 95.25 835 GLU A O 1
ATOM 6430 N N . ARG A 1 836 ? 12.141 0.695 -56.843 1.00 94.44 836 ARG A N 1
ATOM 6431 C CA . ARG A 1 836 ? 12.170 -0.287 -55.752 1.00 94.44 836 ARG A CA 1
ATOM 6432 C C . ARG A 1 836 ? 11.902 0.350 -54.391 1.00 94.44 836 ARG A C 1
ATOM 6434 O O . ARG A 1 836 ? 12.405 1.415 -54.057 1.00 94.44 836 ARG A O 1
ATOM 6441 N N . VAL A 1 837 ? 11.169 -0.389 -53.562 1.00 94.94 837 VAL A N 1
ATOM 6442 C CA . VAL A 1 837 ? 11.172 -0.187 -52.111 1.00 94.94 837 VAL A CA 1
ATOM 6443 C C . VAL A 1 837 ? 12.437 -0.840 -51.557 1.00 94.94 837 VAL A C 1
ATOM 6445 O O . VAL A 1 837 ? 12.676 -2.020 -51.829 1.00 94.94 837 VAL A O 1
ATOM 6448 N N . HIS A 1 838 ? 13.239 -0.081 -50.812 1.00 97.25 838 HIS A N 1
ATOM 6449 C CA . HIS A 1 838 ? 14.478 -0.572 -50.215 1.00 97.25 838 HIS A CA 1
ATOM 6450 C C . HIS A 1 838 ? 14.186 -1.353 -48.934 1.00 97.25 838 HIS A C 1
ATOM 6452 O O . HIS A 1 838 ? 13.238 -1.033 -48.208 1.00 97.25 838 HIS A O 1
ATOM 6458 N N . ARG A 1 839 ? 14.996 -2.374 -48.647 1.00 97.06 839 ARG A N 1
ATOM 6459 C CA . ARG A 1 839 ? 14.925 -3.173 -47.417 1.00 97.06 839 ARG A CA 1
ATOM 6460 C C . ARG A 1 839 ? 16.155 -2.913 -46.563 1.00 97.06 839 ARG A C 1
ATOM 6462 O O . ARG A 1 839 ? 17.265 -2.972 -47.060 1.00 97.06 839 ARG A O 1
ATOM 6469 N N . TYR A 1 840 ? 15.971 -2.736 -45.265 1.00 97.62 840 TYR A N 1
ATOM 6470 C CA . TYR A 1 840 ? 17.061 -2.473 -44.326 1.00 97.62 840 TYR A CA 1
ATOM 6471 C C . TYR A 1 840 ? 17.115 -3.605 -43.311 1.00 97.62 840 TYR A C 1
ATOM 6473 O O . TYR A 1 840 ? 16.189 -3.755 -42.515 1.00 97.62 840 TYR A O 1
ATOM 6481 N N . PHE A 1 841 ? 18.160 -4.428 -43.372 1.00 97.50 841 PHE A N 1
ATOM 6482 C CA . PHE A 1 841 ? 18.335 -5.613 -42.536 1.00 97.50 841 PHE A CA 1
ATOM 6483 C C . PHE A 1 841 ? 19.208 -5.296 -41.325 1.00 97.50 841 PHE A C 1
ATOM 6485 O O . PHE A 1 841 ? 20.408 -5.077 -41.469 1.00 97.50 841 PHE A O 1
ATOM 6492 N N . PHE A 1 842 ? 18.618 -5.359 -40.136 1.00 97.31 842 PHE A N 1
ATOM 6493 C CA . PHE A 1 842 ? 19.284 -5.325 -38.840 1.00 97.31 842 PHE A CA 1
ATOM 6494 C C . PHE A 1 842 ? 19.645 -6.754 -38.427 1.00 97.31 842 PHE A C 1
ATOM 6496 O O . PHE A 1 842 ? 18.769 -7.575 -38.154 1.00 97.31 842 PHE A O 1
ATOM 6503 N N . ARG A 1 843 ? 20.940 -7.065 -38.410 1.00 97.50 843 ARG A N 1
ATOM 6504 C CA . ARG A 1 843 ? 21.489 -8.398 -38.137 1.00 97.50 843 ARG A CA 1
ATOM 6505 C C . ARG A 1 843 ? 22.301 -8.369 -36.855 1.00 97.50 843 ARG A C 1
ATOM 6507 O O . ARG A 1 843 ? 23.229 -7.568 -36.751 1.00 97.50 843 ARG A O 1
ATOM 6514 N N . VAL A 1 844 ? 21.985 -9.258 -35.919 1.00 97.62 844 VAL A N 1
ATOM 6515 C CA . VAL A 1 844 ? 22.740 -9.446 -34.678 1.00 97.62 844 VAL A CA 1
ATOM 6516 C C . VAL A 1 844 ? 23.413 -10.815 -34.673 1.00 97.62 844 VAL A C 1
ATOM 6518 O O . VAL A 1 844 ? 22.796 -11.824 -35.015 1.00 97.62 844 VAL A O 1
ATOM 6521 N N . PHE A 1 845 ? 24.683 -10.848 -34.281 1.00 98.25 845 PHE A N 1
ATOM 6522 C CA . PHE A 1 845 ? 25.491 -12.062 -34.186 1.00 98.25 845 PHE A CA 1
ATOM 6523 C C . PHE A 1 845 ? 25.930 -12.260 -32.742 1.00 98.25 845 PHE A C 1
ATOM 6525 O O . PHE A 1 845 ? 26.550 -11.364 -32.172 1.00 98.25 845 PHE A O 1
ATOM 6532 N N . ALA A 1 846 ? 25.637 -13.424 -32.164 1.00 98.25 846 ALA A N 1
ATOM 6533 C CA . ALA A 1 846 ? 26.147 -13.829 -30.857 1.00 98.25 846 ALA A CA 1
ATOM 6534 C C . ALA A 1 846 ? 27.551 -14.422 -31.013 1.00 98.25 846 ALA A C 1
ATOM 6536 O O . ALA A 1 846 ? 27.744 -15.317 -31.839 1.00 98.25 846 ALA A O 1
ATOM 6537 N N . LEU A 1 847 ? 28.522 -13.927 -30.242 1.00 98.44 847 LEU A N 1
ATOM 6538 C CA . LEU A 1 847 ? 29.936 -14.276 -30.386 1.00 98.44 847 LEU A CA 1
ATOM 6539 C C . LEU A 1 847 ? 30.505 -14.919 -29.117 1.00 98.44 847 LEU A C 1
ATOM 6541 O O . LEU A 1 847 ? 30.197 -14.487 -28.007 1.00 98.44 847 LEU A O 1
ATOM 6545 N N . ASP A 1 848 ? 31.397 -15.898 -29.271 1.00 98.00 848 ASP A N 1
ATOM 6546 C CA . ASP A 1 848 ? 32.098 -16.582 -28.166 1.00 98.00 848 ASP A CA 1
ATOM 6547 C C . ASP A 1 848 ? 33.317 -15.809 -27.609 1.00 98.00 848 ASP A C 1
ATOM 6549 O O . ASP A 1 848 ? 33.987 -16.244 -26.665 1.00 98.00 848 ASP A O 1
ATOM 6553 N N . VAL A 1 849 ? 33.594 -14.627 -28.163 1.00 97.81 849 VAL A N 1
ATOM 6554 C CA . VAL A 1 849 ? 34.652 -13.698 -27.741 1.00 97.81 849 VAL A CA 1
ATOM 6555 C C . VAL A 1 849 ? 34.062 -12.418 -27.167 1.00 97.81 849 VAL A C 1
ATOM 6557 O O . VAL A 1 849 ? 32.996 -11.973 -27.578 1.00 97.81 849 VAL A O 1
ATOM 6560 N N . ALA A 1 850 ? 34.754 -11.818 -26.196 1.00 96.69 850 ALA A N 1
ATOM 6561 C CA . ALA A 1 850 ? 34.305 -10.574 -25.562 1.00 96.69 850 ALA A CA 1
ATOM 6562 C C . ALA A 1 850 ? 34.606 -9.336 -26.422 1.00 96.69 850 ALA A C 1
ATOM 6564 O O . ALA A 1 850 ? 33.874 -8.356 -26.355 1.00 96.69 850 ALA A O 1
ATOM 6565 N N . THR A 1 851 ? 35.683 -9.378 -27.213 1.00 97.31 851 THR A N 1
ATOM 6566 C CA . THR A 1 851 ? 36.081 -8.291 -28.110 1.00 97.31 851 THR A CA 1
ATOM 6567 C C . THR A 1 851 ? 36.620 -8.830 -29.431 1.00 97.31 851 THR A C 1
ATOM 6569 O O . THR A 1 851 ? 37.380 -9.802 -29.463 1.00 97.31 851 THR A O 1
ATOM 6572 N N . LEU A 1 852 ? 36.247 -8.185 -30.534 1.00 97.12 852 LEU A N 1
ATOM 6573 C CA . LEU A 1 852 ? 36.774 -8.474 -31.864 1.00 97.12 852 LEU A CA 1
ATOM 6574 C C . LEU A 1 852 ? 38.121 -7.774 -32.091 1.00 97.12 852 LEU A C 1
ATOM 6576 O O . LEU A 1 852 ? 38.337 -6.628 -31.686 1.00 97.12 852 LEU A O 1
ATOM 6580 N N . SER A 1 853 ? 39.035 -8.434 -32.807 1.00 96.25 853 SER A N 1
ATOM 6581 C CA . SER A 1 853 ? 40.309 -7.828 -33.215 1.00 96.25 853 SER A CA 1
ATOM 6582 C C . SER A 1 853 ? 40.085 -6.830 -34.358 1.00 96.25 853 SER A C 1
ATOM 6584 O O . SER A 1 853 ? 40.225 -7.158 -35.534 1.00 96.25 853 SER A O 1
ATOM 6586 N N . LEU A 1 854 ? 39.679 -5.609 -33.997 1.00 96.62 854 LEU A N 1
ATOM 6587 C CA . LEU A 1 854 ? 39.343 -4.532 -34.930 1.00 96.62 854 LEU A CA 1
ATOM 6588 C C . LEU A 1 854 ? 40.275 -3.326 -34.756 1.00 96.62 854 LEU A C 1
ATOM 6590 O O . LEU A 1 854 ? 40.598 -2.978 -33.614 1.00 96.62 854 LEU A O 1
ATOM 6594 N N . PRO A 1 855 ? 40.674 -2.658 -35.856 1.00 94.00 855 PRO A N 1
ATOM 6595 C CA . PRO A 1 855 ? 41.378 -1.379 -35.796 1.00 94.00 855 PRO A CA 1
ATOM 6596 C C . PRO A 1 855 ? 40.521 -0.289 -35.132 1.00 94.00 855 PRO A C 1
ATOM 6598 O O . PRO A 1 855 ? 39.301 -0.405 -35.046 1.00 94.00 855 PRO A O 1
ATOM 6601 N N . GLY A 1 856 ? 41.157 0.804 -34.689 1.00 88.19 856 GLY A N 1
ATOM 6602 C CA . GLY A 1 856 ? 40.448 1.926 -34.050 1.00 88.19 856 GLY A CA 1
ATOM 6603 C C . GLY A 1 856 ? 39.383 2.578 -34.944 1.00 88.19 856 GLY A C 1
ATOM 6604 O O . GLY A 1 856 ? 38.386 3.076 -34.441 1.00 88.19 856 GLY A O 1
ATOM 6605 N N . ARG A 1 857 ? 39.573 2.520 -36.268 1.00 92.38 857 ARG A N 1
ATOM 6606 C CA . ARG A 1 857 ? 38.563 2.824 -37.287 1.00 92.38 857 ARG A CA 1
ATOM 6607 C C . ARG A 1 857 ? 38.315 1.556 -38.090 1.00 92.38 857 ARG A C 1
ATOM 6609 O O . ARG A 1 857 ? 39.263 1.067 -38.700 1.00 92.38 857 ARG A O 1
ATOM 6616 N N . PHE A 1 858 ? 37.090 1.045 -38.100 1.00 97.38 858 PHE A N 1
ATOM 6617 C CA . PHE A 1 858 ? 36.744 -0.213 -38.764 1.00 97.38 858 PHE A CA 1
ATOM 6618 C C . PHE A 1 858 ? 35.428 -0.094 -39.538 1.00 97.38 858 PHE A C 1
ATOM 6620 O O . PHE A 1 858 ? 34.594 0.749 -39.222 1.00 97.38 858 PHE A O 1
ATOM 6627 N N . THR A 1 859 ? 35.258 -0.941 -40.548 1.00 97.88 859 THR A N 1
ATOM 6628 C CA . THR A 1 859 ? 34.051 -1.061 -41.385 1.00 97.88 859 THR A CA 1
ATOM 6629 C C . THR A 1 859 ? 33.288 -2.352 -41.067 1.00 97.88 859 THR A C 1
ATOM 6631 O O . THR A 1 859 ? 33.823 -3.248 -40.406 1.00 97.88 859 THR A O 1
ATOM 6634 N N . ALA A 1 860 ? 32.071 -2.524 -41.596 1.00 96.75 860 ALA A N 1
ATOM 6635 C CA . ALA A 1 860 ? 31.374 -3.814 -41.508 1.00 96.75 860 ALA A CA 1
ATOM 6636 C C . ALA A 1 860 ? 32.177 -4.967 -42.134 1.00 96.75 860 ALA A C 1
ATOM 6638 O O . ALA A 1 860 ? 32.158 -6.082 -41.621 1.00 96.75 860 ALA A O 1
ATOM 6639 N N . ALA A 1 861 ? 32.956 -4.705 -43.190 1.00 96.81 861 ALA A N 1
ATOM 6640 C CA . ALA A 1 861 ? 33.826 -5.713 -43.792 1.00 96.81 861 ALA A CA 1
ATOM 6641 C C . ALA A 1 861 ? 34.953 -6.163 -42.843 1.00 96.81 861 ALA A C 1
ATOM 6643 O O . ALA A 1 861 ? 35.308 -7.343 -42.827 1.00 96.81 861 ALA A O 1
ATOM 6644 N N . ASP A 1 862 ? 35.510 -5.250 -42.039 1.00 98.06 862 ASP A N 1
ATOM 6645 C CA . ASP A 1 862 ? 36.472 -5.601 -40.985 1.00 98.06 862 ASP A CA 1
ATOM 6646 C C . ASP A 1 862 ? 35.809 -6.440 -39.891 1.00 98.06 862 ASP A C 1
ATOM 6648 O O . ASP A 1 862 ? 36.361 -7.467 -39.496 1.00 98.06 862 ASP A O 1
ATOM 6652 N N . ALA A 1 863 ? 34.607 -6.047 -39.457 1.00 97.44 863 ALA A N 1
ATOM 6653 C CA . ALA A 1 863 ? 33.820 -6.778 -38.466 1.00 97.44 863 ALA A CA 1
ATOM 6654 C C . ALA A 1 863 ? 33.487 -8.205 -38.924 1.00 97.44 863 ALA A C 1
ATOM 6656 O O . ALA A 1 863 ? 33.741 -9.160 -38.191 1.00 97.44 863 ALA A O 1
ATOM 6657 N N . TYR A 1 864 ? 33.018 -8.371 -40.163 1.00 97.62 864 TYR A N 1
ATOM 6658 C CA . TYR A 1 864 ? 32.729 -9.682 -40.741 1.00 97.62 864 TYR A CA 1
ATOM 6659 C C . TYR A 1 864 ? 33.965 -10.576 -40.860 1.00 97.62 864 TYR A C 1
ATOM 6661 O O . TYR A 1 864 ? 33.873 -11.783 -40.633 1.00 97.62 864 TYR A O 1
ATOM 6669 N N . ARG A 1 865 ? 35.138 -10.006 -41.167 1.00 97.62 865 ARG A N 1
ATOM 6670 C CA . ARG A 1 865 ? 36.399 -10.762 -41.136 1.00 97.62 865 ARG A CA 1
ATOM 6671 C C . ARG A 1 865 ? 36.785 -11.163 -39.716 1.00 97.62 865 ARG A C 1
ATOM 6673 O O . ARG A 1 865 ? 37.167 -12.309 -39.505 1.00 97.62 865 ARG A O 1
ATOM 6680 N N . ALA A 1 866 ? 36.690 -10.239 -38.763 1.00 97.69 866 ALA A N 1
ATOM 6681 C CA . ALA A 1 866 ? 37.104 -10.470 -37.383 1.00 97.69 866 ALA A CA 1
ATOM 6682 C C . ALA A 1 866 ? 36.198 -11.468 -36.646 1.00 97.69 866 ALA A C 1
ATOM 6684 O O . ALA A 1 866 ? 36.687 -12.197 -35.790 1.00 97.69 866 ALA A O 1
ATOM 6685 N N . MET A 1 867 ? 34.903 -11.527 -36.974 1.00 97.06 867 MET A N 1
ATOM 6686 C CA . MET A 1 867 ? 33.962 -12.464 -36.346 1.00 97.06 867 MET A CA 1
ATOM 6687 C C . MET A 1 867 ? 34.026 -13.886 -36.923 1.00 97.06 867 MET A C 1
ATOM 6689 O O . MET A 1 867 ? 33.379 -14.794 -36.401 1.00 97.06 867 MET A O 1
ATOM 6693 N N . HIS A 1 868 ? 34.742 -14.097 -38.031 1.00 95.31 868 HIS A N 1
ATOM 6694 C CA . HIS A 1 868 ? 34.790 -15.400 -38.686 1.00 95.31 868 HIS A CA 1
ATOM 6695 C C . HIS A 1 868 ? 35.342 -16.470 -37.732 1.00 95.31 868 HIS A C 1
ATOM 6697 O O . HIS A 1 868 ? 36.447 -16.337 -37.215 1.00 95.31 868 HIS A O 1
ATOM 6703 N N . GLY A 1 869 ? 34.572 -17.539 -37.511 1.00 95.94 869 GLY A N 1
ATOM 6704 C CA . GLY A 1 869 ? 34.911 -18.608 -36.563 1.00 95.94 869 GLY A CA 1
ATOM 6705 C C . GLY A 1 869 ? 34.432 -18.386 -35.122 1.00 95.94 869 GLY A C 1
ATOM 6706 O O . GLY A 1 869 ? 34.582 -19.299 -34.321 1.00 95.94 869 GLY A O 1
ATOM 6707 N N . HIS A 1 870 ? 33.822 -17.235 -34.816 1.00 97.88 870 HIS A N 1
ATOM 6708 C CA . HIS A 1 870 ? 33.344 -16.873 -33.473 1.00 97.88 870 HIS A CA 1
ATOM 6709 C C . HIS A 1 870 ? 31.813 -16.817 -33.339 1.00 97.88 870 HIS A C 1
ATOM 6711 O O . HIS A 1 870 ? 31.297 -16.615 -32.244 1.00 97.88 870 HIS A O 1
ATOM 6717 N N . VAL A 1 871 ? 31.071 -16.970 -34.442 1.00 98.12 871 VAL A N 1
ATOM 6718 C CA . VAL A 1 871 ? 29.603 -16.854 -34.462 1.00 98.12 871 VAL A CA 1
ATOM 6719 C C . VAL A 1 871 ? 28.949 -18.105 -33.872 1.00 98.12 871 VAL A C 1
ATOM 6721 O O . VAL A 1 871 ? 29.072 -19.194 -34.430 1.00 98.12 871 VAL A O 1
ATOM 6724 N N . LEU A 1 872 ? 28.211 -17.926 -32.776 1.00 97.75 872 LEU A N 1
ATOM 6725 C CA . LEU A 1 872 ? 27.399 -18.959 -32.127 1.00 97.75 872 LEU A CA 1
ATOM 6726 C C . LEU A 1 872 ? 25.990 -19.038 -32.726 1.00 97.75 872 LEU A C 1
ATOM 6728 O O . LEU A 1 872 ? 25.462 -20.127 -32.937 1.00 97.75 872 LEU A O 1
ATOM 6732 N N . ALA A 1 873 ? 25.385 -17.882 -33.006 1.00 97.06 873 ALA A N 1
ATOM 6733 C CA . ALA A 1 873 ? 24.075 -17.759 -33.637 1.00 97.06 873 ALA A CA 1
ATOM 6734 C C . ALA A 1 873 ? 23.924 -16.396 -34.326 1.00 97.06 873 ALA A C 1
ATOM 6736 O O . ALA A 1 873 ? 24.655 -15.448 -34.029 1.00 97.06 873 ALA A O 1
ATOM 6737 N N . GLU A 1 874 ? 22.944 -16.300 -35.221 1.00 96.50 874 GLU A N 1
ATOM 6738 C CA . GLU A 1 874 ? 22.560 -15.072 -35.915 1.00 96.50 874 GLU A CA 1
ATOM 6739 C C . GLU A 1 874 ? 21.037 -14.909 -35.874 1.00 96.50 874 GLU A C 1
ATOM 6741 O O . GLU A 1 874 ? 20.299 -15.884 -36.036 1.00 96.50 874 GLU A O 1
ATOM 6746 N N . ALA A 1 875 ? 20.578 -13.669 -35.715 1.00 94.19 875 ALA A N 1
ATOM 6747 C CA . ALA A 1 875 ? 19.196 -13.277 -35.959 1.00 94.19 875 ALA A CA 1
ATOM 6748 C C . ALA A 1 875 ? 19.146 -12.035 -36.858 1.00 94.19 875 ALA A C 1
ATOM 6750 O O . ALA A 1 875 ? 20.051 -11.197 -36.835 1.00 94.19 875 ALA A O 1
ATOM 6751 N N . ALA A 1 876 ? 18.079 -11.911 -37.647 1.00 93.81 876 ALA A N 1
ATOM 6752 C CA . ALA A 1 876 ? 17.875 -10.783 -38.543 1.00 93.81 876 ALA A CA 1
ATOM 6753 C C . ALA A 1 876 ? 16.421 -10.309 -38.522 1.00 93.81 876 ALA A C 1
ATOM 6755 O O . ALA A 1 876 ? 15.486 -11.111 -38.513 1.00 93.81 876 ALA A O 1
ATOM 6756 N N . LEU A 1 877 ? 16.260 -8.993 -38.565 1.00 91.25 877 LEU A N 1
ATOM 6757 C CA . LEU A 1 877 ? 15.001 -8.274 -38.708 1.00 91.25 877 LEU A CA 1
ATOM 6758 C C . LEU A 1 877 ? 15.168 -7.294 -39.864 1.00 91.25 877 LEU A C 1
ATOM 6760 O O . LEU A 1 877 ? 16.226 -6.681 -39.974 1.00 91.25 877 LEU A O 1
ATOM 6764 N N . HIS A 1 878 ? 14.162 -7.110 -40.713 1.00 93.50 878 HIS A N 1
ATOM 6765 C CA . HIS A 1 878 ? 14.227 -6.048 -41.713 1.00 93.50 878 HIS A CA 1
ATOM 6766 C C . HIS A 1 878 ? 12.991 -5.167 -41.726 1.00 93.50 878 HIS A C 1
ATOM 6768 O O . HIS A 1 878 ? 11.896 -5.631 -41.429 1.00 93.50 878 HIS A O 1
ATOM 6774 N N . GLY A 1 879 ? 13.178 -3.905 -42.099 1.00 92.69 879 GLY A N 1
ATOM 6775 C CA . GLY A 1 879 ? 12.096 -2.988 -42.444 1.00 92.69 879 GLY A CA 1
ATOM 6776 C C . GLY A 1 879 ? 12.211 -2.517 -43.889 1.00 92.69 879 GLY A C 1
ATOM 6777 O O . GLY A 1 879 ? 13.189 -2.833 -44.572 1.00 92.69 879 GLY A O 1
ATOM 6778 N N . THR A 1 880 ? 11.217 -1.777 -44.367 1.00 94.81 880 THR A N 1
ATOM 6779 C CA . THR A 1 880 ? 11.199 -1.218 -45.725 1.00 94.81 880 THR A CA 1
ATOM 6780 C C . THR A 1 880 ? 11.076 0.298 -45.725 1.00 94.81 880 THR A C 1
ATOM 6782 O O . THR A 1 880 ? 10.356 0.847 -44.903 1.00 94.81 880 THR A O 1
ATOM 6785 N N . TYR A 1 881 ? 11.712 0.995 -46.662 1.00 95.50 881 TYR A N 1
ATOM 6786 C CA . TYR A 1 881 ? 11.535 2.443 -46.809 1.00 95.50 881 TYR A CA 1
ATOM 6787 C C . TYR A 1 881 ? 11.623 2.848 -48.282 1.00 95.50 881 TYR A C 1
ATOM 6789 O O . TYR A 1 881 ? 12.341 2.231 -49.073 1.00 95.50 881 TYR A O 1
ATOM 6797 N N . THR A 1 882 ? 10.863 3.867 -48.673 1.00 94.88 882 THR A N 1
ATOM 6798 C CA . THR A 1 882 ? 10.902 4.439 -50.021 1.00 94.88 882 THR A CA 1
ATOM 6799 C C . THR A 1 882 ? 10.566 5.921 -49.961 1.00 94.88 882 THR A C 1
ATOM 6801 O O . THR A 1 882 ? 9.723 6.338 -49.172 1.00 94.88 882 THR A O 1
ATOM 6804 N N . LEU A 1 883 ? 11.227 6.713 -50.806 1.00 94.50 883 LEU A N 1
ATOM 6805 C CA . LEU A 1 883 ? 10.869 8.110 -51.049 1.00 94.50 883 LEU A CA 1
ATOM 6806 C C . LEU A 1 883 ? 10.087 8.286 -52.356 1.00 94.50 883 LEU A C 1
ATOM 6808 O O . LEU A 1 883 ? 9.755 9.412 -52.721 1.00 94.50 883 LEU A O 1
ATOM 6812 N N . ASN A 1 884 ? 9.791 7.192 -53.066 1.00 92.94 884 ASN A N 1
ATOM 6813 C CA . ASN A 1 884 ? 9.009 7.248 -54.288 1.00 92.94 884 ASN A CA 1
ATOM 6814 C C . ASN A 1 884 ? 7.514 7.360 -53.949 1.00 92.94 884 ASN A C 1
ATOM 6816 O O . ASN A 1 884 ? 6.933 6.392 -53.450 1.00 92.94 884 ASN A O 1
ATOM 6820 N N . PRO A 1 885 ? 6.848 8.483 -54.273 1.00 86.25 885 PRO A N 1
ATOM 6821 C CA . PRO A 1 885 ? 5.442 8.696 -53.932 1.00 86.25 885 PRO A CA 1
ATOM 6822 C C . PRO A 1 885 ? 4.481 7.727 -54.637 1.00 86.25 885 PRO A C 1
ATOM 6824 O O . PRO A 1 885 ? 3.328 7.621 -54.236 1.00 86.25 885 PRO A O 1
ATOM 6827 N N . ALA A 1 886 ? 4.920 7.024 -55.688 1.00 87.19 886 ALA A N 1
ATOM 6828 C CA . ALA A 1 886 ? 4.122 5.986 -56.342 1.00 87.19 886 ALA A CA 1
ATOM 6829 C C . ALA A 1 886 ? 4.149 4.636 -55.599 1.00 87.19 886 ALA A C 1
ATOM 6831 O O . ALA A 1 886 ? 3.347 3.757 -55.919 1.00 87.19 886 ALA A O 1
ATOM 6832 N N . LEU A 1 887 ? 5.086 4.456 -54.661 1.00 85.62 887 LEU A N 1
ATOM 6833 C CA . LEU A 1 887 ? 5.296 3.228 -53.886 1.00 85.62 887 LEU A CA 1
ATOM 6834 C C . LEU A 1 887 ? 5.027 3.402 -52.382 1.00 85.62 887 LEU A C 1
ATOM 6836 O O . LEU A 1 887 ? 4.895 2.386 -51.698 1.00 85.62 887 LEU A O 1
ATOM 6840 N N . ALA A 1 888 ? 5.021 4.650 -51.899 1.00 66.06 888 ALA A N 1
ATOM 6841 C CA . ALA A 1 888 ? 4.865 5.041 -50.497 1.00 66.06 888 ALA A CA 1
ATOM 6842 C C . ALA A 1 888 ? 3.446 4.842 -49.946 1.00 66.06 888 ALA A C 1
ATOM 6844 O O . ALA A 1 888 ? 2.469 5.008 -50.716 1.00 66.06 888 ALA A O 1
#

Radius of gyration: 42.59 Å; chains: 1; bounding box: 87×64×143 Å